Protein AF-A0A8J4E2A5-F1 (afdb_monomer)

Organism: NCBI:txid175570

Mean predicted aligned error: 13.35 Å

Nearest PDB structures (foldseek):
  6r7o-assembly2_B  TM=1.941E-01  e=1.929E+00  Homo sapiens
  6jr8-assembly4_D  TM=2.213E-01  e=6.878E+00  Flavobacterium johnsoniae UW101

Radius of gyration: 38.72 Å; Cα contacts (8 Å, |Δi|>4): 2107; chains: 1; bounding box: 104×80×92 Å

Sequence (1142 aa):
MSVRRPEVIWAEAAAHAVLSAAVPSLAGSGFTVDGASLVEDDTGDGWFAIGWVEGGRAVLYGFRPYGSRIHAHVPPVDPFAGGPDWLPWERLIATPMLAFLHWWDGSSWAQAPLPEIKDHGAGYTSGTVEDLYLELGEDYDALGEANRRLVDAAEQGAVDRPVIEALLAPLDEEGDVEAALRIAARTGVAPGSSRPELAAGTGEPPGRRVPIFDPDQIGGVITVGMRDTDEVERPAAVAGPARARLVEWARTHGEITAAYVGHARPGFAYRDARGQWLDPEPSELLTAWREEDADPARGRWLHARVRADADGAVVECFHDHLPAWWESGFMPDAQVEALRAEMRQRDPRWRPGWAELLDRDFMATGVPPRLCWRPSLRWSGEERDVARMLRSGTLSSAPLEVWQTARPTLVELARAEPGSLAALIAAEPTGGERLRQAWLGALADAGAGGRLPVDWFAGPGARCPASALRKLMKQAAVPPREGLPVPRALLDVAQPGAWPLPDPRRDGQPFTGSTDFAAMATRPPVARISRFVRDIGRYGNVDYTDILGRVWAALPGPLRELVDGWRTQTEAGGLPALEAGLAYLAPLAAAGFADLDPGFLSGWAPTDPVDALVRALRTGIPGELEFPFAEKIVGQRGTEALVVQHGDYLTVVTHPARVYGTDGELLTRRVTMPELFPEAVVHPGPVFWYDGTDLRMADRTGVFRLDGYGDDHGPLLTFDADAAGPDYPETAEVTFPGADHTTRIGCGGGRLRFHAADGTETAQAPFGVVQHVQPGAHPVPPPGWWRHMRPVDPAGSAALRRIDRVAAGALAEAALLGPREADRRLGELLPAVTDPRLRAAVVEQAGLAARCLHGVARLGAGGLPAVLTPGAGLRVRRNIEVVTHGRLLAGKLVDALTERPGLVGVTDVPTFDRRRLPFLELGSRALSIVWPWITAHQRAGELDELHAWACTPFADGSGHWSRMLLDATERFDRPEGEIWHLSGSALVILDYDNHERRATGIRYAPDPDADPEVPPGWQWAGQFHQNWGSPDTVRRFDRLLAERGPLSPDPAFAVELADRTGMSRRDAAHAVFGSPGRTVAELAALRPPEIVDLYLDPATGQVARARISDGTAIRLRELMMSDDPWTTGLDIARAATWQNGG

pLDDT: mean 89.03, std 11.21, range [36.5, 98.44]

Secondary structure (DSSP, 8-state):
-PPPPHHHHHHHHHHHHHHHHH-GGGTTSSEEEETTEEEE--SSS-EEEEEEETTTEEEEEEE-TTT-TTTT-SSPB-TTTT--TTS-HHHHHHSTT--EEEEE-SS-EEE----S-S--S-----HHHHHHHHHTSS-HHHHHHHHHHHHHHHHTT---HHHHHHHHTT-SS---HHHHHHHHHHHT-STTPPPP-BPP--SPPTT--BPP-STHHHHHHHHHHHHSSPPPP-PPPPP-HHHHHHHHHHHHH--EEEEE---SSTT-SEE-TTSPBPPHHHHHHHHHHHHHT-BTTTB--SEEEEEE-SS-EEEEEESSS--TT-------HHHHHHHHHHHHHS-GGGS-GGGGGTTS-HHHH-B-GGGSB-S-S---HHHHHHHHHHHHTGGGG--HHHHHHHHHHHHHHHHH-HHHHHHHHH---SS-HHHHHHHHHHHHHHTGGGGS-GGGGTTTTTTEEHHHHHHHHHHTT-PPPSS-SS-HHHHS-B-TT-SS---TTTS-----TT--HHHHTSS--HHHHHHHHHTTTS-TTS-HHHHHHHHHHH-HHHHHHHHHHHHHHHHSS-HHHHHHHHHHHHHHHHTTHHHH-TTTTTT--PPPHHHHHHHHHHH--GGGEE-S-SS----SS-EEEEEEEETTEEEEESSSEEEEETTEEEEEE-----S-S-SSTTS---EEEE-SSSEEEEETTEEEEEEEE-TTSPEEEEE-SS-------SEEEE--TT-SSPEEEEE-SSEEEEE-TTS-EEEEEE--SEEEEPTT--PPPPGGGGGGPEES-HHHHHHHHT--HHHHHHHHHHHTT-HHHHHHHHHHH-TT---HHHHHHHHHHHHHHHHHHHHHHHTT-SS--GGGPPPTT---STTHHHHHHHHHHHHHHHHHTTS-SEEEEEPPPP---SS---TT-HHHHHHHHTSTTS-HHHHHHHHHHHHHHHTSGGGSSSS-EEEEEEEESS--S--TTEEEEETTEEEEEEEEETTTTEEEEEEE-SSTTS-----TTEEEEEEEE--S--HHHHHHHHHHHHHH-SPPP-THHHHHHHHHH---HHHHHHHHH----S-HHHHHHHS-HHHHTTTB-TTT-SBPPP-S-HHHHHHHHHHH--S-HHHH---HHHHHHHHHH-

Foldseek 3Di:
DFQDDLLLVLLLQLLLCLVCQFDVVCPLQGWDDDFLKTKGRCPPQWIWIKGAAPPQKIKIWIAGPPFACQLVDAQHADFCAPPDQQAPQVVVLPDPHTRHMWMGPNDGIDTADDPPDVTRVSPPDSVRSLVVQCLQAQPSVQLVVLSVLSSVLQSVLDPDLVSSCSNCVRGLDRTDSVSSVVSSLQCSSHPPHHRGHDYTHRGHDPPRFDARDDPFNLQLLLQLVQAVFDFDDDDDFDDDPLNVVLLVVCQVVPKFKWFALQDPDQQQRTAGLVRHGGGNVNSVSVVVVQVVRADQAQFGFGIWMWGYYPVGIDIDTGRRHDDPSRPDSTRDPSSLVVLLVRQVRYHPVNHIPSNVSSVDPCNVVHHDNSSHDDPDDDDDPVLVVLLVCLVVLVLLADDLVCLVVCLVSLLVCLLVDVVSLVSLVVSQHPDDPSSNQSSLQSCLSNLVLCVDDPVCLQPVVFQHFPVSSVSSLVSVPLDFDPDDLDDPLQFQAQDVPDPVQPDPVPDDDQDDPPDDLQVCLSPPNLNNVQVNLLCQPVDLPDLSLVVVVSNCVSHVPSVVVLLVVLLVLQQLLALVSLLVSLSRLQSCLVSVVCVVPVCSCPPGDGHQLLSLLLVLLQQDFPLQWDDQDPDFLADPFFFKWFWAAAPQWIWIPRAAIWIAGLVHTDDTAGDDPDPQPVVDPDGDGWHWDDNPPFIWIDDSSAIWTFPHADPVRGTGTRHDRPDRDGDADQKDWADAQQHPDTWIWGRGSQKIFTAGPVRRGHYIDGDHSIHRGGGRGDHDHHRHNRNSTDGPQSQLSSLSSVDDSVLSVQLLLLCLLHLVSSLVSCCVSRVSNDDPSSSSRSSVSSNSSNSSLLSCLLNVDPDHDPQQHFDPPQDAHPQSSLSNNLAVVVVVF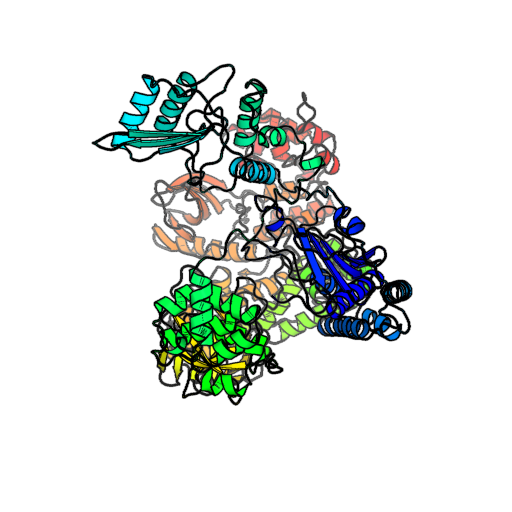VVQQVDDFFFPDFTRADCPPPDDDCLLLLLVLLLQLQAPLQDPSSNSVSSNNLSSNLSGPSQQQPLQKKKFKKAFQDADDPQARTWGDDPFKIKGWHDADRVRSITIIMIGGPDSPDDDDDHPRIDGPDMGTNRARHNVLSSLSVVLCVVPPHADDDLVQLVLLCVLQVAQSQLSLCLNNNFCPDWLVVNVVRDDPSSSVSQADPVPRIGDGHPDDPVLSSNLSSQQRDSNCNPPNTPSVRSSVVSNVD

Structure (mmCIF, N/CA/C/O backbone):
data_AF-A0A8J4E2A5-F1
#
_entry.id   AF-A0A8J4E2A5-F1
#
loop_
_atom_site.group_PDB
_atom_site.id
_atom_site.type_symbol
_atom_site.label_atom_id
_atom_site.label_alt_id
_atom_site.label_comp_id
_atom_site.label_asym_id
_atom_site.label_entity_id
_atom_site.label_seq_id
_atom_site.pdbx_PDB_ins_code
_atom_site.Cartn_x
_atom_site.Cartn_y
_atom_site.Cartn_z
_atom_site.occupancy
_atom_site.B_iso_or_equiv
_atom_site.auth_seq_id
_atom_site.auth_comp_id
_atom_site.auth_asym_id
_atom_site.auth_atom_id
_atom_site.pdbx_PDB_model_num
ATOM 1 N N . MET A 1 1 ? -22.611 -7.439 20.245 1.00 47.94 1 MET A N 1
ATOM 2 C CA . MET A 1 1 ? -21.886 -8.565 20.885 1.00 47.94 1 MET A CA 1
ATOM 3 C C . MET A 1 1 ? -22.346 -8.677 22.335 1.00 47.94 1 MET A C 1
ATOM 5 O O . MET A 1 1 ? -22.803 -7.675 22.859 1.00 47.94 1 MET A O 1
ATOM 9 N N . SER A 1 2 ? -22.293 -9.860 22.958 1.00 69.94 2 SER A N 1
ATOM 10 C CA . SER A 1 2 ? -22.525 -9.993 24.410 1.00 69.94 2 SER A CA 1
ATOM 11 C C . SER A 1 2 ? -21.261 -9.565 25.150 1.00 69.94 2 SER A C 1
ATOM 13 O O . SER A 1 2 ? -20.184 -10.022 24.771 1.00 69.94 2 SER A O 1
ATOM 15 N N . VAL A 1 3 ? -21.386 -8.741 26.192 1.00 82.25 3 VAL A N 1
ATOM 16 C CA . VAL A 1 3 ? -20.283 -8.456 27.126 1.00 82.25 3 VAL A CA 1
ATOM 17 C C . VAL A 1 3 ? -19.905 -9.771 27.826 1.00 82.25 3 VAL A C 1
ATOM 19 O O . VAL A 1 3 ? -20.794 -10.541 28.207 1.00 82.25 3 VAL A O 1
ATOM 22 N N . ARG A 1 4 ? -18.604 -10.083 27.920 1.00 89.62 4 ARG A N 1
ATOM 23 C CA . ARG A 1 4 ? -18.100 -11.290 28.610 1.00 89.62 4 ARG A CA 1
ATOM 24 C C . ARG A 1 4 ? -18.353 -11.188 30.112 1.00 89.62 4 ARG A C 1
ATOM 26 O O . ARG A 1 4 ? -18.591 -10.100 30.618 1.00 89.62 4 ARG A O 1
ATOM 33 N N . ARG A 1 5 ? -18.322 -12.307 30.839 1.00 93.50 5 ARG A N 1
ATOM 34 C CA . ARG A 1 5 ? -18.500 -12.289 32.300 1.00 93.50 5 ARG A CA 1
ATOM 35 C C . ARG A 1 5 ? -17.475 -11.357 32.978 1.00 93.50 5 ARG A C 1
ATOM 37 O O . ARG A 1 5 ? -16.341 -11.300 32.499 1.00 93.50 5 ARG A O 1
ATOM 44 N N . PRO A 1 6 ? -17.843 -10.639 34.057 1.00 95.25 6 PRO A N 1
ATOM 45 C CA . PRO A 1 6 ? -16.937 -9.690 34.701 1.00 95.25 6 PRO A CA 1
ATOM 46 C C . PRO A 1 6 ? -15.633 -10.317 35.199 1.00 95.25 6 PRO A C 1
ATOM 48 O O . PRO A 1 6 ? -14.614 -9.639 35.206 1.00 95.25 6 PRO A O 1
ATOM 51 N N . GLU A 1 7 ? -15.637 -11.596 35.582 1.00 95.31 7 GLU A N 1
ATOM 52 C CA . GLU A 1 7 ? -14.435 -12.317 36.013 1.00 95.31 7 GLU A CA 1
ATOM 53 C C . GLU A 1 7 ? -13.398 -12.417 34.893 1.00 95.31 7 GLU A C 1
ATOM 55 O O . GLU A 1 7 ? -12.228 -12.148 35.135 1.00 95.31 7 GLU A O 1
ATOM 60 N N . VAL A 1 8 ? -13.844 -12.719 33.670 1.00 94.00 8 VAL A N 1
ATOM 61 C CA . VAL A 1 8 ? -12.982 -12.826 32.481 1.00 94.00 8 VAL A CA 1
ATOM 62 C C . VAL A 1 8 ? -12.407 -11.458 32.121 1.00 94.00 8 VAL A C 1
ATOM 64 O O . VAL A 1 8 ? -11.207 -11.310 31.926 1.00 94.00 8 VAL A O 1
ATOM 67 N N . ILE A 1 9 ? -13.258 -10.425 32.089 1.00 94.69 9 ILE A N 1
ATOM 68 C CA . ILE A 1 9 ? -12.822 -9.058 31.760 1.00 94.69 9 ILE A CA 1
ATOM 69 C C . ILE A 1 9 ? -11.841 -8.531 32.817 1.00 94.69 9 ILE A C 1
ATOM 71 O O . ILE A 1 9 ? -10.856 -7.881 32.476 1.00 94.69 9 ILE A O 1
ATOM 75 N N . TRP A 1 10 ? -12.099 -8.813 34.099 1.00 96.69 10 TRP A N 1
ATOM 76 C CA . TRP A 1 10 ? -11.210 -8.433 35.194 1.00 96.69 10 TRP A CA 1
ATOM 77 C C . TRP A 1 10 ? -9.869 -9.154 35.105 1.00 96.69 10 TRP A C 1
ATOM 79 O O . TRP A 1 10 ? -8.838 -8.508 35.247 1.00 96.69 10 TRP A O 1
ATOM 89 N N . ALA A 1 11 ? -9.878 -10.469 34.878 1.00 96.25 11 ALA A N 1
ATOM 90 C CA . ALA A 1 11 ? -8.666 -11.267 34.769 1.00 96.25 11 ALA A CA 1
ATOM 91 C C . ALA A 1 11 ? -7.773 -10.792 33.621 1.00 96.25 11 ALA A C 1
ATOM 93 O O . ALA A 1 11 ? -6.578 -10.622 33.824 1.00 96.25 11 ALA A O 1
ATOM 94 N N . GLU A 1 12 ? -8.348 -10.494 32.457 1.00 95.25 12 GLU A N 1
ATOM 95 C CA . GLU A 1 12 ? -7.596 -9.990 31.306 1.00 95.25 12 GLU A CA 1
ATOM 96 C C . GLU A 1 12 ? -7.047 -8.578 31.547 1.00 95.25 12 GLU A C 1
ATOM 98 O O . GLU A 1 12 ? -5.862 -8.329 31.335 1.00 95.25 12 GLU A O 1
ATOM 103 N N . ALA A 1 13 ? -7.857 -7.664 32.096 1.00 95.44 13 ALA A N 1
ATOM 104 C CA . ALA A 1 13 ? -7.377 -6.339 32.493 1.00 95.44 13 ALA A CA 1
ATOM 105 C C . ALA A 1 13 ? -6.264 -6.424 33.556 1.00 95.44 13 ALA A C 1
ATOM 107 O O . ALA A 1 13 ? -5.284 -5.682 33.501 1.00 95.44 13 ALA A O 1
ATOM 108 N N . ALA A 1 14 ? -6.387 -7.345 34.517 1.00 97.31 14 ALA A N 1
ATOM 109 C CA . ALA A 1 14 ? -5.385 -7.569 35.551 1.00 97.31 14 ALA A CA 1
ATOM 110 C C . ALA A 1 14 ? -4.107 -8.179 34.965 1.00 97.31 14 ALA A C 1
ATOM 112 O O . ALA A 1 14 ? -3.020 -7.731 35.312 1.00 97.31 14 ALA A O 1
ATOM 113 N N . ALA A 1 15 ? -4.226 -9.148 34.054 1.00 97.12 15 ALA A N 1
ATOM 114 C CA . ALA A 1 15 ? -3.108 -9.724 33.317 1.00 97.12 15 ALA A CA 1
ATOM 115 C C . ALA A 1 15 ? -2.359 -8.642 32.534 1.00 97.12 15 ALA A C 1
ATOM 117 O O . ALA A 1 15 ? -1.143 -8.546 32.645 1.00 97.12 15 ALA A O 1
ATOM 118 N N . HIS A 1 16 ? -3.068 -7.753 31.837 1.00 95.75 16 HIS A N 1
ATOM 119 C CA . HIS A 1 16 ? -2.447 -6.653 31.099 1.00 95.75 16 HIS A CA 1
ATOM 120 C C . HIS A 1 16 ? -1.799 -5.619 32.033 1.00 95.75 16 HIS A C 1
ATOM 122 O O . HIS A 1 16 ? -0.712 -5.133 31.733 1.00 95.75 16 HIS A O 1
ATOM 128 N N . ALA A 1 17 ? -2.392 -5.324 33.196 1.00 96.44 17 ALA A N 1
ATOM 129 C CA . ALA A 1 17 ? -1.752 -4.490 34.219 1.00 96.44 17 ALA A CA 1
ATOM 130 C C . ALA A 1 17 ? -0.465 -5.134 34.764 1.00 96.44 17 ALA A C 1
ATOM 132 O O . ALA A 1 17 ? 0.544 -4.459 34.971 1.00 96.44 17 ALA A O 1
ATOM 133 N N . VAL A 1 18 ? -0.497 -6.449 35.003 1.00 97.88 18 VAL A N 1
ATOM 134 C CA . VAL A 1 18 ? 0.661 -7.238 35.440 1.00 97.88 18 VAL A CA 1
ATOM 135 C C . VAL A 1 18 ? 1.746 -7.231 34.368 1.00 97.88 18 VAL A C 1
ATOM 137 O O . VAL A 1 18 ? 2.898 -6.976 34.700 1.00 97.88 18 VAL A O 1
ATOM 140 N N . LEU A 1 19 ? 1.383 -7.451 33.105 1.00 96.69 19 LEU A N 1
ATOM 141 C CA . LEU A 1 19 ? 2.282 -7.428 31.955 1.00 96.69 19 LEU A CA 1
ATOM 142 C C . LEU A 1 19 ? 2.941 -6.052 31.783 1.00 96.69 19 LEU A C 1
ATOM 144 O O . LEU A 1 19 ? 4.163 -5.970 31.719 1.00 96.69 19 LEU A O 1
ATOM 148 N N . SER A 1 20 ? 2.157 -4.972 31.827 1.00 95.38 20 SER A N 1
ATOM 149 C CA . SER A 1 20 ? 2.659 -3.588 31.735 1.00 95.38 20 SER A CA 1
ATOM 150 C C . SER A 1 20 ? 3.622 -3.238 32.875 1.00 95.38 20 SER A C 1
ATOM 152 O O . SER A 1 20 ? 4.550 -2.455 32.703 1.00 95.38 20 SER A O 1
ATOM 154 N N . ALA A 1 21 ? 3.406 -3.812 34.063 1.00 96.69 21 ALA A N 1
ATOM 155 C CA . ALA A 1 21 ? 4.303 -3.648 35.204 1.00 96.69 21 ALA A CA 1
ATOM 156 C C . ALA A 1 21 ? 5.533 -4.564 35.139 1.00 96.69 21 ALA A C 1
ATOM 158 O O . ALA A 1 21 ? 6.570 -4.218 35.701 1.00 96.69 21 ALA A O 1
ATOM 159 N N . ALA A 1 22 ? 5.413 -5.724 34.493 1.00 97.25 22 ALA A N 1
ATOM 160 C CA . ALA A 1 22 ? 6.505 -6.663 34.285 1.00 97.25 22 ALA A CA 1
ATOM 161 C C . ALA A 1 22 ? 7.479 -6.166 33.212 1.00 97.25 22 ALA A C 1
ATOM 163 O O . ALA A 1 22 ? 8.664 -6.453 33.312 1.00 97.25 22 ALA A O 1
ATOM 164 N N . VAL A 1 23 ? 7.000 -5.435 32.203 1.00 96.69 23 VAL A N 1
ATOM 165 C CA . VAL A 1 23 ? 7.746 -5.128 30.978 1.00 96.69 23 VAL A CA 1
ATOM 166 C C . VAL A 1 23 ? 7.918 -3.607 30.824 1.00 96.69 23 VAL A C 1
ATOM 168 O O . VAL A 1 23 ? 6.950 -2.920 30.496 1.00 96.69 23 VAL A O 1
ATOM 171 N N . PRO A 1 24 ? 9.123 -3.043 31.056 1.00 93.44 24 PRO A N 1
ATOM 172 C CA . PRO A 1 24 ? 9.334 -1.591 31.090 1.00 93.44 24 PRO A CA 1
ATOM 173 C C . PRO A 1 24 ? 8.933 -0.846 29.812 1.00 93.44 24 PRO A C 1
ATOM 175 O O . PRO A 1 24 ? 8.456 0.286 29.891 1.00 93.44 24 PRO A O 1
ATOM 178 N N . SER A 1 25 ? 9.112 -1.463 28.644 1.00 89.19 25 SER A N 1
ATOM 179 C CA . SER A 1 25 ? 8.744 -0.889 27.344 1.00 89.19 25 SER A CA 1
ATOM 180 C C . SER A 1 25 ? 7.228 -0.716 27.155 1.00 89.19 25 SER A C 1
ATOM 182 O O . SER A 1 25 ? 6.805 0.137 26.375 1.00 89.19 25 SER A O 1
ATOM 184 N N . LEU A 1 26 ? 6.416 -1.458 27.918 1.00 90.50 26 LEU A N 1
ATOM 185 C CA . LEU A 1 26 ? 4.954 -1.353 27.956 1.00 90.50 26 LEU A CA 1
ATOM 186 C C . LEU A 1 26 ? 4.459 -0.401 29.055 1.00 90.50 26 LEU A C 1
ATOM 188 O O . LEU A 1 26 ? 3.255 -0.273 29.270 1.00 90.50 26 LEU A O 1
ATOM 192 N N . ALA A 1 27 ? 5.353 0.286 29.773 1.00 89.31 27 ALA A N 1
ATOM 193 C CA . ALA A 1 27 ? 4.945 1.229 30.806 1.00 89.31 27 ALA A CA 1
ATOM 194 C C . ALA A 1 27 ? 4.074 2.354 30.211 1.00 89.31 27 ALA A C 1
ATOM 196 O O . ALA A 1 27 ? 4.493 3.079 29.309 1.00 89.31 27 ALA A O 1
ATOM 197 N N . GLY A 1 28 ? 2.858 2.511 30.740 1.00 83.56 28 GLY A N 1
ATOM 198 C CA . GLY A 1 28 ? 1.859 3.454 30.220 1.00 83.56 28 GLY A CA 1
ATOM 199 C C . GLY A 1 28 ? 1.070 2.939 29.011 1.00 83.56 28 GLY A C 1
ATOM 200 O O . GLY A 1 28 ? 0.335 3.709 28.400 1.00 83.56 28 GLY A O 1
ATOM 201 N N . SER A 1 29 ? 1.240 1.664 28.651 1.00 82.06 29 SER A N 1
ATOM 202 C CA . SER A 1 29 ? 0.456 0.958 27.639 1.00 82.06 29 SER A CA 1
ATOM 203 C C . SER A 1 29 ? -0.256 -0.212 28.311 1.00 82.06 29 SER A C 1
ATOM 205 O O . SER A 1 29 ? 0.327 -1.274 28.479 1.00 82.06 29 SER A O 1
ATOM 207 N N . GLY A 1 30 ? -1.511 -0.031 28.722 1.00 88.00 30 GLY A N 1
ATOM 208 C CA . GLY A 1 30 ? -2.322 -1.111 29.283 1.00 88.00 30 GLY A CA 1
ATOM 209 C C . GLY A 1 30 ? -3.225 -0.671 30.408 1.00 88.00 30 GLY A C 1
ATOM 210 O O . GLY A 1 30 ? -3.990 0.260 30.215 1.00 88.00 30 GLY A O 1
ATOM 211 N N . PHE A 1 31 ? -3.211 -1.371 31.543 1.00 93.62 31 PHE A N 1
ATOM 212 C CA . PHE A 1 31 ? -4.105 -1.068 32.662 1.00 93.62 31 PHE A CA 1
ATOM 213 C C . PHE A 1 31 ? -3.343 -0.597 33.895 1.00 93.62 31 PHE A C 1
ATOM 215 O O . PHE A 1 31 ? -2.401 -1.241 34.358 1.00 93.62 31 PHE A O 1
ATOM 222 N N . THR A 1 32 ? -3.839 0.471 34.506 1.00 94.75 32 THR A N 1
ATOM 223 C CA . THR A 1 32 ? -3.401 0.967 35.805 1.00 94.75 32 THR A CA 1
ATOM 224 C C . THR A 1 32 ? -4.419 0.646 36.900 1.00 94.75 32 THR A C 1
ATOM 226 O O . THR A 1 32 ? -5.633 0.595 36.699 1.00 94.75 32 THR A O 1
ATOM 229 N N . VAL A 1 33 ? -3.910 0.383 38.108 1.00 96.12 33 VAL A N 1
ATOM 230 C CA . VAL A 1 33 ? -4.738 0.087 39.288 1.00 96.12 33 VAL A CA 1
ATOM 231 C C . VAL A 1 33 ? -5.110 1.394 39.994 1.00 96.12 33 VAL A C 1
ATOM 233 O O . VAL A 1 33 ? -4.294 1.935 40.751 1.00 96.12 33 VAL A O 1
ATOM 236 N N . ASP A 1 34 ? -6.348 1.855 39.806 1.00 94.62 34 ASP A N 1
ATOM 237 C CA . ASP A 1 34 ? -6.923 3.042 40.452 1.00 94.62 34 ASP A CA 1
ATOM 238 C C . ASP A 1 34 ? -7.907 2.650 41.571 1.00 94.62 34 ASP A C 1
ATOM 240 O O . ASP A 1 34 ? -9.116 2.461 41.377 1.00 94.62 34 ASP A O 1
ATOM 244 N N . GLY A 1 35 ? -7.380 2.522 42.790 1.00 92.25 35 GLY A N 1
ATOM 245 C CA . GLY A 1 35 ? -8.150 2.062 43.944 1.00 92.25 35 GLY A CA 1
ATOM 246 C C . GLY A 1 35 ? -8.597 0.608 43.772 1.00 92.25 35 GLY A C 1
ATOM 247 O O . GLY A 1 35 ? -7.755 -0.286 43.749 1.00 92.25 35 GLY A O 1
ATOM 248 N N . ALA A 1 36 ? -9.912 0.387 43.677 1.00 94.69 36 ALA A N 1
ATOM 249 C CA . ALA A 1 36 ? -10.524 -0.927 43.445 1.00 94.69 36 ALA A CA 1
ATOM 250 C C . ALA A 1 36 ? -10.979 -1.147 41.987 1.00 94.69 36 ALA A C 1
ATOM 252 O O . ALA A 1 36 ? -11.719 -2.089 41.705 1.00 94.69 36 ALA A O 1
ATOM 253 N N . SER A 1 37 ? -10.535 -0.285 41.068 1.00 96.75 37 SER A N 1
ATOM 254 C CA . SER A 1 37 ? -10.781 -0.409 39.632 1.00 96.75 37 SER A CA 1
ATOM 255 C C . SER A 1 37 ? -9.476 -0.626 38.864 1.00 96.75 37 SER A C 1
ATOM 257 O O . SER A 1 37 ? -8.403 -0.203 39.298 1.00 96.75 37 SER A O 1
ATOM 259 N N . LEU A 1 38 ? -9.593 -1.247 37.695 1.00 96.81 38 LEU A N 1
ATOM 260 C CA . LEU A 1 38 ? -8.566 -1.297 36.660 1.00 96.81 38 LEU A CA 1
ATOM 261 C C . LEU A 1 38 ? -8.972 -0.348 35.542 1.00 96.81 38 LEU A C 1
ATOM 263 O O . LEU A 1 38 ? -10.077 -0.493 35.026 1.00 96.81 38 LEU A O 1
ATOM 267 N N . VAL A 1 39 ? -8.112 0.609 35.203 1.00 95.06 39 VAL A N 1
ATOM 268 C CA . VAL A 1 39 ? -8.360 1.656 34.203 1.00 95.06 39 VAL A CA 1
ATOM 269 C C . VAL A 1 39 ? -7.364 1.480 33.064 1.00 95.06 39 VAL A C 1
ATOM 271 O O . VAL A 1 39 ? -6.172 1.391 33.321 1.00 95.06 39 VAL A O 1
ATOM 274 N N . GLU A 1 40 ? -7.846 1.387 31.831 1.00 92.75 40 GLU A N 1
ATOM 275 C CA . GLU A 1 40 ? -7.009 1.383 30.631 1.00 92.75 40 GLU A CA 1
ATOM 276 C C . GLU A 1 40 ? -6.359 2.767 30.463 1.00 92.75 40 GLU A C 1
ATOM 278 O O . GLU A 1 40 ? -7.045 3.789 30.551 1.00 92.75 40 GLU A O 1
ATOM 283 N N . ASP A 1 41 ? -5.049 2.805 30.241 1.00 88.88 41 ASP A N 1
ATOM 284 C CA . ASP A 1 41 ? -4.309 4.023 29.930 1.00 88.88 41 ASP A CA 1
ATOM 285 C C . ASP A 1 41 ? -4.693 4.499 28.517 1.00 88.88 41 ASP A C 1
ATOM 287 O O . ASP A 1 41 ? -4.642 3.734 27.554 1.00 88.88 41 ASP A O 1
ATOM 291 N N . ASP A 1 42 ? -5.096 5.767 28.383 1.00 83.44 42 ASP A N 1
ATOM 292 C CA . ASP A 1 42 ? -5.564 6.326 27.107 1.00 83.44 42 ASP A CA 1
ATOM 293 C C . ASP A 1 42 ? -4.395 6.518 26.127 1.00 83.44 42 ASP A C 1
ATOM 295 O O . ASP A 1 42 ? -3.614 7.468 26.237 1.00 83.44 42 ASP A O 1
ATOM 299 N N . THR A 1 43 ? -4.287 5.625 25.141 1.00 79.50 43 THR A N 1
ATOM 300 C CA . THR A 1 43 ? -3.290 5.703 24.060 1.00 79.50 43 THR A CA 1
ATOM 301 C C . THR A 1 43 ? -3.787 6.479 22.833 1.00 79.50 43 THR A C 1
ATOM 303 O O . THR A 1 43 ? -3.178 6.402 21.766 1.00 79.50 43 THR A O 1
ATOM 306 N N . GLY A 1 44 ? -4.886 7.232 22.957 1.00 78.88 44 GLY A N 1
ATOM 307 C CA . GLY A 1 44 ? -5.473 8.051 21.894 1.00 78.88 44 GLY A CA 1
ATOM 308 C C . GLY A 1 44 ? -6.800 7.527 21.342 1.00 78.88 44 GLY A C 1
ATOM 309 O O . GLY A 1 44 ? -7.461 8.263 20.611 1.00 78.88 44 GLY A O 1
ATOM 310 N N . ASP A 1 45 ? -7.220 6.316 21.723 1.00 78.88 45 ASP A N 1
ATOM 311 C CA . ASP A 1 45 ? -8.478 5.686 21.289 1.00 78.88 45 ASP A CA 1
ATOM 312 C C . ASP A 1 45 ? -9.571 5.678 22.374 1.00 78.88 45 ASP A C 1
ATOM 314 O O . ASP A 1 45 ? -10.619 5.034 22.230 1.00 78.88 45 ASP A O 1
ATOM 318 N N . GLY A 1 46 ? -9.360 6.456 23.438 1.00 86.38 46 GLY A N 1
ATOM 319 C CA . GLY A 1 46 ? -10.211 6.505 24.616 1.00 86.38 46 GLY A CA 1
ATOM 320 C C . GLY A 1 46 ? -9.700 5.593 25.727 1.00 86.38 46 GLY A C 1
ATOM 321 O O . GLY A 1 46 ? -8.576 5.107 25.697 1.00 86.38 46 GLY A O 1
ATOM 322 N N . TRP A 1 47 ? -10.539 5.375 26.731 1.00 91.06 47 TRP A N 1
ATOM 323 C CA . TRP A 1 47 ? -10.209 4.591 27.915 1.00 91.06 47 TRP A CA 1
ATOM 324 C C . TRP A 1 47 ? -11.457 3.877 28.427 1.00 91.06 47 TRP A C 1
ATOM 326 O O . TRP A 1 47 ? -12.593 4.318 28.223 1.00 91.06 47 TRP A O 1
ATOM 336 N N . PHE A 1 48 ? -11.281 2.784 29.151 1.00 91.94 48 PHE A N 1
ATOM 337 C CA . PHE A 1 48 ? -12.351 2.216 29.959 1.00 91.94 48 PHE A CA 1
ATOM 338 C C . PHE A 1 48 ? -11.801 1.644 31.252 1.00 91.94 48 PHE A C 1
ATOM 340 O O . PHE A 1 48 ? -10.600 1.505 31.441 1.00 91.94 48 PHE A O 1
ATOM 347 N N . ALA A 1 49 ? -12.697 1.319 32.165 1.00 95.19 49 ALA A N 1
ATOM 348 C CA . ALA A 1 49 ? -12.366 0.777 33.454 1.00 95.19 49 ALA A CA 1
ATOM 349 C C . ALA A 1 49 ? -13.354 -0.308 33.861 1.00 95.19 49 ALA A C 1
ATOM 351 O O . ALA A 1 49 ? -14.547 -0.239 33.554 1.00 95.19 49 ALA A O 1
ATOM 352 N N . ILE A 1 50 ? -12.853 -1.295 34.595 1.00 97.00 50 ILE A N 1
ATOM 353 C CA . ILE A 1 50 ? -13.663 -2.306 35.268 1.00 97.00 50 ILE A CA 1
ATOM 354 C C . ILE A 1 50 ? -13.423 -2.229 36.774 1.00 97.00 50 ILE A C 1
ATOM 356 O O . ILE A 1 50 ? -12.290 -2.089 37.228 1.00 97.00 50 ILE A O 1
ATOM 360 N N . GLY A 1 51 ? -14.496 -2.311 37.556 1.00 97.19 51 GLY A N 1
ATOM 361 C CA . GLY A 1 51 ? -14.445 -2.311 39.016 1.00 97.19 51 GLY A CA 1
ATOM 362 C C . GLY A 1 51 ? -15.437 -3.306 39.599 1.00 97.19 51 GLY A C 1
ATOM 363 O O . GLY A 1 51 ? -16.566 -3.415 39.116 1.00 97.19 51 GLY A O 1
ATOM 364 N N . TRP A 1 52 ? -15.035 -4.020 40.647 1.00 97.75 52 TRP A N 1
ATOM 365 C CA . TRP A 1 52 ? -15.969 -4.818 41.442 1.00 97.75 52 TRP A CA 1
ATOM 366 C C . TRP A 1 52 ? -16.656 -3.945 42.476 1.00 97.75 52 TRP A C 1
ATOM 368 O O . TRP A 1 52 ? -16.069 -2.994 42.972 1.00 97.75 52 TRP A O 1
ATOM 378 N N . VAL A 1 53 ? -17.904 -4.261 42.785 1.00 98.06 53 VAL A N 1
ATOM 379 C CA . VAL A 1 53 ? -18.745 -3.580 43.765 1.00 98.06 53 VAL A CA 1
ATOM 380 C C . VAL A 1 53 ? -19.224 -4.623 44.770 1.00 98.06 53 VAL A C 1
ATOM 382 O O . VAL A 1 53 ? -19.538 -5.754 44.388 1.00 98.06 53 VAL A O 1
ATOM 385 N N . GLU A 1 54 ? -19.291 -4.243 46.045 1.00 97.31 54 GLU A N 1
ATOM 386 C CA . GLU A 1 54 ? -19.684 -5.117 47.156 1.00 97.31 54 GLU A CA 1
ATOM 387 C C . GLU A 1 54 ? -20.857 -6.058 46.827 1.00 97.31 54 GLU A C 1
ATOM 389 O O . GLU A 1 54 ? -21.908 -5.657 46.312 1.00 97.31 54 GLU A O 1
ATOM 394 N N . GLY A 1 55 ? -20.721 -7.329 47.206 1.00 95.50 55 GLY A N 1
ATOM 395 C CA . GLY A 1 55 ? -21.769 -8.340 47.031 1.00 95.50 55 GLY A CA 1
ATOM 396 C C . GLY A 1 55 ? -21.785 -8.991 45.647 1.00 95.50 55 GLY A C 1
ATOM 397 O O . GLY A 1 55 ? -22.861 -9.296 45.139 1.00 95.50 55 GLY A O 1
ATOM 398 N N . GLY A 1 56 ? -20.610 -9.202 45.043 1.00 95.75 56 GLY A N 1
ATOM 399 C CA . GLY A 1 56 ? -20.472 -9.938 43.780 1.00 95.75 56 GLY A CA 1
ATOM 400 C C . GLY A 1 56 ? -20.970 -9.173 42.552 1.00 95.75 56 GLY A C 1
ATOM 401 O O . GLY A 1 56 ? -21.360 -9.785 41.558 1.00 95.75 56 GLY A O 1
ATOM 402 N N . ARG A 1 57 ? -20.977 -7.841 42.626 1.00 97.81 57 ARG A N 1
ATOM 403 C CA . ARG A 1 57 ? -21.435 -6.939 41.566 1.00 97.81 57 ARG A CA 1
ATOM 404 C C . ARG A 1 57 ? -20.240 -6.324 40.849 1.00 97.81 57 ARG A C 1
ATOM 406 O O . ARG A 1 57 ? -19.146 -6.283 41.396 1.00 97.81 57 ARG A O 1
ATOM 413 N N . ALA A 1 58 ? -20.424 -5.838 39.630 1.00 98.00 58 ALA A N 1
ATOM 414 C CA . ALA A 1 58 ? -19.342 -5.184 38.893 1.00 98.00 58 ALA A CA 1
ATOM 415 C C . ALA A 1 58 ? -19.864 -4.055 38.010 1.00 98.00 58 ALA A C 1
ATOM 417 O O . ALA A 1 58 ? -21.043 -4.018 37.660 1.00 98.00 58 ALA A O 1
ATOM 418 N N . VAL A 1 59 ? -18.977 -3.141 37.638 1.00 97.69 59 VAL A N 1
ATOM 419 C CA . VAL A 1 59 ? -19.238 -2.074 36.672 1.00 97.69 59 VAL A CA 1
ATOM 420 C C . VAL A 1 59 ? -18.138 -2.056 35.616 1.00 97.69 59 VAL A C 1
ATOM 422 O O . VAL A 1 59 ? -16.967 -2.238 35.940 1.00 97.69 59 VAL A O 1
ATOM 425 N N . LEU A 1 60 ? -18.522 -1.836 34.361 1.00 96.19 60 LEU A N 1
ATOM 426 C CA . LEU A 1 60 ? -17.624 -1.620 33.226 1.00 96.19 60 LEU A CA 1
ATOM 427 C C . LEU A 1 60 ? -18.024 -0.300 32.569 1.00 96.19 60 LEU A C 1
ATOM 429 O O . LEU A 1 60 ? -19.174 -0.145 32.162 1.00 96.19 60 LEU A O 1
ATOM 433 N N . TYR A 1 61 ? -17.112 0.660 32.504 1.00 94.94 61 TYR A N 1
ATOM 434 C CA . TYR A 1 61 ? -17.445 2.043 32.172 1.00 94.94 61 TYR A CA 1
ATOM 435 C C . TYR A 1 61 ? -16.297 2.724 31.434 1.00 94.94 61 TYR A C 1
ATOM 437 O O . TYR A 1 61 ? -15.146 2.387 31.674 1.00 94.94 61 TYR A O 1
ATOM 445 N N . GLY A 1 62 ? -16.571 3.667 30.537 1.00 93.25 62 GLY A N 1
ATOM 446 C CA . GLY A 1 62 ? -15.493 4.329 29.802 1.00 93.25 62 GLY A CA 1
ATOM 447 C C . GLY A 1 62 ? -15.931 5.357 28.770 1.00 93.25 62 GLY A C 1
ATOM 448 O O . GLY A 1 62 ? -17.104 5.737 28.680 1.00 93.25 62 GLY A O 1
ATOM 449 N N . PHE A 1 63 ? -14.951 5.771 27.975 1.00 90.00 63 PHE A N 1
ATOM 450 C CA . PHE A 1 63 ? -15.043 6.690 26.853 1.00 90.00 63 PHE A CA 1
ATOM 451 C C . PHE A 1 63 ? -14.333 6.091 25.634 1.00 90.00 63 PHE A C 1
ATOM 453 O O . PHE A 1 63 ? -13.158 5.766 25.719 1.00 90.00 63 PHE A O 1
ATOM 460 N N . ARG A 1 64 ? -15.003 5.985 24.481 1.00 85.50 64 ARG A N 1
ATOM 461 C CA . ARG A 1 64 ? -14.346 5.640 23.206 1.00 85.50 64 ARG A CA 1
ATOM 462 C C . ARG A 1 64 ? -14.802 6.587 22.095 1.00 85.50 64 ARG A C 1
ATOM 464 O O . ARG A 1 64 ? -15.929 6.426 21.615 1.00 85.50 64 ARG A O 1
ATOM 471 N N . PRO A 1 65 ? -13.970 7.560 21.679 1.00 76.69 65 PRO A N 1
ATOM 472 C CA . PRO A 1 65 ? -14.329 8.508 20.628 1.00 76.69 65 PRO A CA 1
ATOM 473 C C . PRO A 1 65 ? -14.411 7.824 19.256 1.00 76.69 65 PRO A C 1
ATOM 475 O O . PRO A 1 65 ? -15.312 8.112 18.465 1.00 76.69 65 PRO A O 1
ATOM 478 N N . TYR A 1 66 ? -13.527 6.857 18.995 1.00 68.81 66 TYR A N 1
ATOM 479 C CA . TYR A 1 66 ? -13.468 6.104 17.745 1.00 68.81 66 TYR A CA 1
ATOM 480 C C . TYR A 1 66 ? -14.179 4.755 17.914 1.00 68.81 66 TYR A C 1
ATOM 482 O O . TYR A 1 66 ? -13.592 3.753 18.302 1.00 68.81 66 TYR A O 1
ATOM 490 N N . GLY A 1 67 ? -15.493 4.742 17.689 1.00 65.06 67 GLY A N 1
ATOM 491 C CA . GLY A 1 67 ? -16.311 3.519 17.701 1.00 65.06 67 GLY A CA 1
ATOM 492 C C . GLY A 1 67 ? -17.695 3.745 18.295 1.00 65.06 67 GLY A C 1
ATOM 493 O O . GLY A 1 67 ? -18.699 3.371 17.699 1.00 65.06 67 GLY A O 1
ATOM 494 N N . SER A 1 68 ? -17.789 4.481 19.404 1.00 71.81 68 SER A N 1
ATOM 495 C CA . SER A 1 68 ? -19.081 4.834 19.996 1.00 71.81 68 SER A CA 1
ATOM 496 C C . SER A 1 68 ? -19.505 6.237 19.589 1.00 71.81 68 SER A C 1
ATOM 498 O O . SER A 1 68 ? -18.899 7.219 20.004 1.00 71.81 68 SER A O 1
ATOM 500 N N . ARG A 1 69 ? -20.610 6.367 18.847 1.00 82.12 69 ARG A N 1
ATOM 501 C CA . ARG A 1 69 ? -21.239 7.680 18.592 1.00 82.12 69 ARG A CA 1
ATOM 502 C C . ARG A 1 69 ? -22.144 8.152 19.734 1.00 82.12 69 ARG A C 1
ATOM 504 O O . ARG A 1 69 ? -22.850 9.139 19.570 1.00 82.12 69 ARG A O 1
ATOM 511 N N . ILE A 1 70 ? -22.141 7.470 20.883 1.00 84.81 70 ILE A N 1
ATOM 512 C CA . ILE A 1 70 ? -22.988 7.835 22.029 1.00 84.81 70 ILE A CA 1
ATOM 513 C C . ILE A 1 70 ? -22.608 9.220 22.563 1.00 84.81 70 ILE A C 1
ATOM 515 O O . ILE A 1 70 ? -23.488 10.037 22.821 1.00 84.81 70 ILE A O 1
ATOM 519 N N . HIS A 1 71 ? -21.308 9.517 22.661 1.00 85.12 71 HIS A N 1
ATOM 520 C CA . HIS A 1 71 ? -20.826 10.815 23.141 1.00 85.12 71 HIS A CA 1
ATOM 521 C C . HIS A 1 71 ? -21.200 11.980 22.209 1.00 85.12 71 HIS A C 1
ATOM 523 O O . HIS A 1 71 ? -21.327 13.100 22.683 1.00 85.12 71 HIS A O 1
ATOM 529 N N . ALA A 1 72 ? -21.425 11.706 20.921 1.00 87.69 72 ALA A N 1
ATOM 530 C CA . ALA A 1 72 ? -21.860 12.671 19.911 1.00 87.69 72 ALA A CA 1
ATOM 531 C C . ALA A 1 72 ? -23.374 12.600 19.627 1.00 87.69 72 ALA A C 1
ATOM 533 O O . ALA A 1 72 ? -23.877 13.255 18.716 1.00 87.69 72 ALA A O 1
ATOM 534 N N . HIS A 1 73 ? -24.126 11.773 20.361 1.00 90.06 73 HIS A N 1
ATOM 535 C CA . HIS A 1 73 ? -25.563 11.652 20.149 1.00 90.06 73 HIS A CA 1
ATOM 536 C C . HIS A 1 73 ? -26.280 12.920 20.630 1.00 90.06 73 HIS A C 1
ATOM 538 O O . HIS A 1 73 ? -25.956 13.468 21.685 1.00 90.06 73 HIS A O 1
ATOM 544 N N . VAL A 1 74 ? -27.285 13.352 19.867 1.00 90.19 74 VAL A N 1
ATOM 545 C CA . VAL A 1 74 ? -28.078 14.559 20.111 1.00 90.19 74 VAL A CA 1
ATOM 546 C C . VAL A 1 74 ? -29.560 14.164 20.218 1.00 90.19 74 VAL A C 1
ATOM 548 O O . VAL A 1 74 ? -30.102 13.633 19.247 1.00 90.19 74 VAL A O 1
ATOM 551 N N . PRO A 1 75 ? -30.254 14.411 21.350 1.00 91.69 75 PRO A N 1
ATOM 552 C CA . PRO A 1 75 ? -29.756 14.945 22.630 1.00 91.69 75 PRO A CA 1
ATOM 553 C C . PRO A 1 75 ? -28.756 13.994 23.317 1.00 91.69 75 PRO A C 1
ATOM 555 O O . PRO A 1 75 ? -28.701 12.822 22.941 1.00 91.69 75 PRO A O 1
ATOM 558 N N . PRO A 1 76 ? -27.996 14.444 24.334 1.00 93.00 76 PRO A N 1
ATOM 559 C CA . PRO A 1 76 ? -27.039 13.587 25.029 1.00 93.00 76 PRO A CA 1
ATOM 560 C C . PRO A 1 76 ? -27.734 12.352 25.611 1.00 93.00 76 PRO A C 1
ATOM 562 O O . PRO A 1 76 ? -28.881 12.413 26.062 1.00 93.00 76 PRO A O 1
ATOM 565 N N . VAL A 1 77 ? -27.048 11.212 25.586 1.00 92.25 77 VAL A N 1
ATOM 566 C CA . VAL A 1 77 ? -27.529 9.961 26.188 1.00 92.25 77 VAL A CA 1
ATOM 567 C C . VAL A 1 77 ? -27.108 9.939 27.651 1.00 92.25 77 VAL A C 1
ATOM 569 O O . VAL A 1 77 ? -25.985 10.309 27.976 1.00 92.25 77 VAL A O 1
ATOM 572 N N . ASP A 1 78 ? -28.004 9.517 28.541 1.00 93.75 78 ASP A N 1
ATOM 573 C CA . ASP A 1 78 ? -27.670 9.320 29.951 1.00 93.75 78 ASP A CA 1
ATOM 574 C C . ASP A 1 78 ? -27.177 7.881 30.176 1.00 93.75 78 ASP A C 1
ATOM 576 O O . ASP A 1 78 ? -28.011 6.973 30.243 1.00 93.75 78 ASP A O 1
ATOM 580 N N . PRO A 1 79 ? -25.859 7.637 30.329 1.00 92.75 79 PRO A N 1
ATOM 581 C CA . PRO A 1 79 ? -25.336 6.282 30.519 1.00 92.75 79 PRO A CA 1
ATOM 582 C C . PRO A 1 79 ? -25.760 5.669 31.862 1.00 92.75 79 PRO A C 1
ATOM 584 O O . PRO A 1 79 ? -25.552 4.482 32.094 1.00 92.75 79 PRO A O 1
ATOM 587 N N . PHE A 1 80 ? -26.373 6.457 32.748 1.00 94.19 80 PHE A N 1
ATOM 588 C CA . PHE A 1 80 ? -26.832 6.024 34.061 1.00 94.19 80 PHE A CA 1
ATOM 589 C C . PHE A 1 80 ? -28.330 5.715 34.129 1.00 94.19 80 PHE A C 1
ATOM 591 O O . PHE A 1 80 ? -28.829 5.333 35.190 1.00 94.19 80 PHE A O 1
ATOM 598 N N . ALA A 1 81 ? -29.078 5.918 33.042 1.00 92.38 81 ALA A N 1
ATOM 599 C CA . ALA A 1 81 ? -30.528 5.782 33.065 1.00 92.38 81 ALA A CA 1
ATOM 600 C C . ALA A 1 81 ? -30.954 4.364 33.488 1.00 92.38 81 ALA A C 1
ATOM 602 O O . ALA A 1 81 ? -30.609 3.377 32.842 1.00 92.38 81 ALA A O 1
ATOM 603 N N . GLY A 1 82 ? -31.734 4.267 34.571 1.00 91.75 82 GLY A N 1
ATOM 604 C CA . GLY A 1 82 ? -32.180 2.985 35.130 1.00 91.75 82 GLY A CA 1
ATOM 605 C C . GLY A 1 82 ? -31.119 2.236 35.945 1.00 91.75 82 GLY A C 1
ATOM 606 O O . GLY A 1 82 ? -31.328 1.068 36.271 1.00 91.75 82 GLY A O 1
ATOM 607 N N . GLY A 1 83 ? -29.998 2.885 36.273 1.00 94.44 83 GLY A N 1
ATOM 608 C CA . GLY A 1 83 ? -28.963 2.321 37.130 1.00 94.44 83 GLY A CA 1
ATOM 609 C C . GLY A 1 83 ? -29.491 1.982 38.535 1.00 94.44 83 GLY A C 1
ATOM 610 O O . GLY A 1 83 ? -30.291 2.741 39.085 1.00 94.44 83 GLY A O 1
ATOM 611 N N . PRO A 1 84 ? -29.077 0.854 39.136 1.00 96.50 84 PRO A N 1
ATOM 612 C CA . PRO A 1 84 ? -29.555 0.449 40.454 1.00 96.50 84 PRO A CA 1
ATOM 613 C C . PRO A 1 84 ? -28.950 1.283 41.595 1.00 96.50 84 PRO A C 1
ATOM 615 O O . PRO A 1 84 ? -27.861 1.847 41.475 1.00 96.50 84 PRO A O 1
ATOM 618 N N . ASP A 1 85 ? -29.618 1.291 42.754 1.00 97.06 85 ASP A N 1
ATOM 619 C CA . ASP A 1 85 ? -29.205 2.093 43.922 1.00 97.06 85 ASP A CA 1
ATOM 620 C C . ASP A 1 85 ? -27.797 1.763 44.430 1.00 97.06 85 ASP A C 1
ATOM 622 O O . ASP A 1 85 ? -27.106 2.621 44.975 1.00 97.06 85 ASP A O 1
ATOM 626 N N . TRP A 1 86 ? -27.354 0.524 44.217 1.00 97.50 86 TRP A N 1
ATOM 627 C CA . TRP A 1 86 ? -26.053 0.049 44.669 1.00 97.50 86 TRP A CA 1
ATOM 628 C C . TRP A 1 86 ? -24.879 0.503 43.801 1.00 97.50 86 TRP A C 1
ATOM 630 O O . TRP A 1 86 ? -23.739 0.253 44.194 1.00 97.50 86 TRP A O 1
ATOM 640 N N . LEU A 1 87 ? -25.106 1.127 42.636 1.00 98.00 87 LEU A N 1
ATOM 641 C CA . LEU A 1 87 ? -23.999 1.637 41.823 1.00 98.00 87 LEU A CA 1
ATOM 642 C C . LEU A 1 87 ? -23.127 2.587 42.655 1.00 98.00 87 LEU A C 1
ATOM 644 O O . LEU A 1 87 ? -23.667 3.354 43.450 1.00 98.00 87 LEU A O 1
ATOM 648 N N . PRO A 1 88 ? -21.798 2.604 42.460 1.00 97.00 88 PRO A N 1
ATOM 649 C CA . PRO A 1 88 ? -20.905 3.552 43.124 1.00 97.00 88 PRO A CA 1
ATOM 650 C C . PRO A 1 88 ? -21.055 4.959 42.511 1.00 97.00 88 PRO A C 1
ATOM 652 O O . PRO A 1 88 ? -20.142 5.494 41.881 1.00 97.00 88 PRO A O 1
ATOM 655 N N . TRP A 1 89 ? -22.244 5.546 42.667 1.00 95.81 89 TRP A N 1
ATOM 656 C CA . TRP A 1 89 ? -22.714 6.741 41.974 1.00 95.81 89 TRP A CA 1
ATOM 657 C C . TRP A 1 89 ? -21.758 7.923 42.093 1.00 95.81 89 TRP A C 1
ATOM 659 O O . TRP A 1 89 ? -21.406 8.516 41.080 1.00 95.81 89 TRP A O 1
ATOM 669 N N . GLU A 1 90 ? -21.306 8.249 43.306 1.00 94.62 90 GLU A N 1
ATOM 670 C CA . GLU A 1 90 ? -20.421 9.398 43.537 1.00 94.62 90 GLU A CA 1
ATOM 671 C C . GLU A 1 90 ? -19.123 9.292 42.724 1.00 94.62 90 GLU A C 1
ATOM 673 O O . GLU A 1 90 ? -18.711 10.265 42.093 1.00 94.62 90 GLU A O 1
ATOM 678 N N . ARG A 1 91 ? -18.524 8.094 42.660 1.00 94.50 91 ARG A N 1
ATOM 679 C CA . ARG A 1 91 ? -17.315 7.843 41.866 1.00 94.50 91 ARG A CA 1
ATOM 680 C C . ARG A 1 91 ? -17.600 7.927 40.369 1.00 94.50 91 ARG A C 1
ATOM 682 O O . ARG A 1 91 ? -16.862 8.592 39.646 1.00 94.50 91 ARG A O 1
ATOM 689 N N . LEU A 1 92 ? -18.657 7.264 39.898 1.00 95.38 92 LEU A N 1
ATOM 690 C CA . LEU A 1 92 ? -18.963 7.215 38.466 1.00 95.38 92 LEU A CA 1
ATOM 691 C C . LEU A 1 92 ? -19.356 8.593 37.913 1.00 95.38 92 LEU A C 1
ATOM 693 O O . LEU A 1 92 ? -18.987 8.927 36.796 1.00 95.38 92 LEU A O 1
ATOM 697 N N . ILE A 1 93 ? -20.053 9.420 38.698 1.00 93.62 93 ILE A N 1
ATOM 698 C CA . ILE A 1 93 ? -20.407 10.798 38.320 1.00 93.62 93 ILE A CA 1
ATOM 699 C C . ILE A 1 93 ? -19.170 11.701 38.291 1.00 93.62 93 ILE A C 1
ATOM 701 O O . ILE A 1 93 ? -19.069 12.571 37.431 1.00 93.62 93 ILE A O 1
ATOM 705 N N . ALA A 1 94 ? -18.232 11.504 39.222 1.00 91.94 94 ALA A N 1
ATOM 706 C CA . ALA A 1 94 ? -16.973 12.246 39.249 1.00 91.94 94 ALA A CA 1
ATOM 707 C C . ALA A 1 94 ? -16.010 11.844 38.118 1.00 91.94 94 ALA A C 1
ATOM 709 O O . ALA A 1 94 ? -15.003 12.518 37.907 1.00 91.94 94 ALA A O 1
ATOM 710 N N . THR A 1 95 ? -16.299 10.754 37.403 1.00 92.19 95 THR A N 1
ATOM 711 C CA . THR A 1 95 ? -15.460 10.265 36.312 1.00 92.19 95 THR A CA 1
ATOM 712 C C . THR A 1 95 ? -15.690 11.128 35.065 1.00 92.19 95 THR A C 1
ATOM 714 O O . THR A 1 95 ? -16.807 11.155 34.538 1.00 92.19 95 THR A O 1
ATOM 717 N N . PRO A 1 96 ? -14.669 11.858 34.580 1.00 85.38 96 PRO A N 1
ATOM 718 C CA . PRO A 1 96 ? -14.829 12.719 33.418 1.00 85.38 96 PRO A CA 1
ATOM 719 C C . PRO A 1 96 ? -15.114 11.878 32.175 1.00 85.38 96 PRO A C 1
ATOM 721 O O . PRO A 1 96 ? -14.638 10.759 32.055 1.00 85.38 96 PRO A O 1
ATOM 724 N N . MET A 1 97 ? -15.856 12.434 31.221 1.00 86.38 97 MET A N 1
ATOM 725 C CA . MET A 1 97 ? -16.012 11.840 29.886 1.00 86.38 97 MET A CA 1
ATOM 726 C C . MET A 1 97 ? -16.686 10.461 29.819 1.00 86.38 97 MET A C 1
ATOM 728 O O . MET A 1 97 ? -16.510 9.739 28.848 1.00 86.38 97 MET A O 1
ATOM 732 N N . LEU A 1 98 ? -17.524 10.095 30.791 1.00 91.44 98 LEU A N 1
ATOM 733 C CA . LEU A 1 98 ? -18.215 8.805 30.763 1.00 91.44 98 LEU A CA 1
ATOM 734 C C . LEU A 1 98 ? -19.264 8.710 29.635 1.00 91.44 98 LEU A C 1
ATOM 736 O O . LEU A 1 98 ? -20.321 9.337 29.717 1.00 91.44 98 LEU A O 1
ATOM 740 N N . ALA A 1 99 ? -19.003 7.888 28.614 1.00 89.00 99 ALA A N 1
ATOM 741 C CA . ALA A 1 99 ? -19.900 7.685 27.470 1.00 89.00 99 ALA A CA 1
ATOM 742 C C . ALA A 1 99 ? -20.713 6.383 27.535 1.00 89.00 99 ALA A C 1
ATOM 744 O O . ALA A 1 99 ? -21.763 6.295 26.900 1.00 89.00 99 ALA A O 1
ATOM 745 N N . PHE A 1 100 ? -20.264 5.374 28.285 1.00 91.06 100 PHE A N 1
ATOM 746 C CA . PHE A 1 100 ? -21.023 4.141 28.504 1.00 91.06 100 PHE A CA 1
ATOM 747 C C . PHE A 1 100 ? -20.821 3.592 29.920 1.00 91.06 100 PHE A C 1
ATOM 749 O O . PHE A 1 100 ? -19.794 3.833 30.557 1.00 91.06 100 PHE A O 1
ATOM 756 N N . LEU A 1 101 ? -21.812 2.834 30.395 1.00 94.06 101 LEU A N 1
ATOM 757 C CA . LEU A 1 101 ? -21.796 2.146 31.682 1.00 94.06 101 LEU A CA 1
ATOM 758 C C . LEU A 1 101 ? -22.605 0.848 31.582 1.00 94.06 101 LEU A C 1
ATOM 760 O O . LEU A 1 101 ? -23.803 0.861 31.296 1.00 94.06 101 LEU A O 1
ATOM 764 N N . HIS A 1 102 ? -21.945 -0.266 31.871 1.00 95.19 102 HIS A N 1
ATOM 765 C CA . HIS A 1 102 ? -22.565 -1.559 32.119 1.00 95.19 102 HIS A CA 1
ATOM 766 C C . HIS A 1 102 ? -22.457 -1.895 33.599 1.00 95.19 102 HIS A C 1
ATOM 768 O O . HIS A 1 102 ? -21.441 -1.614 34.240 1.00 95.19 102 HIS A O 1
ATOM 774 N N . TRP A 1 103 ? -23.478 -2.552 34.132 1.00 97.25 103 TRP A N 1
ATOM 775 C CA . TRP A 1 103 ? -23.494 -3.021 35.508 1.00 97.25 103 TRP A CA 1
ATOM 776 C C . TRP A 1 103 ? -23.920 -4.481 35.585 1.00 97.25 103 TRP A C 1
ATOM 778 O O . TRP A 1 103 ? -24.858 -4.917 34.923 1.00 97.25 103 TRP A O 1
ATOM 788 N N . TRP A 1 104 ? -23.196 -5.241 36.392 1.00 97.25 104 TRP A N 1
ATOM 789 C CA . TRP A 1 104 ? -23.426 -6.649 36.660 1.00 97.25 104 TRP A CA 1
ATOM 790 C C . TRP A 1 104 ? -24.053 -6.804 38.037 1.00 97.25 104 TRP A C 1
ATOM 792 O O . TRP A 1 104 ? -23.470 -6.383 39.036 1.00 97.25 104 TRP A O 1
ATOM 802 N N . ASP A 1 105 ? -25.229 -7.422 38.093 1.00 94.94 105 ASP A N 1
ATOM 803 C CA . ASP A 1 105 ? -25.996 -7.599 39.332 1.00 94.94 105 ASP A CA 1
ATOM 804 C C . ASP A 1 105 ? -25.650 -8.874 40.123 1.00 94.94 105 ASP A C 1
ATOM 806 O O . ASP A 1 105 ? -26.249 -9.133 41.165 1.00 94.94 105 ASP A O 1
ATOM 810 N N . GLY A 1 106 ? -24.694 -9.666 39.631 1.00 93.62 106 GLY A N 1
ATOM 811 C CA . GLY A 1 106 ? -24.365 -11.002 40.136 1.00 93.62 106 GLY A CA 1
ATOM 812 C C . GLY A 1 106 ? -24.748 -12.123 39.164 1.00 93.62 106 GLY A C 1
ATOM 813 O O . GLY A 1 106 ? -24.233 -13.234 39.277 1.00 93.62 106 GLY A O 1
ATOM 814 N N . SER A 1 107 ? -25.617 -11.844 38.190 1.00 91.19 107 SER A N 1
ATOM 815 C CA . SER A 1 107 ? -26.158 -12.850 37.270 1.00 91.19 107 SER A CA 1
ATOM 816 C C . SER A 1 107 ? -26.124 -12.447 35.798 1.00 91.19 107 SER A C 1
ATOM 818 O O . SER A 1 107 ? -25.967 -13.314 34.932 1.00 91.19 107 SER A O 1
ATOM 820 N N . SER A 1 108 ? -26.274 -11.155 35.498 1.00 91.88 108 SER A N 1
ATOM 821 C CA . SER A 1 108 ? -26.308 -10.652 34.128 1.00 91.88 108 SER A CA 1
ATOM 822 C C . SER A 1 108 ? -25.791 -9.218 34.024 1.00 91.88 108 SER A C 1
ATOM 824 O O . SER A 1 108 ? -25.839 -8.451 34.986 1.00 91.88 108 SER A O 1
ATOM 826 N N . TRP A 1 109 ? -25.284 -8.862 32.839 1.00 94.44 109 TRP A N 1
ATOM 827 C CA . TRP A 1 109 ? -24.965 -7.479 32.505 1.00 94.44 109 TRP A CA 1
ATOM 828 C C . TRP A 1 109 ? -26.234 -6.746 32.092 1.00 94.44 109 TRP A C 1
ATOM 830 O O . TRP A 1 109 ? -26.954 -7.188 31.197 1.00 94.44 109 TRP A O 1
ATOM 840 N N . ALA A 1 110 ? -26.441 -5.583 32.687 1.00 92.75 110 ALA A N 1
ATOM 841 C CA . ALA A 1 110 ? -27.396 -4.584 32.257 1.00 92.75 110 ALA A CA 1
ATOM 842 C C . ALA A 1 110 ? -26.655 -3.290 31.893 1.00 92.75 110 ALA A C 1
ATOM 844 O O . ALA A 1 110 ? -25.466 -3.123 32.169 1.00 92.75 110 ALA A O 1
ATOM 845 N N . GLN A 1 111 ? -27.346 -2.399 31.198 1.00 93.06 111 GLN A N 1
ATOM 846 C CA . GLN A 1 111 ? -26.844 -1.086 30.807 1.00 93.06 111 GLN A CA 1
ATOM 847 C C . GLN A 1 111 ? -28.018 -0.127 30.686 1.00 93.06 111 GLN A C 1
ATOM 849 O O . GLN A 1 111 ? -29.172 -0.564 30.575 1.00 93.06 111 GLN A O 1
ATOM 854 N N . ALA A 1 112 ? -27.714 1.170 30.652 1.00 90.00 112 ALA A N 1
ATOM 855 C CA . ALA A 1 112 ? -28.714 2.149 30.289 1.00 90.00 112 ALA A CA 1
ATOM 856 C C . ALA A 1 112 ? -29.221 1.821 28.884 1.00 90.00 112 ALA A C 1
ATOM 858 O O . ALA A 1 112 ? -28.447 1.391 28.024 1.00 90.00 112 ALA A O 1
ATOM 859 N N . PRO A 1 113 ? -30.516 1.995 28.624 1.00 85.56 113 PRO A N 1
ATOM 860 C CA . PRO A 1 113 ? -30.998 1.880 27.269 1.00 85.56 113 PRO A CA 1
ATOM 861 C C . PRO A 1 113 ? -30.262 2.873 26.356 1.00 85.56 113 PRO A C 1
ATOM 863 O O . PRO A 1 113 ? -30.084 4.036 26.721 1.00 85.56 113 PRO A O 1
ATOM 866 N N . LEU A 1 114 ? -29.844 2.419 25.175 1.00 83.44 114 LEU A N 1
ATOM 867 C CA . LEU A 1 114 ? -29.080 3.214 24.212 1.00 83.44 114 LEU A CA 1
ATOM 868 C C . LEU A 1 114 ? -29.882 3.398 22.916 1.00 83.44 114 LEU A C 1
ATOM 870 O O . LEU A 1 114 ? -30.663 2.510 22.562 1.00 83.44 114 LEU A O 1
ATOM 874 N N . PRO A 1 115 ? -29.692 4.513 22.189 1.00 83.94 115 PRO A N 1
ATOM 875 C CA . PRO A 1 115 ? -30.254 4.669 20.852 1.00 83.94 115 PRO A CA 1
ATOM 876 C C . PRO A 1 115 ? -29.687 3.607 19.904 1.00 83.94 115 PRO A C 1
ATOM 878 O O . PRO A 1 115 ? -28.609 3.066 20.158 1.00 83.94 115 PRO A O 1
ATOM 881 N N . GLU A 1 116 ? -30.395 3.310 18.808 1.00 76.00 116 GLU A N 1
ATOM 882 C CA . GLU A 1 116 ? -29.968 2.350 17.775 1.00 76.00 116 GLU A CA 1
ATOM 883 C C . GLU A 1 116 ? -28.713 2.838 17.027 1.00 76.00 116 GLU A C 1
ATOM 885 O O . GLU A 1 116 ? -28.749 3.285 15.882 1.00 76.00 116 GLU A O 1
ATOM 890 N N . ILE A 1 117 ? -27.566 2.764 17.690 1.00 69.81 117 ILE A N 1
ATOM 891 C CA . ILE A 1 117 ? -26.253 3.056 17.132 1.00 69.81 117 ILE A CA 1
ATOM 892 C C . ILE A 1 117 ? -25.586 1.707 16.883 1.00 69.81 117 ILE A C 1
ATOM 894 O O . ILE A 1 117 ? -25.476 0.887 17.787 1.00 69.81 117 ILE A O 1
ATOM 898 N N . LYS A 1 118 ? -25.154 1.457 15.640 1.00 58.19 118 LYS A N 1
ATOM 899 C CA . LYS A 1 118 ? -24.589 0.161 15.212 1.00 58.19 118 LYS A CA 1
ATOM 900 C C . LYS A 1 118 ? -23.363 -0.288 16.021 1.00 58.19 118 LYS A C 1
ATOM 902 O O . LYS A 1 118 ? -23.044 -1.474 16.004 1.00 58.19 118 LYS A O 1
ATOM 907 N N . ASP A 1 119 ? -22.715 0.635 16.723 1.00 65.50 119 ASP A N 1
ATOM 908 C CA . ASP A 1 119 ? -21.571 0.374 17.580 1.00 65.50 119 ASP A CA 1
ATOM 909 C C . ASP A 1 119 ? -21.713 1.159 18.894 1.00 65.50 119 ASP A C 1
ATOM 911 O O . ASP A 1 119 ? -21.751 2.391 18.918 1.00 65.50 119 ASP A O 1
ATOM 915 N N . HIS A 1 120 ? -21.870 0.424 19.993 1.00 62.50 120 HIS A N 1
ATOM 916 C CA . HIS A 1 120 ? -22.015 0.995 21.331 1.00 62.50 120 HIS A CA 1
ATOM 917 C C . HIS A 1 120 ? -20.662 1.131 22.050 1.00 62.50 120 HIS A C 1
ATOM 919 O O . HIS A 1 120 ? -20.641 1.469 23.229 1.00 62.50 120 HIS A O 1
ATOM 925 N N . GLY A 1 121 ? -19.536 0.832 21.383 1.00 58.91 121 GLY A N 1
ATOM 926 C CA . GLY A 1 121 ? -18.186 0.911 21.958 1.00 58.91 121 GLY A CA 1
ATOM 927 C C . GLY A 1 121 ? -17.877 -0.127 23.040 1.00 58.91 121 GLY A C 1
ATOM 928 O O . GLY A 1 121 ? -16.752 -0.187 23.516 1.00 58.91 121 GLY A O 1
ATOM 929 N N . ALA A 1 122 ? -18.839 -0.984 23.401 1.00 59.22 122 ALA A N 1
ATOM 930 C CA . ALA A 1 122 ? -18.690 -2.042 24.405 1.00 59.22 122 ALA A CA 1
ATOM 931 C C . ALA A 1 122 ? -17.840 -3.240 23.929 1.00 59.22 122 ALA A C 1
ATOM 933 O O . ALA A 1 122 ? -17.762 -4.269 24.606 1.00 59.22 122 ALA A O 1
ATOM 934 N N . GLY A 1 123 ? -17.250 -3.149 22.733 1.00 60.00 123 GLY A N 1
ATOM 935 C CA . GLY A 1 123 ? -16.261 -4.103 22.257 1.00 60.00 123 GLY A CA 1
ATOM 936 C C . GLY A 1 123 ? -14.976 -3.936 23.055 1.00 60.00 123 GLY A C 1
ATOM 937 O O . GLY A 1 123 ? -14.132 -3.128 22.697 1.00 60.00 123 GLY A O 1
ATOM 938 N N . TYR A 1 124 ? -14.840 -4.698 24.140 1.00 56.62 124 TYR A N 1
ATOM 939 C CA . TYR A 1 124 ? -13.552 -4.897 24.793 1.00 56.62 124 TYR A CA 1
ATOM 940 C C . TYR A 1 124 ? -12.600 -5.520 23.762 1.00 56.62 124 TYR A C 1
ATOM 942 O O . TYR A 1 124 ? -12.773 -6.684 23.393 1.00 56.62 124 TYR A O 1
ATOM 950 N N . THR A 1 125 ? -11.637 -4.742 23.279 1.00 58.44 125 THR A N 1
ATOM 951 C CA . THR A 1 125 ? -10.470 -5.231 22.541 1.00 58.44 125 THR A CA 1
ATOM 952 C C . THR A 1 125 ? -9.267 -4.454 23.060 1.00 58.44 125 THR A C 1
ATOM 954 O O . THR A 1 125 ? -8.998 -3.345 22.603 1.00 58.44 125 THR A O 1
ATOM 957 N N . SER A 1 126 ? -8.577 -5.020 24.045 1.00 57.19 126 SER A N 1
ATOM 958 C CA . SER A 1 126 ? -7.294 -4.535 24.571 1.00 57.19 126 SER A CA 1
ATOM 959 C C . SER A 1 126 ? -6.114 -4.986 23.696 1.00 57.19 126 SER A C 1
ATOM 961 O O . SER A 1 126 ? -4.985 -5.069 24.182 1.00 57.19 126 SER A O 1
ATOM 963 N N . GLY A 1 127 ? -6.384 -5.278 22.412 1.00 64.25 127 GLY A N 1
ATOM 964 C CA . GLY A 1 127 ? -5.419 -5.822 21.454 1.00 64.25 127 GLY A CA 1
ATOM 965 C C . GLY A 1 127 ? -4.127 -5.019 21.418 1.00 64.25 127 GLY A C 1
ATOM 966 O O . GLY A 1 127 ? -3.072 -5.608 21.314 1.00 64.25 127 GLY A O 1
ATOM 967 N N . THR A 1 128 ? -4.178 -3.712 21.682 1.00 75.38 128 THR A N 1
ATOM 968 C CA . THR A 1 128 ? -3.002 -2.841 21.720 1.00 75.38 128 THR A CA 1
ATOM 969 C C . THR A 1 128 ? -1.893 -3.326 22.661 1.00 75.38 128 THR A C 1
ATOM 971 O O . THR A 1 128 ? -0.734 -3.279 22.277 1.00 75.38 128 THR A O 1
ATOM 974 N N . VAL A 1 129 ? -2.194 -3.804 23.877 1.00 83.38 129 VAL A N 1
ATOM 975 C CA . VAL A 1 129 ? -1.136 -4.252 24.815 1.00 83.38 129 VAL A CA 1
ATOM 976 C C . VAL A 1 129 ? -0.558 -5.593 24.389 1.00 83.38 129 VAL A C 1
ATOM 978 O O . VAL A 1 129 ? 0.649 -5.796 24.460 1.00 83.38 129 VAL A O 1
ATOM 981 N N . GLU A 1 130 ? -1.428 -6.506 23.961 1.00 86.50 130 GLU A N 1
ATOM 982 C CA . GLU A 1 130 ? -1.020 -7.815 23.462 1.00 86.50 130 GLU A CA 1
ATOM 983 C C . GLU A 1 130 ? -0.179 -7.661 22.193 1.00 86.50 130 GLU A C 1
ATOM 985 O O . GLU A 1 130 ? 0.915 -8.204 22.131 1.00 86.50 130 GLU A O 1
ATOM 990 N N . ASP A 1 131 ? -0.635 -6.860 21.233 1.00 83.75 131 ASP A N 1
ATOM 991 C CA . ASP A 1 131 ? 0.067 -6.552 19.989 1.00 83.75 131 ASP A CA 1
ATOM 992 C C . ASP A 1 131 ? 1.440 -5.933 20.289 1.00 83.75 131 ASP A C 1
ATOM 994 O O . ASP A 1 131 ? 2.451 -6.419 19.787 1.00 83.75 131 ASP A O 1
ATOM 998 N N . LEU A 1 132 ? 1.505 -4.937 21.184 1.00 84.75 132 LEU A N 1
ATOM 999 C CA . LEU A 1 132 ? 2.777 -4.351 21.610 1.00 84.75 132 LEU A CA 1
ATOM 1000 C C . LEU A 1 132 ? 3.686 -5.386 22.283 1.00 84.75 132 LEU A C 1
ATOM 1002 O O . LEU A 1 132 ? 4.878 -5.402 22.009 1.00 84.75 132 LEU A O 1
ATOM 1006 N N . TYR A 1 133 ? 3.157 -6.273 23.127 1.00 91.81 133 TYR A N 1
ATOM 1007 C CA . TYR A 1 133 ? 3.945 -7.339 23.750 1.00 91.81 133 TYR A CA 1
ATOM 1008 C C . TYR A 1 133 ? 4.465 -8.363 22.733 1.00 91.81 133 TYR A C 1
ATOM 1010 O O . TYR A 1 133 ? 5.622 -8.774 22.812 1.00 91.81 133 TYR A O 1
ATOM 1018 N N . LEU A 1 134 ? 3.641 -8.748 21.758 1.00 88.75 134 LEU A N 1
ATOM 1019 C CA . LEU A 1 134 ? 4.030 -9.633 20.662 1.00 88.75 134 LEU A CA 1
ATOM 1020 C C . LEU A 1 134 ? 5.138 -9.008 19.800 1.00 88.75 134 LEU A C 1
ATOM 1022 O O . LEU A 1 134 ? 6.027 -9.719 19.341 1.00 88.75 134 LEU A O 1
ATOM 1026 N N . GLU A 1 135 ? 5.125 -7.686 19.622 1.00 86.19 135 GLU A N 1
ATOM 1027 C CA . GLU A 1 135 ? 6.162 -6.945 18.894 1.00 86.19 135 GLU A CA 1
ATOM 1028 C C . GLU A 1 135 ? 7.517 -6.886 19.625 1.00 86.19 135 GLU A C 1
ATOM 1030 O O . GLU A 1 135 ? 8.541 -6.605 18.990 1.00 86.19 135 GLU A O 1
ATOM 1035 N N . LEU A 1 136 ? 7.556 -7.152 20.937 1.00 85.00 136 LEU A N 1
ATOM 1036 C CA . LEU A 1 136 ? 8.785 -7.072 21.736 1.00 85.00 136 LEU A CA 1
ATOM 1037 C C . LEU A 1 136 ? 9.707 -8.284 21.598 1.00 85.00 136 LEU A C 1
ATOM 1039 O O . LEU A 1 136 ? 10.866 -8.194 22.000 1.00 85.00 136 LEU A O 1
ATOM 1043 N N . GLY A 1 137 ? 9.246 -9.402 21.035 1.00 82.94 137 GLY A N 1
ATOM 1044 C CA . GLY A 1 137 ? 10.101 -10.569 20.832 1.00 82.94 137 GLY A CA 1
ATOM 1045 C C . GLY A 1 137 ? 9.911 -11.243 19.477 1.00 82.94 137 GLY A C 1
ATOM 1046 O O . GLY A 1 137 ? 9.003 -10.956 18.707 1.00 82.94 137 GLY A O 1
ATOM 1047 N N . GLU A 1 138 ? 10.841 -12.138 19.153 1.00 73.94 138 GLU A N 1
ATOM 1048 C CA . GLU A 1 138 ? 10.925 -12.757 17.823 1.00 73.94 138 GLU A CA 1
ATOM 1049 C C . GLU A 1 138 ? 9.983 -13.954 17.642 1.00 73.94 138 GLU A C 1
ATOM 1051 O O . GLU A 1 138 ? 9.592 -14.274 16.518 1.00 73.94 138 GLU A O 1
ATOM 1056 N N . ASP A 1 139 ? 9.641 -14.631 18.740 1.00 85.31 139 ASP A N 1
ATOM 1057 C CA . ASP A 1 139 ? 8.796 -15.823 18.743 1.00 85.31 139 ASP A CA 1
ATOM 1058 C C . ASP A 1 139 ? 7.363 -15.446 19.133 1.00 85.31 139 ASP A C 1
ATOM 1060 O O . ASP A 1 139 ? 6.955 -15.547 20.292 1.00 85.31 139 ASP A O 1
ATOM 1064 N N . TYR A 1 140 ? 6.604 -14.985 18.138 1.00 81.81 140 TYR A N 1
ATOM 1065 C CA . TYR A 1 140 ? 5.196 -14.609 18.283 1.00 81.81 140 TYR A CA 1
ATOM 1066 C C . TYR A 1 140 ? 4.336 -15.736 18.868 1.00 81.81 140 TYR A C 1
ATOM 1068 O O . TYR A 1 140 ? 3.400 -15.461 19.619 1.00 81.81 140 TYR A O 1
ATOM 1076 N N . ASP A 1 141 ? 4.638 -16.999 18.550 1.00 81.25 141 ASP A N 1
ATOM 1077 C CA . ASP A 1 141 ? 3.879 -18.137 19.069 1.00 81.25 141 ASP A CA 1
ATOM 1078 C C . ASP A 1 141 ? 4.180 -18.347 20.562 1.00 81.25 141 ASP A C 1
ATOM 1080 O O . ASP A 1 141 ? 3.249 -18.545 21.348 1.00 81.25 141 ASP A O 1
ATOM 1084 N N . ALA A 1 142 ? 5.450 -18.246 20.974 1.00 87.75 142 ALA A N 1
ATOM 1085 C CA . ALA A 1 142 ? 5.839 -18.337 22.381 1.00 87.75 142 ALA A CA 1
ATOM 1086 C C . ALA A 1 142 ? 5.324 -17.157 23.214 1.00 87.75 142 ALA A C 1
ATOM 1088 O O . ALA A 1 142 ? 4.828 -17.378 24.316 1.00 87.75 142 ALA A O 1
ATOM 1089 N N . LEU A 1 143 ? 5.393 -15.926 22.696 1.00 89.50 143 LEU A N 1
ATOM 1090 C CA . LEU A 1 143 ? 4.823 -14.745 23.355 1.00 89.50 143 LEU A CA 1
ATOM 1091 C C . LEU A 1 143 ? 3.305 -14.868 23.462 1.00 89.50 143 LEU A C 1
ATOM 1093 O O . LEU A 1 143 ? 2.746 -14.713 24.544 1.00 89.50 143 LEU A O 1
ATOM 1097 N N . GLY A 1 144 ? 2.630 -15.238 22.372 1.00 87.31 144 GLY A N 1
ATOM 1098 C CA . GLY A 1 144 ? 1.189 -15.464 22.383 1.00 87.31 144 GLY A CA 1
ATOM 1099 C C . GLY A 1 144 ? 0.781 -16.543 23.388 1.00 87.31 144 GLY A C 1
ATOM 1100 O O . GLY A 1 144 ? -0.215 -16.390 24.089 1.00 87.31 144 GLY A O 1
ATOM 1101 N N . GLU A 1 145 ? 1.558 -17.621 23.510 1.00 91.88 145 GLU A N 1
ATOM 1102 C CA . GLU A 1 145 ? 1.325 -18.661 24.517 1.00 91.88 145 GLU A CA 1
ATOM 1103 C C . GLU A 1 145 ? 1.596 -18.178 25.944 1.00 91.88 145 GLU A C 1
ATOM 1105 O O . GLU A 1 145 ? 0.828 -18.479 26.857 1.00 91.88 145 GLU A O 1
ATOM 1110 N N . ALA A 1 146 ? 2.655 -17.398 26.149 1.00 95.69 146 ALA A N 1
ATOM 1111 C CA . ALA A 1 146 ? 2.999 -16.843 27.447 1.00 95.69 146 ALA A CA 1
ATOM 1112 C C . ALA A 1 146 ? 1.945 -15.832 27.937 1.00 95.69 146 ALA A C 1
ATOM 1114 O O . ALA A 1 146 ? 1.541 -15.889 29.102 1.00 95.69 146 ALA A O 1
ATOM 1115 N N . ASN A 1 147 ? 1.431 -14.979 27.043 1.00 95.38 147 ASN A N 1
ATOM 1116 C CA . ASN A 1 147 ? 0.325 -14.067 27.333 1.00 95.38 147 ASN A CA 1
ATOM 1117 C C . ASN A 1 147 ? -0.968 -14.834 27.650 1.00 95.38 147 ASN A C 1
ATOM 1119 O O . ASN A 1 147 ? -1.587 -14.588 28.685 1.00 95.38 147 ASN A O 1
ATOM 1123 N N . ARG A 1 148 ? -1.340 -15.833 26.831 1.00 94.12 148 ARG A N 1
ATOM 1124 C CA . ARG A 1 148 ? -2.492 -16.712 27.117 1.00 94.12 148 ARG A CA 1
ATOM 1125 C C . ARG A 1 148 ? -2.374 -17.362 28.492 1.00 94.12 148 ARG A C 1
ATOM 1127 O O . ARG A 1 148 ? -3.314 -17.311 29.278 1.00 94.12 148 ARG A O 1
ATOM 1134 N N . ARG A 1 149 ? -1.197 -17.894 28.826 1.00 97.00 149 ARG A N 1
ATOM 1135 C CA . ARG A 1 149 ? -0.931 -18.505 30.132 1.00 97.00 149 ARG A CA 1
ATOM 1136 C C . ARG A 1 149 ? -1.054 -17.511 31.288 1.00 97.00 149 ARG A C 1
ATOM 1138 O O . ARG A 1 149 ? -1.520 -17.898 32.359 1.00 97.00 149 ARG A O 1
ATOM 1145 N N . LEU A 1 150 ? -0.636 -16.258 31.105 1.00 97.81 150 LEU A N 1
ATOM 1146 C CA . LEU A 1 150 ? -0.831 -15.203 32.101 1.00 97.81 150 LEU A CA 1
ATOM 1147 C C . LEU A 1 150 ? -2.320 -14.907 32.313 1.00 97.81 150 LEU A C 1
ATOM 1149 O O . LEU A 1 150 ? -2.754 -14.827 33.461 1.00 97.81 150 LEU A O 1
ATOM 1153 N N . VAL A 1 151 ? -3.093 -14.768 31.233 1.00 95.94 151 VAL A N 1
ATOM 1154 C CA . VAL A 1 151 ? -4.545 -14.536 31.301 1.00 95.94 151 VAL A CA 1
ATOM 1155 C C . VAL A 1 151 ? -5.247 -15.710 31.991 1.00 95.94 151 VAL A C 1
ATOM 1157 O O . VAL A 1 151 ? -5.994 -15.493 32.945 1.00 95.94 151 VAL A O 1
ATOM 1160 N N . ASP A 1 152 ? -4.927 -16.950 31.613 1.00 95.69 152 ASP A N 1
ATOM 1161 C CA . ASP A 1 152 ? -5.468 -18.162 32.242 1.00 95.69 152 ASP A CA 1
ATOM 1162 C C . ASP A 1 152 ? -5.123 -18.236 33.740 1.00 95.69 152 ASP A C 1
ATOM 1164 O O . ASP A 1 152 ? -5.963 -18.583 34.575 1.00 95.69 152 ASP A O 1
ATOM 1168 N N . ALA A 1 153 ? -3.885 -17.890 34.110 1.00 97.62 153 ALA A N 1
ATOM 1169 C CA . ALA A 1 153 ? -3.464 -17.831 35.506 1.00 97.62 153 ALA A CA 1
ATOM 1170 C C . ALA A 1 153 ? -4.190 -16.718 36.276 1.00 97.62 153 ALA A C 1
ATOM 1172 O O . ALA A 1 153 ? -4.542 -16.910 37.442 1.00 97.62 153 ALA A O 1
ATOM 1173 N N . ALA A 1 154 ? -4.449 -15.573 35.639 1.00 97.62 154 ALA A N 1
ATOM 1174 C CA . ALA A 1 154 ? -5.205 -14.478 36.233 1.00 97.62 154 ALA A CA 1
ATOM 1175 C C . ALA A 1 154 ? -6.665 -14.866 36.499 1.00 97.62 154 ALA A C 1
ATOM 1177 O O . ALA A 1 154 ? -7.183 -14.568 37.577 1.00 97.62 154 ALA A O 1
ATOM 1178 N N . GLU A 1 155 ? -7.300 -15.603 35.584 1.00 96.00 155 GLU A N 1
ATOM 1179 C CA . GLU A 1 155 ? -8.654 -16.142 35.777 1.00 96.00 155 GLU A CA 1
ATOM 1180 C C . GLU A 1 155 ? -8.731 -17.118 36.960 1.00 96.00 155 GLU A C 1
ATOM 1182 O O . GLU A 1 155 ? -9.733 -17.163 37.677 1.00 96.00 155 GLU A O 1
ATOM 1187 N N . GLN A 1 156 ? -7.659 -17.876 37.198 1.00 96.62 156 GLN A N 1
ATOM 1188 C CA . GLN A 1 156 ? -7.569 -18.861 38.279 1.00 96.62 156 GLN A CA 1
ATOM 1189 C C . GLN A 1 156 ? -7.115 -18.266 39.622 1.00 96.62 156 GLN A C 1
ATOM 1191 O O . GLN A 1 156 ? -7.083 -18.986 40.623 1.00 96.62 156 GLN A O 1
ATOM 1196 N N . GLY A 1 157 ? -6.747 -16.980 39.671 1.00 97.06 157 GLY A N 1
ATOM 1197 C CA . GLY A 1 157 ? -6.136 -16.375 40.859 1.00 97.06 157 GLY A CA 1
ATOM 1198 C C . GLY A 1 157 ? -4.774 -16.993 41.206 1.00 97.06 157 GLY A C 1
ATOM 1199 O O . GLY A 1 157 ? -4.433 -17.141 42.381 1.00 97.06 157 GLY A O 1
ATOM 1200 N N . ALA A 1 158 ? -4.029 -17.412 40.182 1.00 98.06 158 ALA A N 1
ATOM 1201 C CA . ALA A 1 158 ? -2.801 -18.191 40.278 1.00 98.06 158 ALA A CA 1
ATOM 1202 C C . ALA A 1 158 ? -1.581 -17.481 39.663 1.00 98.06 158 ALA A C 1
ATOM 1204 O O . ALA A 1 158 ? -0.597 -18.136 39.329 1.00 98.06 158 ALA A O 1
ATOM 1205 N N . VAL A 1 159 ? -1.618 -16.152 39.508 1.00 98.44 159 VAL A N 1
ATOM 1206 C CA . VAL A 1 159 ? -0.473 -15.377 39.005 1.00 98.44 159 VAL A CA 1
ATOM 1207 C C . VAL A 1 159 ? 0.610 -15.323 40.078 1.00 98.44 159 VAL A C 1
ATOM 1209 O O . VAL A 1 159 ? 0.587 -14.495 40.991 1.00 98.44 159 VAL A O 1
ATOM 1212 N N . ASP A 1 160 ? 1.550 -16.253 39.984 1.00 98.31 160 ASP A N 1
ATOM 1213 C CA . ASP A 1 160 ? 2.703 -16.378 40.860 1.00 98.31 160 ASP A CA 1
ATOM 1214 C C . ASP A 1 160 ? 4.015 -16.138 40.101 1.00 98.31 160 ASP A C 1
ATOM 1216 O O . ASP A 1 160 ? 4.036 -15.822 38.911 1.00 98.31 160 ASP A O 1
ATOM 1220 N N . ARG A 1 161 ? 5.141 -16.235 40.814 1.00 98.31 161 ARG A N 1
ATOM 1221 C CA . ARG A 1 161 ? 6.462 -15.968 40.234 1.00 98.31 161 ARG A CA 1
ATOM 1222 C C . ARG A 1 161 ? 6.746 -16.831 38.993 1.00 98.31 161 ARG A C 1
ATOM 1224 O O . ARG A 1 161 ? 7.119 -16.237 37.987 1.00 98.31 161 ARG A O 1
ATOM 1231 N N . PRO A 1 162 ? 6.541 -18.164 39.010 1.00 98.31 162 PRO A N 1
ATOM 1232 C CA . PRO A 1 162 ? 6.692 -18.997 37.818 1.00 98.31 162 PRO A CA 1
ATOM 1233 C C . PRO A 1 162 ? 5.902 -18.523 36.593 1.00 98.31 162 PRO A C 1
ATOM 1235 O O . PRO A 1 162 ? 6.406 -18.631 35.478 1.00 98.31 162 PRO A O 1
ATOM 1238 N N . VAL A 1 163 ? 4.680 -18.009 36.773 1.00 98.44 163 VAL A N 1
ATOM 1239 C CA . VAL A 1 163 ? 3.888 -17.457 35.660 1.00 98.44 163 VAL A CA 1
ATOM 1240 C C . VAL A 1 163 ? 4.555 -16.207 35.084 1.00 98.44 163 VAL A C 1
ATOM 1242 O O . VAL A 1 163 ? 4.711 -16.117 33.869 1.00 98.44 163 VAL A O 1
ATOM 1245 N N . ILE A 1 164 ? 5.002 -15.276 35.934 1.00 98.44 164 ILE A N 1
ATOM 1246 C CA . ILE A 1 164 ? 5.682 -14.051 35.481 1.00 98.44 164 ILE A CA 1
ATOM 1247 C C . ILE A 1 164 ? 7.036 -14.361 34.838 1.00 98.44 164 ILE A C 1
ATOM 1249 O O . ILE A 1 164 ? 7.381 -13.797 33.808 1.00 98.44 164 ILE A O 1
ATOM 1253 N N . GLU A 1 165 ? 7.807 -15.282 35.408 1.00 97.50 165 GLU A N 1
ATOM 1254 C CA . GLU A 1 165 ? 9.082 -15.704 34.825 1.00 97.50 165 GLU A CA 1
ATOM 1255 C C . GLU A 1 165 ? 8.873 -16.371 33.459 1.00 97.50 165 GLU A C 1
ATOM 1257 O O . GLU A 1 165 ? 9.647 -16.117 32.544 1.00 97.50 165 GLU A O 1
ATOM 1262 N N . ALA A 1 166 ? 7.805 -17.158 33.279 1.00 96.88 166 ALA A N 1
ATOM 1263 C CA . ALA A 1 166 ? 7.446 -17.720 31.976 1.00 96.88 166 ALA A CA 1
ATOM 1264 C C . ALA A 1 166 ? 6.968 -16.654 30.973 1.00 96.88 166 ALA A C 1
ATOM 1266 O O . ALA A 1 166 ? 7.247 -16.789 29.785 1.00 96.88 166 ALA A O 1
ATOM 1267 N N . LEU A 1 167 ? 6.285 -15.603 31.445 1.00 97.25 167 LEU A N 1
ATOM 1268 C CA . LEU A 1 167 ? 5.891 -14.438 30.643 1.00 97.25 167 LEU A CA 1
ATOM 1269 C C . LEU A 1 167 ? 7.105 -13.663 30.118 1.00 97.25 167 LEU A C 1
ATOM 1271 O O . LEU A 1 167 ? 7.109 -13.197 28.983 1.00 97.25 167 LEU A O 1
ATOM 1275 N N . LEU A 1 168 ? 8.139 -13.525 30.943 1.00 97.44 168 LEU A N 1
ATOM 1276 C CA . LEU A 1 168 ? 9.346 -12.775 30.599 1.00 97.44 168 LEU A CA 1
ATOM 1277 C C . LEU A 1 168 ? 10.389 -13.625 29.865 1.00 97.44 168 LEU A C 1
ATOM 1279 O O . LEU A 1 168 ? 11.182 -13.079 29.113 1.00 97.44 168 LEU A O 1
ATOM 1283 N N . ALA A 1 169 ? 10.379 -14.951 30.036 1.00 96.38 169 ALA A N 1
ATOM 1284 C CA . ALA A 1 169 ? 11.319 -15.872 29.394 1.00 96.38 169 ALA A CA 1
ATOM 1285 C C . ALA A 1 169 ? 11.480 -15.707 27.865 1.00 96.38 169 ALA A C 1
ATOM 1287 O O . ALA A 1 169 ? 12.608 -15.854 27.393 1.00 96.38 169 ALA A O 1
ATOM 1288 N N . PRO A 1 170 ? 10.421 -15.443 27.069 1.00 92.81 170 PRO A N 1
ATOM 1289 C CA . PRO A 1 170 ? 10.575 -15.208 25.633 1.00 92.81 170 PRO A CA 1
ATOM 1290 C C . PRO A 1 170 ? 11.110 -13.811 25.273 1.00 92.81 170 PRO A C 1
ATOM 1292 O O . PRO A 1 170 ? 11.517 -13.631 24.122 1.00 92.81 170 PRO A O 1
ATOM 1295 N N . LEU A 1 171 ? 11.133 -12.851 26.207 1.00 90.12 171 LEU A N 1
ATOM 1296 C CA . LEU A 1 171 ? 11.613 -11.477 26.005 1.00 90.12 171 LEU A CA 1
ATOM 1297 C C . LEU A 1 171 ? 13.122 -11.327 26.255 1.00 90.12 171 LEU A C 1
ATOM 1299 O O . LEU A 1 171 ? 13.750 -12.154 26.912 1.00 90.12 171 LEU A O 1
ATOM 1303 N N . ASP A 1 172 ? 13.686 -10.233 25.744 1.00 81.75 172 ASP A N 1
ATOM 1304 C CA . ASP A 1 172 ? 15.111 -9.878 25.901 1.00 81.75 172 ASP A CA 1
ATOM 1305 C C . ASP A 1 172 ? 15.419 -8.849 26.947 1.00 81.75 172 ASP A C 1
ATOM 1307 O O . ASP A 1 172 ? 16.570 -8.690 27.357 1.00 81.75 172 ASP A O 1
ATOM 1311 N N . GLU A 1 173 ? 14.407 -8.081 27.308 1.00 86.19 173 GLU A N 1
ATOM 1312 C CA . GLU A 1 173 ? 14.558 -7.082 28.332 1.00 86.19 173 GLU A CA 1
ATOM 1313 C C . GLU A 1 173 ? 14.374 -7.710 29.707 1.00 86.19 173 GLU A C 1
ATOM 1315 O O . GLU A 1 173 ? 13.568 -8.622 29.915 1.00 86.19 173 GLU A O 1
ATOM 1320 N N . GLU A 1 174 ? 15.149 -7.208 30.667 1.00 89.88 174 GLU A N 1
ATOM 1321 C CA . GLU A 1 174 ? 14.959 -7.563 32.063 1.00 89.88 174 GLU A CA 1
ATOM 1322 C C . GLU A 1 174 ? 13.603 -7.025 32.524 1.00 89.88 174 GLU A C 1
ATOM 1324 O O . GLU A 1 174 ? 13.414 -5.818 32.689 1.00 89.88 174 GLU A O 1
ATOM 1329 N N . GLY A 1 175 ? 12.650 -7.931 32.729 1.00 93.88 175 GLY A N 1
ATOM 1330 C CA . GLY A 1 175 ? 11.369 -7.573 33.316 1.00 93.88 175 GLY A CA 1
ATOM 1331 C C . GLY A 1 175 ? 11.431 -7.410 34.838 1.00 93.88 175 GLY A C 1
ATOM 1332 O O . GLY A 1 175 ? 12.242 -8.032 35.528 1.00 93.88 175 GLY A O 1
ATOM 1333 N N . ASP A 1 176 ? 10.530 -6.601 35.390 1.00 97.50 176 ASP A N 1
ATOM 1334 C CA . ASP A 1 176 ? 10.382 -6.396 36.833 1.00 97.50 176 ASP A CA 1
ATOM 1335 C C . ASP A 1 176 ? 9.358 -7.381 37.418 1.00 97.50 176 ASP A C 1
ATOM 1337 O O . ASP A 1 176 ? 8.173 -7.085 37.608 1.00 97.50 176 ASP A O 1
ATOM 1341 N N . VAL A 1 177 ? 9.845 -8.582 37.745 1.00 98.06 177 VAL A N 1
ATOM 1342 C CA . VAL A 1 177 ? 9.040 -9.642 38.374 1.00 98.06 177 VAL A CA 1
ATOM 1343 C C . VAL A 1 177 ? 8.385 -9.162 39.675 1.00 98.06 177 VAL A C 1
ATOM 1345 O O . VAL A 1 177 ? 7.248 -9.527 39.974 1.00 98.06 177 VAL A O 1
ATOM 1348 N N . GLU A 1 178 ? 9.065 -8.328 40.466 1.00 98.12 178 GLU A N 1
ATOM 1349 C CA . GLU A 1 178 ? 8.519 -7.854 41.740 1.00 98.12 178 GLU A CA 1
ATOM 1350 C C . GLU A 1 178 ? 7.405 -6.824 41.537 1.00 98.12 178 GLU A C 1
ATOM 1352 O O . GLU A 1 178 ? 6.427 -6.823 42.290 1.00 98.12 178 GLU A O 1
ATOM 1357 N N . ALA A 1 179 ? 7.521 -5.939 40.544 1.00 97.44 179 ALA A N 1
ATOM 1358 C CA . ALA A 1 179 ? 6.442 -5.028 40.172 1.00 97.44 179 ALA A CA 1
ATOM 1359 C C . ALA A 1 179 ? 5.218 -5.797 39.683 1.00 97.44 179 ALA A C 1
ATOM 1361 O O . ALA A 1 179 ? 4.118 -5.548 40.183 1.00 97.44 179 ALA A O 1
ATOM 1362 N N . ALA A 1 180 ? 5.422 -6.779 38.807 1.00 98.00 180 ALA A N 1
ATOM 1363 C CA . ALA A 1 180 ? 4.374 -7.664 38.319 1.00 98.00 180 ALA A CA 1
ATOM 1364 C C . ALA A 1 180 ? 3.637 -8.367 39.473 1.00 98.00 180 ALA A C 1
ATOM 1366 O O . ALA A 1 180 ? 2.411 -8.295 39.568 1.00 98.00 180 ALA A O 1
ATOM 1367 N N . LEU A 1 181 ? 4.373 -8.962 40.421 1.00 98.38 181 LEU A N 1
ATOM 1368 C CA . LEU A 1 181 ? 3.795 -9.635 41.591 1.00 98.38 181 LEU A CA 1
ATOM 1369 C C . LEU A 1 181 ? 3.055 -8.671 42.529 1.00 98.38 181 LEU A C 1
ATOM 1371 O O . LEU A 1 181 ? 2.006 -9.022 43.073 1.00 98.38 181 LEU A O 1
ATOM 1375 N N . ARG A 1 182 ? 3.555 -7.440 42.709 1.00 98.19 182 ARG A N 1
ATOM 1376 C CA . ARG A 1 182 ? 2.840 -6.403 43.473 1.00 98.19 182 ARG A CA 1
ATOM 1377 C C . ARG A 1 182 ? 1.509 -6.046 42.815 1.00 98.19 182 ARG A C 1
ATOM 1379 O O . ARG A 1 182 ? 0.517 -5.889 43.527 1.00 98.19 182 ARG A O 1
ATOM 1386 N N . ILE A 1 183 ? 1.469 -5.919 41.488 1.00 98.12 183 ILE A N 1
ATOM 1387 C CA . ILE A 1 183 ? 0.221 -5.658 40.759 1.00 98.12 183 ILE A CA 1
ATOM 1388 C C . ILE A 1 183 ? -0.714 -6.869 40.822 1.00 98.12 183 ILE A C 1
ATOM 1390 O O . ILE A 1 183 ? -1.894 -6.689 41.125 1.00 98.12 183 ILE A O 1
ATOM 1394 N N . ALA A 1 184 ? -0.204 -8.092 40.665 1.00 98.31 184 ALA A N 1
ATOM 1395 C CA . ALA A 1 184 ? -0.993 -9.317 40.789 1.00 98.31 184 ALA A CA 1
ATOM 1396 C C . ALA A 1 184 ? -1.664 -9.431 42.173 1.00 98.31 184 ALA A C 1
ATOM 1398 O O . ALA A 1 184 ? -2.857 -9.718 42.279 1.00 98.31 184 ALA A O 1
ATOM 1399 N N . ALA A 1 185 ? -0.929 -9.117 43.246 1.00 98.00 185 ALA A N 1
ATOM 1400 C CA . ALA A 1 185 ? -1.471 -9.095 44.603 1.00 98.00 185 ALA A CA 1
ATOM 1401 C C . ALA A 1 185 ? -2.506 -7.975 44.813 1.00 98.00 185 ALA A C 1
ATOM 1403 O O . ALA A 1 185 ? -3.536 -8.202 45.444 1.00 98.00 185 ALA A O 1
ATOM 1404 N N . ARG A 1 186 ? -2.263 -6.769 44.277 1.00 97.88 186 ARG A N 1
ATOM 1405 C CA . ARG A 1 186 ? -3.197 -5.629 44.388 1.00 97.88 186 ARG A CA 1
ATOM 1406 C C . ARG A 1 186 ? -4.506 -5.845 43.631 1.00 97.88 186 ARG A C 1
ATOM 1408 O O . ARG A 1 186 ? -5.528 -5.301 44.036 1.00 97.88 186 ARG A O 1
ATOM 1415 N N . THR A 1 187 ? -4.472 -6.604 42.543 1.00 97.88 187 THR A N 1
ATOM 1416 C CA . THR A 1 187 ? -5.638 -6.895 41.693 1.00 97.88 187 THR A CA 1
ATOM 1417 C C . THR A 1 187 ? -6.387 -8.161 42.114 1.00 97.88 187 THR A C 1
ATOM 1419 O O . THR A 1 187 ? -7.469 -8.436 41.595 1.00 97.88 187 THR A O 1
ATOM 1422 N N . GLY A 1 188 ? -5.860 -8.909 43.087 1.00 97.56 188 GLY A N 1
ATOM 1423 C CA . GLY A 1 188 ? -6.485 -10.127 43.598 1.00 97.56 188 GLY A CA 1
ATOM 1424 C C . GLY A 1 188 ? -6.278 -11.365 42.728 1.00 97.56 188 GLY A C 1
ATOM 1425 O O . GLY A 1 188 ? -7.003 -12.338 42.912 1.00 97.56 188 GLY A O 1
ATOM 1426 N N . VAL A 1 189 ? -5.351 -11.325 41.764 1.00 98.31 189 VAL A N 1
ATOM 1427 C CA . VAL A 1 189 ? -5.076 -12.453 40.854 1.00 98.31 189 VAL A CA 1
ATOM 1428 C C . VAL A 1 189 ? -3.859 -13.282 41.273 1.00 98.31 189 VAL A C 1
ATOM 1430 O O . VAL A 1 189 ? -3.579 -14.311 40.664 1.00 98.31 189 VAL A O 1
ATOM 1433 N N . ALA A 1 190 ? -3.145 -12.871 42.325 1.00 98.31 190 ALA A N 1
ATOM 1434 C CA . ALA A 1 190 ? -2.096 -13.679 42.942 1.00 98.31 190 ALA A CA 1
ATOM 1435 C C . ALA A 1 190 ? -2.676 -14.712 43.931 1.00 98.31 190 ALA A C 1
ATOM 1437 O O . ALA A 1 190 ? -3.691 -14.428 44.585 1.00 98.31 190 ALA A O 1
ATOM 1438 N N . PRO A 1 191 ? -2.002 -15.857 44.153 1.00 97.88 191 PRO A N 1
ATOM 1439 C CA . PRO A 1 191 ? -2.444 -16.854 45.123 1.00 97.88 191 PRO A CA 1
ATOM 1440 C C . PRO A 1 191 ? -2.699 -16.269 46.518 1.00 97.88 191 PRO A C 1
ATOM 1442 O O . PRO A 1 191 ? -1.833 -15.632 47.118 1.00 97.88 191 PRO A O 1
ATOM 1445 N N . GLY A 1 192 ? -3.899 -16.506 47.054 1.00 96.00 192 GLY A N 1
ATOM 1446 C CA . GLY A 1 192 ? -4.294 -16.068 48.398 1.00 96.00 192 GLY A CA 1
ATOM 1447 C C . GLY A 1 192 ? -4.582 -14.569 48.542 1.00 96.00 192 GLY A C 1
ATOM 1448 O O . GLY A 1 192 ? -4.908 -14.128 49.644 1.00 96.00 192 GLY A O 1
ATOM 1449 N N . SER A 1 193 ? -4.489 -13.790 47.462 1.00 97.00 193 SER A N 1
ATOM 1450 C CA . SER A 1 193 ? -4.929 -12.395 47.454 1.00 97.00 193 SER A CA 1
ATOM 1451 C C . SER A 1 193 ? -6.441 -12.299 47.235 1.00 97.00 193 SER A C 1
ATOM 1453 O O . SER A 1 193 ? -7.057 -13.153 46.600 1.00 97.00 193 SER A O 1
ATOM 1455 N N . SER A 1 194 ? -7.063 -11.271 47.809 1.00 95.06 194 SER A N 1
ATOM 1456 C CA . SER A 1 194 ? -8.479 -10.973 47.600 1.00 95.06 194 SER A CA 1
ATOM 1457 C C . SER A 1 194 ? -8.621 -9.838 46.601 1.00 95.06 194 SER A C 1
ATOM 1459 O O . SER A 1 194 ? -7.962 -8.805 46.737 1.00 95.06 194 SER A O 1
ATOM 1461 N N . ARG A 1 195 ? -9.528 -10.002 45.644 1.00 95.00 195 ARG A N 1
ATOM 1462 C CA . ARG A 1 195 ? -9.893 -8.951 44.698 1.00 95.00 195 ARG A CA 1
ATOM 1463 C C . ARG A 1 195 ? -10.441 -7.716 45.427 1.00 95.00 195 ARG A C 1
ATOM 1465 O O . ARG A 1 195 ? -11.284 -7.882 46.310 1.00 95.00 195 ARG A O 1
ATOM 1472 N N . PRO A 1 196 ? -9.984 -6.499 45.092 1.00 96.44 196 PRO A N 1
ATOM 1473 C CA . PRO A 1 196 ? -10.507 -5.285 45.702 1.00 96.44 196 PRO A CA 1
ATOM 1474 C C . PRO A 1 196 ? -11.946 -5.016 45.233 1.00 96.44 196 PRO A C 1
ATOM 1476 O O . PRO A 1 196 ? -12.288 -5.273 44.080 1.00 96.44 196 PRO A O 1
ATOM 1479 N N . GLU A 1 197 ? -12.782 -4.478 46.123 1.00 97.31 197 GLU A N 1
ATOM 1480 C CA . GLU A 1 197 ? -14.168 -4.097 45.828 1.00 97.31 197 GLU A CA 1
ATOM 1481 C C . GLU A 1 197 ? -14.404 -2.617 46.165 1.00 97.31 197 GLU A C 1
ATOM 1483 O O . GLU A 1 197 ? -13.879 -2.079 47.142 1.00 97.31 197 GLU A O 1
ATOM 1488 N N . LEU A 1 198 ? -15.201 -1.952 45.335 1.00 97.06 198 LEU A N 1
ATOM 1489 C CA . LEU A 1 198 ? -15.787 -0.642 45.579 1.00 97.06 198 LEU A CA 1
ATOM 1490 C C . LEU A 1 198 ? -16.979 -0.797 46.526 1.00 97.06 198 LEU A C 1
ATOM 1492 O O . LEU A 1 198 ? -17.781 -1.723 46.380 1.00 97.06 198 LEU A O 1
ATOM 1496 N N . ALA A 1 199 ? -17.144 0.156 47.441 1.00 97.06 199 ALA A N 1
ATOM 1497 C CA . ALA A 1 199 ? -18.337 0.223 48.276 1.00 97.06 199 ALA A CA 1
ATOM 1498 C C . ALA A 1 199 ? -19.600 0.379 47.412 1.00 97.06 199 ALA A C 1
ATOM 1500 O O . ALA A 1 199 ? -19.604 1.153 46.445 1.00 97.06 199 ALA A O 1
ATOM 1501 N N . ALA A 1 200 ? -20.674 -0.335 47.761 1.00 96.75 200 ALA A N 1
ATOM 1502 C CA . ALA A 1 200 ? -21.963 -0.134 47.110 1.00 96.75 200 ALA A CA 1
ATOM 1503 C C . ALA A 1 200 ? -22.513 1.266 47.433 1.00 96.75 200 ALA A C 1
ATOM 1505 O O . ALA A 1 200 ? -22.405 1.754 48.559 1.00 96.75 200 ALA A O 1
ATOM 1506 N N . GLY A 1 201 ? -23.123 1.915 46.443 1.00 95.62 201 GLY A N 1
ATOM 1507 C CA . GLY A 1 201 ? -23.816 3.182 46.654 1.00 95.62 201 GLY A CA 1
ATOM 1508 C C . GLY A 1 201 ? -25.126 3.030 47.423 1.00 95.62 201 GLY A C 1
ATOM 1509 O O . GLY A 1 201 ? -25.580 1.931 47.750 1.00 95.62 201 GLY A O 1
ATOM 1510 N N . THR A 1 202 ? -25.741 4.175 47.707 1.00 95.06 202 THR A N 1
ATOM 1511 C CA . THR A 1 202 ? -26.962 4.298 48.518 1.00 95.06 202 THR A CA 1
ATOM 1512 C C . THR A 1 202 ? -28.144 4.892 47.742 1.00 95.06 202 THR A C 1
ATOM 1514 O O . THR A 1 202 ? -29.123 5.318 48.355 1.00 95.06 202 THR A O 1
ATOM 1517 N N . GLY A 1 203 ? -28.070 4.913 46.408 1.00 94.12 203 GLY A N 1
ATOM 1518 C CA . GLY A 1 203 ? -29.058 5.532 45.519 1.00 94.12 203 GLY A CA 1
ATOM 1519 C C . GLY A 1 203 ? -28.473 6.600 44.593 1.00 94.12 203 GLY A C 1
ATOM 1520 O O . GLY A 1 203 ? -27.379 7.118 44.827 1.00 94.12 203 GLY A O 1
ATOM 1521 N N . GLU A 1 204 ? -29.222 6.945 43.541 1.00 94.25 204 GLU A N 1
ATOM 1522 C CA . GLU A 1 204 ? -28.873 8.044 42.632 1.00 94.25 204 GLU A CA 1
ATOM 1523 C C . GLU A 1 204 ? -28.834 9.391 43.393 1.00 94.25 204 GLU A C 1
ATOM 1525 O O . GLU A 1 204 ? -29.831 9.775 44.017 1.00 94.25 204 GLU A O 1
ATOM 1530 N N . PRO A 1 205 ? -27.723 10.154 43.334 1.00 94.25 205 PRO A N 1
ATOM 1531 C CA . PRO A 1 205 ? -27.630 11.445 44.001 1.00 94.25 205 PRO A CA 1
ATOM 1532 C C . PRO A 1 205 ? -28.660 12.453 43.465 1.00 94.25 205 PRO A C 1
ATOM 1534 O O . PRO A 1 205 ? -28.793 12.628 42.245 1.00 94.25 205 PRO A O 1
ATOM 1537 N N . PRO A 1 206 ? -29.370 13.184 44.346 1.00 92.38 206 PRO A N 1
ATOM 1538 C CA . PRO A 1 206 ? -30.367 14.151 43.917 1.00 92.38 206 PRO A CA 1
ATOM 1539 C C . PRO A 1 206 ? -29.715 15.276 43.111 1.00 92.38 206 PRO A C 1
ATOM 1541 O O . PRO A 1 206 ? -28.730 15.884 43.523 1.00 92.38 206 PRO A O 1
ATOM 1544 N N . GLY A 1 207 ? -30.303 15.590 41.958 1.00 89.81 207 GLY A N 1
ATOM 1545 C CA . GLY A 1 207 ? -29.838 16.693 41.121 1.00 89.81 207 GLY A CA 1
ATOM 1546 C C . GLY A 1 207 ? -28.603 16.388 40.270 1.00 89.81 207 GLY A C 1
ATOM 1547 O O . GLY A 1 207 ? -28.035 17.342 39.735 1.00 89.81 207 GLY A O 1
ATOM 1548 N N . ARG A 1 208 ? -28.235 15.107 40.088 1.00 93.38 208 ARG A N 1
ATOM 1549 C CA . ARG A 1 208 ? -27.187 14.669 39.151 1.00 93.38 208 ARG A CA 1
ATOM 1550 C C . ARG A 1 208 ? -27.291 15.369 37.790 1.00 93.38 208 ARG A C 1
ATOM 1552 O O . ARG A 1 208 ? -28.371 15.766 37.329 1.00 93.38 208 ARG A O 1
ATOM 1559 N N . ARG A 1 209 ? -26.132 15.534 37.159 1.00 93.00 209 ARG A N 1
ATOM 1560 C CA . ARG A 1 209 ? -25.976 16.086 35.817 1.00 93.00 209 ARG A CA 1
ATOM 1561 C C . ARG A 1 209 ? -25.273 15.073 34.919 1.00 93.00 209 ARG A C 1
ATOM 1563 O O . ARG A 1 209 ? -24.393 14.353 35.379 1.00 93.00 209 ARG A O 1
ATOM 1570 N N . VAL A 1 210 ? -25.698 15.017 33.663 1.00 92.38 210 VAL A N 1
ATOM 1571 C CA . VAL A 1 210 ? -25.070 14.246 32.589 1.00 92.38 210 VAL A CA 1
ATOM 1572 C C . VAL A 1 210 ? -24.119 15.186 31.852 1.00 92.38 210 VAL A C 1
ATOM 1574 O O . VAL A 1 210 ? -24.573 16.245 31.412 1.00 92.38 210 VAL A O 1
ATOM 1577 N N . PRO A 1 211 ? -22.821 14.869 31.748 1.00 90.31 211 PRO A N 1
ATOM 1578 C CA . PRO A 1 211 ? -21.877 15.709 31.020 1.00 90.31 211 PRO A CA 1
ATOM 1579 C C . PRO A 1 211 ? -22.276 15.894 29.550 1.00 90.31 211 PRO A C 1
ATOM 1581 O O . PRO A 1 211 ? -22.877 15.006 28.946 1.00 90.31 211 PRO A O 1
ATOM 1584 N N . ILE A 1 212 ? -21.924 17.049 28.985 1.00 89.81 212 ILE A N 1
ATOM 1585 C CA . ILE A 1 212 ? -21.967 17.302 27.543 1.00 89.81 212 ILE A CA 1
ATOM 1586 C C . ILE A 1 212 ? -20.545 17.170 26.996 1.00 89.81 212 ILE A C 1
ATOM 1588 O O . ILE A 1 212 ? -19.602 17.673 27.605 1.00 89.81 212 ILE A O 1
ATOM 1592 N N . PHE A 1 213 ? -20.404 16.510 25.848 1.00 87.38 213 PHE A N 1
ATOM 1593 C CA . PHE A 1 213 ? -19.121 16.297 25.173 1.00 87.38 213 PHE A CA 1
ATOM 1594 C C . PHE A 1 213 ? -18.981 17.114 23.895 1.00 87.38 213 PHE A C 1
ATOM 1596 O O . PHE A 1 213 ? -17.867 17.470 23.521 1.00 87.38 213 PHE A O 1
ATOM 1603 N N . ASP A 1 214 ? -20.103 17.428 23.253 1.00 88.00 214 ASP A N 1
ATOM 1604 C CA . ASP A 1 214 ? -20.143 18.141 21.984 1.00 88.00 214 ASP A CA 1
ATOM 1605 C C . ASP A 1 214 ? -21.092 19.348 22.100 1.00 88.00 214 ASP A C 1
ATOM 1607 O O . ASP A 1 214 ? -22.221 19.175 22.579 1.00 88.00 214 ASP A O 1
ATOM 1611 N N . PRO A 1 215 ? -20.678 20.563 21.686 1.00 85.44 215 PRO A N 1
ATOM 1612 C CA . PRO A 1 215 ? -21.560 21.728 21.607 1.00 85.44 215 PRO A CA 1
ATOM 1613 C C . PRO A 1 215 ? -22.909 21.442 20.930 1.00 85.44 215 PRO A C 1
ATOM 1615 O O . PRO A 1 215 ? -23.944 21.910 21.410 1.00 85.44 215 PRO A O 1
ATOM 1618 N N . ASP A 1 216 ? -22.936 20.571 19.918 1.00 88.50 216 ASP A N 1
ATOM 1619 C CA . ASP A 1 216 ? -24.148 20.198 19.185 1.00 88.50 216 ASP A CA 1
ATOM 1620 C C . ASP A 1 216 ? -25.218 19.536 20.080 1.00 88.50 216 ASP A C 1
ATOM 1622 O O . ASP A 1 216 ? -26.429 19.627 19.828 1.00 88.50 216 ASP A O 1
ATOM 1626 N N . GLN A 1 217 ? -24.813 18.917 21.193 1.00 92.00 217 GLN A N 1
ATOM 1627 C CA . GLN A 1 217 ? -25.735 18.334 22.173 1.00 92.00 217 GLN A CA 1
ATOM 1628 C C . GLN A 1 217 ? -26.573 19.392 22.887 1.00 92.00 217 GLN A C 1
ATOM 1630 O O . GLN A 1 217 ? -27.702 19.097 23.288 1.00 92.00 217 GLN A O 1
ATOM 1635 N N . ILE A 1 218 ? -26.076 20.627 23.008 1.00 92.44 218 ILE A N 1
ATOM 1636 C CA . ILE A 1 218 ? -26.830 21.750 23.577 1.00 92.44 218 ILE A CA 1
ATOM 1637 C C . ILE A 1 218 ? -28.071 22.019 22.719 1.00 92.44 218 ILE A C 1
ATOM 1639 O O . ILE A 1 218 ? -29.171 22.174 23.256 1.00 92.44 218 ILE A O 1
ATOM 1643 N N . GLY A 1 219 ? -27.928 21.983 21.391 1.00 91.75 219 GLY A N 1
ATOM 1644 C CA . GLY A 1 219 ? -29.051 22.094 20.462 1.00 91.75 219 GLY A CA 1
ATOM 1645 C C . GLY A 1 219 ? -30.101 20.996 20.660 1.00 91.75 219 GLY A C 1
ATOM 1646 O O . GLY A 1 219 ? -31.304 21.270 20.656 1.00 91.75 219 GLY A O 1
ATOM 1647 N N . GLY A 1 220 ? -29.669 19.758 20.917 1.00 91.94 220 GLY A N 1
ATOM 1648 C CA . GLY A 1 220 ? -30.564 18.645 21.258 1.00 91.94 220 GLY A CA 1
ATOM 1649 C C . GLY A 1 220 ? -31.292 18.826 22.590 1.00 91.94 220 GLY A C 1
ATOM 1650 O O . GLY A 1 220 ? -32.488 18.563 22.690 1.00 91.94 220 GLY A O 1
ATOM 1651 N N . VAL A 1 221 ? -30.600 19.323 23.615 1.00 93.69 221 VAL A N 1
ATOM 1652 C CA . VAL A 1 221 ? -31.176 19.606 24.944 1.00 93.69 221 VAL A CA 1
ATOM 1653 C C . VAL A 1 221 ? -32.256 20.682 24.850 1.00 93.69 221 VAL A C 1
ATOM 1655 O O . VAL A 1 221 ? -33.332 20.540 25.436 1.00 93.69 221 VAL A O 1
ATOM 1658 N N . ILE A 1 222 ? -31.996 21.737 24.074 1.00 93.19 222 ILE A N 1
ATOM 1659 C CA . ILE A 1 222 ? -32.974 22.791 23.787 1.00 93.19 222 ILE A CA 1
ATOM 1660 C C . ILE A 1 222 ? -34.161 22.209 23.016 1.00 93.19 222 ILE A C 1
ATOM 1662 O O . ILE A 1 222 ? -35.301 22.476 23.380 1.00 93.19 222 ILE A O 1
ATOM 1666 N N . THR A 1 223 ? -33.911 21.355 22.021 1.00 91.75 223 THR A N 1
ATOM 1667 C CA . THR A 1 223 ? -34.951 20.657 21.244 1.00 91.75 223 THR A CA 1
ATOM 1668 C C . THR A 1 223 ? -35.885 19.846 22.150 1.00 91.75 223 THR A C 1
ATOM 1670 O O . THR A 1 223 ? -37.104 19.951 22.011 1.00 91.75 223 THR A O 1
ATOM 1673 N N . VAL A 1 224 ? -35.349 19.084 23.113 1.00 91.69 224 VAL A N 1
ATOM 1674 C CA . VAL A 1 224 ? -36.160 18.357 24.109 1.00 91.69 224 VAL A CA 1
ATOM 1675 C C . VAL A 1 224 ? -36.984 19.334 24.952 1.00 91.69 224 VAL A C 1
ATOM 1677 O O . VAL A 1 224 ? -38.198 19.182 25.051 1.00 91.69 224 VAL A O 1
ATOM 1680 N N . GLY A 1 225 ? -36.359 20.392 25.480 1.00 92.62 225 GLY A N 1
ATOM 1681 C CA . GLY A 1 225 ? -37.063 21.419 26.255 1.00 92.62 225 GLY A CA 1
ATOM 1682 C C . GLY A 1 225 ? -38.183 22.124 25.476 1.00 92.62 225 GLY A C 1
ATOM 1683 O O . GLY A 1 225 ? -39.247 22.385 26.034 1.00 92.62 225 GLY A O 1
ATOM 1684 N N . MET A 1 226 ? -37.973 22.395 24.186 1.00 93.44 226 MET A N 1
ATOM 1685 C CA . MET A 1 226 ? -38.966 23.001 23.295 1.00 93.44 226 MET A CA 1
ATOM 1686 C C . MET A 1 226 ? -40.130 22.062 22.967 1.00 93.44 226 MET A C 1
ATOM 1688 O O . MET A 1 226 ? -41.232 22.546 22.728 1.00 93.44 226 MET A O 1
ATOM 1692 N N . ARG A 1 227 ? -39.909 20.742 22.934 1.00 89.69 227 ARG A N 1
ATOM 1693 C CA . ARG A 1 227 ? -40.984 19.749 22.749 1.00 89.69 227 ARG A CA 1
ATOM 1694 C C . ARG A 1 227 ? -41.829 19.568 24.009 1.00 89.69 227 ARG A C 1
ATOM 1696 O O . ARG A 1 227 ? -43.026 19.336 23.896 1.00 89.69 227 ARG A O 1
ATOM 1703 N N . ASP A 1 228 ? -41.214 19.704 25.181 1.00 87.88 228 ASP A N 1
ATOM 1704 C CA . ASP A 1 228 ? -41.872 19.521 26.481 1.00 87.88 228 ASP A CA 1
ATOM 1705 C C . ASP A 1 228 ? -42.599 20.779 26.995 1.00 87.88 228 ASP A C 1
ATOM 1707 O O . ASP A 1 228 ? -43.255 20.730 28.037 1.00 87.88 228 ASP A O 1
ATOM 1711 N N . THR A 1 229 ? -42.465 21.917 26.308 1.00 88.38 229 THR A N 1
ATOM 1712 C CA . THR A 1 229 ? -43.051 23.198 26.728 1.00 88.38 229 THR A CA 1
ATOM 1713 C C . THR A 1 229 ? -44.233 23.574 25.841 1.00 88.38 229 THR A C 1
ATOM 1715 O O . THR A 1 229 ? -44.118 23.568 24.619 1.00 88.38 229 THR A O 1
ATOM 1718 N N . ASP A 1 230 ? -45.347 23.973 26.455 1.00 89.00 230 ASP A N 1
ATOM 1719 C CA . ASP A 1 230 ? -46.493 24.528 25.732 1.00 89.00 230 ASP A CA 1
ATOM 1720 C C . ASP A 1 230 ? -46.187 25.925 25.161 1.00 89.00 230 ASP A C 1
ATOM 1722 O O . ASP A 1 230 ? -45.425 26.712 25.728 1.00 89.00 230 ASP A O 1
ATOM 1726 N N . GLU A 1 231 ? -46.825 26.261 24.041 1.00 90.62 231 GLU A N 1
ATOM 1727 C CA . GLU A 1 231 ? -46.741 27.591 23.435 1.00 90.62 231 GLU A CA 1
ATOM 1728 C C . GLU A 1 231 ? -47.386 28.648 24.353 1.00 90.62 231 GLU A C 1
ATOM 1730 O O . GLU A 1 231 ? -48.527 28.484 24.794 1.00 90.62 231 GLU A O 1
ATOM 1735 N N . VAL A 1 232 ? -46.696 29.765 24.624 1.00 92.44 232 VAL A N 1
ATOM 1736 C CA . VAL A 1 232 ? -47.295 30.862 25.403 1.00 92.44 232 VAL A CA 1
ATOM 1737 C C . VAL A 1 232 ? -48.423 31.513 24.589 1.00 92.44 232 VAL A C 1
ATOM 1739 O O . VAL A 1 232 ? -48.249 31.880 23.425 1.00 92.44 232 VAL A O 1
ATOM 1742 N N . GLU A 1 233 ? -49.599 31.680 25.194 1.00 90.12 233 GLU A N 1
ATOM 1743 C CA . GLU A 1 233 ? -50.777 32.211 24.503 1.00 90.12 233 GLU A CA 1
ATOM 1744 C C . GLU A 1 233 ? -50.559 33.663 24.040 1.00 90.12 233 GLU A C 1
ATOM 1746 O O . GLU A 1 233 ? -50.367 34.569 24.853 1.00 90.12 233 GLU A O 1
ATOM 1751 N N . ARG A 1 234 ? -50.602 33.902 22.721 1.00 90.00 234 ARG A N 1
ATOM 1752 C CA . ARG A 1 234 ? -50.355 35.215 22.101 1.00 90.00 234 ARG A CA 1
ATOM 1753 C C . ARG A 1 234 ? -51.575 35.721 21.328 1.00 90.00 234 ARG A C 1
ATOM 1755 O O . ARG A 1 234 ? -52.285 34.922 20.719 1.00 90.00 234 ARG A O 1
ATOM 1762 N N . PRO A 1 235 ? -51.788 37.051 21.261 1.00 88.19 235 PRO A N 1
ATOM 1763 C CA . PRO A 1 235 ? -52.747 37.627 20.326 1.00 88.19 235 PRO A CA 1
ATOM 1764 C C . PRO A 1 235 ? -52.415 37.216 18.890 1.00 88.19 235 PRO A C 1
ATOM 1766 O O . PRO A 1 235 ? -51.249 37.276 18.493 1.00 88.19 235 PRO A O 1
ATOM 1769 N N . ALA A 1 236 ? -53.435 36.839 18.118 1.00 81.75 236 ALA A N 1
ATOM 1770 C CA . ALA A 1 236 ? -53.265 36.431 16.730 1.00 81.75 236 ALA A CA 1
ATOM 1771 C C . ALA A 1 236 ? -52.610 37.540 15.889 1.00 81.75 236 ALA A C 1
ATOM 1773 O O . ALA A 1 236 ? -52.994 38.710 15.966 1.00 81.75 236 ALA A O 1
ATOM 1774 N N . ALA A 1 237 ? -51.639 37.149 15.066 1.00 82.00 237 ALA A N 1
ATOM 1775 C CA . ALA A 1 237 ? -51.009 38.015 14.083 1.00 82.00 237 ALA A CA 1
ATOM 1776 C C . ALA A 1 237 ? -52.027 38.529 13.052 1.00 82.00 237 ALA A C 1
ATOM 1778 O O . ALA A 1 237 ? -52.814 37.753 12.497 1.00 82.00 237 ALA A O 1
ATOM 1779 N N . VAL A 1 238 ? -51.988 39.830 12.754 1.00 83.88 238 VAL A N 1
ATOM 1780 C CA . VAL A 1 238 ? -52.777 40.416 11.661 1.00 83.88 238 VAL A CA 1
ATOM 1781 C C . VAL A 1 238 ? -52.071 40.098 10.345 1.00 83.88 238 VAL A C 1
ATOM 1783 O O . VAL A 1 238 ? -50.888 40.379 10.193 1.00 83.88 238 VAL A O 1
ATOM 1786 N N . ALA A 1 239 ? -52.778 39.498 9.386 1.00 83.75 239 ALA A N 1
ATOM 1787 C CA . ALA A 1 239 ? -52.188 39.152 8.096 1.00 83.75 239 ALA A CA 1
ATOM 1788 C C . ALA A 1 239 ? -51.775 40.415 7.316 1.00 83.75 239 ALA A C 1
ATOM 1790 O O . ALA A 1 239 ? -52.628 41.232 6.966 1.00 83.75 239 ALA A O 1
ATOM 1791 N N . GLY A 1 240 ? -50.477 40.554 7.037 1.00 92.62 240 GLY A N 1
ATOM 1792 C CA . GLY A 1 240 ? -49.914 41.643 6.243 1.00 92.62 240 GLY A CA 1
ATOM 1793 C C . GLY A 1 240 ? -49.518 41.237 4.812 1.00 92.62 240 GLY A C 1
ATOM 1794 O O . GLY A 1 240 ? -49.607 40.061 4.428 1.00 92.62 240 GLY A O 1
ATOM 1795 N N . PRO A 1 241 ? -49.125 42.215 3.974 1.00 95.50 241 PRO A N 1
ATOM 1796 C CA . PRO A 1 241 ? -48.748 41.989 2.580 1.00 95.50 241 PRO A CA 1
ATOM 1797 C C . PRO A 1 241 ? -47.535 41.065 2.390 1.00 95.50 241 PRO A C 1
ATOM 1799 O O . PRO A 1 241 ? -47.458 40.392 1.358 1.00 95.50 241 PRO A O 1
ATOM 1802 N N . ALA A 1 242 ? -46.586 40.985 3.331 1.00 95.31 242 ALA A N 1
ATOM 1803 C CA . ALA A 1 242 ? -45.458 40.059 3.196 1.00 95.31 242 ALA A CA 1
ATOM 1804 C C . ALA A 1 242 ? -45.904 38.594 3.332 1.00 95.31 242 ALA A C 1
ATOM 1806 O O . ALA A 1 242 ? -45.536 37.769 2.492 1.00 95.31 242 ALA A O 1
ATOM 1807 N N . ARG A 1 243 ? -46.785 38.293 4.297 1.00 96.00 243 ARG A N 1
ATOM 1808 C CA . ARG A 1 243 ? -47.409 36.964 4.435 1.00 96.00 243 ARG A CA 1
ATOM 1809 C C . ARG A 1 243 ? -48.191 36.555 3.183 1.00 96.00 243 ARG A C 1
ATOM 1811 O O . ARG A 1 243 ? -48.095 35.410 2.748 1.00 96.00 243 ARG A O 1
ATOM 1818 N N . ALA A 1 244 ? -48.942 37.483 2.587 1.00 95.69 244 ALA A N 1
ATOM 1819 C CA . ALA A 1 244 ? -49.718 37.215 1.374 1.00 95.69 244 ALA A CA 1
ATOM 1820 C C . ALA A 1 244 ? -48.831 36.804 0.183 1.00 95.69 244 ALA A C 1
ATOM 1822 O O . ALA A 1 244 ? -49.177 35.878 -0.549 1.00 95.69 244 ALA A O 1
ATOM 1823 N N . ARG A 1 245 ? -47.658 37.437 0.021 1.00 97.31 245 ARG A N 1
ATOM 1824 C CA . ARG A 1 245 ? -46.691 37.074 -1.032 1.00 97.31 245 ARG A CA 1
ATOM 1825 C C . ARG A 1 245 ? -46.112 35.671 -0.845 1.00 97.31 245 ARG A C 1
ATOM 1827 O O . ARG A 1 245 ? -45.994 34.942 -1.824 1.00 97.31 245 ARG A O 1
ATOM 1834 N N . LEU A 1 246 ? -45.793 35.278 0.390 1.00 96.88 246 LEU A N 1
ATOM 1835 C CA . LEU A 1 246 ? -45.300 33.927 0.676 1.00 96.88 246 LEU A CA 1
ATOM 1836 C C . LEU A 1 246 ? -46.364 32.854 0.399 1.00 96.88 246 LEU A C 1
ATOM 1838 O O . LEU A 1 246 ? -46.046 31.801 -0.143 1.00 96.88 246 LEU A O 1
ATOM 1842 N N . VAL A 1 247 ? -47.630 33.129 0.731 1.00 97.06 247 VAL A N 1
ATOM 1843 C CA . VAL A 1 247 ? -48.752 32.226 0.422 1.00 97.06 247 VAL A CA 1
ATOM 1844 C C . VAL A 1 247 ? -48.912 32.026 -1.087 1.00 97.06 247 VAL A C 1
ATOM 1846 O O . VAL A 1 247 ? -49.114 30.898 -1.529 1.00 97.06 247 VAL A O 1
ATOM 1849 N N . GLU A 1 248 ? -48.793 33.093 -1.882 1.00 96.44 248 GLU A N 1
ATOM 1850 C CA . GLU A 1 248 ? -48.849 32.988 -3.346 1.00 96.44 248 GLU A CA 1
ATOM 1851 C C . GLU A 1 248 ? -47.694 32.144 -3.901 1.00 96.44 248 GLU A C 1
ATOM 1853 O O . GLU A 1 248 ? -47.898 31.273 -4.749 1.00 96.44 248 GLU A O 1
ATOM 1858 N N . TRP A 1 249 ? -46.486 32.349 -3.371 1.00 97.00 249 TRP A N 1
ATOM 1859 C CA . TRP A 1 249 ? -45.320 31.551 -3.738 1.00 97.00 249 TRP A CA 1
ATOM 1860 C C . TRP A 1 249 ? -45.531 30.063 -3.410 1.00 97.00 249 TRP A C 1
ATOM 1862 O O . TRP A 1 249 ? -45.327 29.215 -4.282 1.00 97.00 249 TRP A O 1
ATOM 1872 N N . ALA A 1 250 ? -46.027 29.744 -2.207 1.00 96.50 250 ALA A N 1
ATOM 1873 C CA . ALA A 1 250 ? -46.304 28.373 -1.770 1.00 96.50 250 ALA A CA 1
ATOM 1874 C C . ALA A 1 250 ? -47.405 27.697 -2.605 1.00 96.50 250 ALA A C 1
ATOM 1876 O O . ALA A 1 250 ? -47.335 26.503 -2.874 1.00 96.50 250 ALA A O 1
ATOM 1877 N N . ARG A 1 251 ? -48.396 28.447 -3.105 1.00 96.44 251 ARG A N 1
ATOM 1878 C CA . ARG A 1 251 ? -49.421 27.881 -4.002 1.00 96.44 251 ARG A CA 1
ATOM 1879 C C . ARG A 1 251 ? -48.816 27.340 -5.301 1.00 96.44 251 ARG A C 1
ATOM 1881 O O . ARG A 1 251 ? -49.330 26.381 -5.868 1.00 96.44 251 ARG A O 1
ATOM 1888 N N . THR A 1 252 ? -47.724 27.949 -5.759 1.00 95.50 252 THR A N 1
ATOM 1889 C CA . THR A 1 252 ? -47.034 27.555 -6.994 1.00 95.50 252 THR A CA 1
ATOM 1890 C C . THR A 1 252 ? -45.979 26.470 -6.754 1.00 95.50 252 THR A C 1
ATOM 1892 O O . THR A 1 252 ? -45.780 25.618 -7.616 1.00 95.50 252 THR A O 1
ATOM 1895 N N . HIS A 1 253 ? -45.321 26.475 -5.590 1.00 95.56 253 HIS A N 1
ATOM 1896 C CA . HIS A 1 253 ? -44.143 25.636 -5.312 1.00 95.56 253 HIS A CA 1
ATOM 1897 C C . HIS A 1 253 ? -44.385 24.525 -4.281 1.00 95.56 253 HIS A C 1
ATOM 1899 O O . HIS A 1 253 ? -43.505 23.700 -4.049 1.00 95.56 253 HIS A O 1
ATOM 1905 N N . GLY A 1 254 ? -45.584 24.466 -3.699 1.00 95.25 254 GLY A N 1
ATOM 1906 C CA . GLY A 1 254 ? -45.963 23.496 -2.680 1.00 95.25 254 GLY A CA 1
ATOM 1907 C C . GLY A 1 254 ? -45.728 23.983 -1.250 1.00 95.25 254 GLY A C 1
ATOM 1908 O O . GLY A 1 254 ? -45.530 25.165 -0.970 1.00 95.25 254 GLY A O 1
ATOM 1909 N N . GLU A 1 255 ? -45.809 23.037 -0.317 1.00 95.94 255 GLU A N 1
ATOM 1910 C CA . GLU A 1 255 ? -45.621 23.292 1.109 1.00 95.94 255 GLU A CA 1
ATOM 1911 C C . GLU A 1 255 ? -44.212 23.801 1.419 1.00 95.94 255 GLU A C 1
ATOM 1913 O O . GLU A 1 255 ? -43.220 23.267 0.926 1.00 95.94 255 GLU A O 1
ATOM 1918 N N . ILE A 1 256 ? -44.133 24.789 2.309 1.00 96.25 256 ILE A N 1
ATOM 1919 C CA . ILE A 1 256 ? -42.872 25.261 2.871 1.00 96.25 256 ILE A CA 1
ATOM 1920 C C . ILE A 1 256 ? -42.889 25.137 4.389 1.00 96.25 256 ILE A C 1
ATOM 1922 O O . ILE A 1 256 ? -43.797 25.610 5.075 1.00 96.25 256 ILE A O 1
ATOM 1926 N N . THR A 1 257 ? -41.842 24.513 4.910 1.00 96.94 257 THR A N 1
ATOM 1927 C CA . THR A 1 257 ? -41.512 24.459 6.334 1.00 96.94 257 THR A CA 1
ATOM 1928 C C . THR A 1 257 ? -40.234 25.241 6.565 1.00 96.94 257 THR A C 1
ATOM 1930 O O . THR A 1 257 ? -39.299 25.102 5.780 1.00 96.94 257 THR A O 1
ATOM 1933 N N . ALA A 1 258 ? -40.176 26.033 7.628 1.00 95.38 258 ALA A N 1
ATOM 1934 C CA . ALA A 1 258 ? -39.025 26.872 7.920 1.00 95.38 258 ALA A CA 1
ATOM 1935 C C . ALA A 1 258 ? -38.749 26.936 9.425 1.00 95.38 258 ALA A C 1
ATOM 1937 O O . ALA A 1 258 ? -39.658 27.223 10.199 1.00 95.38 258 ALA A O 1
ATOM 1938 N N . ALA A 1 259 ? -37.493 26.746 9.824 1.00 94.06 259 ALA A N 1
ATOM 1939 C CA . ALA A 1 259 ? -36.947 27.169 11.112 1.00 94.06 259 ALA A CA 1
ATOM 1940 C C . ALA A 1 259 ? -35.955 28.306 10.903 1.00 94.06 259 ALA A C 1
ATOM 1942 O O . ALA A 1 259 ? -35.114 28.235 10.008 1.00 94.06 259 ALA A O 1
ATOM 1943 N N . TYR A 1 260 ? -36.031 29.339 11.737 1.00 93.69 260 TYR A N 1
ATOM 1944 C CA . TYR A 1 260 ? -35.071 30.436 11.723 1.00 93.69 260 TYR A CA 1
ATOM 1945 C C . TYR A 1 260 ? -33.743 30.015 12.369 1.00 93.69 260 TYR A C 1
ATOM 1947 O O . TYR A 1 260 ? -33.714 29.605 13.527 1.00 93.69 260 TYR A O 1
ATOM 1955 N N . VAL A 1 261 ? -32.645 30.156 11.623 1.00 89.44 261 VAL A N 1
ATOM 1956 C CA . VAL A 1 261 ? -31.277 29.777 12.034 1.00 89.44 261 VAL A CA 1
ATOM 1957 C C . VAL A 1 261 ? -30.380 31.006 12.244 1.00 89.44 261 VAL A C 1
ATOM 1959 O O . VAL A 1 261 ? -29.291 30.891 12.791 1.00 89.44 261 VAL A O 1
ATOM 1962 N N . GLY A 1 262 ? -30.826 32.198 11.827 1.00 83.25 262 GLY A N 1
ATOM 1963 C CA . GLY A 1 262 ? -30.150 33.474 12.103 1.00 83.25 262 GLY A CA 1
ATOM 1964 C C . GLY A 1 262 ? -28.787 33.682 11.441 1.00 83.25 262 GLY A C 1
ATOM 1965 O O . GLY A 1 262 ? -28.010 34.521 11.892 1.00 83.25 262 GLY A O 1
ATOM 1966 N N . HIS A 1 263 ? -28.488 32.962 10.358 1.00 81.81 263 HIS A N 1
ATOM 1967 C CA . HIS A 1 263 ? -27.259 33.166 9.597 1.00 81.81 263 HIS A CA 1
ATOM 1968 C C . HIS A 1 263 ? -27.285 34.507 8.835 1.00 81.81 263 HIS A C 1
ATOM 1970 O O . HIS A 1 263 ? -28.256 34.823 8.151 1.00 81.81 263 HIS A O 1
ATOM 1976 N N . ALA A 1 264 ? -26.193 35.278 8.891 1.00 77.19 264 ALA A N 1
ATOM 1977 C CA . ALA A 1 264 ? -26.118 36.620 8.291 1.00 77.19 264 ALA A CA 1
ATOM 1978 C C . ALA A 1 264 ? -26.033 36.628 6.750 1.00 77.19 264 ALA A C 1
ATOM 1980 O O . ALA A 1 264 ? -26.280 37.650 6.112 1.00 77.19 264 ALA A O 1
ATOM 1981 N N . ARG A 1 265 ? -25.651 35.501 6.135 1.00 80.00 265 ARG A N 1
ATOM 1982 C CA . ARG A 1 265 ? -25.573 35.369 4.670 1.00 80.00 265 ARG A CA 1
ATOM 1983 C C . ARG A 1 265 ? -26.982 35.244 4.063 1.00 80.00 265 ARG A C 1
ATOM 1985 O O . ARG A 1 265 ? -27.706 34.330 4.467 1.00 80.00 265 ARG A O 1
ATOM 1992 N N . PRO A 1 266 ? -27.342 36.071 3.062 1.00 77.94 266 PRO A N 1
ATOM 1993 C CA . PRO A 1 266 ? -28.597 35.926 2.323 1.00 77.94 266 PRO A CA 1
ATOM 1994 C C . PRO A 1 266 ? -28.774 34.503 1.778 1.00 77.94 266 PRO A C 1
ATOM 1996 O O . PRO A 1 266 ? -27.815 33.917 1.270 1.00 77.94 266 PRO A O 1
ATOM 1999 N N . GLY A 1 267 ? -29.980 33.948 1.917 1.00 80.50 267 GLY A N 1
ATOM 2000 C CA . GLY A 1 267 ? -30.313 32.573 1.524 1.00 80.50 267 GLY A CA 1
ATOM 2001 C C . GLY A 1 267 ? -29.920 31.476 2.519 1.00 80.50 267 GLY A C 1
ATOM 2002 O O . GLY A 1 267 ? -30.125 30.309 2.233 1.00 80.50 267 GLY A O 1
ATOM 2003 N N . PHE A 1 268 ? -29.377 31.821 3.690 1.00 85.12 268 PHE A N 1
ATOM 2004 C CA . PHE A 1 268 ? -29.033 30.846 4.738 1.00 85.12 268 PHE A CA 1
ATOM 2005 C C . PHE A 1 268 ? -29.741 31.142 6.067 1.00 85.12 268 PHE A C 1
ATOM 2007 O O . PHE A 1 268 ? -29.368 30.617 7.109 1.00 85.12 268 PHE A O 1
ATOM 2014 N N . ALA A 1 269 ? -30.764 31.997 6.070 1.00 91.81 269 ALA A N 1
ATOM 2015 C CA . ALA A 1 269 ? -31.452 32.376 7.303 1.00 91.81 269 ALA A CA 1
ATOM 2016 C C . ALA A 1 269 ? -32.393 31.277 7.834 1.00 91.81 269 ALA A C 1
ATOM 2018 O O . ALA A 1 269 ? -32.737 31.308 9.018 1.00 91.81 269 ALA A O 1
ATOM 2019 N N . TYR A 1 270 ? -32.785 30.313 6.990 1.00 94.81 270 TYR A N 1
ATOM 2020 C CA . TYR A 1 270 ? -33.786 29.296 7.315 1.00 94.81 270 TYR A CA 1
ATOM 2021 C C . TYR A 1 270 ? -33.403 27.889 6.856 1.00 94.81 270 TYR A C 1
ATOM 2023 O O . TYR A 1 270 ? -32.748 27.717 5.826 1.00 94.81 270 TYR A O 1
ATOM 2031 N N . ARG A 1 271 ? -33.885 26.889 7.599 1.00 93.75 271 ARG A N 1
ATOM 2032 C CA . ARG A 1 271 ? -33.844 25.469 7.222 1.00 93.75 271 ARG A CA 1
ATOM 2033 C C . ARG A 1 271 ? -35.239 24.857 7.148 1.00 93.75 271 ARG A C 1
ATOM 2035 O O . ARG A 1 271 ? -36.130 25.310 7.861 1.00 93.75 271 ARG A O 1
ATOM 2042 N N . ASP A 1 272 ? -35.417 23.834 6.323 1.00 93.94 272 ASP A N 1
ATOM 2043 C CA . ASP A 1 272 ? -36.651 23.047 6.243 1.00 93.94 272 ASP A CA 1
ATOM 2044 C C . ASP A 1 272 ? -36.767 21.993 7.359 1.00 93.94 272 ASP A C 1
ATOM 2046 O O . ASP A 1 272 ? -35.834 21.800 8.139 1.00 93.94 272 ASP A O 1
ATOM 2050 N N . ALA A 1 273 ? -37.900 21.282 7.424 1.00 90.81 273 ALA A N 1
ATOM 2051 C CA . ALA A 1 273 ? -38.171 20.260 8.442 1.00 90.81 273 ALA A CA 1
ATOM 2052 C C . ALA A 1 273 ? -37.142 19.115 8.498 1.00 90.81 273 ALA A C 1
ATOM 2054 O O . ALA A 1 273 ? -37.017 18.463 9.538 1.00 90.81 273 ALA A O 1
ATOM 2055 N N . ARG A 1 274 ? -36.389 18.897 7.411 1.00 86.81 274 ARG A N 1
ATOM 2056 C CA . ARG A 1 274 ? -35.321 17.892 7.288 1.00 86.81 274 ARG A CA 1
ATOM 2057 C C . ARG A 1 274 ? -33.943 18.450 7.649 1.00 86.81 274 ARG A C 1
ATOM 2059 O O . ARG A 1 274 ? -32.958 17.717 7.630 1.00 86.81 274 ARG A O 1
ATOM 2066 N N . GLY A 1 275 ? -33.856 19.741 7.966 1.00 87.44 275 GLY A N 1
ATOM 2067 C CA . GLY A 1 275 ? -32.617 20.439 8.287 1.00 87.44 275 GLY A CA 1
ATOM 2068 C C . GLY A 1 275 ? -31.829 20.926 7.067 1.00 87.44 275 GLY A C 1
ATOM 2069 O O . GLY A 1 275 ? -30.674 21.328 7.234 1.00 87.44 275 GLY A O 1
ATOM 2070 N N . GLN A 1 276 ? -32.411 20.912 5.864 1.00 90.06 276 GLN A N 1
ATOM 2071 C CA . GLN A 1 276 ? -31.784 21.433 4.645 1.00 90.06 276 GLN A CA 1
ATOM 2072 C C . GLN A 1 276 ? -31.945 22.952 4.556 1.00 90.06 276 GLN A C 1
ATOM 2074 O O . GLN A 1 276 ? -32.937 23.504 5.021 1.00 90.06 276 GLN A O 1
ATOM 2079 N N . TRP A 1 277 ? -30.969 23.649 3.972 1.00 92.56 277 TRP A N 1
ATOM 2080 C CA . TRP A 1 277 ? -31.079 25.091 3.731 1.00 92.56 277 TRP A CA 1
ATOM 2081 C C . TRP A 1 277 ? -32.159 25.383 2.687 1.00 92.56 277 TRP A C 1
ATOM 2083 O O . TRP A 1 277 ? -32.231 24.693 1.674 1.00 92.56 277 TRP A O 1
ATOM 2093 N N . LEU A 1 278 ? -32.971 26.413 2.931 1.00 93.50 278 LEU A N 1
ATOM 2094 C CA . LEU A 1 278 ? -33.935 26.891 1.941 1.00 93.50 278 LEU A CA 1
ATOM 2095 C C . LEU A 1 278 ? -33.250 27.715 0.848 1.00 93.50 278 LEU A C 1
ATOM 2097 O O . LEU A 1 278 ? -32.247 28.381 1.099 1.00 93.50 278 LEU A O 1
ATOM 2101 N N . ASP A 1 279 ? -33.840 27.720 -0.347 1.00 92.56 279 ASP A N 1
ATOM 2102 C CA . ASP A 1 279 ? -33.372 28.556 -1.450 1.00 92.56 279 ASP A CA 1
ATOM 2103 C C . ASP A 1 279 ? -33.450 30.064 -1.114 1.00 92.56 279 ASP A C 1
ATOM 2105 O O . ASP A 1 279 ? -34.254 30.488 -0.270 1.00 92.56 279 ASP A O 1
ATOM 2109 N N . PRO A 1 280 ? -32.650 30.917 -1.787 1.00 93.81 280 PRO A N 1
ATOM 2110 C CA . PRO A 1 280 ? -32.610 32.351 -1.503 1.00 93.81 280 PRO A CA 1
ATOM 2111 C C . PRO A 1 280 ? -33.971 33.056 -1.579 1.00 93.81 280 PRO A C 1
ATOM 2113 O O . PRO A 1 280 ? -34.294 33.837 -0.688 1.00 93.81 280 PRO A O 1
ATOM 2116 N N . GLU A 1 281 ? -34.789 32.752 -2.590 1.00 95.19 281 GLU A N 1
ATOM 2117 C CA . GLU A 1 281 ? -36.099 33.389 -2.797 1.00 95.19 281 GLU A CA 1
ATOM 2118 C C . GLU A 1 281 ? -37.088 33.127 -1.639 1.00 95.19 281 GLU A C 1
ATOM 2120 O O . GLU A 1 281 ? -37.539 34.097 -1.017 1.00 95.19 281 GLU A O 1
ATOM 2125 N N . PRO A 1 282 ? -37.417 31.870 -1.267 1.00 95.69 282 PRO A N 1
ATOM 2126 C CA . PRO A 1 282 ? -38.278 31.623 -0.114 1.00 95.69 282 PRO A CA 1
ATOM 2127 C C . PRO A 1 282 ? -37.668 32.149 1.191 1.00 95.69 282 PRO A C 1
ATOM 2129 O O . PRO A 1 282 ? -38.405 32.633 2.051 1.00 95.69 282 PRO A O 1
ATOM 2132 N N . SER A 1 283 ? -36.336 32.138 1.337 1.00 95.62 283 SER A N 1
ATOM 2133 C CA . SER A 1 283 ? -35.660 32.732 2.497 1.00 95.62 283 SER A CA 1
ATOM 2134 C C . SER A 1 283 ? -35.889 34.251 2.595 1.00 95.62 283 SER A C 1
ATOM 2136 O O . SER A 1 283 ? -36.061 34.779 3.699 1.00 95.62 283 SER A O 1
ATOM 2138 N N . GLU A 1 284 ? -35.897 34.982 1.479 1.00 94.38 284 GLU A N 1
ATOM 2139 C CA . GLU A 1 284 ? -36.178 36.425 1.448 1.00 94.38 284 GLU A CA 1
ATOM 2140 C C . GLU A 1 284 ? -37.644 36.727 1.786 1.00 94.38 284 GLU A C 1
ATOM 2142 O O . GLU A 1 284 ? -37.924 37.616 2.598 1.00 94.38 284 GLU A O 1
ATOM 2147 N N . LEU A 1 285 ? -38.581 35.949 1.231 1.00 96.25 285 LEU A N 1
ATOM 2148 C CA . LEU A 1 285 ? -40.013 36.064 1.531 1.00 96.25 285 LEU A CA 1
ATOM 2149 C C . LEU A 1 285 ? -40.312 35.780 3.010 1.00 96.25 285 LEU A C 1
ATOM 2151 O O . LEU A 1 285 ? -41.031 36.552 3.651 1.00 96.25 285 LEU A O 1
ATOM 2155 N N . LEU A 1 286 ? -39.721 34.719 3.568 1.00 96.81 286 LEU A N 1
ATOM 2156 C CA . LEU A 1 286 ? -39.818 34.385 4.991 1.00 96.81 286 LEU A CA 1
ATOM 2157 C C . LEU A 1 286 ? -39.226 35.491 5.868 1.00 96.81 286 LEU A C 1
ATOM 2159 O O . LEU A 1 286 ? -39.837 35.845 6.869 1.00 96.81 286 LEU A O 1
ATOM 2163 N N . THR A 1 287 ? -38.091 36.087 5.484 1.00 95.19 287 THR A N 1
ATOM 2164 C CA . THR A 1 287 ? -37.493 37.222 6.214 1.00 95.19 287 THR A CA 1
ATOM 2165 C C . THR A 1 287 ? -38.420 38.431 6.230 1.00 95.19 287 THR A C 1
ATOM 2167 O O . THR A 1 287 ? -38.677 38.981 7.297 1.00 95.19 287 THR A O 1
ATOM 2170 N N . ALA A 1 288 ? -38.970 38.824 5.078 1.00 95.12 288 ALA A N 1
ATOM 2171 C CA . ALA A 1 288 ? -39.886 39.959 5.001 1.00 95.12 288 ALA A CA 1
ATOM 2172 C C . ALA A 1 288 ? -41.138 39.743 5.864 1.00 95.12 288 ALA A C 1
ATOM 2174 O O . ALA A 1 288 ? -41.575 40.662 6.554 1.00 95.12 288 ALA A O 1
ATOM 2175 N N . TRP A 1 289 ? -41.696 38.528 5.855 1.00 96.50 289 TRP A N 1
ATOM 2176 C CA . TRP A 1 289 ? -42.829 38.185 6.710 1.00 96.50 289 TRP A CA 1
ATOM 2177 C C . TRP A 1 289 ? -42.448 38.144 8.194 1.00 96.50 289 TRP A C 1
ATOM 2179 O O . TRP A 1 289 ? -43.172 38.692 9.019 1.00 96.50 289 TRP A O 1
ATOM 2189 N N . ARG A 1 290 ? -41.300 37.559 8.548 1.00 94.88 290 ARG A N 1
ATOM 2190 C CA . ARG A 1 290 ? -40.820 37.490 9.934 1.00 94.88 290 ARG A CA 1
ATOM 2191 C C . ARG A 1 290 ? -40.574 38.875 10.542 1.00 94.88 290 ARG A C 1
ATOM 2193 O O . ARG A 1 290 ? -40.807 39.052 11.733 1.00 94.88 290 ARG A O 1
ATOM 2200 N N . GLU A 1 291 ? -40.124 39.846 9.748 1.00 94.44 291 GLU A N 1
ATOM 2201 C CA . GLU A 1 291 ? -39.978 41.242 10.185 1.00 94.44 291 GLU A CA 1
ATOM 2202 C C . GLU A 1 291 ? -41.320 41.984 10.273 1.00 94.44 291 GLU A C 1
ATOM 2204 O O . GLU A 1 291 ? -41.522 42.765 11.197 1.00 94.44 291 GLU A O 1
ATOM 2209 N N . GLU A 1 292 ? -42.256 41.725 9.354 1.00 95.25 292 GLU A N 1
ATOM 2210 C CA . GLU A 1 292 ? -43.622 42.275 9.407 1.00 95.25 292 GLU A CA 1
ATOM 2211 C C . GLU A 1 292 ? -44.396 41.790 10.645 1.00 95.25 292 GLU A C 1
ATOM 2213 O O . GLU A 1 292 ? -45.139 42.563 11.246 1.00 95.25 292 GLU A O 1
ATOM 2218 N N . ASP A 1 293 ? -44.197 40.528 11.035 1.00 92.56 293 ASP A N 1
ATOM 2219 C CA . ASP A 1 293 ? -44.850 39.893 12.188 1.00 92.56 293 ASP A CA 1
ATOM 2220 C C . ASP A 1 293 ? -44.136 40.170 13.526 1.00 92.56 293 ASP A C 1
ATOM 2222 O O . ASP A 1 293 ? -44.567 39.708 14.583 1.00 92.56 293 ASP A O 1
ATOM 2226 N N . ALA A 1 294 ? -43.021 40.908 13.502 1.00 93.44 294 ALA A N 1
ATOM 2227 C CA . ALA A 1 294 ? -42.200 41.151 14.678 1.00 93.44 294 ALA A CA 1
ATOM 2228 C C . ALA A 1 294 ? -42.889 42.085 15.682 1.00 93.44 294 ALA A C 1
ATOM 2230 O O . ALA A 1 294 ? -43.310 43.192 15.348 1.00 93.44 294 ALA A O 1
ATOM 2231 N N . ASP A 1 295 ? -42.906 41.685 16.954 1.00 94.31 295 ASP A N 1
ATOM 2232 C CA . ASP A 1 295 ? -43.328 42.546 18.057 1.00 94.31 295 ASP A CA 1
ATOM 2233 C C . ASP A 1 295 ? -42.156 42.803 19.021 1.00 94.31 295 ASP A C 1
ATOM 2235 O O . ASP A 1 295 ? -41.547 41.843 19.503 1.00 94.31 295 ASP A O 1
ATOM 2239 N N . PRO A 1 296 ? -41.844 44.069 19.363 1.00 90.88 296 PRO A N 1
ATOM 2240 C CA . PRO A 1 296 ? -40.700 44.395 20.216 1.00 90.88 296 PRO A CA 1
ATOM 2241 C C . PRO A 1 296 ? -40.724 43.764 21.615 1.00 90.88 296 PRO A C 1
ATOM 2243 O O . PRO A 1 296 ? -39.669 43.607 22.218 1.00 90.88 296 PRO A O 1
ATOM 2246 N N . ALA A 1 297 ? -41.902 43.432 22.155 1.00 93.50 297 ALA A N 1
ATOM 2247 C CA . ALA A 1 297 ? -42.041 42.810 23.470 1.00 93.50 297 ALA A CA 1
ATOM 2248 C C . ALA A 1 297 ? -42.219 41.285 23.383 1.00 93.50 297 ALA A C 1
ATOM 2250 O O . ALA A 1 297 ? -41.688 40.562 24.228 1.00 93.50 297 ALA A O 1
ATOM 2251 N N . ARG A 1 298 ? -42.982 40.794 22.396 1.00 94.00 298 ARG A N 1
ATOM 2252 C CA . ARG A 1 298 ? -43.363 39.373 22.256 1.00 94.00 298 ARG A CA 1
ATOM 2253 C C . ARG A 1 298 ? -42.372 38.551 21.426 1.00 94.00 298 ARG A C 1
ATOM 2255 O O . ARG A 1 298 ? -42.353 37.328 21.568 1.00 94.00 298 ARG A O 1
ATOM 2262 N N . GLY A 1 299 ? -41.552 39.211 20.610 1.00 94.75 299 GLY A N 1
ATOM 2263 C CA . GLY A 1 299 ? -40.600 38.597 19.688 1.00 94.75 299 GLY A CA 1
ATOM 2264 C C . GLY A 1 299 ? -41.226 38.171 18.362 1.00 94.75 299 GLY A C 1
ATOM 2265 O O . GLY A 1 299 ? -42.332 38.578 18.011 1.00 94.75 299 GLY A O 1
ATOM 2266 N N . ARG A 1 300 ? -40.482 37.352 17.622 1.00 95.50 300 ARG A N 1
ATOM 2267 C CA . ARG A 1 300 ? -40.825 36.799 16.305 1.00 95.50 300 ARG A CA 1
ATOM 2268 C C . ARG A 1 300 ? -41.017 35.283 16.387 1.00 95.50 300 ARG A C 1
ATOM 2270 O O . ARG A 1 300 ? -40.505 34.637 17.310 1.00 95.50 300 ARG A O 1
ATOM 2277 N N . TRP A 1 301 ? -41.704 34.702 15.405 1.00 95.88 301 TRP A N 1
ATOM 2278 C CA . TRP A 1 301 ? -41.825 33.247 15.283 1.00 95.88 301 TRP A CA 1
ATOM 2279 C C . TRP A 1 301 ? -40.461 32.579 15.023 1.00 95.88 301 TRP A C 1
ATOM 2281 O O . TRP A 1 301 ? -39.529 33.187 14.477 1.00 95.88 301 TRP A O 1
ATOM 2291 N N . LEU A 1 302 ? -40.346 31.321 15.457 1.00 96.06 302 LEU A N 1
ATOM 2292 C CA . LEU A 1 302 ? -39.150 30.479 15.331 1.00 96.06 302 LEU A CA 1
ATOM 2293 C C . LEU A 1 302 ? -39.315 29.420 14.242 1.00 96.06 302 LEU A C 1
ATOM 2295 O O . LEU A 1 302 ? -38.381 29.183 13.478 1.00 96.06 302 LEU A O 1
ATOM 2299 N N . HIS A 1 303 ? -40.512 28.835 14.156 1.00 96.12 303 HIS A N 1
ATOM 2300 C CA . HIS A 1 303 ? -40.888 27.866 13.134 1.00 96.12 303 HIS A CA 1
ATOM 2301 C C . HIS A 1 303 ? -42.153 28.321 12.417 1.00 96.12 303 HIS A C 1
ATOM 2303 O O . HIS A 1 303 ? -43.081 28.830 13.050 1.00 96.12 303 HIS A O 1
ATOM 2309 N N . ALA A 1 304 ? -42.211 28.090 11.112 1.00 96.75 304 ALA A N 1
ATOM 2310 C CA . ALA A 1 304 ? -43.389 28.347 10.306 1.00 96.75 304 ALA A CA 1
ATOM 2311 C C . ALA A 1 304 ? -43.643 27.206 9.320 1.00 96.75 304 ALA A C 1
ATOM 2313 O O . ALA A 1 304 ? -42.709 26.592 8.800 1.00 96.75 304 ALA A O 1
ATOM 2314 N N . ARG A 1 305 ? -44.920 26.946 9.046 1.00 97.00 305 ARG A N 1
ATOM 2315 C CA . ARG A 1 305 ? -45.375 26.046 7.986 1.00 97.00 305 ARG A CA 1
ATOM 2316 C C . ARG A 1 305 ? -46.462 26.735 7.187 1.00 97.00 305 ARG A C 1
ATOM 2318 O O . ARG A 1 305 ? -47.428 27.234 7.763 1.00 97.00 305 ARG A O 1
ATOM 2325 N N . VAL A 1 306 ? -46.300 26.775 5.871 1.00 96.94 306 VAL A N 1
ATOM 2326 C CA . VAL A 1 306 ? -47.279 27.350 4.949 1.00 96.94 306 VAL A CA 1
ATOM 2327 C C . VAL A 1 306 ? -47.671 26.281 3.943 1.00 96.94 306 VAL A C 1
ATOM 2329 O O . VAL A 1 306 ? -46.841 25.802 3.173 1.00 96.94 306 VAL A O 1
ATOM 2332 N N . ARG A 1 307 ? -48.954 25.926 3.949 1.00 95.44 307 ARG A N 1
ATOM 2333 C CA . ARG A 1 307 ? -49.594 25.079 2.941 1.00 95.44 307 ARG A CA 1
ATOM 2334 C C . ARG A 1 307 ? -50.638 25.907 2.221 1.00 95.44 307 ARG A C 1
ATOM 2336 O O . ARG A 1 307 ? -51.517 26.466 2.870 1.00 95.44 307 ARG A O 1
ATOM 2343 N N . ALA A 1 308 ? -50.544 25.998 0.905 1.00 94.12 308 ALA A N 1
ATOM 2344 C CA . ALA A 1 308 ? -51.511 26.713 0.088 1.00 94.12 308 ALA A CA 1
ATOM 2345 C C . ALA A 1 308 ? -51.978 25.812 -1.052 1.00 94.12 308 ALA A C 1
ATOM 2347 O O . ALA A 1 308 ? -51.168 25.155 -1.701 1.00 94.12 308 ALA A O 1
ATOM 2348 N N . ASP A 1 309 ? -53.284 25.799 -1.283 1.00 91.31 309 ASP A N 1
ATOM 2349 C CA . ASP A 1 309 ? -53.924 25.131 -2.407 1.00 91.31 309 ASP A CA 1
ATOM 2350 C C . ASP A 1 309 ? -54.835 26.126 -3.154 1.00 91.31 309 ASP A C 1
ATOM 2352 O O . ASP A 1 309 ? -54.727 27.351 -2.988 1.00 91.31 309 ASP A O 1
ATOM 2356 N N . ALA A 1 310 ? -55.680 25.614 -4.051 1.00 87.62 310 ALA A N 1
ATOM 2357 C CA . ALA A 1 310 ? -56.612 26.431 -4.824 1.00 87.62 310 ALA A CA 1
ATOM 2358 C C . ALA A 1 310 ? -57.745 27.030 -3.966 1.00 87.62 310 ALA A C 1
ATOM 2360 O O . ALA A 1 310 ? -58.279 28.079 -4.328 1.00 87.62 310 ALA A O 1
ATOM 2361 N N . ASP A 1 311 ? -58.084 26.396 -2.841 1.00 88.12 311 ASP A N 1
ATOM 2362 C CA . ASP A 1 311 ? -59.248 26.720 -2.012 1.00 88.12 311 ASP A CA 1
ATOM 2363 C C . ASP A 1 311 ? -58.880 27.585 -0.795 1.00 88.12 311 ASP A C 1
ATOM 2365 O O . ASP A 1 311 ? -59.738 28.256 -0.213 1.00 88.12 311 ASP A O 1
ATOM 2369 N N . GLY A 1 312 ? -57.601 27.627 -0.415 1.00 93.12 312 GLY A N 1
ATOM 2370 C CA . GLY A 1 312 ? -57.131 28.468 0.675 1.00 93.12 312 GLY A CA 1
ATOM 2371 C C . GLY A 1 312 ? -55.653 28.304 1.016 1.00 93.12 312 GLY A C 1
ATOM 2372 O O . GLY A 1 312 ? -54.848 27.772 0.256 1.00 93.12 312 GLY A O 1
ATOM 2373 N N . ALA A 1 313 ? -55.279 28.825 2.185 1.00 94.75 313 ALA A N 1
ATOM 2374 C CA . ALA A 1 313 ? -53.948 28.645 2.745 1.00 94.75 313 ALA A CA 1
ATOM 2375 C C . ALA A 1 313 ? -54.009 28.456 4.262 1.00 94.75 313 ALA A C 1
ATOM 2377 O O . ALA A 1 313 ? -54.687 29.201 4.972 1.00 94.75 313 ALA A O 1
ATOM 2378 N N . VAL A 1 314 ? -53.255 27.477 4.752 1.00 96.06 314 VAL A N 1
ATOM 2379 C CA . VAL A 1 314 ? -53.007 27.208 6.166 1.00 96.06 314 VAL A CA 1
ATOM 2380 C C . VAL A 1 314 ? -51.603 27.700 6.496 1.00 96.06 314 VAL A C 1
ATOM 2382 O O . VAL A 1 314 ? -50.623 27.279 5.885 1.00 96.06 314 VAL A O 1
ATOM 2385 N N . VAL A 1 315 ? -51.518 28.603 7.468 1.00 94.94 315 VAL A N 1
ATOM 2386 C CA . VAL A 1 315 ? -50.253 29.138 7.977 1.00 94.94 315 VAL A CA 1
ATOM 2387 C C . VAL A 1 315 ? -50.197 28.858 9.465 1.00 94.94 315 VAL A C 1
ATOM 2389 O O . VAL A 1 315 ? -51.063 29.309 10.213 1.00 94.94 315 VAL A O 1
ATOM 2392 N N . GLU A 1 316 ? -49.171 28.134 9.877 1.00 94.88 316 GLU A N 1
ATOM 2393 C CA . GLU A 1 316 ? -48.899 27.800 11.269 1.00 94.88 316 GLU A CA 1
ATOM 2394 C C . GLU A 1 316 ? -47.581 28.460 11.671 1.00 94.88 316 GLU A C 1
ATOM 2396 O O . GLU A 1 316 ? -46.576 28.288 10.982 1.00 94.88 316 GLU A O 1
ATOM 2401 N N . CYS A 1 317 ? -47.584 29.197 12.781 1.00 95.00 317 CYS A N 1
ATOM 2402 C CA . CYS A 1 317 ? -46.392 29.806 13.367 1.00 95.00 317 CYS A CA 1
ATOM 2403 C C . CYS A 1 317 ? -46.218 29.298 14.794 1.00 95.00 317 CYS A C 1
ATOM 2405 O O . CYS A 1 317 ? -47.183 29.262 15.555 1.00 95.00 317 CYS A O 1
ATOM 2407 N N . PHE A 1 318 ? -44.983 28.978 15.162 1.00 95.75 318 PHE A N 1
ATOM 2408 C CA . PHE A 1 318 ? -44.609 28.565 16.510 1.00 95.75 318 PHE A CA 1
ATOM 2409 C C . PHE A 1 318 ? -43.474 29.465 17.002 1.00 95.75 318 PHE A C 1
ATOM 2411 O O . PHE A 1 318 ? -42.459 29.633 16.318 1.00 95.75 318 PHE A O 1
ATOM 2418 N N . HIS A 1 319 ? -43.657 30.079 18.166 1.00 95.62 319 HIS A N 1
ATOM 2419 C CA . HIS A 1 319 ? -42.741 31.041 18.780 1.00 95.62 319 HIS A CA 1
ATOM 2420 C C . HIS A 1 319 ? -41.944 30.432 19.922 1.00 95.62 319 HIS A C 1
ATOM 2422 O O . HIS A 1 319 ? -40.883 30.973 20.237 1.00 95.62 319 HIS A O 1
ATOM 2428 N N . ASP A 1 320 ? -42.450 29.362 20.536 1.00 94.38 320 ASP A N 1
ATOM 2429 C CA . ASP A 1 320 ? -41.863 28.761 21.727 1.00 94.38 320 ASP A CA 1
ATOM 2430 C C . ASP A 1 320 ? -41.706 27.249 21.615 1.00 94.38 320 ASP A C 1
ATOM 2432 O O . ASP A 1 320 ? -40.755 26.717 22.170 1.00 94.38 320 ASP A O 1
ATOM 2436 N N . HIS A 1 321 ? -42.589 26.541 20.916 1.00 91.62 321 HIS A N 1
ATOM 2437 C CA . HIS A 1 321 ? -42.522 25.080 20.856 1.00 91.62 321 HIS A CA 1
ATOM 2438 C C . HIS A 1 321 ? -41.895 24.560 19.552 1.00 91.62 321 HIS A C 1
ATOM 2440 O O . HIS A 1 321 ? -41.948 25.216 18.502 1.00 91.62 321 HIS A O 1
ATOM 2446 N N . LEU A 1 322 ? -41.336 23.346 19.610 1.00 90.81 322 LEU A N 1
ATOM 2447 C CA . LEU A 1 322 ? -40.862 22.626 18.429 1.00 90.81 322 LEU A CA 1
ATOM 2448 C C . LEU A 1 322 ? -41.988 21.758 17.838 1.00 90.81 322 LEU A C 1
ATOM 2450 O O . LEU A 1 322 ? -42.410 20.798 18.483 1.00 90.81 322 LEU A O 1
ATOM 2454 N N . PRO A 1 323 ? -42.457 22.039 16.611 1.00 90.75 323 PRO A N 1
ATOM 2455 C CA . PRO A 1 323 ? -43.593 21.330 16.042 1.00 90.75 323 PRO A CA 1
ATOM 2456 C C . PRO A 1 323 ? -43.359 19.848 15.779 1.00 90.75 323 PRO A C 1
ATOM 2458 O O . PRO A 1 323 ? -42.282 19.432 15.371 1.00 90.75 323 PRO A O 1
ATOM 2461 N N . ALA A 1 324 ? -44.426 19.055 15.925 1.00 87.75 324 ALA A N 1
ATOM 2462 C CA . ALA A 1 324 ? -44.406 17.607 15.701 1.00 87.75 324 ALA A CA 1
ATOM 2463 C C . ALA A 1 324 ? -44.019 17.203 14.266 1.00 87.75 324 ALA A C 1
ATOM 2465 O O . ALA A 1 324 ? -43.562 16.088 14.046 1.00 87.75 324 ALA A O 1
ATOM 2466 N N . TRP A 1 325 ? -44.200 18.101 13.294 1.00 88.69 325 TRP A N 1
ATOM 2467 C CA . TRP A 1 325 ? -43.777 17.898 11.906 1.00 88.69 325 TRP A CA 1
ATOM 2468 C C . TRP A 1 325 ? -42.286 18.191 11.671 1.00 88.69 325 TRP A C 1
ATOM 2470 O O . TRP A 1 325 ? -41.804 18.003 10.560 1.00 88.69 325 TRP A O 1
ATOM 2480 N N . TRP A 1 326 ? -41.556 18.672 12.680 1.00 88.56 326 TRP A N 1
ATOM 2481 C CA . TRP A 1 326 ? -40.123 18.921 12.591 1.00 88.56 326 TRP A CA 1
ATOM 2482 C C . TRP A 1 326 ? -39.336 17.632 12.847 1.00 88.56 326 TRP A C 1
ATOM 2484 O O . TRP A 1 326 ? -39.306 17.116 13.971 1.00 88.56 326 TRP A O 1
ATOM 2494 N N . GLU A 1 327 ? -38.701 17.114 11.797 1.00 85.00 327 GLU A N 1
ATOM 2495 C CA . GLU A 1 327 ? -38.035 15.808 11.812 1.00 85.00 327 GLU A CA 1
ATOM 2496 C C . GLU A 1 327 ? -36.636 15.884 12.437 1.00 85.00 327 GLU A C 1
ATOM 2498 O O . GLU A 1 327 ? -36.209 14.947 13.114 1.00 85.00 327 GLU A O 1
ATOM 2503 N N . SER A 1 328 ? -35.928 17.009 12.271 1.00 80.69 328 SER A N 1
ATOM 2504 C CA . SER A 1 328 ? -34.586 17.172 12.841 1.00 80.69 328 SER A CA 1
ATOM 2505 C C . SER A 1 328 ? -34.626 17.239 14.372 1.00 80.69 328 SER A C 1
ATOM 2507 O O . SER A 1 328 ? -35.145 18.185 14.961 1.00 80.69 328 SER A O 1
ATOM 2509 N N . GLY A 1 329 ? -34.015 16.257 15.037 1.00 77.50 329 GLY A N 1
ATOM 2510 C CA . GLY A 1 329 ? -33.772 16.279 16.487 1.00 77.50 329 GLY A CA 1
ATOM 2511 C C . GLY A 1 329 ? -32.603 17.174 16.919 1.00 77.50 329 GLY A C 1
ATOM 2512 O O . GLY A 1 329 ? -32.262 17.196 18.099 1.00 77.50 329 GLY A O 1
ATOM 2513 N N . PHE A 1 330 ? -31.976 17.875 15.972 1.00 82.00 330 PHE A N 1
ATOM 2514 C CA . PHE A 1 330 ? -30.758 18.653 16.167 1.00 82.00 330 PHE A CA 1
ATOM 2515 C C . PHE A 1 330 ? -30.942 20.110 15.725 1.00 82.00 330 PHE A C 1
ATOM 2517 O O . PHE A 1 330 ? -31.526 20.383 14.670 1.00 82.00 330 PHE A O 1
ATOM 2524 N N . MET A 1 331 ? -30.400 21.029 16.529 1.00 87.69 331 MET A N 1
ATOM 2525 C CA . MET A 1 331 ? -30.263 22.452 16.217 1.00 87.69 331 MET A CA 1
ATOM 2526 C C . MET A 1 331 ? -28.774 22.810 16.173 1.00 87.69 331 MET A C 1
ATOM 2528 O O . MET A 1 331 ? -28.107 22.635 17.189 1.00 87.69 331 MET A O 1
ATOM 2532 N N . PRO A 1 332 ? -28.251 23.332 15.051 1.00 85.19 332 PRO A N 1
ATOM 2533 C CA . PRO A 1 332 ? -26.853 23.740 14.965 1.00 85.19 332 PRO A CA 1
ATOM 2534 C C . PRO A 1 332 ? -26.565 24.955 15.855 1.00 85.19 332 PRO A C 1
ATOM 2536 O O . PRO A 1 332 ? -27.454 25.778 16.086 1.00 85.19 332 PRO A O 1
ATOM 2539 N N . ASP A 1 333 ? -25.305 25.139 16.248 1.00 85.56 333 ASP A N 1
ATOM 2540 C CA . ASP A 1 333 ? -24.848 26.262 17.085 1.00 85.56 333 ASP A CA 1
ATOM 2541 C C . ASP A 1 333 ? -25.350 27.638 16.621 1.00 85.56 333 ASP A C 1
ATOM 2543 O O . ASP A 1 333 ? -25.817 28.447 17.422 1.00 85.56 333 ASP A O 1
ATOM 2547 N N . ALA A 1 334 ? -25.337 27.899 15.309 1.00 84.50 334 ALA A N 1
ATOM 2548 C CA . ALA A 1 334 ? -25.847 29.155 14.754 1.00 84.50 334 ALA A CA 1
ATOM 2549 C C . ALA A 1 334 ? -27.327 29.399 15.110 1.00 84.50 334 ALA A C 1
ATOM 2551 O O . ALA A 1 334 ? -27.710 30.524 15.435 1.00 84.50 334 ALA A O 1
ATOM 2552 N N . GLN A 1 335 ? -28.145 28.341 15.107 1.00 89.75 335 GLN A N 1
ATOM 2553 C CA . GLN A 1 335 ? -29.543 28.416 15.520 1.00 89.75 335 GLN A CA 1
ATOM 2554 C C . GLN A 1 335 ? -29.655 28.680 17.023 1.00 89.75 335 GLN A C 1
ATOM 2556 O O . GLN A 1 335 ? -30.473 29.500 17.428 1.00 89.75 335 GLN A O 1
ATOM 2561 N N . VAL A 1 336 ? -28.817 28.048 17.849 1.00 92.00 336 VAL A N 1
ATOM 2562 C CA . VAL A 1 336 ? -28.788 28.288 19.301 1.00 92.00 336 VAL A CA 1
ATOM 2563 C C . VAL A 1 336 ? -28.444 29.749 19.611 1.00 92.00 336 VAL A C 1
ATOM 2565 O O . VAL A 1 336 ? -29.131 30.382 20.416 1.00 92.00 336 VAL A O 1
ATOM 2568 N N . GLU A 1 337 ? -27.453 30.333 18.930 1.00 90.31 337 GLU A N 1
ATOM 2569 C CA . GLU A 1 337 ? -27.121 31.759 19.072 1.00 90.31 337 GLU A CA 1
ATOM 2570 C C . GLU A 1 337 ? -28.261 32.673 18.613 1.00 90.31 337 GLU A C 1
ATOM 2572 O O . GLU A 1 337 ? -28.572 33.669 19.273 1.00 90.31 337 GLU A O 1
ATOM 2577 N N . ALA A 1 338 ? -28.929 32.323 17.512 1.00 91.56 338 ALA A N 1
ATOM 2578 C CA . ALA A 1 338 ? -30.088 33.059 17.023 1.00 91.56 338 ALA A CA 1
ATOM 2579 C C . ALA A 1 338 ? -31.249 33.030 18.030 1.00 91.56 338 ALA A C 1
ATOM 2581 O O . ALA A 1 338 ? -31.857 34.069 18.298 1.00 91.56 338 ALA A O 1
ATOM 2582 N N . LEU A 1 339 ? -31.519 31.870 18.641 1.00 94.00 339 LEU A N 1
ATOM 2583 C CA . LEU A 1 339 ? -32.502 31.724 19.716 1.00 94.00 339 LEU A CA 1
ATOM 2584 C C . LEU A 1 339 ? -32.113 32.551 20.942 1.00 94.00 339 LEU A C 1
ATOM 2586 O O . LEU A 1 339 ? -32.957 33.244 21.506 1.00 94.00 339 LEU A O 1
ATOM 2590 N N . ARG A 1 340 ? -30.836 32.541 21.332 1.00 94.56 340 ARG A N 1
ATOM 2591 C CA . ARG A 1 340 ? -30.327 33.349 22.447 1.00 94.56 340 ARG A CA 1
ATOM 2592 C C . ARG A 1 340 ? -30.504 34.843 22.193 1.00 94.56 340 ARG A C 1
ATOM 2594 O O . ARG A 1 340 ? -30.957 35.568 23.080 1.00 94.56 340 ARG A O 1
ATOM 2601 N N . ALA A 1 341 ? -30.186 35.311 20.989 1.00 93.50 341 ALA A N 1
ATOM 2602 C CA . ALA A 1 341 ? -30.403 36.698 20.593 1.00 93.50 341 ALA A CA 1
ATOM 2603 C C . ALA A 1 341 ? -31.895 37.072 20.614 1.00 93.50 341 ALA A C 1
ATOM 2605 O O . ALA A 1 341 ? -32.251 38.119 21.155 1.00 93.50 341 ALA A O 1
ATOM 2606 N N . GLU A 1 342 ? -32.761 36.204 20.086 1.00 95.25 342 GLU A N 1
ATOM 2607 C CA . GLU A 1 342 ? -34.213 36.399 20.065 1.00 95.25 342 GLU A CA 1
ATOM 2608 C C . GLU A 1 342 ? -34.799 36.448 21.487 1.00 95.25 342 GLU A C 1
ATOM 2610 O O . GLU A 1 342 ? -35.483 37.407 21.842 1.00 95.25 342 GLU A O 1
ATOM 2615 N N . MET A 1 343 ? -34.479 35.480 22.351 1.00 96.50 343 MET A N 1
ATOM 2616 C CA . MET A 1 343 ? -35.013 35.434 23.719 1.00 96.50 343 MET A CA 1
ATOM 2617 C C . MET A 1 343 ? -34.555 36.619 24.572 1.00 96.50 343 MET A C 1
ATOM 2619 O O . MET A 1 343 ? -35.331 37.111 25.391 1.00 96.50 343 MET A O 1
ATOM 2623 N N . ARG A 1 344 ? -33.336 37.138 24.365 1.00 94.81 344 ARG A N 1
ATOM 2624 C CA . ARG A 1 344 ? -32.844 38.339 25.065 1.00 94.81 344 ARG A CA 1
ATOM 2625 C C . ARG A 1 344 ? -33.644 39.597 24.732 1.00 94.81 344 ARG A C 1
ATOM 2627 O O . ARG A 1 344 ? -33.758 40.464 25.596 1.00 94.81 344 ARG A O 1
ATOM 2634 N N . GLN A 1 345 ? -34.187 39.690 23.518 1.00 93.94 345 GLN A N 1
ATOM 2635 C CA . GLN A 1 345 ? -34.995 40.830 23.077 1.00 93.94 345 GLN A CA 1
ATOM 2636 C C . GLN A 1 345 ? -36.422 40.782 23.636 1.00 93.94 345 GLN A C 1
ATOM 2638 O O . GLN A 1 345 ? -37.013 41.831 23.874 1.00 93.94 345 GLN A O 1
ATOM 2643 N N . ARG A 1 346 ? -36.963 39.584 23.897 1.00 95.94 346 ARG A N 1
ATOM 2644 C CA . ARG A 1 346 ? -38.311 39.414 24.456 1.00 95.94 346 ARG A CA 1
ATOM 2645 C C . ARG A 1 346 ? -38.397 39.897 25.907 1.00 95.94 346 ARG A C 1
ATOM 2647 O O . ARG A 1 346 ? -37.488 39.657 26.713 1.00 95.94 346 ARG A O 1
ATOM 2654 N N . ASP A 1 347 ? -39.534 40.500 26.255 1.00 95.44 347 ASP A N 1
ATOM 2655 C CA . ASP A 1 347 ? -39.923 40.762 27.648 1.00 95.44 347 ASP A CA 1
ATOM 2656 C C . ASP A 1 347 ? -39.949 39.425 28.419 1.00 95.44 347 ASP A C 1
ATOM 2658 O O . ASP A 1 347 ? -40.458 38.433 27.882 1.00 95.44 347 ASP A O 1
ATOM 2662 N N . PRO A 1 348 ? -39.411 39.360 29.654 1.00 94.69 348 PRO A N 1
ATOM 2663 C CA . PRO A 1 348 ? -39.357 38.132 30.444 1.00 94.69 348 PRO A CA 1
ATOM 2664 C C . PRO A 1 348 ? -40.670 37.344 30.529 1.00 94.69 348 PRO A C 1
ATOM 2666 O O . PRO A 1 348 ? -40.622 36.118 30.548 1.00 94.69 348 PRO A O 1
ATOM 2669 N N . ARG A 1 349 ? -41.840 38.003 30.525 1.00 94.81 349 ARG A N 1
ATOM 2670 C CA . ARG A 1 349 ? -43.144 37.307 30.584 1.00 94.81 349 ARG A CA 1
ATOM 2671 C C . ARG 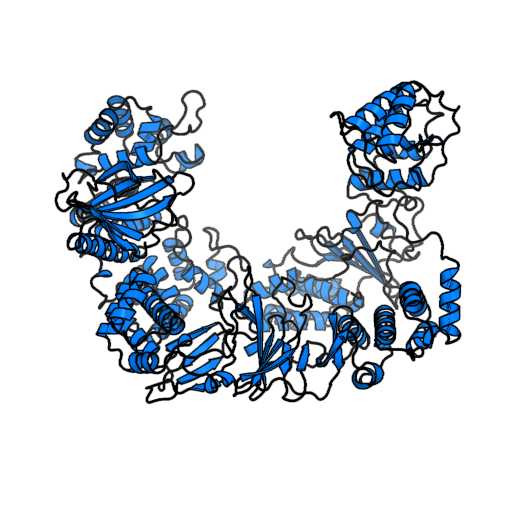A 1 349 ? -43.498 36.515 29.318 1.00 94.81 349 ARG A C 1
ATOM 2673 O O . ARG A 1 349 ? -44.419 35.709 29.357 1.00 94.81 349 ARG A O 1
ATOM 2680 N N . TRP A 1 350 ? -42.807 36.776 28.207 1.00 94.62 350 TRP A N 1
ATOM 2681 C CA . TRP A 1 350 ? -42.985 36.110 26.909 1.00 94.62 350 TRP A CA 1
ATOM 2682 C C . TRP A 1 350 ? -41.862 35.111 26.595 1.00 94.62 350 TRP A C 1
ATOM 2684 O O . TRP A 1 350 ? -41.777 34.613 25.468 1.00 94.62 350 TRP A O 1
ATOM 2694 N N . ARG A 1 351 ? -40.979 34.839 27.565 1.00 94.81 351 ARG A N 1
ATOM 2695 C CA . ARG A 1 351 ? -39.931 33.824 27.441 1.00 94.81 351 ARG A CA 1
ATOM 2696 C C . ARG A 1 351 ? -40.481 32.475 27.917 1.00 94.81 351 ARG A C 1
ATOM 2698 O O . ARG A 1 351 ? -40.971 32.399 29.043 1.00 94.81 351 ARG A O 1
ATOM 2705 N N . PRO A 1 352 ? -40.411 31.418 27.097 1.00 94.69 352 PRO A N 1
ATOM 2706 C CA . PRO A 1 352 ? -40.852 30.090 27.505 1.00 94.69 352 PRO A CA 1
ATOM 2707 C C . PRO A 1 352 ? -39.907 29.481 28.547 1.00 94.69 352 PRO A C 1
ATOM 2709 O O . PRO A 1 352 ? -38.756 29.897 28.678 1.00 94.69 352 PRO A O 1
ATOM 2712 N N . GLY A 1 353 ? -40.369 28.457 29.270 1.00 89.56 353 GLY A N 1
ATOM 2713 C CA . GLY A 1 353 ? -39.594 27.828 30.350 1.00 89.56 353 GLY A CA 1
ATOM 2714 C C . GLY A 1 353 ? -38.244 27.245 29.907 1.00 89.56 353 GLY A C 1
ATOM 2715 O O . GLY A 1 353 ? -37.292 27.239 30.684 1.00 89.56 353 GLY A O 1
ATOM 2716 N N . TRP A 1 354 ? -38.117 26.811 28.647 1.00 94.19 354 TRP A N 1
ATOM 2717 C CA . TRP A 1 354 ? -36.846 26.330 28.096 1.00 94.19 354 TRP A CA 1
ATOM 2718 C C . TRP A 1 354 ? -35.847 27.455 27.780 1.00 94.19 354 TRP A C 1
ATOM 2720 O O . TRP A 1 354 ? -34.673 27.161 27.577 1.00 94.19 354 TRP A O 1
ATOM 2730 N N . ALA A 1 355 ? -36.248 28.734 27.770 1.00 93.94 355 ALA A N 1
ATOM 2731 C CA . ALA A 1 355 ? -35.333 29.841 27.475 1.00 93.94 355 ALA A CA 1
ATOM 2732 C C . ALA A 1 355 ? -34.188 29.938 28.499 1.00 93.94 355 ALA A C 1
ATOM 2734 O O . ALA A 1 355 ? -33.081 30.328 28.142 1.00 93.94 355 ALA A O 1
ATOM 2735 N N . GLU A 1 356 ? -34.411 29.502 29.745 1.00 90.44 356 GLU A N 1
ATOM 2736 C CA . GLU A 1 356 ? -33.347 29.391 30.752 1.00 90.44 356 GLU A CA 1
ATOM 2737 C C . GLU A 1 356 ? -32.226 28.426 30.343 1.00 90.44 356 GLU A C 1
ATOM 2739 O O . GLU A 1 356 ? -31.114 28.530 30.855 1.00 90.44 356 GLU A O 1
ATOM 2744 N N . LEU A 1 357 ? -32.500 27.471 29.448 1.00 91.00 357 LEU A N 1
ATOM 2745 C CA . LEU A 1 357 ? -31.496 26.539 28.938 1.00 91.00 357 LEU A CA 1
ATOM 2746 C C . LEU A 1 357 ? -30.471 27.259 28.039 1.00 91.00 357 LEU A C 1
ATOM 2748 O O . LEU A 1 357 ? -29.338 26.806 27.949 1.00 91.00 357 LEU A O 1
ATOM 2752 N N . LEU A 1 358 ? -30.824 28.394 27.419 1.00 89.50 358 LEU A N 1
ATOM 2753 C CA . LEU A 1 358 ? -29.931 29.153 26.527 1.00 89.50 358 LEU A CA 1
ATOM 2754 C C . LEU A 1 358 ? -28.823 29.913 27.268 1.00 89.50 358 LEU A C 1
ATOM 2756 O O . LEU A 1 358 ? -27.780 30.198 26.673 1.00 89.50 358 LEU A O 1
ATOM 2760 N N . ASP 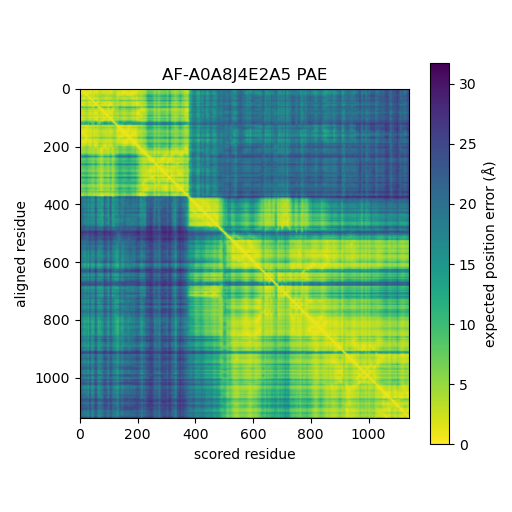A 1 359 ? -29.067 30.268 28.531 1.00 83.75 359 ASP A N 1
ATOM 2761 C CA . ASP A 1 359 ? -28.157 31.055 29.372 1.00 83.75 359 ASP A CA 1
ATOM 2762 C C . ASP A 1 359 ? -27.325 30.175 30.326 1.00 83.75 359 ASP A C 1
ATOM 2764 O O . ASP A 1 359 ? -26.491 30.685 31.076 1.00 83.75 359 ASP A O 1
ATOM 2768 N N . ARG A 1 360 ? -27.534 28.851 30.313 1.00 79.25 360 ARG A N 1
ATOM 2769 C CA . ARG A 1 360 ? -26.772 27.901 31.132 1.00 79.25 360 ARG A CA 1
ATOM 2770 C C . ARG A 1 360 ? -25.516 27.444 30.407 1.00 79.25 360 ARG A C 1
ATOM 2772 O O . ARG A 1 360 ? -25.562 27.027 29.254 1.00 79.25 360 ARG A O 1
ATOM 2779 N N . ASP A 1 361 ? -24.407 27.436 31.136 1.00 83.56 361 ASP A N 1
ATOM 2780 C CA . ASP A 1 361 ? -23.175 26.801 30.682 1.00 83.56 361 ASP A CA 1
ATOM 2781 C C . ASP A 1 361 ? -23.248 25.288 30.940 1.00 83.56 361 ASP A C 1
ATOM 2783 O O . ASP A 1 361 ? -22.770 24.768 31.955 1.00 83.56 361 ASP A O 1
ATOM 2787 N N . PHE A 1 362 ? -23.938 24.573 30.049 1.00 85.50 362 PHE A N 1
ATOM 2788 C CA . PHE A 1 362 ? -24.052 23.117 30.142 1.00 85.50 362 PHE A CA 1
ATOM 2789 C C . PHE A 1 362 ? -22.739 22.389 29.860 1.00 85.50 362 PHE A C 1
ATOM 2791 O O . PHE A 1 362 ? -22.595 21.256 30.312 1.00 85.50 362 PHE A O 1
ATOM 2798 N N . MET A 1 363 ? -21.774 23.028 29.194 1.00 81.94 363 MET A N 1
ATOM 2799 C CA . MET A 1 363 ? -20.432 22.461 29.049 1.00 81.94 363 MET A CA 1
ATOM 2800 C C . MET A 1 363 ? -19.749 22.374 30.415 1.00 81.94 363 MET A C 1
ATOM 2802 O O . MET A 1 363 ? -19.169 21.346 30.752 1.00 81.94 363 MET A O 1
ATOM 2806 N N . ALA A 1 364 ? -19.879 23.417 31.240 1.00 84.50 364 ALA A N 1
ATOM 2807 C CA . ALA A 1 364 ? -19.317 23.424 32.588 1.00 84.50 364 ALA A CA 1
ATOM 2808 C C . ALA A 1 364 ? -20.133 22.601 33.601 1.00 84.50 364 ALA A C 1
ATOM 2810 O O . ALA A 1 364 ? -19.569 22.061 34.551 1.00 84.50 364 ALA A O 1
ATOM 2811 N N . THR A 1 365 ? -21.462 22.540 33.450 1.00 88.44 365 THR A N 1
ATOM 2812 C CA . THR A 1 365 ? -22.359 22.023 34.507 1.00 88.44 365 THR A CA 1
ATOM 2813 C C . THR A 1 365 ? -23.085 20.718 34.178 1.00 88.44 365 THR A C 1
ATOM 2815 O O . THR A 1 365 ? -23.667 20.116 35.082 1.00 88.44 365 THR A O 1
ATOM 2818 N N . GLY A 1 366 ? -23.070 20.268 32.922 1.00 90.69 366 GLY A N 1
ATOM 2819 C CA . GLY A 1 366 ? -23.870 19.143 32.437 1.00 90.69 366 GLY A CA 1
ATOM 2820 C C . GLY A 1 366 ? -25.384 19.404 32.462 1.00 90.69 366 GLY A C 1
ATOM 2821 O O . GLY A 1 366 ? -25.866 20.447 32.911 1.00 90.69 366 GLY A O 1
ATOM 2822 N N . VAL A 1 367 ? -26.176 18.434 32.003 1.00 93.75 367 VAL A N 1
ATOM 2823 C CA . VAL A 1 367 ? -27.636 18.560 31.855 1.00 93.75 367 VAL A CA 1
ATOM 2824 C C . VAL A 1 367 ? -28.415 17.655 32.808 1.00 93.75 367 VAL A C 1
ATOM 2826 O O . VAL A 1 367 ? -27.953 16.575 33.168 1.00 93.75 367 VAL A O 1
ATOM 2829 N N . PRO A 1 368 ? -29.618 18.056 33.255 1.00 93.56 368 PRO A N 1
ATOM 2830 C CA . PRO A 1 368 ? -30.498 17.164 34.002 1.00 93.56 368 PRO A CA 1
ATOM 2831 C C . PRO A 1 368 ? -30.866 15.899 33.192 1.00 93.56 368 PRO A C 1
ATOM 2833 O O . PRO A 1 368 ? -31.263 16.046 32.037 1.00 93.56 368 PRO A O 1
ATOM 2836 N N . PRO A 1 369 ? -30.899 14.694 33.800 1.00 92.75 369 PRO A N 1
ATOM 2837 C CA . PRO A 1 369 ? -31.242 13.425 33.129 1.00 92.75 369 PRO A CA 1
ATOM 2838 C C . PRO A 1 369 ? -32.594 13.379 32.401 1.00 92.75 369 PRO A C 1
ATOM 2840 O O . PRO A 1 369 ? -32.864 12.486 31.600 1.00 92.75 369 PRO A O 1
ATOM 2843 N N . ARG A 1 370 ? -33.507 14.302 32.717 1.00 91.31 370 ARG A N 1
ATOM 2844 C CA . ARG A 1 370 ? -34.800 14.432 32.025 1.00 91.31 370 ARG A CA 1
ATOM 2845 C C . ARG A 1 370 ? -34.688 15.066 30.634 1.00 91.31 370 ARG A C 1
ATOM 2847 O O . ARG A 1 370 ? -35.620 14.925 29.864 1.00 91.31 370 ARG A O 1
ATOM 2854 N N . LEU A 1 371 ? -33.588 15.766 30.345 1.00 92.69 371 LEU A N 1
ATOM 2855 C CA . LEU A 1 371 ? -33.317 16.384 29.040 1.00 92.69 371 LEU A CA 1
ATOM 2856 C C . LEU A 1 371 ? -32.428 15.503 28.144 1.00 92.69 371 LEU A C 1
ATOM 2858 O O . LEU A 1 371 ? -32.092 15.900 27.031 1.00 92.69 371 LEU A O 1
ATOM 2862 N N . CYS A 1 372 ? -32.036 14.326 28.637 1.00 92.69 372 CYS A N 1
ATOM 2863 C CA . CYS A 1 372 ? -31.292 13.328 27.880 1.00 92.69 372 CYS A CA 1
ATOM 2864 C C . CYS A 1 372 ? -32.233 12.426 27.077 1.00 92.69 372 CYS A C 1
ATOM 2866 O O . CYS A 1 372 ? -33.433 12.339 27.346 1.00 92.69 372 CYS A O 1
ATOM 2868 N N . TRP A 1 373 ? -31.669 11.705 26.114 1.00 90.31 373 TRP A N 1
ATOM 2869 C CA . TRP A 1 373 ? -32.390 10.699 25.340 1.00 90.31 373 TRP A CA 1
ATOM 2870 C C . TRP A 1 373 ? -32.967 9.573 26.230 1.00 90.31 373 TRP A C 1
ATOM 2872 O O . TRP A 1 373 ? -32.313 9.133 27.177 1.00 90.31 373 TRP A O 1
ATOM 2882 N N . ARG A 1 374 ? -34.183 9.082 25.918 1.00 80.69 374 ARG A N 1
ATOM 2883 C CA . ARG A 1 374 ? -34.851 7.953 26.602 1.00 80.69 374 ARG A CA 1
ATOM 2884 C C . ARG A 1 374 ? -35.614 7.060 25.609 1.00 80.69 374 ARG A C 1
ATOM 2886 O O . ARG A 1 374 ? -36.373 7.592 24.798 1.00 80.69 374 ARG A O 1
ATOM 2893 N N . PRO A 1 375 ? -35.535 5.723 25.717 1.00 68.75 375 PRO A N 1
ATOM 2894 C CA . PRO A 1 375 ? -36.392 4.816 24.967 1.00 68.75 375 PRO A CA 1
ATOM 2895 C C . PRO A 1 375 ? -37.677 4.587 25.743 1.00 68.75 375 PRO A C 1
ATOM 2897 O O . PRO A 1 375 ? -37.763 3.736 26.623 1.00 68.75 375 PRO A O 1
ATOM 2900 N N . SER A 1 376 ? -38.661 5.429 25.470 1.00 61.00 376 SER A N 1
ATOM 2901 C CA . SER A 1 376 ? -40.093 5.123 25.487 1.00 61.00 376 SER A CA 1
ATOM 2902 C C . SER A 1 376 ? -40.871 6.410 25.703 1.00 61.00 376 SER A C 1
ATOM 2904 O O . SER A 1 376 ? -40.610 7.172 26.628 1.00 61.00 376 SER A O 1
ATOM 2906 N N . LEU A 1 377 ? -41.922 6.571 24.908 1.00 39.19 377 LEU A N 1
ATOM 2907 C CA . LEU A 1 377 ? -43.235 6.878 25.454 1.00 39.19 377 LEU A CA 1
ATOM 2908 C C . LEU A 1 377 ? -44.297 6.235 24.542 1.00 39.19 377 LEU A C 1
ATOM 2910 O O . LEU A 1 377 ? -44.694 6.807 23.534 1.00 39.19 377 LEU A O 1
ATOM 2914 N N . ARG A 1 378 ? -44.765 5.060 25.009 1.00 46.81 378 ARG A N 1
ATOM 2915 C CA . ARG A 1 378 ? -45.978 4.267 24.683 1.00 46.81 378 ARG A CA 1
ATOM 2916 C C . ARG A 1 378 ? -45.852 3.062 23.735 1.00 46.81 378 ARG A C 1
ATOM 2918 O O . ARG A 1 378 ? -45.830 3.199 22.522 1.00 46.81 378 ARG A O 1
ATOM 2925 N N . TRP A 1 379 ? -45.956 1.888 24.363 1.00 46.78 379 TRP A N 1
ATOM 2926 C CA . TRP A 1 379 ? -46.390 0.614 23.785 1.00 46.78 379 TRP A CA 1
ATOM 2927 C C . TRP A 1 379 ? -47.782 0.773 23.148 1.00 46.78 379 TRP A C 1
ATOM 2929 O O . TRP A 1 379 ? -48.716 1.253 23.810 1.00 46.78 379 TRP A O 1
ATOM 2939 N N . SER A 1 380 ? -47.922 0.439 21.864 1.00 56.44 380 SER A N 1
ATOM 2940 C CA . SER A 1 380 ? -49.168 0.611 21.103 1.00 56.44 380 SER A CA 1
ATOM 2941 C C . SER A 1 380 ? -50.170 -0.524 21.400 1.00 56.44 380 SER A C 1
ATOM 2943 O O . SER A 1 380 ? -49.870 -1.504 22.084 1.00 56.44 380 SER A O 1
ATOM 2945 N N . GLY A 1 381 ? -51.414 -0.412 20.918 1.00 61.91 381 GLY A N 1
ATOM 2946 C CA . GLY A 1 381 ? -52.389 -1.511 21.012 1.00 61.91 381 GLY A CA 1
ATOM 2947 C C . GLY A 1 381 ? -51.941 -2.792 20.292 1.00 61.91 381 GLY A C 1
ATOM 2948 O O . GLY A 1 381 ? -52.337 -3.885 20.694 1.00 61.91 381 GLY A O 1
ATOM 2949 N N . GLU A 1 382 ? -51.070 -2.662 19.290 1.00 65.81 382 GLU A N 1
ATOM 2950 C CA . GLU A 1 382 ? -50.622 -3.748 18.414 1.00 65.81 382 GLU A CA 1
ATOM 2951 C C . GLU A 1 382 ? -49.747 -4.765 19.159 1.00 65.81 382 GLU A C 1
ATOM 2953 O O . GLU A 1 382 ? -49.840 -5.970 18.917 1.00 65.81 382 GLU A O 1
ATOM 2958 N N . GLU A 1 383 ? -48.968 -4.328 20.150 1.00 71.12 383 GLU A N 1
ATOM 2959 C CA . GLU A 1 383 ? -48.051 -5.220 20.867 1.00 71.12 383 GLU A CA 1
ATOM 2960 C C . GLU A 1 383 ? -48.785 -6.246 21.744 1.00 71.12 383 GLU A C 1
ATOM 2962 O O . GLU A 1 383 ? -48.350 -7.393 21.895 1.00 71.12 383 GLU A O 1
ATOM 2967 N N . ARG A 1 384 ? -49.962 -5.881 22.275 1.00 75.69 384 ARG A N 1
ATOM 2968 C CA . ARG A 1 384 ? -50.815 -6.815 23.034 1.00 75.69 384 ARG A CA 1
ATOM 2969 C C . ARG A 1 384 ? -51.432 -7.883 22.142 1.00 75.69 384 ARG A C 1
ATOM 2971 O O . ARG A 1 384 ? -51.695 -8.992 22.616 1.00 75.69 384 ARG A O 1
ATOM 2978 N N . ASP A 1 385 ? -51.692 -7.552 20.882 1.00 81.31 385 ASP A N 1
ATOM 2979 C CA . ASP A 1 385 ? -52.273 -8.477 19.917 1.00 81.31 385 ASP A CA 1
ATOM 2980 C C . ASP A 1 385 ? -51.226 -9.486 19.439 1.00 81.31 385 ASP A C 1
ATOM 2982 O O . ASP A 1 385 ? -51.500 -10.689 19.457 1.00 81.31 385 ASP A O 1
ATOM 2986 N N . VAL A 1 386 ? -49.992 -9.043 19.176 1.00 86.00 386 VAL A N 1
ATOM 2987 C CA . VAL A 1 386 ? -48.854 -9.930 18.870 1.00 86.00 386 VAL A CA 1
ATOM 2988 C C . VAL A 1 386 ? -48.611 -10.933 20.005 1.00 86.00 386 VAL A C 1
ATOM 2990 O O . VAL A 1 386 ? -48.521 -12.140 19.765 1.00 86.00 386 VAL A O 1
ATOM 2993 N N . ALA A 1 387 ? -48.600 -10.472 21.261 1.00 84.44 387 ALA A N 1
ATOM 2994 C CA . ALA A 1 387 ? -48.415 -11.348 22.419 1.00 84.44 387 ALA A CA 1
ATOM 2995 C C . ALA A 1 387 ? -49.543 -12.388 22.580 1.00 84.44 387 ALA A C 1
ATOM 2997 O O . ALA A 1 387 ? -49.319 -13.496 23.075 1.00 84.44 387 ALA A O 1
ATOM 2998 N N . ARG A 1 388 ? -50.774 -12.049 22.174 1.00 89.06 388 ARG A N 1
ATOM 2999 C CA . ARG A 1 388 ? -51.917 -12.977 22.178 1.00 89.06 388 ARG A CA 1
ATOM 3000 C C . ARG A 1 388 ? -51.799 -14.010 21.058 1.00 89.06 388 ARG A C 1
ATOM 3002 O O . ARG A 1 388 ? -52.058 -15.190 21.297 1.00 89.06 388 ARG A O 1
ATOM 3009 N N . MET A 1 389 ? -51.386 -13.589 19.864 1.00 91.12 389 MET A N 1
ATOM 3010 C CA . MET A 1 389 ? -51.184 -14.479 18.716 1.00 91.12 389 MET A CA 1
ATOM 3011 C C . MET A 1 389 ? -50.073 -15.501 18.967 1.00 91.12 389 MET A C 1
ATOM 3013 O O . MET A 1 389 ? -50.240 -16.677 18.647 1.00 91.12 389 MET A O 1
ATOM 3017 N N . LEU A 1 390 ? -48.971 -15.076 19.593 1.00 94.38 390 LEU A N 1
ATOM 3018 C CA . LEU A 1 390 ? -47.875 -15.966 19.973 1.00 94.38 390 LEU A CA 1
ATOM 3019 C C . LEU A 1 390 ? -48.340 -17.027 20.984 1.00 94.38 390 LEU A C 1
ATOM 3021 O O . LEU A 1 390 ? -48.152 -18.220 20.768 1.00 94.38 390 LEU A O 1
ATOM 3025 N N . ARG A 1 391 ? -49.018 -16.605 22.062 1.00 91.25 391 ARG A N 1
ATOM 3026 C CA . ARG A 1 391 ? -49.465 -17.506 23.142 1.00 91.25 391 ARG A CA 1
ATOM 3027 C C . ARG A 1 391 ? -50.600 -18.453 22.747 1.00 91.25 391 ARG A C 1
ATOM 3029 O O . ARG A 1 391 ? -50.723 -19.522 23.332 1.00 91.25 391 ARG A O 1
ATOM 3036 N N . SER A 1 392 ? -51.430 -18.072 21.778 1.00 92.38 392 SER A N 1
ATOM 3037 C CA . SER A 1 392 ? -52.515 -18.923 21.263 1.00 92.38 392 SER A CA 1
ATOM 3038 C C . SER A 1 392 ? -52.074 -19.870 20.141 1.00 92.38 392 SER A C 1
ATOM 3040 O O . SER A 1 392 ? -52.872 -20.696 19.706 1.00 92.38 392 SER A O 1
ATOM 3042 N N . GLY A 1 393 ? -50.830 -19.755 19.659 1.00 91.94 393 GLY A N 1
ATOM 3043 C CA . GLY A 1 393 ? -50.297 -20.558 18.555 1.00 91.94 393 GLY A CA 1
ATOM 3044 C C . GLY A 1 393 ? -50.791 -20.141 17.164 1.00 91.94 393 GLY A C 1
ATOM 3045 O O . GLY A 1 393 ? -50.323 -20.690 16.164 1.00 91.94 393 GLY A O 1
ATOM 3046 N N . THR A 1 394 ? -51.678 -19.142 17.060 1.00 93.69 394 THR A N 1
ATOM 3047 C CA . THR A 1 394 ? -52.243 -18.680 15.776 1.00 93.69 394 THR A CA 1
ATOM 3048 C C . THR A 1 394 ? -51.199 -18.039 14.863 1.00 93.69 394 THR A C 1
ATOM 3050 O O . THR A 1 394 ? -51.418 -17.923 13.657 1.00 93.69 394 THR A O 1
ATOM 3053 N N . LEU A 1 395 ? -50.054 -17.632 15.423 1.00 93.56 395 LEU A N 1
ATOM 3054 C CA . LEU A 1 395 ? -48.933 -17.064 14.678 1.00 93.56 395 LEU A CA 1
ATOM 3055 C C . LEU A 1 395 ? -48.343 -18.046 13.640 1.00 93.56 395 LEU A C 1
ATOM 3057 O O . LEU A 1 395 ? -47.953 -17.619 12.559 1.00 93.56 395 LEU A O 1
ATOM 3061 N N . SER A 1 396 ? -48.361 -19.359 13.906 1.00 93.56 396 SER A N 1
ATOM 3062 C CA . SER A 1 396 ? -47.847 -20.406 12.992 1.00 93.56 396 SER A CA 1
ATOM 3063 C C . SER A 1 396 ? -48.571 -20.472 11.634 1.00 93.56 396 SER A C 1
ATOM 3065 O O . SER A 1 396 ? -48.018 -20.940 10.637 1.00 93.56 396 SER A O 1
ATOM 3067 N N . SER A 1 397 ? -49.811 -19.981 11.584 1.00 93.50 397 SER A N 1
ATOM 3068 C CA . SER A 1 397 ? -50.641 -19.884 10.376 1.00 93.50 397 SER A CA 1
ATOM 3069 C C . SER A 1 397 ? -50.772 -18.456 9.834 1.00 93.50 397 SER A C 1
ATOM 3071 O O . SER A 1 397 ? -51.499 -18.232 8.868 1.00 93.50 397 SER A O 1
ATOM 3073 N N . ALA A 1 398 ? -50.130 -17.473 10.474 1.00 93.38 398 ALA A N 1
ATOM 3074 C CA . ALA A 1 398 ? -50.227 -16.076 10.070 1.00 93.38 398 ALA A CA 1
ATOM 3075 C C . ALA A 1 398 ? -49.500 -15.830 8.731 1.00 93.38 398 ALA A C 1
ATOM 3077 O O . ALA A 1 398 ? -48.493 -16.485 8.452 1.00 93.38 398 ALA A O 1
ATOM 3078 N N . PRO A 1 399 ? -49.979 -14.886 7.901 1.00 95.12 399 PRO A N 1
ATOM 3079 C CA . PRO A 1 399 ? -49.325 -14.553 6.641 1.00 95.12 399 PRO A CA 1
ATOM 3080 C C . PRO A 1 399 ? -47.978 -13.839 6.873 1.00 95.12 399 PRO A C 1
ATOM 3082 O O . PRO A 1 399 ? -47.684 -13.369 7.975 1.00 95.12 399 PRO A O 1
ATOM 3085 N N . LEU A 1 400 ? -47.147 -13.764 5.828 1.00 93.19 400 LEU A N 1
ATOM 3086 C CA . LEU A 1 400 ? -45.778 -13.231 5.900 1.00 93.19 400 LEU A CA 1
ATOM 3087 C C . LEU A 1 400 ? -45.731 -11.787 6.402 1.00 93.19 400 LEU A C 1
ATOM 3089 O O . LEU A 1 400 ? -44.858 -11.446 7.195 1.00 93.19 400 LEU A O 1
ATOM 3093 N N . GLU A 1 401 ? -46.686 -10.966 5.979 1.00 93.12 401 GLU A N 1
ATOM 3094 C CA . GLU A 1 401 ? -46.796 -9.559 6.356 1.00 93.12 401 GLU A CA 1
ATOM 3095 C C . GLU A 1 401 ? -46.954 -9.423 7.872 1.00 93.12 401 GLU A C 1
ATOM 3097 O O . GLU A 1 401 ? -46.290 -8.603 8.497 1.00 93.12 401 GLU A O 1
ATOM 3102 N N . VAL A 1 402 ? -47.753 -10.301 8.488 1.00 92.25 402 VAL A N 1
ATOM 3103 C CA . VAL A 1 402 ? -47.940 -10.313 9.944 1.00 92.25 402 VAL A CA 1
ATOM 3104 C C . VAL A 1 402 ? -46.647 -10.700 10.652 1.00 92.25 402 VAL A C 1
ATOM 3106 O O . VAL A 1 402 ? -46.293 -10.065 11.639 1.00 92.25 402 VAL A O 1
ATOM 3109 N N . TRP A 1 403 ? -45.910 -11.692 10.150 1.00 93.62 403 TRP A N 1
ATOM 3110 C CA . TRP A 1 403 ? -44.609 -12.058 10.719 1.00 93.62 403 TRP A CA 1
ATOM 3111 C C . TRP A 1 403 ? -43.584 -10.930 10.617 1.00 93.62 403 TRP A C 1
ATOM 3113 O O . TRP A 1 403 ? -42.854 -10.679 11.573 1.00 93.62 403 TRP A O 1
ATOM 3123 N N . GLN A 1 404 ? -43.530 -10.240 9.478 1.00 90.38 404 GLN A N 1
ATOM 3124 C CA . GLN A 1 404 ? -42.608 -9.127 9.262 1.00 90.38 404 GLN A CA 1
ATOM 3125 C C . GLN A 1 404 ? -42.942 -7.938 10.167 1.00 90.38 404 GLN A C 1
ATOM 3127 O O . GLN A 1 404 ? -42.047 -7.424 10.835 1.00 90.38 404 GLN A O 1
ATOM 3132 N N . THR A 1 405 ? -44.218 -7.551 10.246 1.00 89.81 405 THR A N 1
ATOM 3133 C CA . THR A 1 405 ? -44.684 -6.463 11.116 1.00 89.81 405 THR A CA 1
ATOM 3134 C C . THR A 1 405 ? -44.513 -6.804 12.594 1.00 89.81 405 THR A C 1
ATOM 3136 O O . THR A 1 405 ? -44.074 -5.962 13.369 1.00 89.81 405 THR A O 1
ATOM 3139 N N . ALA A 1 406 ? -44.804 -8.043 12.998 1.00 91.75 406 ALA A N 1
ATOM 3140 C CA . ALA A 1 406 ? -44.729 -8.460 14.395 1.00 91.75 406 ALA A CA 1
ATOM 3141 C C . ALA A 1 406 ? -43.300 -8.749 14.880 1.00 91.75 406 ALA A C 1
ATOM 3143 O O . ALA A 1 406 ? -43.095 -8.870 16.087 1.00 91.75 406 ALA A O 1
ATOM 3144 N N . ARG A 1 407 ? -42.308 -8.889 13.986 1.00 93.44 407 ARG A N 1
ATOM 3145 C CA . ARG A 1 407 ? -40.949 -9.338 14.341 1.00 93.44 407 ARG A CA 1
ATOM 3146 C C . ARG A 1 407 ? -40.308 -8.538 15.486 1.00 93.44 407 ARG A C 1
ATOM 3148 O O . ARG A 1 407 ? -39.842 -9.202 16.410 1.00 93.44 407 ARG A O 1
ATOM 3155 N N . PRO A 1 408 ? -40.279 -7.187 15.494 1.00 89.19 408 PRO A N 1
ATOM 3156 C CA . PRO A 1 408 ? -39.659 -6.433 16.590 1.00 89.19 408 PRO A CA 1
ATOM 3157 C C . PRO A 1 408 ? -40.307 -6.758 17.940 1.00 89.19 408 PRO A C 1
ATOM 3159 O O . PRO A 1 408 ? -39.623 -7.151 18.884 1.00 89.19 408 PRO A O 1
ATOM 3162 N N . THR A 1 409 ? -41.640 -6.735 17.989 1.00 90.38 409 THR A N 1
ATOM 3163 C CA . THR A 1 409 ? -42.416 -7.058 19.189 1.00 90.38 409 THR A CA 1
ATOM 3164 C C . THR A 1 409 ? -42.232 -8.510 19.634 1.00 90.38 409 THR A C 1
ATOM 3166 O O . THR A 1 409 ? -42.096 -8.781 20.824 1.00 90.38 409 THR A O 1
ATOM 3169 N N . LEU A 1 410 ? -42.208 -9.470 18.702 1.00 92.12 410 LEU A N 1
ATOM 3170 C CA . LEU A 1 410 ? -41.970 -10.885 19.010 1.00 92.12 410 LEU A CA 1
ATOM 3171 C C . LEU A 1 410 ? -40.591 -11.094 19.637 1.00 92.12 410 LEU A C 1
ATOM 3173 O O . LEU A 1 410 ? -40.464 -11.868 20.583 1.00 92.12 410 LEU A O 1
ATOM 3177 N N . VAL A 1 411 ? -39.573 -10.397 19.129 1.00 92.81 411 VAL A N 1
ATOM 3178 C CA . VAL A 1 411 ? -38.204 -10.450 19.653 1.00 92.81 411 VAL A CA 1
ATOM 3179 C C . VAL A 1 411 ? -38.137 -9.864 21.061 1.00 92.81 411 VAL A C 1
ATOM 3181 O O . VAL A 1 411 ? -37.533 -10.480 21.937 1.00 92.81 411 VAL A O 1
ATOM 3184 N N . GLU A 1 412 ? -38.772 -8.718 21.304 1.00 87.44 412 GLU A N 1
ATOM 3185 C CA . GLU A 1 412 ? -38.836 -8.110 22.638 1.00 87.44 412 GLU A CA 1
ATOM 3186 C C . GLU A 1 412 ? -39.568 -9.002 23.644 1.00 87.44 412 GLU A C 1
ATOM 3188 O O . GLU A 1 412 ? -39.031 -9.293 24.714 1.00 87.44 412 GLU A O 1
ATOM 3193 N N . LEU A 1 413 ? -40.747 -9.516 23.277 1.00 86.94 413 LEU A N 1
ATOM 3194 C CA . LEU A 1 413 ? -41.526 -10.432 24.114 1.00 86.94 413 LEU A CA 1
ATOM 3195 C C . LEU A 1 413 ? -40.751 -11.711 24.436 1.00 86.94 413 LEU A C 1
ATOM 3197 O O . LEU A 1 413 ? -40.733 -12.152 25.583 1.00 86.94 413 LEU A O 1
ATOM 3201 N N . ALA A 1 414 ? -40.098 -12.311 23.438 1.00 91.69 414 ALA A N 1
ATOM 3202 C CA . ALA A 1 414 ? -39.326 -13.533 23.624 1.00 91.69 414 ALA A CA 1
ATOM 3203 C C . ALA A 1 414 ? -38.080 -13.315 24.498 1.00 91.69 414 ALA A C 1
ATOM 3205 O O . ALA A 1 414 ? -37.727 -14.197 25.279 1.00 91.69 414 ALA A O 1
ATOM 3206 N N . ARG A 1 415 ? -37.434 -12.143 24.418 1.00 86.88 415 ARG A N 1
ATOM 3207 C CA . ARG A 1 415 ? -36.314 -11.780 25.305 1.00 86.88 415 ARG A CA 1
ATOM 3208 C C . ARG A 1 415 ? -36.769 -11.517 26.741 1.00 86.88 415 ARG A C 1
ATOM 3210 O O . ARG A 1 415 ? -36.043 -11.860 27.668 1.00 86.88 415 ARG A O 1
ATOM 3217 N N . ALA A 1 416 ? -37.947 -10.921 26.921 1.00 83.75 416 ALA A N 1
ATOM 3218 C CA . ALA A 1 416 ? -38.492 -10.586 28.235 1.00 83.75 416 ALA A CA 1
ATOM 3219 C C . ALA A 1 416 ? -39.076 -11.803 28.975 1.00 83.75 416 ALA A C 1
ATOM 3221 O O . ALA A 1 416 ? -38.981 -11.891 30.198 1.00 83.75 416 ALA A O 1
ATOM 3222 N N . GLU A 1 417 ? -39.683 -12.751 28.253 1.00 87.81 417 GLU A N 1
ATOM 3223 C CA . GLU A 1 417 ? -40.429 -13.866 28.839 1.00 87.81 417 GLU A CA 1
ATOM 3224 C C . GLU A 1 417 ? -39.944 -15.228 28.295 1.00 87.81 417 GLU A C 1
ATOM 3226 O O . GLU A 1 417 ? -40.222 -15.568 27.140 1.00 87.81 417 GLU A O 1
ATOM 3231 N N . PRO A 1 418 ? -39.329 -16.098 29.125 1.00 88.31 418 PRO A N 1
ATOM 3232 C CA . PRO A 1 418 ? -38.872 -17.424 28.689 1.00 88.31 418 PRO A CA 1
ATOM 3233 C C . PRO A 1 418 ? -39.972 -18.301 28.069 1.00 88.31 418 PRO A C 1
ATOM 3235 O O . PRO A 1 418 ? -39.709 -19.079 27.152 1.00 88.31 418 PRO A O 1
ATOM 3238 N N . GLY A 1 419 ? -41.216 -18.171 28.548 1.00 89.69 419 GLY A N 1
ATOM 3239 C CA . GLY A 1 419 ? -42.371 -18.877 27.985 1.00 89.69 419 GLY A CA 1
ATOM 3240 C C . GLY A 1 419 ? -42.734 -18.406 26.574 1.00 89.69 419 GLY A C 1
ATOM 3241 O O . GLY A 1 419 ? -43.115 -19.222 25.738 1.00 89.69 419 GLY A O 1
ATOM 3242 N N . SER A 1 420 ? -42.553 -17.116 26.283 1.00 93.38 420 SER A N 1
ATOM 3243 C CA . SER A 1 420 ? -42.774 -16.545 24.951 1.00 93.38 420 SER A CA 1
ATOM 3244 C C . SER A 1 420 ? -41.679 -16.975 23.970 1.00 93.38 420 SER A C 1
ATOM 3246 O O . SER A 1 420 ? -41.989 -17.279 22.821 1.00 93.38 420 SER A O 1
ATOM 3248 N N . LEU A 1 421 ? -40.427 -17.128 24.421 1.00 95.44 421 LEU A N 1
ATOM 3249 C CA . LEU A 1 421 ? -39.369 -17.734 23.602 1.00 95.44 421 LEU A CA 1
ATOM 3250 C C . LEU A 1 421 ? -39.681 -19.195 23.243 1.00 95.44 421 LEU A C 1
ATOM 3252 O O . LEU A 1 421 ? -39.559 -19.581 22.083 1.00 95.44 421 LEU A O 1
ATOM 3256 N N . ALA A 1 422 ? -40.119 -20.002 24.214 1.00 95.19 422 ALA A N 1
ATOM 3257 C CA . ALA A 1 422 ? -40.516 -21.388 23.959 1.00 95.19 422 ALA A CA 1
ATOM 3258 C C . ALA A 1 422 ? -41.704 -21.475 22.982 1.00 95.19 422 ALA A C 1
ATOM 3260 O O . ALA A 1 422 ? -41.694 -22.304 22.073 1.00 95.19 422 ALA A O 1
ATOM 3261 N N . ALA A 1 423 ? -42.692 -20.584 23.125 1.00 94.88 423 ALA A N 1
ATOM 3262 C CA . ALA A 1 423 ? -43.810 -20.479 22.191 1.00 94.88 423 ALA A CA 1
ATOM 3263 C C . ALA A 1 423 ? -43.351 -20.074 20.780 1.00 94.88 423 ALA A C 1
ATOM 3265 O O . ALA A 1 423 ? -43.849 -20.625 19.804 1.00 94.88 423 ALA A O 1
ATOM 3266 N N . LEU A 1 424 ? -42.372 -19.169 20.661 1.00 96.56 424 LEU A N 1
ATOM 3267 C CA . LEU A 1 424 ? -41.807 -18.760 19.372 1.00 96.56 424 LEU A CA 1
ATOM 3268 C C . LEU A 1 424 ? -41.046 -19.906 18.689 1.00 96.56 424 LEU A C 1
ATOM 3270 O O . LEU A 1 424 ? -41.189 -20.087 17.483 1.00 96.56 424 LEU A O 1
ATOM 3274 N N . ILE A 1 425 ? -40.289 -20.710 19.448 1.00 96.31 425 ILE A N 1
ATOM 3275 C CA . ILE A 1 425 ? -39.618 -21.925 18.945 1.00 96.31 425 ILE A CA 1
ATOM 3276 C C . ILE A 1 425 ? -40.643 -22.957 18.456 1.00 96.31 425 ILE A C 1
ATOM 3278 O O . ILE A 1 425 ? -40.436 -23.574 17.419 1.00 96.31 425 ILE A O 1
ATOM 3282 N N . ALA A 1 426 ? -41.761 -23.133 19.165 1.00 95.19 426 ALA A N 1
ATOM 3283 C CA . ALA A 1 426 ? -42.814 -24.070 18.770 1.00 95.19 426 ALA A CA 1
ATOM 3284 C C . ALA A 1 426 ? -43.692 -23.566 17.606 1.00 95.19 426 ALA A C 1
ATOM 3286 O O . ALA A 1 426 ? -44.397 -24.360 16.985 1.00 95.19 426 ALA A O 1
ATOM 3287 N N . ALA A 1 427 ? -43.668 -22.265 17.305 1.00 95.25 427 ALA A N 1
ATOM 3288 C CA . ALA A 1 427 ? -44.486 -21.632 16.271 1.00 95.25 427 ALA A CA 1
ATOM 3289 C C . ALA A 1 427 ? -43.883 -21.757 14.859 1.00 95.25 427 ALA A C 1
ATOM 3291 O O . ALA A 1 427 ? -43.986 -20.813 14.073 1.00 95.25 427 ALA A O 1
ATOM 3292 N N . GLU A 1 428 ? -43.264 -22.901 14.535 1.00 95.38 428 GLU A N 1
ATOM 3293 C CA . GLU A 1 428 ? -42.761 -23.164 13.184 1.00 95.38 428 GLU A CA 1
ATOM 3294 C C . GLU A 1 428 ? -43.907 -22.983 12.172 1.00 95.38 428 GLU A C 1
ATOM 3296 O O . GLU A 1 428 ? -44.974 -23.596 12.313 1.00 95.38 428 GLU A O 1
ATOM 3301 N N . PRO A 1 429 ? -43.743 -22.096 11.178 1.00 94.00 429 PRO A N 1
ATOM 3302 C CA . PRO A 1 429 ? -44.821 -21.787 10.263 1.00 94.00 429 PRO A CA 1
ATOM 3303 C C . PRO A 1 429 ? -45.109 -22.957 9.322 1.00 94.00 429 PRO A C 1
ATOM 3305 O O . PRO A 1 429 ? -44.203 -23.579 8.779 1.00 94.00 429 PRO A O 1
ATOM 3308 N N . THR A 1 430 ? -46.389 -23.194 9.040 1.00 89.81 430 THR A N 1
ATOM 3309 C CA . THR A 1 430 ? -46.837 -24.238 8.089 1.00 89.81 430 THR A CA 1
ATOM 3310 C C . THR A 1 430 ? -46.849 -23.773 6.623 1.00 89.81 430 THR A C 1
ATOM 3312 O O . THR A 1 430 ? -47.263 -24.514 5.733 1.00 89.81 430 THR A O 1
ATOM 3315 N N . GLY A 1 431 ? -46.425 -22.529 6.365 1.00 85.88 431 GLY A N 1
ATOM 3316 C CA . GLY A 1 431 ? -46.430 -21.894 5.044 1.00 85.88 431 GLY A CA 1
ATOM 3317 C C . GLY A 1 431 ? -45.156 -22.115 4.217 1.00 85.88 431 GLY A C 1
ATOM 3318 O O . GLY A 1 431 ? -44.320 -22.958 4.522 1.00 85.88 431 GLY A O 1
ATOM 3319 N N . GLY A 1 432 ? -45.012 -21.344 3.132 1.00 90.19 432 GLY A N 1
ATOM 3320 C CA . GLY A 1 432 ? -43.867 -21.439 2.215 1.00 90.19 432 GLY A CA 1
ATOM 3321 C C . GLY A 1 432 ? -42.537 -20.943 2.805 1.00 90.19 432 GLY A C 1
ATOM 3322 O O . GLY A 1 432 ? -42.507 -20.278 3.839 1.00 90.19 432 GLY A O 1
ATOM 3323 N N . GLU A 1 433 ? -41.434 -21.208 2.098 1.00 91.75 433 GLU A N 1
ATOM 3324 C CA . GLU A 1 433 ? -40.051 -20.951 2.549 1.00 91.75 433 GLU A CA 1
ATOM 3325 C C . GLU A 1 433 ? -39.818 -19.524 3.085 1.00 91.75 433 GLU A C 1
ATOM 3327 O O . GLU A 1 433 ? -39.145 -19.352 4.096 1.00 91.75 433 GLU A O 1
ATOM 3332 N N . ARG A 1 434 ? -40.431 -18.495 2.481 1.00 91.44 434 ARG A N 1
ATOM 3333 C CA . ARG A 1 434 ? -40.347 -17.097 2.960 1.00 91.44 434 ARG A CA 1
ATOM 3334 C C . ARG A 1 434 ? -40.806 -16.927 4.405 1.00 91.44 434 ARG A C 1
ATOM 3336 O O . ARG A 1 434 ? -40.191 -16.200 5.180 1.00 91.44 434 ARG A O 1
ATOM 3343 N N . LEU A 1 435 ? -41.904 -17.591 4.758 1.00 93.81 435 LEU A N 1
ATOM 3344 C CA . LEU A 1 435 ? -42.480 -17.529 6.096 1.00 93.81 435 LEU A CA 1
ATOM 3345 C C . LEU A 1 435 ? -41.545 -18.200 7.101 1.00 93.81 435 LEU A C 1
ATOM 3347 O O . LEU A 1 435 ? -41.261 -17.649 8.163 1.00 93.81 435 LEU A O 1
ATOM 3351 N N . ARG A 1 436 ? -40.994 -19.351 6.709 1.00 93.88 436 ARG A N 1
ATOM 3352 C CA . ARG A 1 436 ? -39.990 -20.082 7.481 1.00 93.88 436 ARG A CA 1
ATOM 3353 C C . ARG A 1 436 ? -38.717 -19.261 7.692 1.00 93.88 436 ARG A C 1
ATOM 3355 O O . ARG A 1 436 ? -38.215 -19.206 8.808 1.00 93.88 436 ARG A O 1
ATOM 3362 N N . GLN A 1 437 ? -38.235 -18.550 6.674 1.00 93.19 437 GLN A N 1
ATOM 3363 C CA . GLN A 1 437 ? -37.086 -17.645 6.795 1.00 93.19 437 GLN A CA 1
ATOM 3364 C C . GLN A 1 437 ? -37.355 -16.480 7.761 1.00 93.19 437 GLN A C 1
ATOM 3366 O O . GLN A 1 437 ? -36.491 -16.155 8.576 1.00 93.19 437 GLN A O 1
ATOM 3371 N N . ALA A 1 438 ? -38.550 -15.877 7.720 1.00 92.94 438 ALA A N 1
ATOM 3372 C CA . ALA A 1 438 ? -38.937 -14.821 8.659 1.00 92.94 438 ALA A CA 1
ATOM 3373 C C . ALA A 1 438 ? -38.955 -15.326 10.113 1.00 92.94 438 ALA A C 1
ATOM 3375 O O . ALA A 1 438 ? -38.438 -14.653 11.008 1.00 92.94 438 ALA A O 1
ATOM 3376 N N . TRP A 1 439 ? -39.476 -16.536 10.333 1.00 95.62 439 TRP A N 1
ATOM 3377 C CA . TRP A 1 439 ? -39.452 -17.205 11.633 1.00 95.62 439 TRP A CA 1
ATOM 3378 C C . TRP A 1 439 ? -38.024 -17.493 12.119 1.00 95.62 439 TRP A C 1
ATOM 3380 O O . TRP A 1 439 ? -37.678 -17.117 13.238 1.00 95.62 439 TRP A O 1
ATOM 3390 N N . LEU A 1 440 ? -37.157 -18.064 11.274 1.00 95.88 440 LEU A N 1
ATOM 3391 C CA . LEU A 1 440 ? -35.746 -18.310 11.607 1.00 95.88 440 LEU A CA 1
ATOM 3392 C C . LEU A 1 440 ? -35.004 -17.010 11.965 1.00 95.88 440 LEU A C 1
ATOM 3394 O O . LEU A 1 440 ? -34.222 -16.982 12.917 1.00 95.88 440 LEU A O 1
ATOM 3398 N N . GLY A 1 441 ? -35.286 -15.915 11.252 1.00 94.25 441 GLY A N 1
ATOM 3399 C CA . GLY A 1 441 ? -34.770 -14.583 11.578 1.00 94.25 441 GLY A CA 1
ATOM 3400 C C . GLY A 1 441 ? -35.248 -14.074 12.942 1.00 94.25 441 GLY A C 1
ATOM 3401 O O . GLY A 1 441 ? -34.445 -13.554 13.718 1.00 94.25 441 GLY A O 1
ATOM 3402 N N . ALA A 1 442 ? -36.529 -14.273 13.270 1.00 95.75 442 ALA A N 1
ATOM 3403 C CA . ALA A 1 442 ? -37.084 -13.921 14.577 1.00 95.75 442 ALA A CA 1
ATOM 3404 C C . ALA A 1 442 ? -36.462 -14.753 15.713 1.00 95.75 442 ALA A C 1
ATOM 3406 O O . ALA A 1 442 ? -36.099 -14.191 16.743 1.00 95.75 442 ALA A O 1
ATOM 3407 N N . LEU A 1 443 ? -36.260 -16.063 15.517 1.00 97.25 443 LEU A N 1
ATOM 3408 C CA . LEU A 1 443 ? -35.562 -16.927 16.478 1.00 97.25 443 LEU A CA 1
ATOM 3409 C C . LEU A 1 443 ? -34.134 -16.451 16.741 1.00 97.25 443 LEU A C 1
ATOM 3411 O O . LEU A 1 443 ? -33.707 -16.339 17.894 1.00 97.25 443 LEU A O 1
ATOM 3415 N N . ALA A 1 444 ? -33.405 -16.140 15.669 1.00 95.19 444 ALA A N 1
ATOM 3416 C CA . ALA A 1 444 ? -32.045 -15.642 15.757 1.00 95.19 444 ALA A CA 1
ATOM 3417 C C . ALA A 1 444 ? -31.990 -14.331 16.554 1.00 95.19 444 ALA A C 1
ATOM 3419 O O . ALA A 1 444 ? -31.147 -14.171 17.438 1.00 95.19 444 ALA A O 1
ATOM 3420 N N . ASP A 1 445 ? -32.905 -13.396 16.298 1.00 93.50 445 ASP A N 1
ATOM 3421 C CA . ASP A 1 445 ? -32.983 -12.127 17.022 1.00 93.50 445 ASP A CA 1
ATOM 3422 C C . ASP A 1 445 ? -33.425 -12.276 18.477 1.00 93.50 445 ASP A C 1
ATOM 3424 O O . ASP A 1 445 ? -32.917 -11.555 19.340 1.00 93.50 445 ASP A O 1
ATOM 3428 N N . ALA A 1 446 ? -34.298 -13.236 18.763 1.00 94.75 446 ALA A N 1
ATOM 3429 C CA . ALA A 1 446 ? -34.806 -13.521 20.098 1.00 94.75 446 ALA A CA 1
ATOM 3430 C C . ALA A 1 446 ? -33.795 -14.227 21.019 1.00 94.75 446 ALA A C 1
ATOM 3432 O O . ALA A 1 446 ? -34.048 -14.334 22.215 1.00 94.75 446 ALA A O 1
ATOM 3433 N N . GLY A 1 447 ? -32.650 -14.695 20.507 1.00 93.88 447 GLY A N 1
ATOM 3434 C CA . GLY A 1 447 ? -31.686 -15.437 21.327 1.00 93.88 447 GLY A CA 1
ATOM 3435 C C . GLY A 1 447 ? -31.979 -16.936 21.433 1.00 93.88 447 GLY A C 1
ATOM 3436 O O . GLY A 1 447 ? -31.495 -17.582 22.361 1.00 93.88 447 GLY A O 1
ATOM 3437 N N . ALA A 1 448 ? -32.784 -17.496 20.522 1.00 96.25 448 ALA A N 1
ATOM 3438 C CA . ALA A 1 448 ? -33.307 -18.856 20.644 1.00 96.25 448 ALA A CA 1
ATOM 3439 C C . ALA A 1 448 ? -32.238 -19.953 20.598 1.00 96.25 448 ALA A C 1
ATOM 3441 O O . ALA A 1 448 ? -32.469 -21.032 21.138 1.00 96.25 448 ALA A O 1
ATOM 3442 N N . GLY A 1 449 ? -31.072 -19.698 19.994 1.00 94.94 449 GLY A N 1
ATOM 3443 C CA . GLY A 1 449 ? -30.060 -20.730 19.778 1.00 94.94 449 GLY A CA 1
ATOM 3444 C C . GLY A 1 449 ? -29.593 -21.419 21.061 1.00 94.94 449 GLY A C 1
ATOM 3445 O O . GLY A 1 449 ? -29.414 -22.628 21.052 1.00 94.94 449 GLY A O 1
ATOM 3446 N N . GLY A 1 450 ? -29.542 -20.719 22.201 1.00 92.25 450 GLY A N 1
ATOM 3447 C CA . GLY A 1 450 ? -29.192 -21.318 23.501 1.00 92.25 450 GLY A CA 1
ATOM 3448 C C . GLY A 1 450 ? -30.177 -22.383 24.014 1.00 92.25 450 GLY A C 1
ATOM 3449 O O . GLY A 1 450 ? -29.960 -22.963 25.076 1.00 92.25 450 GLY A O 1
ATOM 3450 N N . ARG A 1 451 ? -31.285 -22.621 23.300 1.00 94.62 451 ARG A N 1
ATOM 3451 C CA . ARG A 1 451 ? -32.305 -23.638 23.598 1.00 94.62 451 ARG A CA 1
ATOM 3452 C C . ARG A 1 451 ? -32.416 -24.722 22.521 1.00 94.62 451 ARG A C 1
ATOM 3454 O O . ARG A 1 451 ? -33.230 -25.628 22.687 1.00 94.62 451 ARG A O 1
ATOM 3461 N N . LEU A 1 452 ? -31.651 -24.629 21.432 1.00 95.50 452 LEU A N 1
ATOM 3462 C CA . LEU A 1 452 ? -31.718 -25.553 20.299 1.00 95.50 452 LEU A CA 1
ATOM 3463 C C . LEU A 1 452 ? -30.575 -26.581 20.393 1.00 95.50 452 LEU A C 1
ATOM 3465 O O . LEU A 1 452 ? -29.426 -26.176 20.581 1.00 95.50 452 LEU A O 1
ATOM 3469 N N . PRO A 1 453 ? -30.848 -27.894 20.281 1.00 93.81 453 PRO A N 1
ATOM 3470 C CA . PRO A 1 453 ? -29.796 -28.909 20.259 1.00 93.81 453 PRO A CA 1
ATOM 3471 C C . PRO A 1 453 ? -29.041 -28.910 18.914 1.00 93.81 453 PRO A C 1
ATOM 3473 O O . PRO A 1 453 ? -29.525 -28.374 17.921 1.00 93.81 453 PRO A O 1
ATOM 3476 N N . VAL A 1 454 ? -27.837 -29.492 18.860 1.00 89.06 454 VAL A N 1
ATOM 3477 C CA . VAL A 1 454 ? -26.959 -29.420 17.668 1.00 89.06 454 VAL A CA 1
ATOM 3478 C C . VAL A 1 454 ? -27.576 -30.094 16.433 1.00 89.06 454 VAL A C 1
ATOM 3480 O O . VAL A 1 454 ? -27.478 -29.573 15.324 1.00 89.06 454 VAL A O 1
ATOM 3483 N N . ASP A 1 455 ? -28.259 -31.220 16.618 1.00 91.94 455 ASP A N 1
ATOM 3484 C CA . ASP A 1 455 ? -28.973 -31.952 15.564 1.00 91.94 455 ASP A CA 1
ATOM 3485 C C . ASP A 1 455 ? -30.138 -31.148 14.959 1.00 91.94 455 ASP A C 1
ATOM 3487 O O . ASP A 1 455 ? -30.504 -31.358 13.798 1.00 91.94 455 ASP A O 1
ATOM 3491 N N . TRP A 1 456 ? -30.663 -30.155 15.689 1.00 95.25 456 TRP A N 1
ATOM 3492 C CA . TRP A 1 456 ? -31.677 -29.238 15.171 1.00 95.25 456 TRP A CA 1
ATOM 3493 C C . TRP A 1 456 ? -31.190 -28.514 13.912 1.00 95.25 456 TRP A C 1
ATOM 3495 O O . TRP A 1 456 ? -31.960 -28.356 12.968 1.00 95.25 456 TRP A O 1
ATOM 3505 N N . PHE A 1 457 ? -29.911 -28.128 13.847 1.00 94.06 457 PHE A N 1
ATOM 3506 C CA . PHE A 1 457 ? -29.350 -27.375 12.719 1.00 94.06 457 PHE A CA 1
ATOM 3507 C C . PHE A 1 457 ? -29.235 -28.187 11.417 1.00 94.06 457 PHE A C 1
ATOM 3509 O O . PHE A 1 457 ? -29.193 -27.594 10.338 1.00 94.06 457 PHE A O 1
ATOM 3516 N N . ALA A 1 458 ? -29.214 -29.521 11.507 1.00 90.69 458 ALA A N 1
ATOM 3517 C CA . ALA A 1 458 ? -29.225 -30.418 10.350 1.00 90.69 458 ALA A CA 1
ATOM 3518 C C . ALA A 1 458 ? -30.654 -30.780 9.893 1.00 90.69 458 ALA A C 1
ATOM 3520 O O . ALA A 1 458 ? -30.866 -31.095 8.723 1.00 90.69 458 ALA A O 1
ATOM 3521 N N . GLY A 1 459 ? -31.634 -30.730 10.804 1.00 91.25 459 GLY A N 1
ATOM 3522 C CA . GLY A 1 459 ? -33.038 -31.057 10.540 1.00 91.25 459 GLY A CA 1
ATOM 3523 C C . GLY A 1 459 ? -33.937 -29.815 10.447 1.00 91.25 459 GLY A C 1
ATOM 3524 O O . GLY A 1 459 ? -33.964 -29.169 9.398 1.00 91.25 459 GLY A O 1
ATOM 3525 N N . PRO A 1 460 ? -34.688 -29.447 11.507 1.00 90.62 460 PRO A N 1
ATOM 3526 C CA . PRO A 1 460 ? -35.602 -28.295 11.478 1.00 90.62 460 PRO A CA 1
ATOM 3527 C C . PRO A 1 460 ? -34.938 -26.944 11.170 1.00 90.62 460 PRO A C 1
ATOM 3529 O O . PRO A 1 460 ? -35.603 -26.030 10.693 1.00 90.62 460 PRO A O 1
ATOM 3532 N N . GLY A 1 461 ? -33.634 -26.809 11.410 1.00 91.06 461 GLY A N 1
ATOM 3533 C CA . GLY A 1 461 ? -32.810 -25.650 11.070 1.00 91.06 461 GLY A CA 1
ATOM 3534 C C . GLY A 1 461 ? -32.172 -25.697 9.678 1.00 91.06 461 GLY A C 1
ATOM 3535 O O . GLY A 1 461 ? -31.426 -24.783 9.338 1.00 91.06 461 GLY A O 1
ATOM 3536 N N . ALA A 1 462 ? -32.443 -26.723 8.864 1.00 94.19 462 ALA A N 1
ATOM 3537 C CA . ALA A 1 462 ? -31.913 -26.831 7.505 1.00 94.19 462 ALA A CA 1
ATOM 3538 C C . ALA A 1 462 ? -32.370 -25.663 6.616 1.00 94.19 462 ALA A C 1
ATOM 3540 O O . ALA A 1 462 ? -33.439 -25.085 6.827 1.00 94.19 462 ALA A O 1
ATOM 3541 N N . ARG A 1 463 ? -31.604 -25.333 5.573 1.00 94.31 463 ARG A N 1
ATOM 3542 C CA . ARG A 1 463 ? -31.899 -24.225 4.643 1.00 94.31 463 ARG A CA 1
ATOM 3543 C C . ARG A 1 463 ? -32.108 -22.880 5.358 1.00 94.31 463 ARG A C 1
ATOM 3545 O O . ARG A 1 463 ? -32.937 -22.070 4.948 1.00 94.31 463 ARG A O 1
ATOM 3552 N N . CYS A 1 464 ? -31.393 -22.642 6.451 1.00 94.44 464 CYS A N 1
ATOM 3553 C CA . CYS A 1 464 ? -31.515 -21.414 7.226 1.00 94.44 464 CYS A CA 1
ATOM 3554 C C . CYS A 1 464 ? -30.731 -20.273 6.558 1.00 94.44 464 CYS A C 1
ATOM 3556 O O . CYS A 1 464 ? -29.606 -20.507 6.104 1.00 94.44 464 CYS A O 1
ATOM 3558 N N . PRO A 1 465 ? -31.272 -19.037 6.492 1.00 93.56 465 PRO A N 1
ATOM 3559 C CA . PRO A 1 465 ? -30.500 -17.882 6.041 1.00 93.56 465 PRO A CA 1
ATOM 3560 C C . PRO A 1 465 ? -29.190 -17.767 6.824 1.00 93.56 465 PRO A C 1
ATOM 3562 O O . PRO A 1 465 ? -29.204 -17.789 8.055 1.00 93.56 465 PRO A O 1
ATOM 3565 N N . ALA A 1 466 ? -28.055 -17.624 6.137 1.00 89.19 466 ALA A N 1
ATOM 3566 C CA . ALA A 1 466 ? -26.735 -17.686 6.774 1.00 89.19 466 ALA A CA 1
ATOM 3567 C C . ALA A 1 466 ? -26.554 -16.714 7.957 1.00 89.19 466 ALA A C 1
ATOM 3569 O O . ALA A 1 466 ? -25.912 -17.057 8.950 1.00 89.19 466 ALA A O 1
ATOM 3570 N N . SER A 1 467 ? -27.140 -15.513 7.882 1.00 88.00 467 SER A N 1
ATOM 3571 C CA . SER A 1 467 ? -27.122 -14.526 8.971 1.00 88.00 467 SER A CA 1
ATOM 3572 C C . SER A 1 467 ? -27.862 -15.020 10.220 1.00 88.00 467 SER A C 1
ATOM 3574 O O . SER A 1 467 ? -27.358 -14.868 11.336 1.00 88.00 467 SER A O 1
ATOM 3576 N N . ALA A 1 468 ? -29.021 -15.655 10.039 1.00 92.88 468 ALA A N 1
ATOM 3577 C CA . ALA A 1 468 ? -29.797 -16.259 11.114 1.00 92.88 468 ALA A CA 1
ATOM 3578 C C . ALA A 1 468 ? -29.094 -17.504 11.673 1.00 92.88 468 ALA A C 1
ATOM 3580 O O . ALA A 1 468 ? -28.936 -17.615 12.888 1.00 92.88 468 ALA A O 1
ATOM 3581 N N . LEU A 1 469 ? -28.595 -18.392 10.803 1.00 92.81 469 LEU A N 1
ATOM 3582 C CA . LEU A 1 469 ? -27.921 -19.630 11.201 1.00 92.81 469 LEU A CA 1
ATOM 3583 C C . LEU A 1 469 ? -26.703 -19.357 12.086 1.00 92.81 469 LEU A C 1
ATOM 3585 O O . LEU A 1 469 ? -26.619 -19.885 13.192 1.00 92.81 469 LEU A O 1
ATOM 3589 N N . ARG A 1 470 ? -25.797 -18.471 11.652 1.00 87.94 470 ARG A N 1
ATOM 3590 C CA . ARG A 1 470 ? -24.598 -18.106 12.427 1.00 87.94 470 ARG A CA 1
ATOM 3591 C C . ARG A 1 470 ? -24.951 -17.527 13.793 1.00 87.94 470 ARG A C 1
ATOM 3593 O O . ARG A 1 470 ? -24.304 -17.840 14.791 1.00 87.94 470 ARG A O 1
ATOM 3600 N N . LYS A 1 471 ? -25.985 -16.683 13.849 1.00 90.38 471 LYS A N 1
ATOM 3601 C CA . LYS A 1 471 ? -26.459 -16.080 15.098 1.00 90.38 471 LYS A CA 1
ATOM 3602 C C . LYS A 1 471 ? -27.028 -17.143 16.041 1.00 90.38 471 LYS A C 1
ATOM 3604 O O . LYS A 1 471 ? -26.685 -17.124 17.221 1.00 90.38 471 LYS A O 1
ATOM 3609 N N . LEU A 1 472 ? -27.808 -18.094 15.525 1.00 94.25 472 LEU A N 1
ATOM 3610 C CA . LEU A 1 472 ? -28.345 -19.216 16.298 1.00 94.25 472 LEU A CA 1
ATOM 3611 C C . LEU A 1 472 ? -27.241 -20.168 16.787 1.00 94.25 472 LEU A C 1
ATOM 3613 O O . LEU A 1 472 ? -27.215 -20.502 17.966 1.00 94.25 472 LEU A O 1
ATOM 3617 N N . MET A 1 473 ? -26.290 -20.560 15.939 1.00 91.81 473 MET A N 1
ATOM 3618 C CA . MET A 1 473 ? -25.189 -21.447 16.345 1.00 91.81 473 MET A CA 1
ATOM 3619 C C . MET A 1 473 ? -24.285 -20.809 17.400 1.00 91.81 473 MET A C 1
ATOM 3621 O O . MET A 1 473 ? -23.921 -21.458 18.380 1.00 91.81 473 MET A O 1
ATOM 3625 N N . LYS A 1 474 ? -23.983 -19.510 17.256 1.00 86.94 474 LY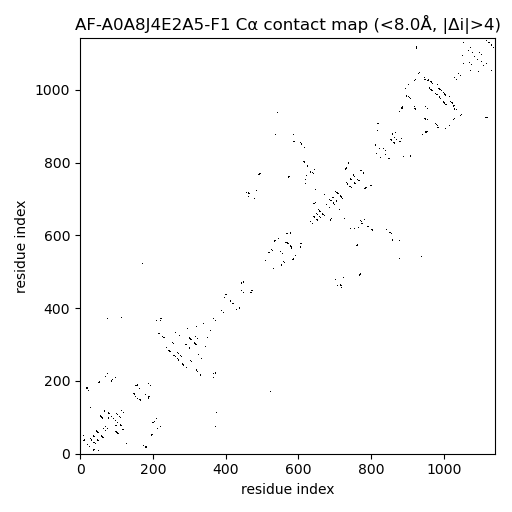S A N 1
ATOM 3626 C CA . LYS A 1 474 ? -23.239 -18.747 18.267 1.00 86.94 474 LYS A CA 1
ATOM 3627 C C . LYS A 1 474 ? -23.957 -18.743 19.619 1.00 86.94 474 LYS A C 1
ATOM 3629 O O . LYS A 1 474 ? -23.310 -18.852 20.652 1.00 86.94 474 LYS A O 1
ATOM 3634 N N . GLN A 1 475 ? -25.284 -18.613 19.618 1.00 91.81 475 GLN A N 1
ATOM 3635 C CA . GLN A 1 475 ? -26.101 -18.661 20.836 1.00 91.81 475 GLN A CA 1
ATOM 3636 C C . GLN A 1 475 ? -26.171 -20.066 21.444 1.00 91.81 475 GLN A C 1
ATOM 3638 O O . GLN A 1 475 ? -26.191 -20.188 22.663 1.00 91.81 475 GLN A O 1
ATOM 3643 N N . ALA A 1 476 ? -26.198 -21.107 20.609 1.00 90.31 476 ALA A N 1
ATOM 3644 C CA . ALA A 1 476 ? -26.179 -22.506 21.031 1.00 90.31 476 ALA A CA 1
ATOM 3645 C C . ALA A 1 476 ? -24.825 -22.945 21.614 1.00 90.31 476 ALA A C 1
ATOM 3647 O O . ALA A 1 476 ? -24.716 -24.065 22.104 1.00 90.31 476 ALA A O 1
ATOM 3648 N N . ALA A 1 477 ? -23.802 -22.080 21.547 1.00 85.81 477 ALA A N 1
ATOM 3649 C CA . ALA A 1 477 ? -22.428 -22.407 21.905 1.00 85.81 477 ALA A CA 1
ATOM 3650 C C . ALA A 1 477 ? -21.962 -23.711 21.236 1.00 85.81 477 ALA A C 1
ATOM 3652 O O . ALA A 1 477 ? -21.257 -24.504 21.859 1.00 85.81 477 ALA A O 1
ATOM 3653 N N . VAL A 1 478 ? -22.373 -23.937 19.975 1.00 81.06 478 VAL A N 1
ATOM 3654 C CA . VAL A 1 478 ? -21.843 -25.050 19.177 1.00 81.06 478 VAL A CA 1
ATOM 3655 C C . VAL A 1 478 ? -20.329 -24.861 19.159 1.00 81.06 478 VAL A C 1
ATOM 3657 O O . VAL A 1 478 ? -19.879 -23.814 18.676 1.00 81.06 478 VAL A O 1
ATOM 3660 N N . PRO A 1 479 ? -19.553 -25.787 19.753 1.00 73.19 479 PRO A N 1
ATOM 3661 C CA . PRO A 1 479 ? -18.126 -25.590 19.889 1.00 73.19 479 PRO A CA 1
ATOM 3662 C C . PRO A 1 479 ? -17.547 -25.422 18.484 1.00 73.19 479 PRO A C 1
ATOM 3664 O O . PRO A 1 479 ? -17.881 -26.215 17.596 1.00 73.19 479 PRO A O 1
ATOM 3667 N N . PRO A 1 480 ? -16.728 -24.383 18.247 1.00 72.31 480 PRO A N 1
ATOM 3668 C CA . PRO A 1 480 ? -16.004 -24.295 16.995 1.00 72.31 480 PRO A CA 1
ATOM 3669 C C . PRO A 1 480 ? -15.204 -25.586 16.843 1.00 72.31 480 PRO A C 1
ATOM 3671 O O . PRO A 1 480 ? -14.609 -26.079 17.803 1.00 72.31 480 PRO A O 1
ATOM 3674 N N . ARG A 1 481 ? -15.222 -26.165 15.646 1.00 69.06 481 ARG A N 1
ATOM 3675 C CA . ARG A 1 481 ? -14.373 -27.319 15.358 1.00 69.06 481 ARG A CA 1
ATOM 3676 C C . ARG A 1 481 ? -12.924 -26.843 15.527 1.00 69.06 481 ARG A C 1
ATOM 3678 O O . ARG A 1 481 ? -12.549 -25.843 14.913 1.00 69.06 481 ARG A O 1
ATOM 3685 N N . GLU A 1 482 ? -12.149 -27.481 16.408 1.00 63.16 482 GLU A N 1
ATOM 3686 C CA . GLU A 1 482 ? -10.729 -27.149 16.571 1.00 63.16 482 GLU A CA 1
ATOM 3687 C C . GLU A 1 482 ? -10.023 -27.374 15.231 1.00 63.16 482 GLU A C 1
ATOM 3689 O O . GLU A 1 482 ? -9.933 -28.498 14.738 1.00 63.16 482 GLU A O 1
ATOM 3694 N N . GLY A 1 483 ? -9.581 -26.275 14.618 1.00 59.09 483 GLY A N 1
ATOM 3695 C CA . GLY A 1 483 ? -9.076 -26.259 13.252 1.00 59.09 483 GLY A CA 1
ATOM 3696 C C . GLY A 1 483 ? -10.190 -26.116 12.213 1.00 59.09 483 GLY A C 1
ATOM 3697 O O . GLY A 1 483 ? -11.138 -26.900 12.147 1.00 59.09 483 GLY A O 1
ATOM 3698 N N . LEU A 1 484 ? -10.037 -25.130 11.323 1.00 59.62 484 LEU A N 1
ATOM 3699 C CA . LEU A 1 484 ? -10.700 -25.223 10.027 1.00 59.62 484 LEU A CA 1
ATOM 3700 C C . LEU A 1 484 ? -10.195 -26.508 9.359 1.00 59.62 484 LEU A C 1
ATOM 3702 O O . LEU A 1 484 ? -8.992 -26.769 9.396 1.00 59.62 484 LEU A O 1
ATOM 3706 N N . PRO A 1 485 ? -11.049 -27.278 8.671 1.00 61.03 485 PRO A N 1
ATOM 3707 C CA . PRO A 1 485 ? -10.597 -28.427 7.894 1.00 61.03 485 PRO A CA 1
ATOM 3708 C C . PRO A 1 485 ? -9.825 -28.003 6.621 1.00 61.03 485 PRO A C 1
ATOM 3710 O O . PRO A 1 485 ? -9.674 -28.784 5.689 1.00 61.03 485 PRO A O 1
ATOM 3713 N N . VAL A 1 486 ? -9.359 -26.751 6.579 1.00 63.84 486 VAL A N 1
ATOM 3714 C CA . VAL A 1 486 ? -8.504 -26.160 5.558 1.00 63.84 486 VAL A CA 1
ATOM 3715 C C . VAL A 1 486 ? -7.135 -25.970 6.210 1.00 63.84 486 VAL A C 1
ATOM 3717 O O . VAL A 1 486 ? -7.023 -25.184 7.155 1.00 63.84 486 VAL A O 1
ATOM 3720 N N . PRO A 1 487 ? -6.105 -26.698 5.776 1.00 64.56 487 PRO A N 1
ATOM 3721 C CA . PRO A 1 487 ? -4.820 -26.678 6.455 1.00 64.56 487 PRO A CA 1
ATOM 3722 C C . PRO A 1 487 ? -4.167 -25.308 6.440 1.00 64.56 487 PRO A C 1
ATOM 3724 O O . PRO A 1 487 ? -4.311 -24.530 5.500 1.00 64.56 487 PRO A O 1
ATOM 3727 N N . ARG A 1 488 ? -3.442 -25.017 7.521 1.00 64.38 488 ARG A N 1
ATOM 3728 C CA . ARG A 1 488 ? -2.898 -23.687 7.828 1.00 64.38 488 ARG A CA 1
ATOM 3729 C C . ARG A 1 488 ? -2.065 -23.111 6.676 1.00 64.38 488 ARG A C 1
ATOM 3731 O O . ARG A 1 488 ? -2.216 -21.937 6.374 1.00 64.38 488 ARG A O 1
ATOM 3738 N N . ALA A 1 489 ? -1.311 -23.957 5.966 1.00 59.34 489 ALA A N 1
ATOM 3739 C CA . ALA A 1 489 ? -0.512 -23.584 4.792 1.00 59.34 489 ALA A CA 1
ATOM 3740 C C . ALA A 1 489 ? -1.321 -22.966 3.629 1.00 59.34 489 ALA A C 1
ATOM 3742 O O . ALA A 1 489 ? -0.752 -22.310 2.761 1.00 59.34 489 ALA A O 1
ATOM 3743 N N . LEU A 1 490 ? -2.640 -23.177 3.594 1.00 58.41 490 LEU A N 1
ATOM 3744 C CA . LEU A 1 490 ? -3.556 -22.612 2.600 1.00 58.41 490 LEU A CA 1
ATOM 3745 C C . LEU A 1 490 ? -4.238 -21.314 3.051 1.00 58.41 490 LEU A C 1
ATOM 3747 O O . LEU A 1 490 ? -4.786 -20.590 2.216 1.00 58.41 490 LEU A O 1
ATOM 3751 N N . LEU A 1 491 ? -4.247 -21.051 4.361 1.00 61.03 491 LEU A N 1
ATOM 3752 C CA . LEU A 1 491 ? -4.825 -19.842 4.951 1.00 61.03 491 LEU A CA 1
ATOM 3753 C C . LEU A 1 491 ? -3.847 -18.662 4.928 1.00 61.03 491 LEU A C 1
ATOM 3755 O O . LEU A 1 491 ? -4.268 -17.533 5.179 1.00 61.03 491 LEU A O 1
ATOM 3759 N N . ASP A 1 492 ? -2.582 -18.911 4.581 1.00 60.81 492 ASP A N 1
ATOM 3760 C CA . ASP A 1 492 ? -1.619 -17.868 4.253 1.00 60.81 492 ASP A CA 1
ATOM 3761 C C . ASP A 1 492 ? -2.141 -17.090 3.034 1.00 60.81 492 ASP A C 1
ATOM 3763 O O . ASP A 1 492 ? -2.132 -17.565 1.895 1.00 60.81 492 ASP A O 1
ATOM 3767 N N . VAL A 1 493 ? -2.669 -15.892 3.286 1.00 55.25 493 VAL A N 1
ATOM 3768 C CA . VAL A 1 493 ? -3.225 -15.022 2.247 1.00 55.25 493 VAL A CA 1
ATOM 3769 C C . VAL A 1 493 ? -2.101 -14.614 1.297 1.00 55.25 493 VAL A C 1
ATOM 3771 O O . VAL A 1 493 ? -1.143 -13.951 1.697 1.00 55.25 493 VAL A O 1
ATOM 3774 N N . ALA A 1 494 ? -2.234 -14.964 0.016 1.00 49.03 494 ALA A N 1
ATOM 3775 C CA . ALA A 1 494 ? -1.328 -14.476 -1.013 1.00 49.03 494 ALA A CA 1
ATOM 3776 C C . ALA A 1 494 ? -1.596 -12.995 -1.276 1.00 49.03 494 ALA A C 1
ATOM 3778 O O . ALA A 1 494 ? -2.490 -12.623 -2.035 1.00 49.03 494 ALA A O 1
ATOM 3779 N N . GLN A 1 495 ? -0.801 -12.141 -0.644 1.00 52.31 495 GLN A N 1
ATOM 3780 C CA . GLN A 1 495 ? -0.720 -10.727 -0.986 1.00 52.31 495 GLN A CA 1
ATOM 3781 C C . GLN A 1 495 ? 0.031 -10.595 -2.328 1.00 52.31 495 GLN A C 1
ATOM 3783 O O . GLN A 1 495 ? 1.191 -11.016 -2.420 1.00 52.31 495 GLN A O 1
ATOM 3788 N N . PRO A 1 496 ? -0.581 -10.038 -3.394 1.00 41.91 496 PRO A N 1
ATOM 3789 C CA . PRO A 1 496 ? 0.119 -9.801 -4.654 1.00 41.91 496 PRO A CA 1
ATOM 3790 C C . PRO A 1 496 ? 1.334 -8.897 -4.419 1.00 41.91 496 PRO A C 1
ATOM 3792 O O . PRO A 1 496 ? 1.198 -7.788 -3.911 1.00 41.91 496 PRO A O 1
ATOM 3795 N N . GLY A 1 497 ? 2.526 -9.370 -4.786 1.00 43.97 497 GLY A N 1
ATOM 3796 C CA . GLY A 1 497 ? 3.779 -8.620 -4.627 1.00 43.97 497 GLY A CA 1
ATOM 3797 C C . GLY A 1 497 ? 4.518 -8.850 -3.305 1.00 43.97 497 GLY A C 1
ATOM 3798 O O . GLY A 1 497 ? 5.638 -8.364 -3.152 1.00 43.97 497 GLY A O 1
ATOM 3799 N N . ALA A 1 498 ? 3.963 -9.640 -2.384 1.00 36.50 498 ALA A N 1
ATOM 3800 C CA . ALA A 1 498 ? 4.662 -10.051 -1.180 1.00 36.50 498 ALA A CA 1
ATOM 3801 C C . ALA A 1 498 ? 5.515 -11.308 -1.469 1.00 36.50 498 ALA A C 1
ATOM 3803 O O . ALA A 1 498 ? 5.035 -12.425 -1.654 1.00 36.50 498 ALA A O 1
ATOM 3804 N N . TRP A 1 499 ? 6.839 -11.155 -1.496 1.00 38.75 499 TRP A N 1
ATOM 3805 C CA . TRP A 1 499 ? 7.675 -12.052 -0.666 1.00 38.75 499 TRP A CA 1
ATOM 3806 C C . TRP A 1 499 ? 7.111 -11.901 0.765 1.00 38.75 499 TRP A C 1
ATOM 3808 O O . TRP A 1 499 ? 6.589 -10.815 0.979 1.00 38.75 499 TRP A O 1
ATOM 3818 N N . PRO A 1 500 ? 7.095 -12.858 1.715 1.00 40.19 500 PRO A N 1
ATOM 3819 C CA . PRO A 1 500 ? 6.557 -12.590 3.055 1.00 40.19 500 PRO A CA 1
ATOM 3820 C C . PRO A 1 500 ? 7.302 -11.383 3.633 1.00 40.19 500 PRO A C 1
ATOM 3822 O O . PRO A 1 500 ? 8.436 -11.464 4.085 1.00 40.19 500 PRO A O 1
ATOM 3825 N N . LEU A 1 501 ? 6.710 -10.219 3.450 1.00 43.41 501 LEU A N 1
ATOM 3826 C CA . LEU A 1 501 ? 7.280 -8.915 3.663 1.00 43.41 501 LEU A CA 1
ATOM 3827 C C . LEU A 1 501 ? 6.069 -8.195 4.199 1.00 43.41 501 LEU A C 1
ATOM 3829 O O . LEU A 1 501 ? 5.172 -7.846 3.423 1.00 43.41 501 LEU A O 1
ATOM 3833 N N . PRO A 1 502 ? 6.009 -8.078 5.525 1.00 39.16 502 PRO A N 1
ATOM 3834 C CA . PRO A 1 502 ? 5.004 -7.275 6.177 1.00 39.16 502 PRO A CA 1
ATOM 3835 C C . PRO A 1 502 ? 4.901 -5.922 5.479 1.00 39.16 502 PRO A C 1
ATOM 3837 O O . PRO A 1 502 ? 5.910 -5.372 5.011 1.00 39.16 502 PRO A O 1
ATOM 3840 N N . ASP A 1 503 ? 3.675 -5.415 5.367 1.00 39.91 503 ASP A N 1
ATOM 3841 C CA . ASP A 1 503 ? 3.413 -4.078 4.851 1.00 39.91 503 ASP A CA 1
ATOM 3842 C C . ASP A 1 503 ? 4.368 -3.091 5.551 1.00 39.91 503 ASP A C 1
ATOM 3844 O O . ASP A 1 503 ? 4.303 -2.941 6.773 1.00 39.91 503 ASP A O 1
ATOM 3848 N N . PRO A 1 504 ? 5.272 -2.408 4.821 1.00 38.88 504 PRO A N 1
ATOM 3849 C CA . PRO A 1 504 ? 6.249 -1.509 5.427 1.00 38.88 504 PRO A CA 1
ATOM 3850 C C . PRO A 1 504 ? 5.609 -0.316 6.154 1.00 38.88 504 PRO A C 1
ATOM 3852 O O . PRO A 1 504 ? 6.332 0.440 6.798 1.00 38.88 504 PRO A O 1
ATOM 3855 N N . ARG A 1 505 ? 4.288 -0.113 6.032 1.00 45.03 505 ARG A N 1
ATOM 3856 C CA . ARG A 1 505 ? 3.531 0.875 6.810 1.00 45.03 505 ARG A CA 1
ATOM 3857 C C . ARG A 1 505 ? 2.991 0.339 8.133 1.00 45.03 505 ARG A C 1
ATOM 3859 O O . ARG A 1 505 ? 2.680 1.160 8.987 1.00 45.03 505 ARG A O 1
ATOM 3866 N N . ARG A 1 506 ? 2.828 -0.980 8.276 1.00 45.53 506 ARG A N 1
ATOM 3867 C CA . ARG A 1 506 ? 2.249 -1.599 9.478 1.00 45.53 506 ARG A CA 1
ATOM 3868 C C . ARG A 1 506 ? 3.297 -1.904 10.539 1.00 45.53 506 ARG A C 1
ATOM 3870 O O . ARG A 1 506 ? 3.040 -1.659 11.705 1.00 45.53 506 ARG A O 1
ATOM 3877 N N . ASP A 1 507 ? 4.496 -2.295 10.129 1.00 46.50 507 ASP A N 1
ATOM 3878 C CA . ASP A 1 507 ? 5.544 -2.655 11.081 1.00 46.50 507 ASP A CA 1
ATOM 3879 C C . ASP A 1 507 ? 6.504 -1.471 11.279 1.00 46.50 507 ASP A C 1
ATOM 3881 O O . ASP A 1 507 ? 7.304 -1.192 10.390 1.00 46.50 507 ASP A O 1
ATOM 3885 N N . GLY A 1 508 ? 6.452 -0.782 12.419 1.00 54.28 508 GLY A N 1
ATOM 3886 C CA . GLY A 1 508 ? 7.542 0.026 12.999 1.00 54.28 508 GLY A CA 1
ATOM 3887 C C . GLY A 1 508 ? 8.160 1.206 12.210 1.00 54.28 508 GLY A C 1
ATOM 3888 O O . GLY A 1 508 ? 8.175 1.293 10.980 1.00 54.28 508 GLY A O 1
ATOM 3889 N N . GLN A 1 509 ? 8.755 2.148 12.950 1.00 55.38 509 GLN A N 1
ATOM 3890 C CA . GLN A 1 509 ? 9.486 3.276 12.361 1.00 55.38 509 GLN A CA 1
ATOM 3891 C C . GLN A 1 509 ? 10.762 2.820 11.618 1.00 55.38 509 GLN A C 1
ATOM 3893 O O . GLN A 1 509 ? 11.446 1.899 12.075 1.00 55.38 509 GLN A O 1
ATOM 3898 N N . PRO A 1 510 ? 11.127 3.459 10.484 1.00 59.50 510 PRO A N 1
ATOM 3899 C CA . PRO A 1 510 ? 12.389 3.188 9.795 1.00 59.50 510 PRO A CA 1
ATOM 3900 C C . PRO A 1 510 ? 13.588 3.428 10.722 1.00 59.50 510 PRO A C 1
ATOM 3902 O O . PRO A 1 510 ? 13.516 4.245 11.636 1.00 59.50 510 PRO A O 1
ATOM 3905 N N . PHE A 1 511 ? 14.715 2.756 10.460 1.00 62.34 511 PHE A N 1
ATOM 3906 C CA . PHE A 1 511 ? 15.967 3.031 11.169 1.00 62.34 511 PHE A CA 1
ATOM 3907 C C . PHE A 1 511 ? 16.363 4.494 10.979 1.00 62.34 511 PHE A C 1
ATOM 3909 O O . PHE A 1 511 ? 16.725 4.921 9.882 1.00 62.34 511 PHE A O 1
ATOM 3916 N N . THR A 1 512 ? 16.284 5.266 12.054 1.00 68.81 512 THR A N 1
ATOM 3917 C CA . THR A 1 512 ? 16.726 6.657 12.096 1.00 68.81 512 THR A CA 1
ATOM 3918 C C . THR A 1 512 ? 18.076 6.762 12.798 1.00 68.81 512 THR A C 1
ATOM 3920 O O . THR A 1 512 ? 18.539 5.824 13.455 1.00 68.81 512 THR A O 1
ATOM 3923 N N . GLY A 1 513 ? 18.699 7.942 12.719 1.00 58.66 513 GLY A N 1
ATOM 3924 C CA . GLY A 1 513 ? 19.925 8.240 13.461 1.00 58.66 513 GLY A CA 1
ATOM 3925 C C . GLY A 1 513 ? 19.802 8.049 14.979 1.00 58.66 513 GLY A C 1
ATOM 3926 O O . GLY A 1 513 ? 20.824 7.809 15.617 1.00 58.66 513 GLY A O 1
ATOM 3927 N N . SER A 1 514 ? 18.581 8.094 15.527 1.00 63.44 514 SER A N 1
ATOM 3928 C CA . SER A 1 514 ? 18.272 7.890 16.947 1.00 63.44 514 SER A CA 1
ATOM 3929 C C . SER A 1 514 ? 17.987 6.433 17.325 1.00 63.44 514 SER A C 1
ATOM 3931 O O . SER A 1 514 ? 17.567 6.184 18.449 1.00 63.44 514 SER A O 1
ATOM 3933 N N . THR A 1 515 ? 18.166 5.473 16.410 1.00 70.12 515 THR A N 1
ATOM 3934 C CA . THR A 1 515 ? 17.965 4.053 16.734 1.00 70.12 515 THR A CA 1
ATOM 3935 C C . THR A 1 515 ? 19.054 3.582 17.696 1.00 70.12 515 THR A C 1
ATOM 3937 O O . THR A 1 515 ? 20.243 3.754 17.418 1.00 70.12 515 THR A O 1
ATOM 3940 N N . ASP A 1 516 ? 18.652 2.980 18.815 1.00 71.06 516 ASP A N 1
ATOM 3941 C CA . ASP A 1 516 ? 19.575 2.414 19.795 1.00 71.06 516 ASP A CA 1
ATOM 3942 C C . ASP A 1 516 ? 20.079 1.036 19.334 1.00 71.06 516 ASP A C 1
ATOM 3944 O O . ASP A 1 516 ? 19.462 -0.005 19.561 1.00 71.06 516 ASP A O 1
ATOM 3948 N N . PHE A 1 517 ? 21.219 1.035 18.644 1.00 69.19 517 PHE A N 1
ATOM 3949 C CA . PHE A 1 517 ? 21.862 -0.193 18.172 1.00 69.19 517 PHE A CA 1
ATOM 3950 C C . PHE A 1 517 ? 22.486 -1.022 19.301 1.00 69.19 517 PHE A C 1
ATOM 3952 O O . PHE A 1 517 ? 22.717 -2.211 19.100 1.00 69.19 517 PHE A O 1
ATOM 3959 N N . ALA A 1 518 ? 22.752 -0.428 20.471 1.00 61.31 518 ALA A N 1
ATOM 3960 C CA . ALA A 1 518 ? 23.274 -1.165 21.618 1.00 61.31 518 ALA A CA 1
ATOM 3961 C C . ALA A 1 518 ? 22.175 -2.034 22.244 1.00 61.31 518 ALA A C 1
ATOM 3963 O O . ALA A 1 518 ? 22.428 -3.198 22.542 1.00 61.31 518 ALA A O 1
ATOM 3964 N N . ALA A 1 519 ? 20.948 -1.511 22.336 1.00 64.06 519 ALA A N 1
ATOM 3965 C CA . ALA A 1 519 ? 19.773 -2.286 22.736 1.00 64.06 519 ALA A CA 1
ATOM 3966 C C . ALA A 1 519 ? 19.431 -3.411 21.738 1.00 64.06 519 ALA A C 1
ATOM 3968 O O . ALA A 1 519 ? 18.976 -4.471 22.138 1.00 64.06 519 ALA A O 1
ATOM 3969 N N . MET A 1 520 ? 19.699 -3.229 20.439 1.00 62.97 520 MET A N 1
ATOM 3970 C CA . MET A 1 520 ? 19.519 -4.299 19.442 1.00 62.97 520 MET A CA 1
ATOM 3971 C C . MET A 1 520 ? 20.602 -5.387 19.480 1.00 62.97 520 MET A C 1
ATOM 3973 O O . MET A 1 520 ? 20.398 -6.462 18.917 1.00 62.97 520 MET A O 1
ATOM 3977 N N . ALA A 1 521 ? 21.764 -5.116 20.083 1.00 60.06 521 ALA A N 1
ATOM 3978 C CA . ALA A 1 521 ? 22.888 -6.050 20.109 1.00 60.06 521 ALA A CA 1
ATOM 3979 C C . ALA A 1 521 ? 22.609 -7.307 20.954 1.00 60.06 521 ALA A C 1
ATOM 3981 O O . ALA A 1 521 ? 23.249 -8.340 20.756 1.00 60.06 521 ALA A O 1
ATOM 3982 N N . THR A 1 522 ? 21.680 -7.208 21.908 1.00 59.94 522 THR A N 1
ATOM 3983 C CA . THR A 1 522 ? 21.382 -8.249 22.898 1.00 59.94 522 THR A CA 1
ATOM 3984 C C . THR A 1 522 ? 20.477 -9.353 22.348 1.00 59.94 522 THR A C 1
ATOM 3986 O O . THR A 1 522 ? 20.743 -10.518 22.639 1.00 59.94 522 THR A O 1
ATOM 3989 N N . ARG A 1 523 ? 19.509 -9.030 21.475 1.00 61.69 523 ARG A N 1
ATOM 3990 C CA . ARG A 1 523 ? 18.857 -9.994 20.569 1.00 61.69 523 ARG A CA 1
ATOM 3991 C C . ARG A 1 523 ? 18.480 -9.311 19.253 1.00 61.69 523 ARG A C 1
ATOM 3993 O O . ARG A 1 523 ? 17.701 -8.361 19.249 1.00 61.69 523 ARG A O 1
ATOM 4000 N N . PRO A 1 524 ? 19.078 -9.734 18.137 1.00 67.06 524 PRO A N 1
ATOM 4001 C CA . PRO A 1 524 ? 18.899 -9.099 16.842 1.00 67.06 524 PRO A CA 1
ATOM 4002 C C . PRO A 1 524 ? 17.645 -9.612 16.124 1.00 67.06 524 PRO A C 1
ATOM 4004 O O . PRO A 1 524 ? 17.761 -10.646 15.469 1.00 67.06 524 PRO A O 1
ATOM 4007 N N . PRO A 1 525 ? 16.517 -8.869 16.086 1.00 77.44 525 PRO A N 1
ATOM 4008 C CA . PRO A 1 525 ? 15.354 -9.251 15.287 1.00 77.44 525 PRO A CA 1
ATOM 4009 C C . PRO A 1 525 ? 15.756 -9.459 13.828 1.00 77.44 525 PRO A C 1
ATOM 4011 O O . PRO A 1 525 ? 15.910 -8.499 13.064 1.00 77.44 525 PRO A O 1
ATOM 4014 N N . VAL A 1 526 ? 15.924 -10.725 13.432 1.00 79.94 526 VAL A N 1
ATOM 4015 C CA . VAL A 1 526 ? 16.381 -11.140 12.093 1.00 79.94 526 VAL A CA 1
ATOM 4016 C C . VAL A 1 526 ? 15.533 -10.480 11.008 1.00 79.94 526 VAL A C 1
ATOM 4018 O O . VAL A 1 526 ? 16.061 -9.972 10.014 1.00 79.94 526 VAL A O 1
ATOM 4021 N N . ALA A 1 527 ? 14.219 -10.409 11.229 1.00 75.75 527 ALA A N 1
ATOM 4022 C CA . ALA A 1 527 ? 13.277 -9.737 10.343 1.00 75.75 527 ALA A CA 1
ATOM 4023 C C . ALA A 1 527 ? 13.579 -8.233 10.198 1.00 75.75 527 ALA A C 1
ATOM 4025 O O . ALA A 1 527 ? 13.564 -7.694 9.088 1.00 75.75 527 ALA A O 1
ATOM 4026 N N . ARG A 1 528 ? 13.925 -7.555 11.298 1.00 79.75 528 ARG A N 1
ATOM 4027 C CA . ARG A 1 528 ? 14.248 -6.122 11.320 1.00 79.75 528 ARG A CA 1
ATOM 4028 C C . ARG A 1 528 ? 15.581 -5.830 10.627 1.00 79.75 528 ARG A C 1
ATOM 4030 O O . ARG A 1 528 ? 15.659 -4.856 9.881 1.00 79.75 528 ARG A O 1
ATOM 4037 N N . ILE A 1 529 ? 16.603 -6.671 10.816 1.00 86.19 529 ILE A N 1
ATOM 4038 C CA . ILE A 1 529 ? 17.901 -6.546 10.119 1.00 86.19 529 ILE A CA 1
ATOM 4039 C C . ILE A 1 529 ? 17.733 -6.807 8.628 1.00 86.19 529 ILE A C 1
ATOM 4041 O O . ILE A 1 529 ? 18.187 -6.014 7.807 1.00 86.19 529 ILE A O 1
ATOM 4045 N N . SER A 1 530 ? 17.032 -7.881 8.267 1.00 87.19 530 SER A N 1
ATOM 4046 C CA . SER A 1 530 ? 16.742 -8.205 6.869 1.00 87.19 530 SER A CA 1
ATOM 4047 C C . SER A 1 530 ? 16.003 -7.051 6.190 1.00 87.19 530 SER A C 1
ATOM 4049 O O . SER A 1 530 ? 16.355 -6.640 5.084 1.00 87.19 530 SER A O 1
ATOM 4051 N N . ARG A 1 531 ? 15.021 -6.453 6.878 1.00 83.38 531 ARG A N 1
ATOM 4052 C CA . ARG A 1 531 ? 14.323 -5.258 6.400 1.00 83.38 531 ARG A CA 1
ATOM 4053 C C . ARG A 1 531 ? 15.248 -4.055 6.247 1.00 83.38 531 ARG A C 1
ATOM 4055 O O . ARG A 1 531 ? 15.202 -3.423 5.195 1.00 83.38 531 ARG A O 1
ATOM 4062 N N . PHE A 1 532 ? 16.072 -3.749 7.253 1.00 88.06 532 PHE A N 1
ATOM 4063 C CA . PHE A 1 532 ? 17.063 -2.673 7.172 1.00 88.06 532 PHE A CA 1
ATOM 4064 C C . PHE A 1 532 ? 17.926 -2.820 5.925 1.00 88.06 532 PHE A C 1
ATOM 4066 O O . PHE A 1 532 ? 18.007 -1.889 5.130 1.00 88.06 532 PHE A O 1
ATOM 4073 N N . VAL A 1 533 ? 18.511 -4.007 5.744 1.00 91.19 533 VAL A N 1
ATOM 4074 C CA . VAL A 1 533 ? 19.392 -4.329 4.623 1.00 91.19 533 VAL A CA 1
ATOM 4075 C C . VAL A 1 533 ? 18.683 -4.128 3.288 1.00 91.19 533 VAL A C 1
ATOM 4077 O O . VAL A 1 533 ? 19.212 -3.455 2.408 1.00 91.19 533 VAL A O 1
ATOM 4080 N N . ARG A 1 534 ? 17.464 -4.651 3.148 1.00 87.56 534 ARG A N 1
ATOM 4081 C CA . ARG A 1 534 ? 16.651 -4.486 1.936 1.00 87.56 534 ARG A CA 1
ATOM 4082 C C . ARG A 1 534 ? 16.325 -3.016 1.647 1.00 87.56 534 ARG A C 1
ATOM 4084 O O . ARG A 1 534 ? 16.274 -2.616 0.490 1.00 87.56 534 ARG A O 1
ATOM 4091 N N . ASP A 1 535 ? 16.087 -2.217 2.687 1.00 85.06 535 ASP A N 1
ATOM 4092 C CA . ASP A 1 535 ? 15.749 -0.797 2.567 1.00 85.06 535 ASP A CA 1
ATOM 4093 C C . ASP A 1 535 ? 16.996 0.111 2.440 1.00 85.06 535 ASP A C 1
ATOM 4095 O O . ASP A 1 535 ? 16.848 1.334 2.358 1.00 85.06 535 ASP A O 1
ATOM 4099 N N . ILE A 1 536 ? 18.219 -0.438 2.382 1.00 87.44 536 ILE A N 1
ATOM 4100 C CA . ILE A 1 536 ? 19.437 0.339 2.110 1.00 87.44 536 ILE A CA 1
ATOM 4101 C C . ILE A 1 536 ? 19.318 1.050 0.757 1.00 87.44 536 ILE A C 1
ATOM 4103 O O . ILE A 1 536 ? 19.052 0.444 -0.278 1.00 87.44 536 ILE A O 1
ATOM 4107 N N . GLY A 1 537 ? 19.557 2.363 0.761 1.00 80.69 537 GLY A N 1
ATOM 4108 C CA . GLY A 1 537 ? 19.465 3.212 -0.428 1.00 80.69 537 GLY A CA 1
ATOM 4109 C C . GLY A 1 537 ? 18.053 3.708 -0.750 1.00 80.69 537 GLY A C 1
ATOM 4110 O O . GLY A 1 537 ? 17.903 4.534 -1.647 1.00 80.69 537 GLY A O 1
ATOM 4111 N N . ARG A 1 538 ? 17.028 3.280 0.001 1.00 82.62 538 ARG A N 1
ATOM 4112 C CA . ARG A 1 538 ? 15.641 3.731 -0.188 1.00 82.62 538 ARG A CA 1
ATOM 4113 C C . ARG A 1 538 ? 15.450 5.213 0.136 1.00 82.62 538 ARG A C 1
ATOM 4115 O O . ARG A 1 538 ? 14.707 5.902 -0.559 1.00 82.62 538 ARG A O 1
ATOM 4122 N N . TYR A 1 539 ? 16.107 5.703 1.186 1.00 79.00 539 TYR A N 1
ATOM 4123 C CA . TYR A 1 539 ? 16.014 7.093 1.633 1.00 79.00 539 TYR A CA 1
ATOM 4124 C C . TYR A 1 539 ? 17.315 7.845 1.342 1.00 79.00 539 TYR A C 1
ATOM 4126 O O . TYR A 1 539 ? 18.333 7.630 1.994 1.00 79.00 539 TYR A O 1
ATOM 4134 N N . GLY A 1 540 ? 17.285 8.771 0.380 1.00 74.88 540 GLY A N 1
ATOM 4135 C CA . GLY A 1 540 ? 18.479 9.526 -0.029 1.00 74.88 540 GLY A CA 1
ATOM 4136 C C . GLY A 1 540 ? 19.078 10.442 1.052 1.00 74.88 540 GLY A C 1
ATOM 4137 O O . GLY A 1 540 ? 20.188 10.935 0.886 1.00 74.88 540 GLY A O 1
ATOM 4138 N N . ASN A 1 541 ? 18.363 10.683 2.153 1.00 75.12 541 ASN A N 1
ATOM 4139 C CA . ASN A 1 541 ? 18.809 11.492 3.290 1.00 75.12 541 ASN A CA 1
ATOM 4140 C C . ASN A 1 541 ? 19.382 10.667 4.459 1.00 75.12 541 ASN A C 1
ATOM 4142 O O . ASN A 1 541 ? 19.679 11.246 5.502 1.00 75.12 541 ASN A O 1
ATOM 4146 N N . VAL A 1 542 ? 19.505 9.344 4.320 1.00 82.00 542 VAL A N 1
ATOM 4147 C CA . VAL A 1 542 ? 19.971 8.447 5.386 1.00 82.00 542 VAL A CA 1
ATOM 4148 C C . VAL A 1 542 ? 21.382 7.954 5.084 1.00 82.00 542 VAL A C 1
ATOM 4150 O O . VAL A 1 542 ? 21.625 7.373 4.029 1.00 82.00 542 VAL A O 1
ATOM 4153 N N . ASP A 1 543 ? 22.303 8.123 6.037 1.00 87.19 543 ASP A N 1
ATOM 4154 C CA . ASP A 1 543 ? 23.655 7.575 5.923 1.00 87.19 543 ASP A CA 1
ATOM 4155 C C . ASP A 1 543 ? 23.683 6.075 6.244 1.00 87.19 543 ASP A C 1
ATOM 4157 O O . ASP A 1 543 ? 24.044 5.641 7.337 1.00 87.19 543 ASP A O 1
ATOM 4161 N N . TYR A 1 544 ? 23.273 5.262 5.271 1.00 86.25 544 TYR A N 1
ATOM 4162 C CA . TYR A 1 544 ? 23.249 3.808 5.428 1.00 86.25 544 TYR A CA 1
ATOM 4163 C C . TYR A 1 544 ? 24.624 3.188 5.665 1.00 86.25 544 TYR A C 1
ATOM 4165 O O . TYR A 1 544 ? 24.678 2.103 6.226 1.00 86.25 544 TYR A O 1
ATOM 4173 N N . THR A 1 545 ? 25.718 3.833 5.251 1.00 89.81 545 THR A N 1
ATOM 4174 C CA . THR A 1 545 ? 27.071 3.310 5.489 1.00 89.81 545 THR A CA 1
ATOM 4175 C C . THR A 1 545 ? 27.430 3.449 6.963 1.00 89.81 545 THR A C 1
ATOM 4177 O O . THR A 1 545 ? 27.880 2.480 7.568 1.00 89.81 545 THR A O 1
ATOM 4180 N N . ASP A 1 546 ? 27.157 4.611 7.563 1.00 89.56 546 ASP A N 1
ATOM 4181 C CA . ASP A 1 546 ? 27.315 4.811 9.006 1.00 89.56 546 ASP A CA 1
ATOM 4182 C C . ASP A 1 546 ? 26.397 3.880 9.813 1.00 89.56 546 ASP A C 1
ATOM 4184 O O . ASP A 1 546 ? 26.855 3.183 10.719 1.00 89.56 546 ASP A O 1
ATOM 4188 N N . ILE A 1 547 ? 25.110 3.809 9.452 1.00 88.81 547 ILE A N 1
ATOM 4189 C CA . ILE A 1 547 ? 24.161 2.928 10.143 1.00 88.81 547 ILE A CA 1
ATOM 4190 C C . ILE A 1 547 ? 24.590 1.463 10.018 1.00 88.81 547 ILE A C 1
ATOM 4192 O O . ILE A 1 547 ? 24.604 0.751 11.017 1.00 88.81 547 ILE A O 1
ATOM 4196 N N . LEU A 1 548 ? 24.982 1.006 8.826 1.00 91.19 548 LEU A N 1
ATOM 4197 C CA . LEU A 1 548 ? 25.474 -0.356 8.622 1.00 91.19 548 LEU A CA 1
ATOM 4198 C C . LEU A 1 548 ? 26.758 -0.616 9.417 1.00 91.19 548 LEU A C 1
ATOM 4200 O O . LEU A 1 548 ? 26.902 -1.698 9.974 1.00 91.19 548 LEU A O 1
ATOM 4204 N N . GLY A 1 549 ? 27.656 0.367 9.527 1.00 93.12 549 GLY A N 1
ATOM 4205 C CA . GLY A 1 549 ? 28.835 0.291 10.390 1.00 93.12 549 GLY A CA 1
ATOM 4206 C C . GLY A 1 549 ? 28.470 0.120 11.867 1.00 93.12 549 GLY A C 1
ATOM 4207 O O . GLY A 1 549 ? 29.058 -0.718 12.549 1.00 93.12 549 GLY A O 1
ATOM 4208 N N . ARG A 1 550 ? 27.453 0.846 12.351 1.00 91.00 550 ARG A N 1
ATOM 4209 C CA . ARG A 1 550 ? 26.914 0.694 13.714 1.00 91.00 550 ARG A CA 1
ATOM 4210 C C . ARG A 1 550 ? 26.243 -0.663 13.928 1.00 91.00 550 ARG A C 1
ATOM 4212 O O . ARG A 1 550 ? 26.525 -1.313 14.929 1.00 91.00 550 ARG A O 1
ATOM 4219 N N . VAL A 1 551 ? 25.423 -1.120 12.977 1.00 89.75 551 VAL A N 1
ATOM 4220 C CA . VAL A 1 551 ? 24.816 -2.464 12.999 1.00 89.75 551 VAL A CA 1
ATOM 4221 C C . VAL A 1 551 ? 25.904 -3.534 13.015 1.00 89.75 551 VAL A C 1
ATOM 4223 O O . VAL A 1 551 ? 25.837 -4.450 13.821 1.00 89.75 551 VAL A O 1
ATOM 4226 N N . TRP A 1 552 ? 26.934 -3.409 12.180 1.00 94.12 552 TRP A N 1
ATOM 4227 C CA . TRP A 1 552 ? 28.048 -4.352 12.129 1.00 94.12 552 TRP A CA 1
ATOM 4228 C C . TRP A 1 552 ? 28.860 -4.381 13.422 1.00 94.12 552 TRP A C 1
ATOM 4230 O O . TRP A 1 552 ? 29.221 -5.456 13.889 1.00 94.12 552 TRP A O 1
ATOM 4240 N N . ALA A 1 553 ? 29.133 -3.216 14.015 1.00 92.38 553 ALA A N 1
ATOM 4241 C CA . ALA A 1 553 ? 29.835 -3.125 15.290 1.00 92.38 553 ALA A CA 1
ATOM 4242 C C . ALA A 1 553 ? 29.036 -3.776 16.432 1.00 92.38 553 ALA A C 1
ATOM 4244 O O . ALA A 1 553 ? 29.628 -4.400 17.310 1.00 92.38 553 ALA A O 1
ATOM 4245 N N . ALA A 1 554 ? 27.707 -3.649 16.399 1.00 88.69 554 ALA A N 1
ATOM 4246 C CA . ALA A 1 554 ? 26.805 -4.231 17.386 1.00 88.69 554 ALA A CA 1
ATOM 4247 C C . ALA A 1 554 ? 26.561 -5.738 17.169 1.00 88.69 554 ALA A C 1
ATOM 4249 O O . ALA A 1 554 ? 26.499 -6.496 18.131 1.00 88.69 554 ALA A O 1
ATOM 4250 N N . LEU A 1 555 ? 26.416 -6.181 15.914 1.00 90.62 555 LEU A N 1
ATOM 4251 C CA . LEU A 1 555 ? 25.842 -7.481 15.538 1.00 90.62 555 LEU A CA 1
ATOM 4252 C C . LEU A 1 555 ? 26.614 -8.200 14.408 1.00 90.62 555 LEU A C 1
ATOM 4254 O O . LEU A 1 555 ? 26.015 -8.624 13.413 1.00 90.62 555 LEU A O 1
ATOM 4258 N N . PRO A 1 556 ? 27.940 -8.398 14.522 1.00 93.25 556 PRO A N 1
ATOM 4259 C CA . PRO A 1 556 ? 28.728 -8.934 13.414 1.00 93.25 556 PRO A CA 1
ATOM 4260 C C . PRO A 1 556 ? 28.431 -10.412 13.114 1.00 93.25 556 PRO A C 1
ATOM 4262 O O . PRO A 1 556 ? 28.483 -10.823 11.961 1.00 93.25 556 PRO A O 1
ATOM 4265 N N . GLY A 1 557 ? 28.136 -11.234 14.128 1.00 92.19 557 GLY A N 1
ATOM 4266 C CA . GLY A 1 557 ? 27.811 -12.659 13.948 1.00 92.19 557 GLY A CA 1
ATOM 4267 C C . GLY A 1 557 ? 26.463 -12.879 13.247 1.00 92.19 557 GLY A C 1
ATOM 4268 O O . GLY A 1 557 ? 26.449 -13.455 12.163 1.00 92.19 557 GLY A O 1
ATOM 4269 N N . PRO A 1 558 ? 25.356 -12.359 13.804 1.00 91.75 558 PRO A N 1
ATOM 4270 C CA . PRO A 1 558 ? 24.018 -12.475 13.219 1.00 91.75 558 PRO A CA 1
ATOM 4271 C C . PRO A 1 558 ? 23.927 -11.919 11.793 1.00 91.75 558 PRO A C 1
ATOM 4273 O O . PRO A 1 558 ? 23.330 -12.541 10.918 1.00 91.75 558 PRO A O 1
ATOM 4276 N N . LEU A 1 559 ? 24.573 -10.778 11.514 1.00 93.62 559 LEU A N 1
ATOM 4277 C CA . LEU A 1 559 ? 24.607 -10.242 10.153 1.00 93.62 559 LEU A CA 1
ATOM 4278 C C . LEU A 1 559 ? 25.418 -11.139 9.198 1.00 93.62 559 LEU A C 1
ATOM 4280 O O . LEU A 1 559 ? 25.006 -11.299 8.052 1.00 93.62 559 LEU A O 1
ATOM 4284 N N . ARG A 1 560 ? 26.522 -11.762 9.644 1.00 94.50 560 ARG A N 1
ATOM 4285 C CA . ARG A 1 560 ? 27.247 -12.759 8.828 1.00 94.50 560 ARG A CA 1
ATOM 4286 C C . ARG A 1 560 ? 26.398 -13.987 8.533 1.00 94.50 560 ARG A C 1
ATOM 4288 O O . ARG A 1 560 ? 26.358 -14.403 7.385 1.00 94.50 560 ARG A O 1
ATOM 4295 N N . GLU A 1 561 ? 25.699 -14.524 9.529 1.00 93.31 561 GLU A N 1
ATOM 4296 C CA . GLU A 1 561 ? 24.820 -15.685 9.348 1.00 93.31 561 GLU A CA 1
ATOM 4297 C C . GLU A 1 561 ? 23.725 -15.404 8.310 1.00 93.31 561 GLU A C 1
ATOM 4299 O O . GLU A 1 561 ? 23.497 -16.212 7.409 1.00 93.31 561 GLU A O 1
ATOM 4304 N N . LEU A 1 562 ? 23.113 -14.215 8.361 1.00 94.19 562 LEU A N 1
ATOM 4305 C CA . LEU A 1 562 ? 22.148 -13.784 7.347 1.00 94.19 562 LEU A CA 1
ATOM 4306 C C . LEU A 1 562 ? 22.781 -13.640 5.963 1.00 94.19 562 LEU A C 1
ATOM 4308 O O . LEU A 1 562 ? 22.219 -14.122 4.980 1.00 94.19 562 LEU A O 1
ATOM 4312 N N . VAL A 1 563 ? 23.962 -13.023 5.880 1.00 95.69 563 VAL A N 1
ATOM 4313 C CA . VAL A 1 563 ? 24.714 -12.894 4.626 1.00 95.69 563 VAL A CA 1
ATOM 4314 C C . VAL A 1 563 ? 25.046 -14.263 4.036 1.00 95.69 563 VAL A C 1
ATOM 4316 O O . VAL A 1 563 ? 24.845 -14.459 2.839 1.00 95.69 563 VAL A O 1
ATOM 4319 N N . ASP A 1 564 ? 25.491 -15.221 4.846 1.00 95.00 564 ASP A N 1
ATOM 4320 C CA . ASP A 1 564 ? 25.799 -16.584 4.409 1.00 95.00 564 ASP A CA 1
ATOM 4321 C C . ASP A 1 564 ? 24.531 -17.331 3.958 1.00 95.00 564 ASP A C 1
ATOM 4323 O O . ASP A 1 564 ? 24.547 -18.027 2.935 1.00 95.00 564 ASP A O 1
ATOM 4327 N N . GLY A 1 565 ? 23.403 -17.118 4.641 1.00 94.94 565 GLY A N 1
ATOM 4328 C CA . GLY A 1 565 ? 22.090 -17.600 4.213 1.00 94.94 565 GLY A CA 1
ATOM 4329 C C . GLY A 1 565 ? 21.681 -17.045 2.845 1.00 94.94 565 GLY A C 1
ATOM 4330 O O . GLY A 1 565 ? 21.294 -17.806 1.955 1.00 94.94 565 GLY A O 1
ATOM 4331 N N . TRP A 1 566 ? 21.830 -15.736 2.624 1.00 95.81 566 TRP A N 1
ATOM 4332 C CA . TRP A 1 566 ? 21.539 -15.112 1.329 1.00 95.81 566 TRP A CA 1
ATOM 4333 C C . TRP A 1 566 ? 22.509 -15.563 0.234 1.00 95.81 566 TRP A C 1
ATOM 4335 O O . TRP A 1 566 ? 22.076 -15.783 -0.897 1.00 95.81 566 TRP A O 1
ATOM 4345 N N . ARG A 1 567 ? 23.799 -15.765 0.538 1.00 95.75 567 ARG A N 1
ATOM 4346 C CA . ARG A 1 567 ? 24.750 -16.344 -0.426 1.00 95.75 567 ARG A CA 1
ATOM 4347 C C . ARG A 1 567 ? 24.318 -17.744 -0.838 1.00 95.75 567 ARG A C 1
ATOM 4349 O O . ARG A 1 567 ? 24.203 -18.003 -2.033 1.00 95.75 567 ARG A O 1
ATOM 4356 N N . THR A 1 568 ? 23.978 -18.592 0.130 1.00 95.12 568 THR A N 1
ATOM 4357 C CA . THR A 1 568 ? 23.472 -19.949 -0.125 1.00 95.12 568 THR A CA 1
ATOM 4358 C C . THR A 1 568 ? 22.235 -19.915 -1.032 1.00 95.12 568 THR A C 1
ATOM 4360 O O . THR A 1 568 ? 22.126 -20.701 -1.971 1.00 95.12 568 THR A O 1
ATOM 4363 N N . GLN A 1 569 ? 21.323 -18.955 -0.827 1.00 93.44 569 GLN A N 1
ATOM 4364 C CA . GLN A 1 569 ? 20.165 -18.759 -1.711 1.00 93.44 569 GLN A CA 1
ATOM 4365 C C . GLN A 1 569 ? 20.575 -18.404 -3.150 1.00 93.44 569 GLN A C 1
ATOM 4367 O O . GLN A 1 569 ? 20.022 -18.963 -4.095 1.00 93.44 569 GLN A O 1
ATOM 4372 N N . THR A 1 570 ? 21.573 -17.535 -3.344 1.00 96.06 570 THR A N 1
ATOM 4373 C CA . THR A 1 570 ? 22.074 -17.206 -4.696 1.00 96.06 570 THR A CA 1
ATOM 4374 C C . THR A 1 570 ? 22.817 -18.350 -5.391 1.00 96.06 570 THR A C 1
ATOM 4376 O O . THR A 1 570 ? 22.926 -18.364 -6.619 1.00 96.06 570 THR A O 1
ATOM 4379 N N . GLU A 1 571 ? 23.311 -19.326 -4.634 1.00 95.50 571 GLU A N 1
ATOM 4380 C CA . GLU A 1 571 ? 23.981 -20.529 -5.143 1.00 95.50 571 GLU A CA 1
ATOM 4381 C C . GLU A 1 571 ? 22.996 -21.667 -5.457 1.00 95.50 571 GLU A C 1
ATOM 4383 O O . GLU A 1 571 ? 23.356 -22.624 -6.139 1.00 95.50 571 GLU A O 1
ATOM 4388 N N . ALA A 1 572 ? 21.732 -21.557 -5.029 1.00 91.12 572 ALA A N 1
ATOM 4389 C CA . ALA A 1 572 ? 20.726 -22.616 -5.156 1.00 91.12 572 ALA A CA 1
ATOM 4390 C C . ALA A 1 572 ? 20.308 -22.943 -6.609 1.00 91.12 572 ALA A C 1
ATOM 4392 O O . ALA A 1 572 ? 19.523 -23.864 -6.836 1.00 91.12 572 ALA A O 1
ATOM 4393 N N . GLY A 1 573 ? 20.798 -22.197 -7.606 1.00 90.06 573 GLY A N 1
ATOM 4394 C CA . GLY A 1 573 ? 20.581 -22.460 -9.031 1.00 90.06 573 GLY A CA 1
ATOM 4395 C C . GLY A 1 573 ? 19.283 -21.887 -9.620 1.00 90.06 573 GLY A C 1
ATOM 4396 O O . GLY A 1 573 ? 19.113 -21.858 -10.839 1.00 90.06 573 GLY A O 1
ATOM 4397 N N . GLY A 1 574 ? 18.348 -21.439 -8.791 1.00 94.25 574 GLY A N 1
ATOM 4398 C CA . GLY A 1 574 ? 17.040 -20.942 -9.215 1.00 94.25 574 GLY A CA 1
ATOM 4399 C C . GLY A 1 574 ? 16.984 -19.438 -9.448 1.00 94.25 574 GLY A C 1
ATOM 4400 O O . GLY A 1 574 ? 17.576 -18.696 -8.671 1.00 94.25 574 GLY A O 1
ATOM 4401 N N . LEU A 1 575 ? 16.203 -18.964 -10.428 1.00 94.94 575 LEU A N 1
ATOM 4402 C CA . LEU A 1 575 ? 15.928 -17.524 -10.572 1.00 94.94 575 LEU A CA 1
ATOM 4403 C C . LEU A 1 575 ? 15.242 -16.915 -9.329 1.00 94.94 575 LEU A C 1
ATOM 4405 O O . LEU A 1 575 ? 15.698 -15.863 -8.881 1.00 94.94 575 LEU A O 1
ATOM 4409 N N . PRO A 1 576 ? 14.204 -17.539 -8.726 1.00 94.00 576 PRO A N 1
ATOM 4410 C CA . PRO A 1 576 ? 13.563 -16.992 -7.527 1.00 94.00 576 PRO A CA 1
ATOM 4411 C C . PRO A 1 576 ? 14.506 -16.865 -6.325 1.00 94.00 576 PRO A C 1
ATOM 4413 O O . PRO A 1 576 ? 14.532 -15.830 -5.662 1.00 94.00 576 PRO A O 1
ATOM 4416 N N . ALA A 1 577 ? 15.303 -17.905 -6.060 1.00 93.19 577 ALA A N 1
ATOM 4417 C CA . ALA A 1 577 ? 16.265 -17.915 -4.960 1.00 93.19 577 ALA A CA 1
ATOM 4418 C C . ALA A 1 577 ? 17.414 -16.919 -5.198 1.00 93.19 577 ALA A C 1
ATOM 4420 O O . ALA A 1 577 ? 17.835 -16.224 -4.273 1.00 93.19 577 ALA A O 1
ATOM 4421 N N . LEU A 1 578 ? 17.863 -16.793 -6.452 1.00 96.44 578 LEU A N 1
ATOM 4422 C CA . LEU A 1 578 ? 18.860 -15.810 -6.861 1.00 96.44 578 LEU A CA 1
ATOM 4423 C C . LEU A 1 578 ? 18.368 -14.376 -6.652 1.00 96.44 578 LEU A C 1
ATOM 4425 O O . LEU A 1 578 ? 19.068 -13.593 -6.013 1.00 96.44 578 LEU A O 1
ATOM 4429 N N . GLU A 1 579 ? 17.167 -14.032 -7.124 1.00 95.62 579 GLU A N 1
ATOM 4430 C CA . GLU A 1 579 ? 16.580 -12.705 -6.891 1.00 95.62 579 GLU A CA 1
ATOM 4431 C C . GLU A 1 579 ? 16.433 -12.425 -5.394 1.00 95.62 579 GLU A C 1
ATOM 4433 O O . GLU A 1 579 ? 16.824 -11.352 -4.933 1.00 95.62 579 GLU A O 1
ATOM 4438 N N . ALA A 1 580 ? 15.914 -13.396 -4.635 1.00 91.50 580 ALA A N 1
ATOM 4439 C CA . ALA A 1 580 ? 15.706 -13.262 -3.201 1.00 91.50 580 ALA A CA 1
ATOM 4440 C C . ALA A 1 580 ? 17.008 -12.943 -2.457 1.00 91.50 580 ALA A C 1
ATOM 4442 O O . ALA A 1 580 ? 17.052 -11.965 -1.717 1.00 91.50 580 ALA A O 1
ATOM 4443 N N . GLY A 1 581 ? 18.081 -13.705 -2.690 1.00 95.75 581 GLY A N 1
ATOM 4444 C CA . GLY A 1 581 ? 19.373 -13.441 -2.055 1.00 95.75 581 GLY A CA 1
ATOM 4445 C C . GLY A 1 581 ? 19.990 -12.110 -2.506 1.00 95.75 581 GLY A C 1
ATOM 4446 O O . GLY A 1 581 ? 20.485 -11.330 -1.687 1.00 95.75 581 GLY A O 1
ATOM 4447 N N . LEU A 1 582 ? 19.913 -11.789 -3.804 1.00 96.19 582 LEU A N 1
ATOM 4448 C CA . LEU A 1 582 ? 20.451 -10.538 -4.354 1.00 96.19 582 LEU A CA 1
ATOM 4449 C C . LEU A 1 582 ? 19.719 -9.291 -3.847 1.00 96.19 582 LEU A C 1
ATOM 4451 O O . LEU A 1 582 ? 20.352 -8.240 -3.722 1.00 96.19 582 LEU A O 1
ATOM 4455 N N . ALA A 1 583 ? 18.432 -9.400 -3.509 1.00 94.50 583 ALA A N 1
ATOM 4456 C CA . ALA A 1 583 ? 17.658 -8.309 -2.920 1.00 94.50 583 ALA A CA 1
ATOM 4457 C C . ALA A 1 583 ? 18.234 -7.813 -1.580 1.00 94.50 583 ALA A C 1
ATOM 4459 O O . ALA A 1 583 ? 17.965 -6.676 -1.196 1.00 94.50 583 ALA A O 1
ATOM 4460 N N . TYR A 1 584 ? 19.054 -8.623 -0.900 1.00 95.06 584 TYR A N 1
ATOM 4461 C CA . TYR A 1 584 ? 19.752 -8.243 0.332 1.00 95.06 584 TYR A CA 1
ATOM 4462 C C . TYR A 1 584 ? 21.248 -7.983 0.106 1.00 95.06 584 TYR A C 1
ATOM 4464 O O . TYR A 1 584 ? 21.801 -6.996 0.596 1.00 95.06 584 TYR A O 1
ATOM 4472 N N . LEU A 1 585 ? 21.916 -8.830 -0.684 1.00 96.25 585 LEU A N 1
ATOM 4473 C CA . LEU A 1 585 ? 23.365 -8.739 -0.894 1.00 96.25 585 LEU A CA 1
ATOM 4474 C C . LEU A 1 585 ? 23.773 -7.515 -1.727 1.00 96.25 585 LEU A C 1
ATOM 4476 O O . LEU A 1 585 ? 24.782 -6.874 -1.425 1.00 96.25 585 LEU A O 1
ATOM 4480 N N . ALA A 1 586 ? 23.002 -7.159 -2.760 1.00 94.75 586 ALA A N 1
ATOM 4481 C CA . ALA A 1 586 ? 23.340 -6.026 -3.619 1.00 94.75 586 ALA A CA 1
ATOM 4482 C C . ALA A 1 586 ? 23.250 -4.669 -2.883 1.00 94.75 586 ALA A C 1
ATOM 4484 O O . ALA A 1 586 ? 24.191 -3.877 -3.010 1.00 94.75 586 ALA A O 1
ATOM 4485 N N . PRO A 1 587 ? 22.208 -4.384 -2.072 1.00 94.00 587 PRO A N 1
ATOM 4486 C CA . PRO A 1 587 ? 22.190 -3.188 -1.228 1.00 94.00 587 PRO A CA 1
ATOM 4487 C C . PRO A 1 587 ? 23.343 -3.127 -0.216 1.00 94.00 587 PRO A C 1
ATOM 4489 O O . PRO A 1 587 ? 23.955 -2.068 -0.071 1.00 94.00 587 PRO A O 1
ATOM 4492 N N . LEU A 1 588 ? 23.716 -4.248 0.422 1.00 94.69 588 LEU A N 1
ATOM 4493 C CA . LEU A 1 588 ? 24.886 -4.301 1.317 1.00 94.69 588 LEU A CA 1
ATOM 4494 C C . LEU A 1 588 ? 26.179 -3.907 0.602 1.00 94.69 588 LEU A C 1
ATOM 4496 O O . LEU A 1 588 ? 26.926 -3.049 1.082 1.00 94.69 588 LEU A O 1
ATOM 4500 N N . ALA A 1 589 ? 26.431 -4.486 -0.573 1.00 92.94 589 ALA A N 1
ATOM 4501 C CA . ALA A 1 589 ? 27.588 -4.126 -1.387 1.00 92.94 589 ALA A CA 1
ATOM 4502 C C . ALA A 1 589 ? 27.583 -2.630 -1.738 1.00 92.94 589 ALA A C 1
ATOM 4504 O O . ALA A 1 589 ? 28.604 -1.945 -1.624 1.00 92.94 589 ALA A O 1
ATOM 4505 N N . ALA A 1 590 ? 26.410 -2.098 -2.090 1.00 89.44 590 ALA A N 1
ATOM 4506 C CA . ALA A 1 590 ? 26.217 -0.691 -2.416 1.00 89.44 590 ALA A CA 1
ATOM 4507 C C . ALA A 1 590 ? 26.380 0.265 -1.216 1.00 89.44 590 ALA A C 1
ATOM 4509 O O . ALA A 1 590 ? 26.684 1.445 -1.416 1.00 89.44 590 ALA A O 1
ATOM 4510 N N . ALA A 1 591 ? 26.215 -0.218 0.018 1.00 90.31 591 ALA A N 1
ATOM 4511 C CA . ALA A 1 591 ? 26.518 0.517 1.249 1.00 90.31 591 ALA A CA 1
ATOM 4512 C C . ALA A 1 591 ? 27.973 0.372 1.726 1.00 90.31 591 ALA A C 1
ATOM 4514 O O . ALA A 1 591 ? 28.339 1.012 2.710 1.00 90.31 591 ALA A O 1
ATOM 4515 N N . GLY A 1 592 ? 28.814 -0.395 1.021 1.00 89.75 592 GLY A N 1
ATOM 4516 C CA . GLY A 1 592 ? 30.226 -0.571 1.372 1.00 89.75 592 GLY A CA 1
ATOM 4517 C C . GLY A 1 592 ? 30.486 -1.697 2.371 1.00 89.75 592 GLY A C 1
ATOM 4518 O O . GLY A 1 592 ? 31.504 -1.682 3.050 1.00 89.75 592 GLY A O 1
ATOM 4519 N N . PHE A 1 593 ? 29.606 -2.699 2.460 1.00 93.88 593 PHE A N 1
ATOM 4520 C CA . PHE A 1 593 ? 29.776 -3.808 3.407 1.00 93.88 593 PHE A CA 1
ATOM 4521 C C . PHE A 1 593 ? 31.101 -4.577 3.242 1.00 93.88 593 PHE A C 1
ATOM 4523 O O . PHE A 1 593 ? 31.647 -5.061 4.225 1.00 93.88 593 PHE A O 1
ATOM 4530 N N . ALA A 1 594 ? 31.677 -4.622 2.034 1.00 91.88 594 ALA A N 1
ATOM 4531 C CA . ALA A 1 594 ? 32.993 -5.226 1.792 1.00 91.88 594 ALA A CA 1
ATOM 4532 C C . ALA A 1 594 ? 34.142 -4.545 2.566 1.00 91.88 594 ALA A C 1
ATOM 4534 O O . ALA A 1 594 ? 35.161 -5.179 2.828 1.00 91.88 594 ALA A O 1
ATOM 4535 N N . ASP A 1 595 ? 33.983 -3.270 2.935 1.00 91.25 595 ASP A N 1
ATOM 4536 C CA . ASP A 1 595 ? 34.961 -2.544 3.750 1.00 91.25 595 ASP A CA 1
ATOM 4537 C C . ASP A 1 595 ? 34.856 -2.949 5.238 1.00 91.25 595 ASP A C 1
ATOM 4539 O O . ASP A 1 595 ? 35.833 -2.860 5.981 1.00 91.25 595 ASP A O 1
ATOM 4543 N N . LEU A 1 596 ? 33.680 -3.430 5.666 1.00 94.25 596 LEU A N 1
ATOM 4544 C CA . LEU A 1 596 ? 33.400 -3.922 7.021 1.00 94.25 596 LEU A CA 1
ATOM 4545 C C . LEU A 1 596 ? 33.734 -5.415 7.177 1.00 94.25 596 LEU A C 1
ATOM 4547 O O . LEU A 1 596 ? 34.250 -5.827 8.218 1.00 94.25 596 LEU A O 1
ATOM 4551 N N . ASP A 1 597 ? 33.471 -6.208 6.135 1.00 95.12 597 ASP A N 1
ATOM 4552 C CA . ASP A 1 597 ? 33.833 -7.620 6.025 1.00 95.12 597 ASP A CA 1
ATOM 4553 C C . ASP A 1 597 ? 34.582 -7.886 4.706 1.00 95.12 597 ASP A C 1
ATOM 4555 O O . ASP A 1 597 ? 33.959 -8.140 3.672 1.00 95.12 597 ASP A O 1
ATOM 4559 N N . PRO A 1 598 ? 35.928 -7.883 4.713 1.00 92.75 598 PRO A N 1
ATOM 4560 C CA . PRO A 1 598 ? 36.722 -8.184 3.520 1.00 92.75 598 PRO A CA 1
ATOM 4561 C C . PRO A 1 598 ? 36.470 -9.584 2.936 1.00 92.75 598 PRO A C 1
ATOM 4563 O O . PRO A 1 598 ? 36.768 -9.828 1.766 1.00 92.75 598 PRO A O 1
ATOM 4566 N N . GLY A 1 599 ? 35.917 -10.511 3.729 1.00 89.88 599 GLY A N 1
ATOM 4567 C CA . GLY A 1 599 ? 35.487 -11.831 3.272 1.00 89.88 599 GLY A CA 1
ATOM 4568 C C . GLY A 1 599 ? 34.172 -11.811 2.491 1.00 89.88 599 GLY A C 1
ATOM 4569 O O . GLY A 1 599 ? 33.807 -12.833 1.918 1.00 89.88 599 GLY A O 1
ATOM 4570 N N . PHE A 1 600 ? 33.479 -10.666 2.415 1.00 92.19 600 PHE A N 1
ATOM 4571 C CA . PHE A 1 600 ? 32.115 -10.555 1.899 1.00 92.19 600 PHE A CA 1
ATOM 4572 C C . PHE A 1 600 ? 31.905 -11.165 0.498 1.00 92.19 600 PHE A C 1
ATOM 4574 O O . PHE A 1 600 ? 30.854 -11.745 0.229 1.00 92.19 600 PHE A O 1
ATOM 4581 N N . LEU A 1 601 ? 32.892 -11.051 -0.389 1.00 89.56 601 LEU A N 1
ATOM 4582 C CA . LEU A 1 601 ? 32.823 -11.584 -1.758 1.00 89.56 601 LEU A CA 1
ATOM 4583 C C . LEU A 1 601 ? 33.840 -12.704 -2.015 1.00 89.56 601 LEU A C 1
ATOM 4585 O O . LEU A 1 601 ? 33.938 -13.210 -3.130 1.00 89.56 601 LEU A O 1
ATOM 4589 N N . SER A 1 602 ? 34.641 -13.074 -1.015 1.00 90.62 602 SER A N 1
ATOM 4590 C CA . SER A 1 602 ? 35.755 -14.000 -1.215 1.00 90.62 602 SER A CA 1
ATOM 4591 C C . SER A 1 602 ? 35.252 -15.431 -1.398 1.00 90.62 602 SER A C 1
ATOM 4593 O O . SER A 1 602 ? 34.542 -15.953 -0.546 1.00 90.62 602 SER A O 1
ATOM 4595 N N . GLY A 1 603 ? 35.636 -16.076 -2.505 1.00 87.25 603 GLY A N 1
ATOM 4596 C CA . GLY A 1 603 ? 35.298 -17.478 -2.785 1.00 87.25 603 GLY A CA 1
ATOM 4597 C C . GLY A 1 603 ? 33.828 -17.743 -3.132 1.00 87.25 603 GLY A C 1
ATOM 4598 O O . GLY A 1 603 ? 33.470 -18.898 -3.336 1.00 87.25 603 GLY A O 1
ATOM 4599 N N . TRP A 1 604 ? 33.001 -16.700 -3.226 1.00 92.19 604 TRP A N 1
ATOM 4600 C CA . TRP A 1 604 ? 31.584 -16.800 -3.560 1.00 92.19 604 TRP A CA 1
ATOM 4601 C C . TRP A 1 604 ? 31.348 -16.598 -5.060 1.00 92.19 604 TRP A C 1
ATOM 4603 O O . TRP A 1 604 ? 31.888 -15.668 -5.664 1.00 92.19 604 TRP A O 1
ATOM 4613 N N . ALA A 1 605 ? 30.522 -17.457 -5.657 1.00 92.19 605 ALA A N 1
ATOM 4614 C CA . ALA A 1 605 ? 30.109 -17.359 -7.052 1.00 92.19 605 ALA A CA 1
ATOM 4615 C C . ALA A 1 605 ? 28.586 -17.5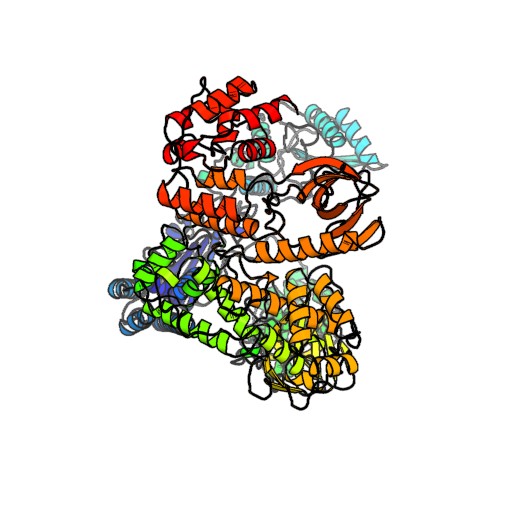59 -7.144 1.00 92.19 605 ALA A C 1
ATOM 4617 O O . ALA A 1 605 ? 28.131 -18.704 -7.127 1.00 92.19 605 ALA A O 1
ATOM 4618 N N . PRO A 1 606 ? 27.781 -16.479 -7.226 1.00 95.50 606 PRO A N 1
ATOM 4619 C CA . PRO A 1 606 ? 26.341 -16.622 -7.403 1.00 95.50 606 PRO A CA 1
ATOM 4620 C C . PRO A 1 606 ? 26.031 -17.328 -8.728 1.00 95.50 606 PRO A C 1
ATOM 4622 O O . PRO A 1 606 ? 26.807 -17.257 -9.685 1.00 95.50 606 PRO A O 1
ATOM 4625 N N . THR A 1 607 ? 24.870 -17.979 -8.796 1.00 96.44 607 THR A N 1
ATOM 4626 C CA . THR A 1 607 ? 24.374 -18.589 -10.036 1.00 96.44 607 THR A CA 1
ATOM 4627 C C . THR A 1 607 ? 24.318 -17.541 -11.152 1.00 96.44 607 THR A C 1
ATOM 4629 O O . THR A 1 607 ? 23.791 -16.449 -10.941 1.00 96.44 607 THR A O 1
ATOM 4632 N N . ASP A 1 608 ? 24.812 -17.875 -12.350 1.00 96.75 608 ASP A N 1
ATOM 4633 C CA . ASP A 1 608 ? 24.666 -17.014 -13.530 1.00 96.75 608 ASP A CA 1
ATOM 4634 C C . ASP A 1 608 ? 23.165 -16.832 -13.850 1.00 96.75 608 ASP A C 1
ATOM 4636 O O . ASP A 1 608 ? 22.471 -17.826 -14.104 1.00 96.75 608 ASP A O 1
ATOM 4640 N N . PRO A 1 609 ? 22.635 -15.591 -13.860 1.00 97.56 609 PRO A N 1
ATOM 4641 C CA . PRO A 1 609 ? 21.230 -15.339 -14.170 1.00 97.56 609 PRO A CA 1
ATOM 4642 C C . PRO A 1 609 ? 20.766 -15.908 -15.518 1.00 97.56 609 PRO A C 1
ATOM 4644 O O . PRO A 1 609 ? 19.599 -16.275 -15.653 1.00 97.56 609 PRO A O 1
ATOM 4647 N N . VAL A 1 610 ? 21.654 -16.003 -16.514 1.00 97.69 610 VAL A N 1
ATOM 4648 C CA . VAL A 1 610 ? 21.333 -16.575 -17.829 1.00 97.69 610 VAL A CA 1
ATOM 4649 C C . VAL A 1 610 ? 21.158 -18.088 -17.729 1.00 97.69 610 VAL A C 1
ATOM 4651 O O . VAL A 1 610 ? 20.215 -18.634 -18.300 1.00 97.69 610 VAL A O 1
ATOM 4654 N N . ASP A 1 611 ? 22.013 -18.769 -16.968 1.00 97.56 611 ASP A N 1
ATOM 4655 C CA . ASP A 1 611 ? 21.892 -20.214 -16.751 1.00 97.56 611 ASP A CA 1
ATOM 4656 C C . ASP A 1 611 ? 20.644 -20.539 -15.916 1.00 97.56 611 ASP A C 1
ATOM 4658 O O . ASP A 1 611 ? 19.923 -21.495 -16.216 1.00 97.56 611 ASP A O 1
ATOM 4662 N N . ALA A 1 612 ? 20.333 -19.705 -14.917 1.00 97.50 612 ALA A N 1
ATOM 4663 C CA . ALA A 1 612 ? 19.094 -19.801 -14.150 1.00 97.50 612 ALA A CA 1
ATOM 4664 C C . ALA A 1 612 ? 17.850 -19.589 -15.038 1.00 97.50 612 ALA A C 1
ATOM 4666 O O . ALA A 1 612 ? 16.870 -20.323 -14.897 1.00 97.50 612 ALA A O 1
ATOM 4667 N N . LEU A 1 613 ? 17.899 -18.651 -15.995 1.00 98.06 613 LEU A N 1
ATOM 4668 C CA . LEU A 1 613 ? 16.831 -18.435 -16.978 1.00 98.06 613 LEU A CA 1
ATOM 4669 C C . LEU A 1 613 ? 16.655 -19.635 -17.913 1.00 98.06 613 LEU A C 1
ATOM 4671 O O . LEU A 1 613 ? 15.526 -20.082 -18.117 1.00 98.06 613 LEU A O 1
ATOM 4675 N N . VAL A 1 614 ? 17.746 -20.198 -18.446 1.00 97.94 614 VAL A N 1
ATOM 4676 C CA . VAL A 1 614 ? 17.689 -21.436 -19.246 1.00 97.94 614 VAL A CA 1
ATOM 4677 C C . VAL A 1 614 ? 17.018 -22.543 -18.439 1.00 97.94 614 VAL A C 1
ATOM 4679 O O . VAL A 1 614 ? 16.118 -23.208 -18.949 1.00 97.94 614 VAL A O 1
ATOM 4682 N N . ARG A 1 615 ? 17.415 -22.725 -17.173 1.00 97.31 615 ARG A N 1
ATOM 4683 C CA . ARG A 1 615 ? 16.831 -23.739 -16.291 1.00 97.31 615 ARG A CA 1
ATOM 4684 C C . ARG A 1 615 ? 15.334 -23.493 -16.068 1.00 97.31 615 ARG A C 1
ATOM 4686 O O . ARG A 1 615 ? 14.553 -24.419 -16.240 1.00 97.31 615 ARG A O 1
ATOM 4693 N N . ALA A 1 616 ? 14.913 -22.259 -15.785 1.00 97.00 616 ALA A N 1
ATOM 4694 C CA . ALA A 1 616 ? 13.499 -21.897 -15.628 1.00 97.00 616 ALA A CA 1
ATOM 4695 C C . ALA A 1 616 ? 12.654 -22.220 -16.863 1.00 97.00 616 ALA A C 1
ATOM 4697 O O . ALA A 1 616 ? 11.646 -22.925 -16.759 1.00 97.00 616 ALA A O 1
ATOM 4698 N N . LEU A 1 617 ? 13.106 -21.788 -18.042 1.00 97.62 617 LEU A N 1
ATOM 4699 C CA . LEU A 1 617 ? 12.411 -22.038 -19.305 1.00 97.62 617 LEU A CA 1
ATOM 4700 C C . LEU A 1 617 ? 12.408 -23.528 -19.692 1.00 97.62 617 LEU A C 1
ATOM 4702 O O . LEU A 1 617 ? 11.481 -23.977 -20.362 1.00 97.62 617 LEU A O 1
ATOM 4706 N N . ARG A 1 618 ? 13.409 -24.305 -19.251 1.00 97.31 618 ARG A N 1
ATOM 4707 C CA . ARG A 1 618 ? 13.510 -25.759 -19.479 1.00 97.31 618 ARG A CA 1
ATOM 4708 C C . ARG A 1 618 ? 12.830 -26.635 -18.435 1.00 97.31 618 ARG A C 1
ATOM 4710 O O . ARG A 1 618 ? 12.489 -27.766 -18.779 1.00 97.31 618 ARG A O 1
ATOM 4717 N N . THR A 1 619 ? 12.507 -26.123 -17.252 1.00 96.56 619 THR A N 1
ATOM 4718 C CA . THR A 1 619 ? 11.702 -26.830 -16.239 1.00 96.56 619 THR A CA 1
ATOM 4719 C C . THR A 1 619 ? 10.207 -26.624 -16.440 1.00 96.56 619 THR A C 1
ATOM 4721 O O . THR A 1 619 ? 9.437 -27.575 -16.466 1.00 96.56 619 THR A O 1
ATOM 4724 N N . GLY A 1 620 ? 9.782 -25.389 -16.687 1.00 95.62 620 GLY A N 1
ATOM 4725 C CA . GLY A 1 620 ? 8.387 -25.070 -16.963 1.00 95.62 620 GLY A CA 1
ATOM 4726 C C . GLY A 1 620 ? 7.923 -23.877 -16.160 1.00 95.62 620 GLY A C 1
ATOM 4727 O O . GLY A 1 620 ? 8.319 -23.714 -15.006 1.00 95.62 620 GLY A O 1
ATOM 4728 N N . ILE A 1 621 ? 7.107 -23.034 -16.786 1.00 95.31 621 ILE A N 1
ATOM 4729 C CA . ILE A 1 621 ? 6.630 -21.788 -16.186 1.00 95.31 621 ILE A CA 1
ATOM 4730 C C . ILE A 1 621 ? 5.097 -21.738 -16.166 1.00 95.31 621 ILE A C 1
ATOM 4732 O O . ILE A 1 621 ? 4.453 -22.320 -17.042 1.00 95.31 621 ILE A O 1
ATOM 4736 N N . PRO A 1 622 ? 4.490 -21.013 -15.204 1.00 91.62 622 PRO A N 1
ATOM 4737 C CA . PRO A 1 622 ? 3.037 -20.919 -15.062 1.00 91.62 622 PRO A CA 1
ATOM 4738 C C . PRO A 1 622 ? 2.273 -20.616 -16.358 1.00 91.62 622 PRO A C 1
ATOM 4740 O O . PRO A 1 622 ? 1.248 -21.235 -16.624 1.00 91.62 622 PRO A O 1
ATOM 4743 N N . GLY A 1 623 ? 2.788 -19.698 -17.184 1.00 92.44 623 GLY A N 1
ATOM 4744 C CA . GLY A 1 623 ? 2.121 -19.246 -18.410 1.00 92.44 623 GLY A CA 1
ATOM 4745 C C . GLY A 1 623 ? 2.072 -20.258 -19.557 1.00 92.44 623 GLY A C 1
ATOM 4746 O O . GLY A 1 623 ? 1.506 -19.944 -20.598 1.00 92.44 623 GLY A O 1
ATOM 4747 N N . GLU A 1 624 ? 2.652 -21.450 -19.402 1.00 95.31 624 GLU A N 1
ATOM 4748 C CA . GLU A 1 624 ? 2.558 -22.522 -20.402 1.00 95.31 624 GLU A CA 1
ATOM 4749 C C . GLU A 1 624 ? 1.227 -23.265 -20.378 1.00 95.31 624 GLU A C 1
ATOM 4751 O O . GLU A 1 624 ? 0.888 -23.931 -21.357 1.00 95.31 624 GLU A O 1
ATOM 4756 N N . LEU A 1 625 ? 0.481 -23.178 -19.278 1.00 94.00 625 LEU A N 1
ATOM 4757 C CA . LEU A 1 625 ? -0.742 -23.940 -19.082 1.00 94.00 625 LEU A CA 1
ATOM 4758 C C . LEU A 1 625 ? -1.967 -23.031 -19.070 1.00 94.00 625 LEU A C 1
ATOM 4760 O O . LEU A 1 625 ? -1.980 -21.936 -18.512 1.00 94.00 625 LEU A O 1
ATOM 4764 N N . GLU A 1 626 ? -3.016 -23.512 -19.721 1.00 89.12 626 GLU A N 1
ATOM 4765 C CA . GLU A 1 626 ? -4.310 -22.879 -19.776 1.00 89.12 626 GLU A CA 1
ATOM 4766 C C . GLU A 1 626 ? -5.019 -23.118 -18.460 1.00 89.12 626 GLU A C 1
ATOM 4768 O O . GLU A 1 626 ? -5.352 -24.245 -18.076 1.00 89.12 626 GLU A O 1
ATOM 4773 N N . PHE A 1 627 ? -5.277 -22.017 -17.779 1.00 85.12 627 PHE A N 1
ATOM 4774 C CA . PHE A 1 627 ? -6.156 -22.042 -16.644 1.00 85.12 627 PHE A CA 1
ATOM 4775 C C . PHE A 1 627 ? -7.603 -22.311 -17.083 1.00 85.12 627 PHE A C 1
ATOM 4777 O O . PHE A 1 627 ? -8.032 -21.778 -18.104 1.00 85.12 627 PHE A O 1
ATOM 4784 N N . PRO A 1 628 ? -8.388 -23.101 -16.325 1.00 79.00 628 PRO A N 1
ATOM 4785 C CA . PRO A 1 628 ? -9.691 -23.606 -16.772 1.00 79.00 628 PRO A CA 1
ATOM 4786 C C . PRO A 1 628 ? -10.772 -22.521 -16.927 1.00 79.00 628 PRO A C 1
ATOM 4788 O O . PRO A 1 628 ? -11.893 -22.820 -17.329 1.00 79.00 628 PRO A O 1
ATOM 4791 N N . PHE A 1 629 ? -10.476 -21.266 -16.582 1.00 79.31 629 PHE A N 1
ATOM 4792 C CA . PHE A 1 629 ? -11.456 -20.188 -16.535 1.00 79.31 629 PHE A CA 1
ATOM 4793 C C . PHE A 1 629 ? -11.697 -19.617 -17.938 1.00 79.31 629 PHE A C 1
ATOM 4795 O O . PHE A 1 629 ? -10.843 -18.927 -18.493 1.00 79.31 629 PHE A O 1
ATOM 4802 N N . ALA A 1 630 ? -12.887 -19.863 -18.488 1.00 61.12 630 ALA A N 1
ATOM 4803 C CA . ALA A 1 630 ? -13.272 -19.394 -19.822 1.00 61.12 630 ALA A CA 1
ATOM 4804 C C . ALA A 1 630 ? -13.357 -17.858 -19.944 1.00 61.12 630 ALA A C 1
ATOM 4806 O O . ALA A 1 630 ? -13.212 -17.314 -21.036 1.00 61.12 630 ALA A O 1
ATOM 4807 N N . GLU A 1 631 ? -13.573 -17.144 -18.834 1.00 68.38 631 GLU A N 1
ATOM 4808 C CA . GLU A 1 631 ? -13.679 -15.683 -18.809 1.00 68.38 631 GLU A CA 1
ATOM 4809 C C . GLU A 1 631 ? -12.628 -15.078 -17.877 1.00 68.38 631 GLU A C 1
ATOM 4811 O O . GLU A 1 631 ? -12.445 -15.517 -16.738 1.00 68.38 631 GLU A O 1
ATOM 4816 N N . LYS A 1 632 ? -11.948 -14.033 -18.358 1.00 73.56 632 LYS A N 1
ATOM 4817 C CA . LYS A 1 632 ? -11.137 -13.156 -17.508 1.00 73.56 632 LYS A CA 1
ATOM 4818 C C . LYS A 1 632 ? -12.046 -12.478 -16.490 1.00 73.56 632 LYS A C 1
ATOM 4820 O O . LYS A 1 632 ? -13.169 -12.108 -16.826 1.00 73.56 632 LYS A O 1
ATOM 4825 N N . ILE A 1 633 ? -11.559 -12.265 -15.271 1.00 66.88 633 ILE A N 1
ATOM 4826 C CA . ILE A 1 633 ? -12.336 -11.523 -14.278 1.00 66.88 633 ILE A CA 1
ATOM 4827 C C . ILE A 1 633 ? -12.441 -10.062 -14.745 1.00 66.88 633 ILE A C 1
ATOM 4829 O O . ILE A 1 633 ? -11.435 -9.354 -14.858 1.00 66.88 633 ILE A O 1
ATOM 4833 N N . VAL A 1 634 ? -13.662 -9.632 -15.077 1.00 60.50 634 VAL A N 1
ATOM 4834 C CA . VAL A 1 634 ? -13.973 -8.279 -15.556 1.00 60.50 634 VAL A CA 1
ATOM 4835 C C . VAL A 1 634 ? -14.393 -7.422 -14.360 1.00 60.50 634 VAL A C 1
ATOM 4837 O O . VAL A 1 634 ? -15.540 -7.468 -13.929 1.00 60.50 634 VAL A O 1
ATOM 4840 N N . GLY A 1 635 ? -13.465 -6.630 -13.819 1.00 62.00 635 GLY A N 1
ATOM 4841 C CA . GLY A 1 635 ? -13.723 -5.666 -12.744 1.00 62.00 635 GLY A CA 1
ATOM 4842 C C . GLY A 1 635 ? -12.811 -4.442 -12.865 1.00 62.00 635 GLY A C 1
ATOM 4843 O O . GLY A 1 635 ? -11.675 -4.568 -13.308 1.00 62.00 635 GLY A O 1
ATOM 4844 N N . GLN A 1 636 ? -13.295 -3.243 -12.508 1.00 54.81 636 GLN A N 1
ATOM 4845 C CA . GLN A 1 636 ? -12.494 -2.001 -12.561 1.00 54.81 636 GLN A CA 1
ATOM 4846 C C . GLN A 1 636 ? -11.471 -1.881 -11.418 1.00 54.81 636 GLN A C 1
ATOM 4848 O O . GLN A 1 636 ? -10.541 -1.082 -11.498 1.00 54.81 636 GLN A O 1
ATOM 4853 N N . ARG A 1 637 ? -11.642 -2.664 -10.351 1.00 68.50 637 ARG A N 1
ATOM 4854 C CA . ARG A 1 637 ? -10.710 -2.806 -9.228 1.00 68.50 637 ARG A CA 1
ATOM 4855 C C . ARG A 1 637 ? -10.467 -4.301 -9.040 1.00 68.50 637 ARG A C 1
ATOM 4857 O O . ARG A 1 637 ? -11.384 -5.083 -9.300 1.00 68.50 637 ARG A O 1
ATOM 4864 N N . GLY A 1 638 ? -9.242 -4.692 -8.682 1.00 68.25 638 GLY A N 1
ATOM 4865 C CA . GLY A 1 638 ? -8.884 -6.102 -8.518 1.00 68.25 638 GLY A CA 1
ATOM 4866 C C . GLY A 1 638 ? -9.925 -6.843 -7.679 1.00 68.25 638 GLY A C 1
ATOM 4867 O O . GLY A 1 638 ? -10.469 -6.293 -6.723 1.00 68.25 638 GLY A O 1
ATOM 4868 N N . THR A 1 639 ? -10.280 -8.045 -8.118 1.00 78.75 639 THR A N 1
ATOM 4869 C CA . THR A 1 639 ? -11.371 -8.834 -7.543 1.00 78.75 639 THR A CA 1
ATOM 4870 C C . THR A 1 639 ? -10.774 -9.952 -6.714 1.00 78.75 639 THR A C 1
ATOM 4872 O O . THR A 1 639 ? -9.841 -10.625 -7.151 1.00 78.75 639 THR A O 1
ATOM 4875 N N . GLU A 1 640 ? -11.310 -10.160 -5.521 1.00 84.06 640 GLU A N 1
ATOM 4876 C CA . GLU A 1 640 ? -10.937 -11.311 -4.714 1.00 84.06 640 GLU A CA 1
ATOM 4877 C C . GLU A 1 640 ? -11.559 -12.580 -5.303 1.00 84.06 640 GLU A C 1
ATOM 4879 O O . GLU A 1 640 ? -12.752 -12.637 -5.603 1.00 84.06 640 GLU A O 1
ATOM 4884 N N . ALA A 1 641 ? -10.727 -13.596 -5.497 1.00 86.50 641 ALA A N 1
ATOM 4885 C CA . ALA A 1 641 ? -11.112 -14.913 -5.959 1.00 86.50 641 ALA A CA 1
ATOM 4886 C C . ALA A 1 641 ? -10.790 -15.934 -4.870 1.00 86.50 641 ALA A C 1
ATOM 4888 O O . ALA A 1 641 ? -9.647 -16.024 -4.424 1.00 86.50 641 ALA A O 1
ATOM 4889 N N . LEU A 1 642 ? -11.778 -16.732 -4.472 1.00 89.31 642 LEU A N 1
ATOM 4890 C CA . LEU A 1 642 ? -11.535 -17.931 -3.675 1.00 89.31 642 LEU A CA 1
ATOM 4891 C C . LEU A 1 642 ? -11.316 -19.121 -4.614 1.00 89.31 642 LEU A C 1
ATOM 4893 O O . LEU A 1 642 ? -12.167 -19.371 -5.465 1.00 89.31 642 LEU A O 1
ATOM 4897 N N . VAL A 1 643 ? -10.231 -19.872 -4.448 1.00 91.44 643 VAL A N 1
ATOM 4898 C CA . VAL A 1 643 ? -9.907 -21.039 -5.275 1.00 91.44 643 VAL A CA 1
ATOM 4899 C C . VAL A 1 643 ? -9.597 -22.239 -4.391 1.00 91.44 643 VAL A C 1
ATOM 4901 O O . VAL A 1 643 ? -8.619 -22.236 -3.646 1.00 91.44 643 VAL A O 1
ATOM 4904 N N . VAL A 1 644 ? -10.418 -23.283 -4.483 1.00 92.50 644 VAL A N 1
ATOM 4905 C CA . VAL A 1 644 ? -10.314 -24.477 -3.634 1.00 92.50 644 VAL A CA 1
ATOM 4906 C C . VAL A 1 644 ? -10.439 -25.730 -4.483 1.00 92.50 644 VAL A C 1
ATOM 4908 O O . VAL A 1 644 ? -11.323 -25.820 -5.332 1.00 92.50 644 VAL A O 1
ATOM 4911 N N . GLN A 1 645 ? -9.572 -26.709 -4.238 1.00 93.56 645 GLN A N 1
ATOM 4912 C CA . GLN A 1 645 ? -9.655 -28.036 -4.842 1.00 93.56 645 GLN A CA 1
ATOM 4913 C C . GLN A 1 645 ? -10.237 -29.035 -3.835 1.00 93.56 645 GLN A C 1
ATOM 4915 O O . GLN A 1 645 ? -9.897 -28.987 -2.655 1.00 93.56 645 GLN A O 1
ATOM 4920 N N . HIS A 1 646 ? -11.099 -29.933 -4.306 1.00 94.00 646 HIS A N 1
ATOM 4921 C CA . HIS A 1 646 ? -11.511 -31.136 -3.585 1.00 94.00 646 HIS A CA 1
ATOM 4922 C C . HIS A 1 646 ? -11.497 -32.317 -4.561 1.00 94.00 646 HIS A C 1
ATOM 4924 O O . HIS A 1 646 ? -12.344 -32.400 -5.454 1.00 94.00 646 HIS A O 1
ATOM 4930 N N . GLY A 1 647 ? -10.504 -33.198 -4.432 1.00 93.62 647 GLY A N 1
ATOM 4931 C CA . GLY A 1 647 ? -10.281 -34.291 -5.378 1.00 93.62 647 GLY A CA 1
ATOM 4932 C C . GLY A 1 647 ? -10.065 -33.769 -6.805 1.00 93.62 647 GLY A C 1
ATOM 4933 O O . GLY A 1 647 ? -9.192 -32.931 -7.043 1.00 93.62 647 GLY A O 1
ATOM 4934 N N . ASP A 1 648 ? -10.892 -34.230 -7.745 1.00 94.00 648 ASP A N 1
ATOM 4935 C CA . ASP A 1 648 ? -10.866 -33.820 -9.158 1.00 94.00 648 ASP A CA 1
ATOM 4936 C C . ASP A 1 648 ? -11.853 -32.674 -9.477 1.00 94.00 648 ASP A C 1
ATOM 4938 O O . ASP A 1 648 ? -12.224 -32.465 -10.637 1.00 94.00 648 ASP A O 1
ATOM 4942 N N . TYR A 1 649 ? -12.236 -31.883 -8.468 1.00 94.56 649 TYR A N 1
ATOM 4943 C CA . TYR A 1 649 ? -13.050 -30.677 -8.634 1.00 94.56 649 TYR A CA 1
ATOM 4944 C C . TYR A 1 649 ? -12.306 -29.415 -8.187 1.00 94.56 649 TYR A C 1
ATOM 4946 O O . TYR A 1 649 ? -11.751 -29.359 -7.089 1.00 94.56 649 TYR A O 1
ATOM 4954 N N . LEU A 1 650 ? -12.365 -28.364 -9.006 1.00 94.88 650 LEU A N 1
ATOM 4955 C CA . LEU A 1 650 ? -11.882 -27.023 -8.682 1.00 94.88 650 LEU A CA 1
ATOM 4956 C C . LEU A 1 650 ? -13.065 -26.069 -8.518 1.00 94.88 650 LEU A C 1
ATOM 4958 O O . LEU A 1 650 ? -13.823 -25.842 -9.456 1.00 94.88 650 LEU A O 1
ATOM 4962 N N . THR A 1 651 ? -13.204 -25.473 -7.340 1.00 94.00 651 THR A N 1
ATOM 4963 C CA . THR A 1 651 ? -14.227 -24.468 -7.032 1.00 94.00 651 THR A CA 1
ATOM 4964 C C . THR A 1 651 ? -13.611 -23.081 -6.999 1.00 94.00 651 THR A C 1
ATOM 4966 O O . THR A 1 651 ? -12.586 -22.861 -6.359 1.00 94.00 651 THR A O 1
ATOM 4969 N N . VAL A 1 652 ? -14.248 -22.143 -7.695 1.00 91.69 652 VAL A N 1
ATOM 4970 C CA . VAL A 1 652 ? -13.726 -20.800 -7.948 1.00 91.69 652 VAL A CA 1
ATOM 4971 C C . VAL A 1 652 ? -14.831 -19.802 -7.666 1.00 91.69 652 VAL A C 1
ATOM 4973 O O . VAL A 1 652 ? -15.860 -19.827 -8.339 1.00 91.69 652 VAL A O 1
ATOM 4976 N N . VAL A 1 653 ? -14.651 -18.925 -6.686 1.00 88.81 653 VAL A N 1
ATOM 4977 C CA . VAL A 1 653 ? -15.670 -17.951 -6.283 1.00 88.81 653 VAL A CA 1
ATOM 4978 C C . VAL A 1 653 ? -15.177 -16.543 -6.579 1.00 88.81 653 VAL A C 1
ATOM 4980 O O . VAL A 1 653 ? -14.295 -16.043 -5.892 1.00 88.81 653 VAL A O 1
ATOM 4983 N N . THR A 1 654 ? -15.755 -15.917 -7.607 1.00 80.56 654 THR A N 1
ATOM 4984 C CA . THR A 1 654 ? -15.484 -14.526 -8.035 1.00 80.56 654 THR A CA 1
ATOM 4985 C C . THR A 1 654 ? -16.765 -13.696 -8.193 1.00 80.56 654 THR A C 1
ATOM 4987 O O . THR A 1 654 ? -16.691 -12.528 -8.561 1.00 80.56 654 THR A O 1
ATOM 4990 N N . HIS A 1 655 ? -17.926 -14.308 -7.894 1.00 77.44 655 HIS A N 1
ATOM 4991 C CA . HIS A 1 655 ? -19.306 -13.919 -8.237 1.00 77.44 655 HIS A CA 1
ATOM 4992 C C . HIS A 1 655 ? -19.685 -14.160 -9.711 1.00 77.44 655 HIS A C 1
ATOM 4994 O O . HIS A 1 655 ? -19.578 -13.239 -10.521 1.00 77.44 655 HIS A O 1
ATOM 5000 N N . PRO A 1 656 ? -20.221 -15.338 -10.109 1.00 83.38 656 PRO A N 1
ATOM 5001 C CA . PRO A 1 656 ? -20.728 -16.486 -9.330 1.00 83.38 656 PRO A CA 1
ATOM 5002 C C . PRO A 1 656 ? -19.637 -17.474 -8.856 1.00 83.38 656 PRO A C 1
ATOM 5004 O O . PRO A 1 656 ? -18.469 -17.294 -9.186 1.00 83.38 656 PRO A O 1
ATOM 5007 N N . ALA A 1 657 ? -20.005 -18.524 -8.103 1.00 87.19 657 ALA A N 1
ATOM 5008 C CA . ALA A 1 657 ? -19.118 -19.675 -7.921 1.00 87.19 657 ALA A CA 1
ATOM 5009 C C . ALA A 1 657 ? -19.192 -20.581 -9.153 1.00 87.19 657 ALA A C 1
ATOM 5011 O O . ALA A 1 657 ? -20.278 -20.893 -9.649 1.00 87.19 657 ALA A O 1
ATOM 5012 N N . ARG A 1 658 ? -18.034 -21.007 -9.637 1.00 91.12 658 ARG A N 1
ATOM 5013 C CA . ARG A 1 658 ? -17.882 -21.911 -10.773 1.00 91.12 658 ARG A CA 1
ATOM 5014 C C . ARG A 1 658 ? -17.130 -23.148 -10.314 1.00 91.12 658 ARG A C 1
ATOM 5016 O O . ARG A 1 658 ? -16.139 -23.032 -9.594 1.00 91.12 658 ARG A O 1
ATOM 5023 N N . VAL A 1 659 ? -17.619 -24.314 -10.707 1.00 92.00 659 VAL A N 1
ATOM 5024 C CA . VAL A 1 659 ? -16.999 -25.606 -10.420 1.00 92.00 659 VAL A CA 1
ATOM 5025 C C . VAL A 1 659 ? -16.526 -26.206 -11.728 1.00 92.00 659 VAL A C 1
ATOM 5027 O O . VAL A 1 659 ? -17.307 -26.352 -12.669 1.00 92.00 659 VAL A O 1
ATOM 5030 N N . TYR A 1 660 ? -15.259 -26.586 -11.761 1.00 93.00 660 TYR A N 1
ATOM 5031 C CA . TYR A 1 660 ? -14.614 -27.219 -12.897 1.00 93.00 660 TYR A CA 1
ATOM 5032 C C . TYR A 1 660 ? -14.256 -28.654 -12.532 1.00 93.00 660 TYR A C 1
ATOM 5034 O O . TYR A 1 660 ? -13.742 -28.911 -11.445 1.00 93.00 660 TYR A O 1
ATOM 5042 N N . GLY A 1 661 ? -14.542 -29.577 -13.441 1.00 93.12 661 GLY A N 1
ATOM 5043 C CA . GLY A 1 661 ? -13.980 -30.921 -13.458 1.00 93.12 661 GLY A CA 1
ATOM 5044 C C . GLY A 1 661 ? -12.810 -31.003 -14.437 1.00 93.12 661 GLY A C 1
ATOM 5045 O O . GLY A 1 661 ? -12.440 -30.016 -15.076 1.00 93.12 661 GLY A O 1
ATOM 5046 N N . THR A 1 662 ? -12.261 -32.203 -14.604 1.00 90.50 662 THR A N 1
ATOM 5047 C CA . THR A 1 662 ? -11.155 -32.470 -15.543 1.00 90.50 662 THR A CA 1
ATOM 5048 C C . THR A 1 662 ? -11.505 -32.161 -17.002 1.00 90.50 662 THR A C 1
ATOM 5050 O O . THR A 1 662 ? -10.621 -31.833 -17.791 1.00 90.50 662 THR A O 1
ATOM 5053 N N . ASP A 1 663 ? -12.791 -32.235 -17.354 1.00 87.31 663 ASP A N 1
ATOM 5054 C CA . ASP A 1 663 ? -13.285 -32.073 -18.725 1.00 87.31 663 ASP A CA 1
ATOM 5055 C C . ASP A 1 663 ? -13.871 -30.679 -19.023 1.00 87.31 663 ASP A C 1
ATOM 5057 O O . ASP A 1 663 ? -14.280 -30.417 -20.156 1.00 87.31 663 ASP A O 1
ATOM 5061 N N . GLY A 1 664 ? -13.894 -29.768 -18.041 1.00 87.56 664 GLY A N 1
ATOM 5062 C CA . GLY A 1 664 ? -14.409 -28.403 -18.195 1.00 87.56 664 GLY A CA 1
ATOM 5063 C C . GLY A 1 664 ? -15.300 -27.943 -17.041 1.00 87.56 664 GLY A C 1
ATOM 5064 O O . GLY A 1 664 ? -15.287 -28.512 -15.951 1.00 87.56 664 GLY A O 1
ATOM 5065 N N . GLU A 1 665 ? -16.072 -26.879 -17.269 1.00 90.81 665 GLU A N 1
ATOM 5066 C CA . GLU A 1 665 ? -17.013 -26.345 -16.278 1.00 90.81 665 GLU A CA 1
ATOM 5067 C C . GLU A 1 665 ? -18.205 -27.300 -16.089 1.00 90.81 665 GLU A C 1
ATOM 5069 O O . GLU A 1 665 ? -18.898 -27.646 -17.044 1.00 90.81 665 GLU A O 1
ATOM 5074 N N . LEU A 1 666 ? -18.436 -27.732 -14.847 1.00 89.00 666 LEU A N 1
ATOM 5075 C CA . LEU A 1 666 ? -19.520 -28.646 -14.472 1.00 89.00 666 LEU A CA 1
ATOM 5076 C C . LEU A 1 666 ? -20.749 -27.899 -13.959 1.00 89.00 666 LEU A C 1
ATOM 5078 O O . LEU A 1 666 ? -21.883 -28.307 -14.205 1.00 89.00 666 LEU A O 1
ATOM 5082 N N . LEU A 1 667 ? -20.521 -26.830 -13.197 1.00 86.62 667 LEU A N 1
ATOM 5083 C CA . LEU A 1 667 ? -21.573 -26.112 -12.493 1.00 86.62 667 LEU A CA 1
ATOM 5084 C C . LEU A 1 667 ? -21.217 -24.632 -12.374 1.00 86.62 667 LEU A C 1
ATOM 5086 O O . LEU A 1 667 ? -20.241 -24.269 -11.722 1.00 86.62 667 LEU A O 1
ATOM 5090 N N . THR A 1 668 ? -22.089 -23.773 -12.892 1.00 82.69 668 THR A N 1
ATOM 5091 C CA . THR 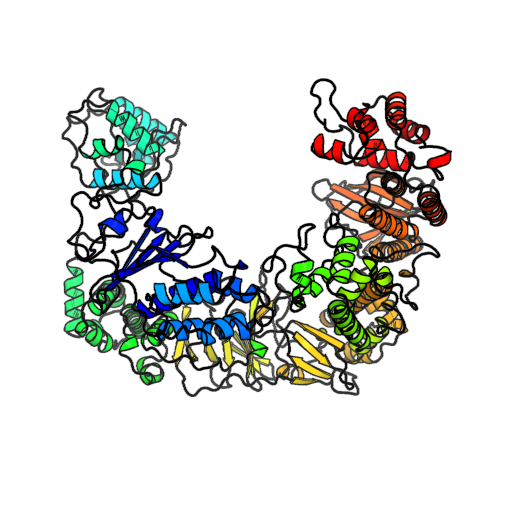A 1 668 ? -22.137 -22.357 -12.521 1.00 82.69 668 THR A CA 1
ATOM 5092 C C . THR A 1 668 ? -23.248 -22.180 -11.493 1.00 82.69 668 THR A C 1
ATOM 5094 O O . THR A 1 668 ? -24.429 -22.343 -11.808 1.00 82.69 668 THR A O 1
ATOM 5097 N N . ARG A 1 669 ? -22.912 -21.824 -10.252 1.00 77.44 669 ARG A N 1
ATOM 5098 C CA . ARG A 1 669 ? -23.910 -21.516 -9.223 1.00 77.44 669 ARG A CA 1
ATOM 5099 C C . ARG A 1 669 ? -23.695 -20.097 -8.743 1.00 77.44 669 ARG A C 1
ATOM 5101 O O . ARG A 1 669 ? -22.618 -19.744 -8.272 1.00 77.44 669 ARG A O 1
ATOM 5108 N N . ARG A 1 670 ? -24.723 -19.255 -8.867 1.00 69.81 670 ARG A N 1
ATOM 5109 C CA . ARG A 1 670 ? -24.646 -17.883 -8.363 1.00 69.81 670 ARG A CA 1
ATOM 5110 C C . ARG A 1 670 ? -24.363 -17.938 -6.874 1.00 69.81 670 ARG A C 1
ATOM 5112 O O . ARG A 1 670 ? -25.235 -18.352 -6.134 1.00 69.81 670 ARG A O 1
ATOM 5119 N N . VAL A 1 671 ? -23.162 -17.537 -6.471 1.00 66.94 671 VAL A N 1
ATOM 5120 C CA . VAL A 1 671 ? -22.823 -17.325 -5.072 1.00 66.94 671 VAL A CA 1
ATOM 5121 C C . VAL A 1 671 ? -22.693 -15.836 -4.865 1.00 66.94 671 VAL A C 1
ATOM 5123 O O . VAL A 1 671 ? -21.741 -15.201 -5.320 1.00 66.94 671 VAL A O 1
ATOM 5126 N N . THR A 1 672 ? -23.712 -15.251 -4.240 1.00 62.06 672 THR A N 1
ATOM 5127 C CA . THR A 1 672 ? -23.554 -13.947 -3.612 1.00 62.06 672 THR A CA 1
ATOM 5128 C C . THR A 1 672 ? -22.576 -14.187 -2.476 1.00 62.06 672 THR A C 1
ATOM 5130 O O . THR A 1 672 ? -22.945 -14.858 -1.519 1.00 62.06 672 THR A O 1
ATOM 5133 N N . MET A 1 673 ? -21.327 -13.740 -2.595 1.00 60.66 673 MET A N 1
ATOM 5134 C CA . MET A 1 673 ? -20.527 -13.485 -1.402 1.00 60.66 673 MET A CA 1
ATOM 5135 C C . MET A 1 673 ? -21.186 -12.281 -0.723 1.00 60.66 673 MET A C 1
ATOM 5137 O O . MET A 1 673 ? -21.242 -11.209 -1.325 1.00 60.66 673 MET A O 1
ATOM 5141 N N . PRO A 1 674 ? -21.762 -12.416 0.482 1.00 52.66 674 PRO A N 1
ATOM 5142 C CA . PRO A 1 674 ? -21.972 -11.244 1.319 1.00 52.66 674 PRO A CA 1
ATOM 5143 C C . PRO A 1 674 ? -20.628 -10.529 1.543 1.00 52.66 674 PRO A C 1
ATOM 5145 O O . PRO A 1 674 ? -19.586 -11.054 1.158 1.00 52.66 674 PRO A O 1
ATOM 5148 N N . GLU A 1 675 ? -20.651 -9.378 2.210 1.00 50.97 675 GLU A N 1
ATOM 5149 C CA . GLU A 1 675 ? -19.507 -8.627 2.768 1.00 50.97 675 GLU A CA 1
ATOM 5150 C C . GLU A 1 675 ? -18.630 -9.488 3.723 1.00 50.97 675 GLU A C 1
ATOM 5152 O O . GLU A 1 675 ? -18.504 -9.222 4.914 1.00 50.97 675 GLU A O 1
ATOM 5157 N N . LEU A 1 676 ? -18.095 -10.608 3.239 1.00 46.03 676 LEU A N 1
ATOM 5158 C CA . LEU A 1 676 ? -17.411 -11.663 3.990 1.00 46.03 676 LEU A CA 1
ATOM 5159 C C . LEU A 1 676 ? -15.907 -11.432 4.091 1.00 46.03 676 LEU A C 1
ATOM 5161 O O . LEU A 1 676 ? -15.244 -12.093 4.886 1.00 46.03 676 LEU A O 1
ATOM 5165 N N . PHE A 1 677 ? -15.405 -10.498 3.297 1.00 51.09 677 PHE A N 1
ATOM 5166 C CA . PHE A 1 677 ? -14.076 -9.934 3.403 1.00 51.09 677 PHE A CA 1
ATOM 5167 C C . PHE A 1 677 ? -14.284 -8.473 3.796 1.00 51.09 677 PHE A C 1
ATOM 5169 O O . PHE A 1 677 ? -14.336 -7.606 2.923 1.00 51.09 677 PHE A O 1
ATOM 5176 N N . PRO A 1 678 ? -14.529 -8.161 5.087 1.00 46.25 678 PRO A N 1
ATOM 5177 C CA . PRO A 1 678 ? -14.334 -6.787 5.523 1.00 46.25 678 PRO A CA 1
ATOM 5178 C C . PRO A 1 678 ? -12.923 -6.376 5.090 1.00 46.25 678 PRO A C 1
ATOM 5180 O O . PRO A 1 678 ? -12.009 -7.197 5.144 1.00 46.25 678 PRO A O 1
ATOM 5183 N N . GLU A 1 679 ? -12.741 -5.124 4.669 1.00 47.00 679 GLU A N 1
ATOM 5184 C CA . GLU A 1 679 ? -11.490 -4.580 4.101 1.00 47.00 679 GLU A CA 1
ATOM 5185 C C . GLU A 1 679 ? -10.236 -4.762 5.008 1.00 47.00 679 GLU A C 1
ATOM 5187 O O . GLU A 1 679 ? -9.121 -4.412 4.624 1.00 47.00 679 GLU A O 1
ATOM 5192 N N . ALA A 1 680 ? -10.386 -5.351 6.202 1.00 42.00 680 ALA A N 1
ATOM 5193 C CA . ALA A 1 680 ? -9.341 -5.744 7.138 1.00 42.00 680 ALA A CA 1
ATOM 5194 C C . ALA A 1 680 ? -9.025 -7.260 7.071 1.00 42.00 680 ALA A C 1
ATOM 5196 O O . ALA A 1 680 ? -9.607 -8.097 7.763 1.00 42.00 680 ALA A O 1
ATOM 5197 N N . VAL A 1 681 ? -8.037 -7.588 6.237 1.00 48.28 681 VAL A N 1
ATOM 5198 C CA . VAL A 1 681 ? -7.401 -8.899 6.008 1.00 48.28 681 VAL A CA 1
ATOM 5199 C C . VAL A 1 681 ? -6.715 -9.453 7.273 1.00 48.28 681 VAL A C 1
ATOM 5201 O O . VAL A 1 681 ? -5.498 -9.365 7.404 1.00 48.28 681 VAL A O 1
ATOM 5204 N N . VAL A 1 682 ? -7.470 -10.013 8.223 1.00 50.50 682 VAL A N 1
ATOM 5205 C CA . VAL A 1 682 ? -6.882 -10.752 9.371 1.00 50.50 682 VAL A CA 1
ATOM 5206 C C . VAL A 1 682 ? -7.466 -12.157 9.524 1.00 50.50 682 VAL A C 1
ATOM 5208 O O . VAL A 1 682 ? -6.827 -13.037 10.099 1.00 50.50 682 VAL A O 1
ATOM 5211 N N . HIS A 1 683 ? -8.644 -12.439 8.964 1.00 53.97 683 HIS A N 1
ATOM 5212 C CA . HIS A 1 683 ? -9.270 -13.753 9.086 1.00 53.97 683 HIS A CA 1
ATOM 5213 C C . HIS A 1 683 ? -9.785 -14.265 7.741 1.00 53.97 683 HIS A C 1
ATOM 5215 O O . HIS A 1 683 ? -10.464 -13.515 7.039 1.00 53.97 683 HIS A O 1
ATOM 5221 N N . PRO A 1 684 ? -9.502 -15.533 7.382 1.00 59.16 684 PRO A N 1
ATOM 5222 C CA . PRO A 1 684 ? -10.066 -16.120 6.181 1.00 59.16 684 PRO A CA 1
ATOM 5223 C C . PRO A 1 684 ? -11.587 -16.114 6.333 1.00 59.16 684 PRO A C 1
ATOM 5225 O O . PRO A 1 684 ? -12.133 -16.648 7.305 1.00 59.16 684 PRO A O 1
ATOM 5228 N N . GLY A 1 685 ? -12.267 -15.464 5.390 1.00 71.19 685 GLY A N 1
ATOM 5229 C CA . GLY A 1 685 ? -13.706 -15.604 5.217 1.00 71.19 685 GLY A CA 1
ATOM 5230 C C . GLY A 1 685 ? -14.097 -17.074 4.988 1.00 71.19 685 GLY A C 1
ATOM 5231 O O . GLY A 1 685 ? -13.252 -17.973 4.995 1.00 71.19 685 GLY A O 1
ATOM 5232 N N . PRO A 1 686 ? -15.388 -17.365 4.793 1.00 83.50 686 PRO A N 1
ATOM 5233 C CA . PRO A 1 686 ? -15.820 -18.732 4.569 1.00 83.50 686 PRO A CA 1
ATOM 5234 C C . PRO A 1 686 ? -15.221 -19.306 3.283 1.00 83.50 686 PRO A C 1
ATOM 5236 O O . PRO A 1 686 ? -15.135 -18.631 2.255 1.00 83.50 686 PRO A O 1
ATOM 5239 N N . VAL A 1 687 ? -14.844 -20.578 3.351 1.00 88.12 687 VAL A N 1
ATOM 5240 C CA . VAL A 1 687 ? -14.215 -21.320 2.259 1.00 88.12 687 VAL A CA 1
ATOM 5241 C C . VAL A 1 687 ? -15.263 -22.208 1.598 1.00 88.12 687 VAL A C 1
ATOM 5243 O O . VAL A 1 687 ? -15.920 -22.990 2.278 1.00 88.12 687 VAL A O 1
ATOM 5246 N N . PHE A 1 688 ? -15.426 -22.102 0.282 1.00 91.31 688 PHE A N 1
ATOM 5247 C CA . PHE A 1 688 ? -16.376 -22.882 -0.507 1.00 91.31 688 PHE A CA 1
ATOM 5248 C C . PHE A 1 688 ? -15.666 -23.934 -1.361 1.00 91.31 688 PHE A C 1
ATOM 5250 O O . PHE A 1 688 ? -14.669 -23.626 -2.010 1.00 91.31 688 PHE A O 1
ATOM 5257 N N . TRP A 1 689 ? -16.212 -25.148 -1.422 1.00 94.06 689 TRP A N 1
ATOM 5258 C CA . TRP A 1 689 ? -15.757 -26.196 -2.342 1.00 94.06 689 TRP A CA 1
ATOM 5259 C C . TRP A 1 689 ? -16.910 -27.103 -2.763 1.00 94.06 689 TRP A C 1
ATOM 5261 O O . TRP A 1 689 ? -17.935 -27.167 -2.093 1.00 94.06 689 TRP A O 1
ATOM 5271 N N . TYR A 1 690 ? -16.756 -27.801 -3.879 1.00 94.50 690 TYR A N 1
ATOM 5272 C CA . TYR A 1 690 ? -17.690 -28.815 -4.351 1.00 94.50 690 TYR A CA 1
ATOM 5273 C C . TYR A 1 690 ? -17.151 -30.204 -4.020 1.00 94.50 690 TYR A C 1
ATOM 5275 O O . TYR A 1 690 ? -16.021 -30.516 -4.383 1.00 94.50 690 TYR A O 1
ATOM 5283 N N . ASP A 1 691 ? -17.945 -31.032 -3.341 1.00 93.88 691 ASP A N 1
ATOM 5284 C CA . ASP A 1 691 ? -17.534 -32.381 -2.918 1.00 93.88 691 ASP A CA 1
ATOM 5285 C C . ASP A 1 691 ? -17.875 -33.488 -3.938 1.00 93.88 691 ASP A C 1
ATOM 5287 O O . ASP A 1 691 ? -17.757 -34.677 -3.652 1.00 93.88 691 ASP A O 1
ATOM 5291 N N . GLY A 1 692 ? -18.336 -33.105 -5.132 1.00 93.62 692 GLY A N 1
ATOM 5292 C CA . GLY A 1 692 ? -18.851 -34.023 -6.150 1.00 93.62 692 GLY A CA 1
ATOM 5293 C C . GLY A 1 692 ? -20.372 -34.195 -6.126 1.00 93.62 692 GLY A C 1
ATOM 5294 O O . GLY A 1 692 ? -20.933 -34.683 -7.104 1.00 93.62 692 GLY A O 1
ATOM 5295 N N . THR A 1 693 ? -21.047 -33.769 -5.055 1.00 92.94 693 THR A N 1
ATOM 5296 C CA . THR A 1 693 ? -22.514 -33.804 -4.941 1.00 92.94 693 THR A CA 1
ATOM 5297 C C . THR A 1 693 ? -23.073 -32.412 -4.674 1.00 92.94 693 THR A C 1
ATOM 5299 O O . THR A 1 693 ? -23.910 -31.921 -5.435 1.00 92.94 693 THR A O 1
ATOM 5302 N N . ASP A 1 694 ? -22.559 -31.736 -3.649 1.00 93.19 694 ASP A N 1
ATOM 5303 C CA . ASP A 1 694 ? -23.062 -30.469 -3.139 1.00 93.19 694 ASP A CA 1
ATOM 5304 C C . ASP A 1 694 ? -21.966 -29.402 -3.049 1.00 93.19 694 ASP A C 1
ATOM 5306 O O . ASP A 1 694 ? -20.783 -29.679 -2.845 1.00 93.19 694 ASP A O 1
ATOM 5310 N N . LEU A 1 695 ? -22.379 -28.133 -3.151 1.00 93.44 695 LEU A N 1
ATOM 5311 C CA . LEU A 1 695 ? -21.497 -27.022 -2.804 1.00 93.44 695 LEU A CA 1
ATOM 5312 C C . LEU A 1 695 ? -21.471 -26.874 -1.279 1.00 93.44 695 LEU A C 1
ATOM 5314 O O . LEU A 1 695 ? -22.503 -26.630 -0.647 1.00 93.44 695 LEU A O 1
ATOM 5318 N N . ARG A 1 696 ? -20.283 -27.021 -0.708 1.00 93.62 696 ARG A N 1
ATOM 5319 C CA . ARG A 1 696 ? -19.983 -26.892 0.711 1.00 93.62 696 ARG A CA 1
ATOM 5320 C C . ARG A 1 696 ? -19.411 -25.521 1.022 1.00 93.62 696 ARG A C 1
ATOM 5322 O O . ARG A 1 696 ? -18.833 -24.855 0.165 1.00 93.62 696 ARG A O 1
ATOM 5329 N N . MET A 1 697 ? -19.585 -25.115 2.267 1.00 91.44 697 MET A N 1
ATOM 5330 C CA . MET A 1 697 ? -19.025 -23.909 2.850 1.00 91.44 697 MET A CA 1
ATOM 5331 C C . MET A 1 697 ? -18.492 -24.266 4.234 1.00 91.44 697 MET A C 1
ATOM 5333 O O . MET A 1 697 ? -19.222 -24.856 5.021 1.00 91.44 697 MET A O 1
ATOM 5337 N N . ALA A 1 698 ? -17.261 -23.892 4.559 1.00 88.44 698 ALA A N 1
ATOM 5338 C CA . ALA A 1 698 ? -16.732 -23.972 5.914 1.00 88.44 698 ALA A CA 1
ATOM 5339 C C . ALA A 1 698 ? -16.444 -22.580 6.456 1.00 88.44 698 ALA A C 1
ATOM 5341 O O . ALA A 1 698 ? -15.915 -21.723 5.750 1.00 88.44 698 ALA A O 1
ATOM 5342 N N . ASP A 1 699 ? -16.743 -22.379 7.731 1.00 85.56 699 ASP A N 1
ATOM 5343 C CA . ASP A 1 699 ? -16.201 -21.282 8.522 1.00 85.56 699 ASP A CA 1
ATOM 5344 C C . ASP A 1 699 ? -15.856 -21.782 9.936 1.00 85.56 699 ASP A C 1
ATOM 5346 O O . ASP A 1 699 ? -15.876 -22.984 10.206 1.00 85.56 699 ASP A O 1
ATOM 5350 N N . ARG A 1 700 ? -15.510 -20.870 10.853 1.00 81.25 700 ARG A N 1
ATOM 5351 C CA . ARG A 1 700 ? -15.142 -21.214 12.241 1.00 81.25 700 ARG A CA 1
ATOM 5352 C C . ARG A 1 700 ? -16.228 -21.987 12.997 1.00 81.25 700 ARG A C 1
ATOM 5354 O O . ARG A 1 700 ? -15.933 -22.592 14.020 1.00 81.25 700 ARG A O 1
ATOM 5361 N N . THR A 1 701 ? -17.476 -21.933 12.537 1.00 82.75 701 THR A N 1
ATOM 5362 C CA . THR A 1 701 ? -18.616 -22.584 13.191 1.00 82.75 701 THR A CA 1
ATOM 5363 C C . THR A 1 701 ? -18.890 -23.994 12.665 1.00 82.75 701 THR A C 1
ATOM 5365 O O . THR A 1 701 ? -19.614 -24.743 13.313 1.00 82.75 701 THR A O 1
ATOM 5368 N N . GLY A 1 702 ? -18.279 -24.391 11.543 1.00 87.62 702 GLY A N 1
ATOM 5369 C CA . GLY A 1 702 ? -18.342 -25.752 11.011 1.00 87.62 702 GLY A CA 1
ATOM 5370 C C . GLY A 1 702 ? -18.490 -25.808 9.494 1.00 87.62 702 GLY A C 1
ATOM 5371 O O . GLY A 1 702 ? -18.148 -24.857 8.791 1.00 87.62 702 GLY A O 1
ATOM 5372 N N . VAL A 1 703 ? -18.973 -26.950 8.997 1.00 91.19 703 VAL A N 1
ATOM 5373 C CA . VAL A 1 703 ? -19.206 -27.201 7.570 1.00 91.19 703 VAL A CA 1
ATOM 5374 C C . VAL A 1 703 ? -20.704 -27.158 7.280 1.00 91.19 703 VAL A C 1
ATOM 5376 O O . VAL A 1 703 ? -21.528 -27.652 8.047 1.00 91.19 703 VAL A O 1
ATOM 5379 N N . PHE A 1 704 ? -21.056 -26.539 6.160 1.00 93.50 704 PHE A N 1
ATOM 5380 C CA . PHE A 1 704 ? -22.419 -26.280 5.733 1.00 93.50 704 PHE A CA 1
ATOM 5381 C C . PHE A 1 704 ? -22.624 -26.721 4.292 1.00 93.50 704 PHE A C 1
ATOM 5383 O O . PHE A 1 704 ? -21.764 -26.522 3.434 1.00 93.50 704 PHE A O 1
ATOM 5390 N N . ARG A 1 705 ? -23.806 -27.258 4.005 1.00 94.69 705 ARG A N 1
ATOM 5391 C CA . ARG A 1 705 ? -24.306 -27.481 2.650 1.00 94.69 705 ARG A CA 1
ATOM 5392 C C . ARG A 1 705 ? -25.038 -26.230 2.167 1.00 94.69 705 ARG A C 1
ATOM 5394 O O . ARG A 1 705 ? -25.889 -25.704 2.884 1.00 94.69 705 ARG A O 1
ATOM 5401 N N . LEU A 1 706 ? -24.729 -25.756 0.960 1.00 92.94 706 LEU A N 1
ATOM 5402 C CA . LEU A 1 706 ? -25.454 -24.655 0.325 1.00 92.94 706 LEU A CA 1
ATOM 5403 C C . LEU A 1 706 ? -26.685 -25.186 -0.426 1.00 92.94 706 LEU A C 1
ATOM 5405 O O . LEU A 1 706 ? -26.590 -25.735 -1.528 1.00 92.94 706 LEU A O 1
ATOM 5409 N N . ASP A 1 707 ? -27.865 -24.951 0.137 1.00 91.50 707 ASP A N 1
ATOM 5410 C CA . ASP A 1 707 ? -29.145 -25.422 -0.400 1.00 91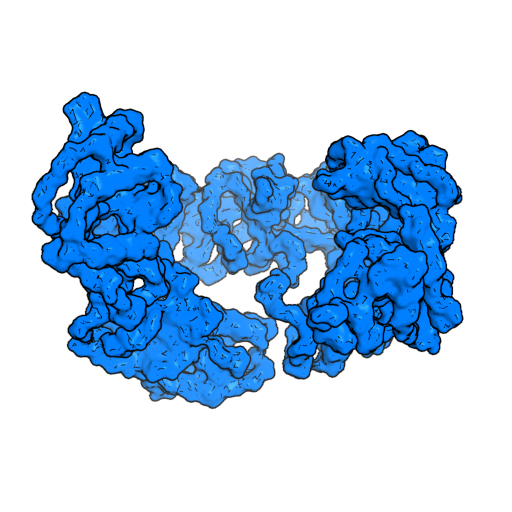.50 707 ASP A CA 1
ATOM 5411 C C . ASP A 1 707 ? -29.758 -24.511 -1.464 1.00 91.50 707 ASP A C 1
ATOM 5413 O O . ASP A 1 707 ? -30.576 -24.950 -2.273 1.00 91.50 707 ASP A O 1
ATOM 5417 N N . GLY A 1 708 ? -29.363 -23.241 -1.500 1.00 89.62 708 GLY A N 1
ATOM 5418 C CA . GLY A 1 708 ? -29.906 -22.264 -2.436 1.00 89.62 708 GLY A CA 1
ATOM 5419 C C . GLY A 1 708 ? -29.801 -20.843 -1.908 1.00 89.62 708 GLY A C 1
ATOM 5420 O O . GLY A 1 708 ? -28.944 -20.548 -1.078 1.00 89.62 708 GLY A O 1
ATOM 5421 N N . TYR A 1 709 ? -30.683 -19.980 -2.404 1.00 86.56 709 TYR A N 1
ATOM 5422 C CA . TYR A 1 709 ? -30.758 -18.571 -2.029 1.00 86.56 709 TYR A CA 1
ATOM 5423 C C . TYR A 1 709 ? -32.175 -18.211 -1.607 1.00 86.56 709 TYR A C 1
ATOM 5425 O O . TYR A 1 709 ? -33.139 -18.696 -2.205 1.00 86.56 709 TYR A O 1
ATOM 5433 N N . GLY A 1 710 ? -32.281 -17.373 -0.580 1.00 85.00 710 GLY A N 1
ATOM 5434 C CA . GLY A 1 710 ? -33.518 -16.692 -0.228 1.00 85.00 710 GLY A CA 1
ATOM 5435 C C . GLY A 1 710 ? -33.852 -15.576 -1.220 1.00 85.00 710 GLY A C 1
ATOM 5436 O O . GLY A 1 710 ? -33.067 -15.247 -2.115 1.00 85.00 710 GLY A O 1
ATOM 5437 N N . ASP A 1 711 ? -35.029 -14.975 -1.055 1.00 80.12 711 ASP A N 1
ATOM 5438 C CA . ASP A 1 711 ? -35.477 -13.846 -1.884 1.00 80.12 711 ASP A CA 1
ATOM 5439 C C . ASP A 1 711 ? -34.685 -12.559 -1.635 1.00 80.12 711 ASP A C 1
ATOM 5441 O O . ASP A 1 711 ? -34.636 -11.687 -2.495 1.00 80.12 711 ASP A O 1
ATOM 5445 N N . ASP A 1 712 ? -34.027 -12.466 -0.481 1.00 74.38 712 ASP A N 1
ATOM 5446 C CA . ASP A 1 712 ? -33.052 -11.428 -0.141 1.00 74.38 712 ASP A CA 1
ATOM 5447 C C . ASP A 1 712 ? -31.676 -11.663 -0.794 1.00 74.38 712 ASP A C 1
ATOM 5449 O O . ASP A 1 712 ? -30.723 -10.935 -0.521 1.00 74.38 712 ASP A O 1
ATOM 5453 N N . HIS A 1 713 ? -31.561 -12.686 -1.650 1.00 78.19 713 HIS A N 1
ATOM 5454 C CA . HIS A 1 713 ? -30.319 -13.152 -2.268 1.00 78.19 713 HIS A CA 1
ATOM 5455 C C . HIS A 1 713 ? -29.257 -13.653 -1.272 1.00 78.19 713 HIS A C 1
ATOM 5457 O O . HIS A 1 713 ? -28.097 -13.838 -1.662 1.00 78.19 713 HIS A O 1
ATOM 5463 N N . GLY A 1 714 ? -29.639 -13.920 -0.017 1.00 82.75 714 GLY A N 1
ATOM 5464 C CA . GLY A 1 714 ? -28.784 -14.530 0.997 1.00 82.75 714 GLY A CA 1
ATOM 5465 C C . GLY A 1 714 ? -28.689 -16.055 0.837 1.00 82.75 714 GLY A C 1
ATOM 5466 O O . GLY A 1 714 ? -29.671 -16.690 0.444 1.00 82.75 714 GLY A O 1
ATOM 5467 N N . PRO A 1 715 ? -27.528 -16.681 1.116 1.00 88.38 715 PRO A N 1
ATOM 5468 C CA . PRO A 1 715 ? -27.385 -18.132 1.028 1.00 88.38 715 PRO A CA 1
ATOM 5469 C C . PRO A 1 715 ? -28.200 -18.850 2.113 1.00 88.38 715 PRO A C 1
ATOM 5471 O O . PRO A 1 715 ? -28.185 -18.458 3.284 1.00 88.38 715 PRO A O 1
ATOM 5474 N N . LEU A 1 716 ? -28.877 -19.928 1.714 1.00 92.31 716 LEU A N 1
ATOM 5475 C CA . LEU A 1 716 ? -29.562 -20.865 2.602 1.00 92.31 716 LEU A CA 1
ATOM 5476 C C . LEU A 1 716 ? -28.624 -22.030 2.907 1.00 92.31 716 LEU A C 1
ATOM 5478 O O . LEU A 1 716 ? -28.191 -22.737 1.993 1.00 92.31 716 LEU A O 1
ATOM 5482 N N . LEU A 1 717 ? -28.309 -22.210 4.184 1.00 94.38 717 LEU A N 1
ATOM 5483 C CA . LEU A 1 717 ? -27.305 -23.152 4.660 1.00 94.38 717 LEU A CA 1
ATOM 5484 C C . LEU A 1 717 ? -27.943 -24.242 5.526 1.00 94.38 717 LEU A C 1
ATOM 5486 O O . LEU A 1 717 ? -28.842 -23.969 6.322 1.00 94.38 717 LEU A O 1
ATOM 5490 N N . THR A 1 718 ? -27.437 -25.464 5.400 1.00 95.12 718 THR A N 1
ATOM 5491 C CA . THR A 1 718 ? -27.724 -26.581 6.314 1.00 95.12 718 THR A CA 1
ATOM 5492 C C . THR A 1 718 ? -26.430 -27.018 6.978 1.00 95.12 718 THR A C 1
ATOM 5494 O O . THR A 1 718 ? -25.439 -27.227 6.283 1.00 95.12 718 THR A O 1
ATOM 5497 N N . PHE A 1 719 ? -26.421 -27.139 8.306 1.00 94.00 719 PHE A N 1
ATOM 5498 C CA . PHE A 1 719 ? -25.246 -27.595 9.050 1.00 94.00 719 PHE A CA 1
ATOM 5499 C C . PHE A 1 719 ? -24.994 -29.087 8.806 1.00 94.00 719 PHE A C 1
ATOM 5501 O O . PHE A 1 719 ? -25.927 -29.886 8.862 1.00 94.00 719 PHE A O 1
ATOM 5508 N N . ASP A 1 720 ? -23.741 -29.449 8.541 1.00 92.56 720 ASP A N 1
ATOM 5509 C CA . ASP A 1 720 ? -23.305 -30.823 8.303 1.00 92.56 720 ASP A CA 1
ATOM 5510 C C . ASP A 1 720 ? -22.088 -31.127 9.188 1.00 92.56 720 ASP A C 1
ATOM 5512 O O . ASP A 1 720 ? -20.955 -30.744 8.888 1.00 92.56 720 ASP A O 1
ATOM 5516 N N . ALA A 1 721 ? -22.339 -31.778 10.325 1.00 86.81 721 ALA A N 1
ATOM 5517 C CA . ALA A 1 721 ? -21.302 -32.090 11.306 1.00 86.81 721 ALA A CA 1
ATOM 5518 C C . ALA A 1 721 ? -20.304 -33.149 10.799 1.00 86.81 721 ALA A C 1
ATOM 5520 O O . ALA A 1 721 ? -19.136 -33.141 11.201 1.00 86.81 721 ALA A O 1
ATOM 5521 N N . ASP A 1 722 ? -20.746 -34.021 9.891 1.00 86.94 722 ASP A N 1
ATOM 5522 C CA . ASP A 1 722 ? -19.995 -35.195 9.441 1.00 86.94 722 ASP A CA 1
ATOM 5523 C C . ASP A 1 722 ? -19.193 -34.932 8.157 1.00 86.94 722 ASP A C 1
ATOM 5525 O O . ASP A 1 722 ? -18.322 -35.726 7.798 1.00 86.94 722 ASP A O 1
ATOM 5529 N N . ALA A 1 723 ? -19.430 -33.803 7.482 1.00 87.31 723 ALA A N 1
ATOM 5530 C CA . ALA A 1 723 ? -18.689 -33.430 6.285 1.00 87.31 723 ALA A CA 1
ATOM 5531 C C . ALA A 1 723 ? -17.179 -33.269 6.555 1.00 87.31 723 ALA A C 1
ATOM 5533 O O . ALA A 1 723 ? -16.747 -32.577 7.486 1.00 87.31 723 ALA A O 1
ATOM 5534 N N . ALA A 1 724 ? -16.374 -33.903 5.698 1.00 87.06 724 ALA A N 1
ATOM 5535 C CA . ALA A 1 724 ? -14.926 -33.743 5.658 1.00 87.06 724 ALA A CA 1
ATOM 5536 C C . ALA A 1 724 ? -14.528 -32.417 4.986 1.00 87.06 724 ALA A C 1
ATOM 5538 O O . ALA A 1 724 ? -15.319 -31.799 4.273 1.00 87.06 724 ALA A O 1
ATOM 5539 N N . GLY A 1 725 ? -13.286 -31.988 5.211 1.00 86.75 725 GLY A N 1
ATOM 5540 C CA . GLY A 1 725 ? -12.703 -30.834 4.528 1.00 86.75 725 GLY A CA 1
ATOM 5541 C C . GLY A 1 725 ? -12.488 -31.026 3.027 1.00 86.75 725 GLY A C 1
ATOM 5542 O O . GLY A 1 725 ? -12.657 -32.129 2.500 1.00 86.75 725 GLY A O 1
ATOM 5543 N N . PRO A 1 726 ? -12.068 -29.960 2.326 1.00 90.06 726 PRO A N 1
ATOM 5544 C CA . PRO A 1 726 ? -11.543 -30.092 0.974 1.00 90.06 726 PRO A CA 1
ATOM 5545 C C . PRO A 1 726 ? -10.326 -31.037 0.948 1.00 90.06 726 PRO A C 1
ATOM 5547 O O . PRO A 1 726 ? -9.453 -30.947 1.808 1.00 90.06 726 PRO A O 1
ATOM 5550 N N . ASP A 1 727 ? -10.268 -31.929 -0.045 1.00 88.81 727 ASP A N 1
ATOM 5551 C CA . ASP A 1 727 ? -9.115 -32.795 -0.308 1.00 88.81 727 ASP A CA 1
ATOM 5552 C C . ASP A 1 727 ? -8.228 -32.132 -1.365 1.00 88.81 727 ASP A C 1
ATOM 5554 O O . ASP A 1 727 ? -8.619 -32.011 -2.529 1.00 88.81 727 ASP A O 1
ATOM 5558 N N . TYR A 1 728 ? -7.052 -31.662 -0.962 1.00 83.50 728 TYR A N 1
ATOM 5559 C CA . TYR A 1 728 ? -6.163 -30.889 -1.820 1.00 83.50 728 TYR A CA 1
ATOM 5560 C C . TYR A 1 728 ? -4.727 -31.450 -1.731 1.00 83.50 728 TYR A C 1
ATOM 5562 O O . TYR A 1 728 ? -4.124 -31.500 -0.658 1.00 83.50 728 TYR A O 1
ATOM 5570 N N . PRO A 1 729 ? -4.127 -31.871 -2.854 1.00 88.94 729 PRO A N 1
ATOM 5571 C CA . PRO A 1 729 ? -2.723 -32.262 -2.871 1.00 88.94 729 PRO A CA 1
ATOM 5572 C C . PRO A 1 729 ? -1.806 -31.041 -2.698 1.00 88.94 729 PRO A C 1
ATOM 5574 O O . PRO A 1 729 ? -1.840 -30.114 -3.510 1.00 88.94 729 PRO A O 1
ATOM 5577 N N . GLU A 1 730 ? -0.934 -31.062 -1.685 1.00 88.56 730 GLU A N 1
ATOM 5578 C CA . GLU A 1 730 ? 0.096 -30.024 -1.461 1.00 88.56 730 GLU A CA 1
ATOM 5579 C C . GLU A 1 730 ? 1.169 -29.997 -2.553 1.00 88.56 730 GLU A C 1
ATOM 5581 O O . GLU A 1 730 ? 1.882 -29.005 -2.721 1.00 88.56 730 GLU A O 1
ATOM 5586 N N . THR A 1 731 ? 1.291 -31.094 -3.304 1.00 94.00 731 THR A N 1
ATOM 5587 C CA . THR A 1 731 ? 2.205 -31.198 -4.437 1.00 94.00 731 THR A CA 1
ATOM 5588 C C . THR A 1 731 ? 1.571 -31.924 -5.616 1.00 94.00 731 THR A C 1
ATOM 5590 O O . THR A 1 731 ? 0.687 -32.763 -5.438 1.00 94.00 731 THR A O 1
ATOM 5593 N N . ALA A 1 732 ? 2.040 -31.613 -6.821 1.00 95.56 732 ALA A N 1
ATOM 5594 C CA . ALA A 1 732 ? 1.697 -32.317 -8.049 1.00 95.56 732 ALA A CA 1
ATOM 5595 C C . ALA A 1 732 ? 2.917 -32.456 -8.961 1.00 95.56 732 ALA A C 1
ATOM 5597 O O . ALA A 1 732 ? 3.853 -31.662 -8.888 1.00 95.56 732 ALA A O 1
ATOM 5598 N N . GLU A 1 733 ? 2.880 -33.443 -9.850 1.00 96.62 733 GLU A N 1
ATOM 5599 C CA . GLU A 1 733 ? 3.855 -33.597 -10.928 1.00 96.62 733 GLU A CA 1
ATOM 5600 C C . GLU A 1 733 ? 3.199 -33.280 -12.270 1.00 96.62 733 GLU A C 1
ATOM 5602 O O . GLU A 1 733 ? 2.098 -33.752 -12.565 1.00 96.62 733 GLU A O 1
ATOM 5607 N N . VAL A 1 734 ? 3.880 -32.477 -13.086 1.00 96.38 734 VAL A N 1
ATOM 5608 C CA . VAL A 1 734 ? 3.402 -32.045 -14.403 1.00 96.38 734 VAL A CA 1
ATOM 5609 C C . VAL A 1 734 ? 4.501 -32.252 -15.431 1.00 96.38 734 VAL A C 1
ATOM 5611 O O . VAL A 1 734 ? 5.644 -31.868 -15.208 1.00 96.38 734 VAL A O 1
ATOM 5614 N N . THR A 1 735 ? 4.167 -32.845 -16.577 1.00 96.50 735 THR A N 1
ATOM 5615 C CA . THR A 1 735 ? 5.088 -32.924 -17.722 1.00 96.50 735 THR A CA 1
ATOM 5616 C C . THR A 1 735 ? 4.705 -31.856 -18.737 1.00 96.50 735 THR A C 1
ATOM 5618 O O . THR A 1 735 ? 3.664 -31.959 -19.386 1.00 96.50 735 THR A O 1
ATOM 5621 N N . PHE A 1 736 ? 5.534 -30.823 -18.874 1.00 96.38 736 PHE A N 1
ATOM 5622 C CA . PHE A 1 736 ? 5.329 -29.782 -19.881 1.00 96.38 736 PHE A CA 1
ATOM 5623 C C . PHE A 1 736 ? 5.683 -30.298 -21.289 1.00 96.38 736 PHE A C 1
ATOM 5625 O O . PHE A 1 736 ? 6.531 -31.185 -21.428 1.00 96.38 736 PHE A O 1
ATOM 5632 N N . PRO A 1 737 ? 5.081 -29.755 -22.365 1.00 97.19 737 PRO A N 1
ATOM 5633 C CA . PRO A 1 737 ? 5.380 -30.196 -23.725 1.00 97.19 737 PRO A CA 1
ATOM 5634 C C . PRO A 1 737 ? 6.874 -30.137 -24.058 1.00 97.19 737 PRO A C 1
ATOM 5636 O O . PRO A 1 737 ? 7.535 -29.115 -23.875 1.00 97.19 737 PRO A O 1
ATOM 5639 N N . GLY A 1 738 ? 7.397 -31.253 -24.571 1.00 95.94 738 GLY A N 1
ATOM 5640 C CA . GLY A 1 738 ? 8.800 -31.405 -24.956 1.00 95.94 738 GLY A CA 1
ATOM 5641 C C . GLY A 1 738 ? 9.784 -31.617 -23.799 1.00 95.94 738 GLY A C 1
ATOM 5642 O O . GLY A 1 738 ? 10.973 -31.743 -24.080 1.00 95.94 738 GLY A O 1
ATOM 5643 N N . ALA A 1 739 ? 9.331 -31.626 -22.540 1.00 95.31 739 ALA A N 1
ATOM 5644 C CA . ALA A 1 739 ? 10.177 -31.944 -21.394 1.00 95.31 739 ALA A CA 1
ATOM 5645 C C . ALA A 1 739 ? 10.455 -33.456 -21.331 1.00 95.31 739 ALA A C 1
ATOM 5647 O O . ALA A 1 739 ? 9.591 -34.276 -21.642 1.00 95.31 739 ALA A O 1
ATOM 5648 N N . ASP A 1 740 ? 11.661 -33.822 -20.915 1.00 93.38 740 ASP A N 1
ATOM 5649 C CA . ASP A 1 740 ? 12.126 -35.195 -20.693 1.00 93.38 740 ASP A CA 1
ATOM 5650 C C . ASP A 1 740 ? 12.050 -35.622 -19.216 1.00 93.38 740 ASP A C 1
ATOM 5652 O O . ASP A 1 740 ? 12.428 -36.742 -18.867 1.00 93.38 740 ASP A O 1
ATOM 5656 N N . HIS A 1 741 ? 11.534 -34.748 -18.350 1.00 94.50 741 HIS A N 1
ATOM 5657 C CA . HIS A 1 741 ? 11.299 -34.996 -16.930 1.00 94.50 741 HIS A CA 1
ATOM 5658 C C . HIS A 1 741 ? 9.987 -34.349 -16.467 1.00 94.50 741 HIS A C 1
ATOM 5660 O O . HIS A 1 741 ? 9.452 -33.445 -17.115 1.00 94.50 741 HIS A O 1
ATOM 5666 N N . THR A 1 742 ? 9.485 -34.804 -15.318 1.00 96.06 742 THR A N 1
ATOM 5667 C CA . THR A 1 742 ? 8.374 -34.171 -14.606 1.00 96.06 742 THR A CA 1
ATOM 5668 C C . THR A 1 742 ? 8.859 -32.976 -13.789 1.00 96.06 742 THR A C 1
ATOM 5670 O O . THR A 1 742 ? 9.917 -33.007 -13.162 1.00 96.06 742 THR A O 1
ATOM 5673 N N . THR A 1 743 ? 8.043 -31.929 -13.762 1.00 97.44 743 THR A N 1
ATOM 5674 C CA . THR A 1 743 ? 8.219 -30.756 -12.905 1.00 97.44 743 THR A CA 1
ATOM 5675 C C . THR A 1 743 ? 7.344 -30.924 -11.682 1.00 97.44 743 THR A C 1
ATOM 5677 O O . THR A 1 743 ? 6.132 -31.133 -11.802 1.00 97.44 743 THR A O 1
ATOM 5680 N N . ARG A 1 744 ? 7.949 -30.828 -10.499 1.00 97.62 744 ARG A N 1
ATOM 5681 C CA . ARG A 1 744 ? 7.215 -30.902 -9.236 1.00 97.62 744 ARG A CA 1
ATOM 5682 C C . ARG A 1 744 ? 6.739 -29.509 -8.846 1.00 97.62 744 ARG A C 1
ATOM 5684 O O . ARG A 1 744 ? 7.538 -28.587 -8.729 1.00 97.62 744 ARG A O 1
ATOM 5691 N N . ILE A 1 745 ? 5.442 -29.370 -8.618 1.00 96.38 745 ILE A N 1
ATOM 5692 C CA . ILE A 1 745 ? 4.797 -28.135 -8.173 1.00 96.38 745 ILE A CA 1
ATOM 5693 C C . ILE A 1 745 ? 4.384 -28.336 -6.723 1.00 96.38 745 ILE A C 1
ATOM 5695 O O . ILE A 1 745 ? 3.730 -29.329 -6.416 1.00 96.38 745 ILE A O 1
ATOM 5699 N N . GLY A 1 746 ? 4.764 -27.425 -5.833 1.00 94.06 746 GLY A N 1
ATOM 5700 C CA . GLY A 1 746 ? 4.357 -27.451 -4.426 1.00 94.06 746 GLY A CA 1
ATOM 5701 C C . GLY A 1 746 ? 3.860 -26.094 -3.947 1.00 94.06 746 GLY A C 1
ATOM 5702 O O . GLY A 1 746 ? 4.217 -25.074 -4.532 1.00 94.06 746 GLY A O 1
ATOM 5703 N N . CYS A 1 747 ? 3.047 -26.067 -2.893 1.00 89.94 747 CYS A N 1
ATOM 5704 C CA . CYS A 1 747 ? 2.646 -24.828 -2.222 1.00 89.94 747 CYS A CA 1
ATOM 5705 C C . CYS A 1 747 ? 3.439 -24.598 -0.924 1.00 89.94 747 CYS A C 1
ATOM 5707 O O . CYS A 1 747 ? 3.659 -25.531 -0.156 1.00 89.94 747 CYS A O 1
ATOM 5709 N N . GLY A 1 748 ? 3.838 -23.351 -0.654 1.00 85.06 748 GLY A N 1
ATOM 5710 C CA . GLY A 1 748 ? 4.445 -22.974 0.626 1.00 85.06 748 GLY A CA 1
ATOM 5711 C C . GLY A 1 748 ? 4.822 -21.494 0.716 1.00 85.06 748 GLY A C 1
ATOM 5712 O O . GLY A 1 748 ? 5.509 -20.967 -0.166 1.00 85.06 748 GLY A O 1
ATOM 5713 N N . GLY A 1 749 ? 4.405 -20.831 1.801 1.00 81.06 749 GLY A N 1
ATOM 5714 C CA . GLY A 1 749 ? 4.662 -19.407 2.049 1.00 81.06 749 GLY A CA 1
ATOM 5715 C C . GLY A 1 749 ? 3.917 -18.479 1.084 1.00 81.06 749 GLY A C 1
ATOM 5716 O O . GLY A 1 749 ? 4.525 -17.570 0.523 1.00 81.06 749 GLY A O 1
ATOM 5717 N N . GLY A 1 750 ? 2.634 -18.757 0.816 1.00 84.75 750 GLY A N 1
ATOM 5718 C CA . GLY A 1 750 ? 1.802 -17.947 -0.087 1.00 84.75 750 GLY A CA 1
ATOM 5719 C C . GLY A 1 750 ? 2.195 -18.019 -1.572 1.00 84.75 750 GLY A C 1
ATOM 5720 O O . GLY A 1 750 ? 1.904 -17.101 -2.347 1.00 84.75 750 GLY A O 1
ATOM 5721 N N . ARG A 1 751 ? 2.907 -19.078 -1.984 1.00 88.94 751 ARG A N 1
ATOM 5722 C CA . ARG A 1 751 ? 3.393 -19.274 -3.359 1.00 88.94 751 ARG A CA 1
ATOM 5723 C C . ARG A 1 751 ? 3.298 -20.722 -3.810 1.00 88.94 751 ARG A C 1
ATOM 5725 O O . ARG A 1 751 ? 3.467 -21.642 -3.009 1.00 88.94 751 ARG A O 1
ATOM 5732 N N . LEU A 1 752 ? 3.113 -20.903 -5.114 1.00 93.06 752 LEU A N 1
ATOM 5733 C CA . LEU A 1 752 ? 3.487 -22.124 -5.816 1.00 93.06 752 LEU A CA 1
ATOM 5734 C C . LEU A 1 752 ? 4.953 -22.056 -6.212 1.00 93.06 752 LEU A C 1
ATOM 5736 O O . LEU A 1 752 ? 5.409 -21.028 -6.713 1.00 93.06 752 LEU A O 1
ATOM 5740 N N . ARG A 1 753 ? 5.659 -23.166 -6.032 1.00 94.88 753 ARG A N 1
ATOM 5741 C CA . ARG A 1 753 ? 7.073 -23.336 -6.360 1.00 94.88 753 ARG A CA 1
ATOM 5742 C C . ARG A 1 753 ? 7.217 -24.464 -7.365 1.00 94.88 753 ARG A C 1
ATOM 5744 O O . ARG A 1 753 ? 6.638 -25.535 -7.179 1.00 94.88 753 ARG A O 1
ATOM 5751 N N . PHE A 1 754 ? 7.967 -24.205 -8.427 1.00 96.75 754 PHE A N 1
ATOM 5752 C CA . PHE A 1 754 ? 8.216 -25.141 -9.518 1.00 96.75 754 PHE A CA 1
ATOM 5753 C C . PHE A 1 754 ? 9.636 -25.661 -9.375 1.00 96.75 754 PHE A C 1
ATOM 5755 O O . PHE A 1 754 ? 10.584 -24.879 -9.424 1.00 96.75 754 PHE A O 1
ATOM 5762 N N . HIS A 1 755 ? 9.776 -26.969 -9.205 1.00 97.06 755 HIS A N 1
ATOM 5763 C CA . HIS A 1 755 ? 11.057 -27.627 -9.008 1.00 97.06 755 HIS A CA 1
ATOM 5764 C C . HIS A 1 755 ? 11.431 -28.454 -10.234 1.00 97.06 755 HIS A C 1
ATOM 5766 O O . HIS A 1 755 ? 10.625 -29.241 -10.741 1.00 97.06 755 HIS A O 1
ATOM 5772 N N . ALA A 1 756 ? 12.672 -28.280 -10.680 1.00 96.31 756 ALA A N 1
ATOM 5773 C CA . ALA A 1 756 ? 13.309 -29.139 -11.665 1.00 96.31 756 ALA A CA 1
ATOM 5774 C C . ALA A 1 756 ? 13.511 -30.561 -11.109 1.00 96.31 756 ALA A C 1
ATOM 5776 O O . ALA A 1 756 ? 13.354 -30.810 -9.912 1.00 96.31 756 ALA A O 1
ATOM 5777 N N . ALA A 1 757 ? 13.902 -31.497 -11.977 1.00 94.69 757 ALA A N 1
ATOM 5778 C CA . ALA A 1 757 ? 14.133 -32.894 -11.600 1.00 94.69 757 ALA A CA 1
ATOM 5779 C C . ALA A 1 757 ? 15.245 -33.077 -10.543 1.00 94.69 757 ALA A C 1
ATOM 5781 O O . ALA A 1 757 ? 15.229 -34.053 -9.798 1.00 94.69 757 ALA A O 1
ATOM 5782 N N . ASP A 1 758 ? 16.192 -32.138 -10.459 1.00 95.12 758 ASP A N 1
ATOM 5783 C CA . ASP A 1 758 ? 17.255 -32.098 -9.445 1.00 95.12 758 ASP A CA 1
ATOM 5784 C C . ASP A 1 758 ? 16.817 -31.441 -8.118 1.00 95.12 758 ASP A C 1
ATOM 5786 O O . ASP A 1 758 ? 17.596 -31.386 -7.168 1.00 95.12 758 ASP A O 1
ATOM 5790 N N . GLY A 1 759 ? 15.569 -30.970 -8.033 1.00 95.50 759 GLY A N 1
ATOM 5791 C CA . GLY A 1 759 ? 15.003 -30.290 -6.870 1.00 95.50 759 GLY A CA 1
ATOM 5792 C C . GLY A 1 759 ? 15.197 -28.771 -6.857 1.00 95.50 759 GLY A C 1
ATOM 5793 O O . GLY A 1 759 ? 14.597 -28.105 -6.008 1.00 95.50 759 GLY A O 1
ATOM 5794 N N . THR A 1 760 ? 15.963 -28.195 -7.792 1.00 95.50 760 THR A N 1
ATOM 5795 C CA . THR A 1 760 ? 16.154 -26.741 -7.877 1.00 95.50 760 THR A CA 1
ATOM 5796 C C . THR A 1 760 ? 14.822 -26.042 -8.139 1.00 95.50 760 THR A C 1
ATOM 5798 O O . THR A 1 760 ? 14.114 -26.378 -9.085 1.00 95.50 760 THR A O 1
ATOM 5801 N N . GLU A 1 761 ? 14.482 -25.044 -7.323 1.00 95.88 761 GLU A N 1
ATOM 5802 C CA . GLU A 1 761 ? 13.320 -24.179 -7.552 1.00 95.88 761 GLU A CA 1
ATOM 5803 C C . GLU A 1 761 ? 13.610 -23.225 -8.714 1.00 95.88 761 GLU A C 1
ATOM 5805 O O . GLU A 1 761 ? 14.508 -22.395 -8.628 1.00 95.88 761 GLU A O 1
ATOM 5810 N N . THR A 1 762 ? 12.874 -23.321 -9.815 1.00 96.31 762 THR A N 1
ATOM 5811 C CA . THR A 1 762 ? 13.187 -22.568 -11.037 1.00 96.31 762 THR A CA 1
ATOM 5812 C C . THR A 1 762 ? 12.190 -21.471 -11.367 1.00 96.31 762 THR A C 1
ATOM 5814 O O . THR A 1 762 ? 12.539 -20.545 -12.091 1.00 96.31 762 THR A O 1
ATOM 5817 N N . ALA A 1 763 ? 10.964 -21.567 -10.859 1.00 94.81 763 ALA A N 1
ATOM 5818 C CA . ALA A 1 763 ? 9.923 -20.564 -11.039 1.00 94.81 763 ALA A CA 1
ATOM 5819 C C . ALA A 1 763 ? 8.986 -20.550 -9.827 1.00 94.81 763 ALA A C 1
ATOM 5821 O O . ALA A 1 763 ? 8.910 -21.516 -9.066 1.00 94.81 763 ALA A O 1
ATOM 5822 N N . GLN A 1 764 ? 8.247 -19.455 -9.679 1.00 93.62 764 GLN A N 1
ATOM 5823 C CA . GLN A 1 764 ? 7.251 -19.285 -8.628 1.00 93.62 764 GLN A CA 1
ATOM 5824 C C . GLN A 1 764 ? 6.020 -18.552 -9.162 1.00 93.62 764 GLN A C 1
ATOM 5826 O O . GLN A 1 764 ? 6.125 -17.766 -10.102 1.00 93.62 764 GLN A O 1
ATOM 5831 N N . ALA A 1 765 ? 4.867 -18.781 -8.538 1.00 90.25 765 ALA A N 1
ATOM 5832 C CA . ALA A 1 765 ? 3.647 -18.013 -8.774 1.00 90.25 765 ALA A CA 1
ATOM 5833 C C . ALA A 1 765 ? 2.990 -17.653 -7.433 1.00 90.25 765 ALA A C 1
ATOM 5835 O O . ALA A 1 765 ? 2.997 -18.488 -6.526 1.00 90.25 765 ALA A O 1
ATOM 5836 N N . PRO A 1 766 ? 2.419 -16.447 -7.271 1.00 87.50 766 PRO A N 1
ATOM 5837 C CA . PRO A 1 766 ? 1.665 -16.111 -6.066 1.00 87.50 766 PRO A CA 1
ATOM 5838 C C . PRO A 1 766 ? 0.455 -17.041 -5.937 1.00 87.50 766 PRO A C 1
ATOM 5840 O O . PRO A 1 766 ? -0.271 -17.252 -6.908 1.00 87.50 766 PRO A O 1
ATOM 5843 N N . PHE A 1 767 ? 0.245 -17.610 -4.751 1.00 88.56 767 PHE A N 1
ATOM 5844 C CA . PHE A 1 767 ? -0.869 -18.523 -4.518 1.00 88.56 767 PHE A CA 1
ATOM 5845 C C . PHE A 1 767 ? -1.301 -18.557 -3.061 1.00 88.56 767 PHE A C 1
ATOM 5847 O O . PHE A 1 767 ? -0.514 -18.828 -2.161 1.00 88.56 767 PHE A O 1
ATOM 5854 N N . GLY A 1 768 ? -2.592 -18.338 -2.866 1.00 86.00 768 GLY A N 1
ATOM 5855 C CA . GLY A 1 768 ? -3.312 -18.570 -1.627 1.00 86.00 768 GLY A CA 1
ATOM 5856 C C . GLY A 1 768 ? -4.719 -19.028 -1.989 1.00 86.00 768 GLY A C 1
ATOM 5857 O O . GLY A 1 768 ? -5.139 -18.902 -3.143 1.00 86.00 768 GLY A O 1
ATOM 5858 N N . VAL A 1 769 ? -5.465 -19.562 -1.026 1.00 86.06 769 VAL A N 1
ATOM 5859 C CA . VAL A 1 769 ? -6.865 -19.939 -1.280 1.00 86.06 769 VAL A CA 1
ATOM 5860 C C . VAL A 1 769 ? -7.713 -18.709 -1.601 1.00 86.06 769 VAL A C 1
ATOM 5862 O O . VAL A 1 769 ? -8.582 -18.777 -2.464 1.00 86.06 769 VAL A O 1
ATOM 5865 N N . VAL A 1 770 ? -7.421 -17.572 -0.969 1.00 85.38 770 VAL A N 1
ATOM 5866 C CA . VAL A 1 770 ? -7.981 -16.262 -1.321 1.00 85.38 770 VAL A CA 1
ATOM 5867 C C . VAL A 1 770 ? -6.925 -15.480 -2.091 1.00 85.38 770 VAL A C 1
ATOM 5869 O O . VAL A 1 770 ? -5.798 -15.324 -1.620 1.00 85.38 770 VAL A O 1
ATOM 5872 N N . GLN A 1 771 ? -7.282 -15.001 -3.278 1.00 86.06 771 GLN A N 1
ATOM 5873 C CA . GLN A 1 771 ? -6.362 -14.340 -4.197 1.00 86.06 771 GLN A CA 1
ATOM 5874 C C . GLN A 1 771 ? -6.926 -13.010 -4.644 1.00 86.06 771 GLN A C 1
ATOM 5876 O O . GLN A 1 771 ? -8.064 -12.937 -5.096 1.00 86.06 771 GLN A O 1
ATOM 5881 N N . HIS A 1 772 ? -6.111 -11.964 -4.599 1.00 83.94 772 HIS A N 1
ATOM 5882 C CA . HIS A 1 772 ? -6.468 -10.700 -5.221 1.00 83.94 772 HIS A CA 1
ATOM 5883 C C . HIS A 1 772 ? -6.051 -10.721 -6.696 1.00 83.94 772 HIS A C 1
ATOM 5885 O O . HIS A 1 772 ? -4.868 -10.615 -7.028 1.00 83.94 772 HIS A O 1
ATOM 5891 N N . VAL A 1 773 ? -7.027 -10.886 -7.587 1.00 82.44 773 VAL A N 1
ATOM 5892 C CA . VAL A 1 773 ? -6.793 -11.028 -9.025 1.00 82.44 773 VAL A CA 1
ATOM 5893 C C . VAL A 1 773 ? -6.922 -9.668 -9.702 1.00 82.44 773 VAL A C 1
ATOM 5895 O O . VAL A 1 773 ? -7.964 -9.011 -9.637 1.00 82.44 773 VAL A O 1
ATOM 5898 N N . GLN A 1 774 ? -5.848 -9.240 -10.369 1.00 81.19 774 GLN A N 1
ATOM 5899 C CA . GLN A 1 774 ? -5.839 -8.000 -11.144 1.00 81.19 774 GLN A CA 1
ATOM 5900 C C . GLN A 1 774 ? -6.843 -8.067 -12.309 1.00 81.19 774 GLN A C 1
ATOM 5902 O O . GLN A 1 774 ? -7.063 -9.148 -12.865 1.00 81.19 774 GLN A O 1
ATOM 5907 N N . PRO A 1 775 ? -7.429 -6.931 -12.733 1.00 79.19 775 PRO A N 1
ATOM 5908 C CA . PRO A 1 775 ? -8.302 -6.892 -13.901 1.00 79.19 775 PRO A CA 1
ATOM 5909 C C . PRO A 1 775 ? -7.646 -7.539 -15.127 1.00 79.19 775 PRO A C 1
ATOM 5911 O O . PRO A 1 775 ? -6.534 -7.182 -15.513 1.00 79.19 775 PRO A O 1
ATOM 5914 N N . GLY A 1 776 ? -8.332 -8.501 -15.748 1.00 79.62 776 GLY A N 1
ATOM 5915 C CA . GLY A 1 776 ? -7.820 -9.207 -16.927 1.00 79.62 776 GLY A CA 1
ATOM 5916 C C . GLY A 1 776 ? -6.833 -10.351 -16.650 1.00 79.62 776 GLY A C 1
ATOM 5917 O O . GLY A 1 776 ? -6.426 -11.014 -17.609 1.00 79.62 776 GLY A O 1
ATOM 5918 N N . ALA A 1 777 ? -6.481 -10.603 -15.386 1.00 83.44 777 ALA A N 1
ATOM 5919 C CA . ALA A 1 777 ? -5.731 -11.780 -14.958 1.00 83.44 777 ALA A CA 1
ATOM 5920 C C . ALA A 1 777 ? -6.671 -12.935 -14.561 1.00 83.44 777 ALA A C 1
ATOM 5922 O O . ALA A 1 777 ? -7.895 -12.789 -14.489 1.00 83.44 777 ALA A O 1
ATOM 5923 N N . HIS A 1 778 ? -6.076 -14.099 -14.318 1.00 86.62 778 HIS A N 1
ATOM 5924 C CA . HIS A 1 778 ? -6.758 -15.307 -13.873 1.00 86.62 778 HIS A CA 1
ATOM 5925 C C . HIS A 1 778 ? -6.253 -15.704 -12.479 1.00 86.62 778 HIS A C 1
ATOM 5927 O O . HIS A 1 778 ? -5.070 -15.500 -12.197 1.00 86.62 778 HIS A O 1
ATOM 5933 N N . PRO A 1 779 ? -7.109 -16.285 -11.624 1.00 89.75 779 PRO A N 1
ATOM 5934 C CA . PRO A 1 779 ? -6.648 -16.864 -10.373 1.00 89.75 779 PRO A CA 1
ATOM 5935 C C . PRO A 1 779 ? -5.736 -18.075 -10.628 1.00 89.75 779 PRO A C 1
ATOM 5937 O O . PRO A 1 779 ? -5.872 -18.769 -11.627 1.00 89.75 779 PRO A O 1
ATOM 5940 N N . VAL A 1 780 ? -4.807 -18.353 -9.725 1.00 91.19 780 VAL A N 1
ATOM 5941 C CA . VAL A 1 780 ? -3.869 -19.477 -9.810 1.00 91.19 780 VAL A CA 1
ATOM 5942 C C . VAL A 1 780 ? -4.481 -20.694 -9.102 1.00 91.19 780 VAL A C 1
ATOM 5944 O O . VAL A 1 780 ? -4.903 -20.574 -7.955 1.00 91.19 780 VAL A O 1
ATOM 5947 N N . PRO A 1 781 ? -4.580 -21.880 -9.720 1.00 93.38 781 PRO A N 1
ATOM 5948 C CA . PRO A 1 781 ? -5.170 -23.042 -9.054 1.00 93.38 781 PRO A CA 1
ATOM 5949 C C . PRO A 1 781 ? -4.208 -23.693 -8.030 1.00 93.38 781 PRO A C 1
ATOM 5951 O O . PRO A 1 781 ? -2.991 -23.502 -8.122 1.00 93.38 781 PRO A O 1
ATOM 5954 N N . PRO A 1 782 ? -4.714 -24.532 -7.107 1.00 93.19 782 PRO A N 1
ATOM 5955 C CA . PRO A 1 782 ? -3.889 -25.330 -6.198 1.00 93.19 782 PRO A CA 1
ATOM 5956 C C . PRO A 1 782 ? -3.000 -26.345 -6.937 1.00 93.19 782 PRO A C 1
ATOM 5958 O O . PRO A 1 782 ? -3.369 -26.755 -8.042 1.00 93.19 782 PRO A O 1
ATOM 5961 N N . PRO A 1 783 ? -1.877 -26.804 -6.338 1.00 93.81 783 PRO A N 1
ATOM 5962 C CA . PRO A 1 783 ? -0.903 -27.692 -6.985 1.00 93.81 783 PRO A CA 1
ATOM 5963 C C . PRO A 1 783 ? -1.540 -28.917 -7.649 1.00 93.81 783 PRO A C 1
ATOM 5965 O O . PRO A 1 783 ? -1.290 -29.177 -8.826 1.00 93.81 783 PRO A O 1
ATOM 5968 N N . GLY A 1 784 ? -2.420 -29.625 -6.932 1.00 93.12 784 GLY A N 1
ATOM 5969 C CA . GLY A 1 784 ? -3.096 -30.831 -7.416 1.00 93.12 784 GLY A CA 1
ATOM 5970 C C . GLY A 1 784 ? -3.854 -30.663 -8.736 1.00 93.12 784 GLY A C 1
ATOM 5971 O O . GLY A 1 784 ? -4.028 -31.642 -9.461 1.00 93.12 784 GLY A O 1
ATOM 5972 N N . TRP A 1 785 ? -4.278 -29.445 -9.079 1.00 94.75 785 TRP A N 1
ATOM 5973 C CA . TRP A 1 785 ? -5.043 -29.171 -10.291 1.00 94.75 785 TRP A CA 1
ATOM 5974 C C . TRP A 1 785 ? -4.178 -29.038 -11.553 1.00 94.75 785 TRP A C 1
ATOM 5976 O O . TRP A 1 785 ? -4.670 -29.207 -12.669 1.00 94.75 785 TRP A O 1
ATOM 5986 N N . TRP A 1 786 ? -2.879 -28.765 -11.407 1.00 94.06 786 TRP A N 1
ATOM 5987 C CA . TRP A 1 786 ? -1.996 -28.435 -12.532 1.00 94.06 786 TRP A CA 1
ATOM 5988 C C . TRP A 1 786 ? -1.851 -29.568 -13.557 1.00 94.06 786 TRP A C 1
ATOM 5990 O O . TRP A 1 786 ? -1.706 -29.312 -14.750 1.00 94.06 786 TRP A O 1
ATOM 6000 N N . ARG A 1 787 ? -1.968 -30.828 -13.121 1.00 93.44 787 ARG A N 1
ATOM 6001 C CA . ARG A 1 787 ? -1.938 -32.012 -14.003 1.00 93.44 787 ARG A CA 1
ATOM 6002 C C . ARG A 1 787 ? -3.120 -32.092 -14.978 1.00 93.44 787 ARG A C 1
ATOM 6004 O O . ARG A 1 787 ? -3.047 -32.828 -15.956 1.00 93.44 787 ARG A O 1
ATOM 6011 N N . HIS A 1 788 ? -4.208 -31.373 -14.699 1.00 92.62 788 HIS A N 1
ATOM 6012 C CA . HIS A 1 788 ? -5.413 -31.349 -15.532 1.00 92.62 788 HIS A CA 1
ATOM 6013 C C . HIS A 1 788 ? -5.401 -30.205 -16.555 1.00 92.62 788 HIS A C 1
ATOM 6015 O O . HIS A 1 788 ? -6.312 -30.093 -17.374 1.00 92.62 788 HIS A O 1
ATOM 6021 N N . MET A 1 789 ? -4.382 -29.345 -16.519 1.00 92.50 789 MET A N 1
ATOM 6022 C CA . MET A 1 789 ? -4.303 -28.180 -17.390 1.00 92.50 789 MET A CA 1
ATOM 6023 C C . MET A 1 789 ? -3.788 -28.542 -18.774 1.00 92.50 789 MET A C 1
ATOM 6025 O O . MET A 1 789 ? -2.944 -29.422 -18.945 1.00 92.50 789 MET A O 1
ATOM 6029 N N . ARG A 1 790 ? -4.286 -27.827 -19.781 1.00 93.19 790 ARG A N 1
ATOM 6030 C CA . ARG A 1 790 ? -3.866 -28.004 -21.172 1.00 93.19 790 ARG A CA 1
ATOM 6031 C C . ARG A 1 790 ? -2.772 -26.998 -21.506 1.00 93.19 790 ARG A C 1
ATOM 6033 O O . ARG A 1 790 ? -2.870 -25.870 -21.048 1.00 93.19 790 ARG A O 1
ATOM 6040 N N . PRO A 1 791 ? -1.755 -27.334 -22.305 1.00 95.12 791 PRO A N 1
ATOM 6041 C CA . PRO A 1 791 ? -0.782 -26.336 -22.726 1.00 95.12 791 PRO A CA 1
ATOM 6042 C C . PRO A 1 791 ? -1.420 -25.288 -23.647 1.00 95.12 791 PRO A C 1
ATOM 6044 O O . PRO A 1 791 ? -2.128 -25.662 -24.582 1.00 95.12 791 PRO A O 1
ATOM 6047 N N . VAL A 1 792 ? -1.145 -23.999 -23.416 1.00 95.25 792 VAL A N 1
ATOM 6048 C CA . VAL A 1 792 ? -1.660 -22.899 -24.262 1.00 95.25 792 VAL A CA 1
ATOM 6049 C C . VAL A 1 792 ? -1.001 -22.880 -25.641 1.00 95.25 792 VAL A C 1
ATOM 6051 O O . VAL A 1 792 ? -1.632 -22.537 -26.635 1.00 95.25 792 VAL A O 1
ATOM 6054 N N . ASP A 1 793 ? 0.269 -23.283 -25.701 1.00 97.50 793 ASP A N 1
ATOM 6055 C CA . ASP A 1 793 ? 1.078 -23.321 -26.916 1.00 97.50 793 ASP A CA 1
ATOM 6056 C C . ASP A 1 793 ? 2.053 -24.507 -26.851 1.00 97.50 793 ASP A C 1
ATOM 6058 O O . ASP A 1 793 ? 3.211 -24.349 -26.458 1.00 97.50 793 ASP A O 1
ATOM 6062 N N . PRO A 1 794 ? 1.609 -25.729 -27.207 1.00 97.69 794 PRO A N 1
ATOM 6063 C CA . PRO A 1 794 ? 2.455 -26.917 -27.122 1.00 97.69 794 PRO A CA 1
ATOM 6064 C C . PRO A 1 794 ? 3.761 -26.806 -27.925 1.00 97.69 794 PRO A C 1
ATOM 6066 O O . PRO A 1 794 ? 4.789 -27.346 -27.512 1.00 97.69 794 PRO A O 1
ATOM 6069 N N . ALA A 1 795 ? 3.732 -26.114 -29.071 1.00 98.00 795 ALA A N 1
ATOM 6070 C CA . ALA A 1 795 ? 4.902 -25.926 -29.925 1.00 98.00 795 ALA A CA 1
ATOM 6071 C C . ALA A 1 795 ? 5.882 -24.914 -29.314 1.00 98.00 795 ALA A C 1
ATOM 6073 O O . ALA A 1 795 ? 7.087 -25.186 -29.276 1.00 98.00 795 ALA A O 1
ATOM 6074 N N . GLY A 1 796 ? 5.364 -23.799 -28.792 1.00 97.94 796 GLY A N 1
ATOM 6075 C CA . GLY A 1 796 ? 6.115 -22.806 -28.030 1.00 97.94 796 GLY A CA 1
ATOM 6076 C C . GLY A 1 796 ? 6.761 -23.407 -26.784 1.00 97.94 796 GLY A C 1
ATOM 6077 O O . GLY A 1 796 ? 7.979 -23.323 -26.635 1.00 97.94 796 GLY A O 1
ATOM 6078 N N . SER A 1 797 ? 5.991 -24.118 -25.955 1.00 97.75 797 SER A N 1
ATOM 6079 C CA . SER A 1 797 ? 6.490 -24.867 -24.790 1.00 97.75 797 SER A CA 1
ATOM 6080 C C . SER A 1 797 ? 7.629 -25.820 -25.155 1.00 97.75 797 SER A C 1
ATOM 6082 O O . SER A 1 797 ? 8.682 -25.806 -24.519 1.00 97.75 797 SER A O 1
ATOM 6084 N N . ALA A 1 798 ? 7.477 -26.601 -26.230 1.00 97.94 798 ALA A N 1
ATOM 6085 C CA . ALA A 1 798 ? 8.536 -27.497 -26.688 1.00 97.94 798 ALA A CA 1
ATOM 6086 C C . ALA A 1 798 ? 9.775 -26.738 -27.199 1.00 97.94 798 ALA A C 1
ATOM 6088 O O . ALA A 1 798 ? 10.893 -27.246 -27.093 1.00 97.94 798 ALA A O 1
ATOM 6089 N N . ALA A 1 799 ? 9.605 -25.543 -27.776 1.00 98.00 799 ALA A N 1
ATOM 6090 C CA . ALA A 1 799 ? 10.715 -24.689 -28.194 1.00 98.00 799 ALA A CA 1
ATOM 6091 C C . ALA A 1 799 ? 11.504 -24.138 -26.998 1.00 98.00 799 ALA A C 1
ATOM 6093 O O . ALA A 1 799 ? 12.733 -24.123 -27.065 1.00 98.00 799 ALA A O 1
ATOM 6094 N N . LEU A 1 800 ? 10.838 -23.794 -25.888 1.00 97.88 800 LEU A N 1
ATOM 6095 C CA . LEU A 1 800 ? 11.505 -23.369 -24.651 1.00 97.88 800 LEU A CA 1
ATOM 6096 C C . LEU A 1 800 ? 12.465 -24.439 -24.113 1.00 97.88 800 LEU A C 1
ATOM 6098 O O . LEU A 1 800 ? 13.576 -24.112 -23.706 1.00 97.88 800 LEU A O 1
ATOM 6102 N N . ARG A 1 801 ? 12.123 -25.730 -24.227 1.00 97.44 801 ARG A N 1
ATOM 6103 C CA . ARG A 1 801 ? 13.017 -26.840 -23.823 1.00 97.44 801 ARG A CA 1
ATOM 6104 C C . ARG A 1 801 ? 14.327 -26.885 -24.608 1.00 97.44 801 ARG A C 1
ATOM 6106 O O . ARG A 1 801 ? 15.332 -27.394 -24.119 1.00 97.44 801 ARG A O 1
ATOM 6113 N N . ARG A 1 802 ? 14.327 -26.340 -25.827 1.00 96.94 802 ARG A N 1
ATOM 6114 C CA . ARG A 1 802 ? 15.489 -26.298 -26.723 1.00 96.94 802 ARG A CA 1
ATOM 6115 C C . ARG A 1 802 ? 16.248 -24.977 -26.671 1.00 96.94 802 ARG A C 1
ATOM 6117 O O . ARG A 1 802 ? 17.254 -24.868 -27.367 1.00 96.94 802 ARG A O 1
ATOM 6124 N N . ILE A 1 803 ? 15.805 -23.996 -25.876 1.00 97.69 803 ILE A N 1
ATOM 6125 C CA . ILE A 1 803 ? 16.524 -22.726 -25.749 1.00 97.69 803 ILE A CA 1
ATOM 6126 C C . ILE A 1 803 ? 17.951 -22.994 -25.262 1.00 97.69 803 ILE A C 1
ATOM 6128 O O . ILE A 1 803 ? 18.167 -23.810 -24.358 1.00 97.69 803 ILE A O 1
ATOM 6132 N N . ASP A 1 804 ? 18.931 -22.357 -25.890 1.00 97.75 804 ASP A N 1
ATOM 6133 C CA . ASP A 1 804 ? 20.325 -22.409 -25.467 1.00 97.75 804 ASP A CA 1
ATOM 6134 C C . ASP A 1 804 ? 20.705 -21.163 -24.654 1.00 97.75 804 ASP A C 1
ATOM 6136 O O . ASP A 1 804 ? 19.931 -20.213 -24.502 1.00 97.75 804 ASP A O 1
ATOM 6140 N N . ARG A 1 805 ? 21.922 -21.177 -24.107 1.00 97.31 805 ARG A N 1
ATOM 6141 C CA . ARG A 1 805 ? 22.452 -20.080 -23.291 1.00 97.31 805 ARG A CA 1
ATOM 6142 C C . ARG A 1 805 ? 22.584 -18.771 -24.075 1.00 97.31 805 ARG A C 1
ATOM 6144 O O . ARG A 1 805 ? 22.427 -17.705 -23.493 1.00 97.31 805 ARG A O 1
ATOM 6151 N N . VAL A 1 806 ? 22.857 -18.830 -25.381 1.00 97.38 806 VAL A N 1
ATOM 6152 C CA . VAL A 1 806 ? 23.048 -17.635 -26.219 1.00 97.38 806 VAL A CA 1
ATOM 6153 C C . VAL A 1 806 ? 21.712 -16.928 -26.441 1.00 97.38 806 VAL A C 1
ATOM 6155 O O . VAL A 1 806 ? 21.616 -15.720 -26.231 1.00 97.38 806 VAL A O 1
ATOM 6158 N N . ALA A 1 807 ? 20.668 -17.675 -26.803 1.00 98.06 807 ALA A N 1
ATOM 6159 C CA . ALA A 1 807 ? 19.320 -17.145 -26.964 1.00 98.06 807 ALA A CA 1
ATOM 6160 C C . ALA A 1 807 ? 18.759 -16.615 -25.634 1.00 98.06 807 ALA A C 1
ATOM 6162 O O . ALA A 1 807 ? 18.224 -15.509 -25.598 1.00 98.06 807 ALA A O 1
ATOM 6163 N N . ALA A 1 808 ? 18.937 -17.349 -24.530 1.00 98.00 808 ALA A N 1
ATOM 6164 C CA . ALA A 1 808 ? 18.521 -16.880 -23.207 1.00 98.00 808 ALA A CA 1
ATOM 6165 C C . ALA A 1 808 ? 19.273 -15.608 -22.778 1.00 98.00 808 ALA A C 1
ATOM 6167 O O . ALA A 1 808 ? 18.658 -14.686 -22.248 1.00 98.00 808 ALA A O 1
ATOM 6168 N N . GLY A 1 809 ? 20.578 -15.521 -23.057 1.00 97.56 809 GLY A N 1
ATOM 6169 C CA . GLY A 1 809 ? 21.386 -14.333 -22.773 1.00 97.56 809 GLY A CA 1
ATOM 6170 C C . GLY A 1 809 ? 20.910 -13.111 -23.551 1.00 97.56 809 GLY A C 1
ATOM 6171 O O . GLY A 1 809 ? 20.691 -12.058 -22.961 1.00 97.56 809 GLY A O 1
ATOM 6172 N N . ALA A 1 810 ? 20.650 -13.267 -24.852 1.00 97.31 810 ALA A N 1
ATOM 6173 C CA . ALA A 1 810 ? 20.103 -12.197 -25.682 1.00 97.31 810 ALA A CA 1
ATOM 6174 C C . ALA A 1 810 ? 18.693 -11.761 -25.242 1.00 97.31 810 ALA A C 1
ATOM 6176 O O . ALA A 1 810 ? 18.344 -10.588 -25.373 1.00 97.31 810 ALA A O 1
ATOM 6177 N N . LEU A 1 811 ? 17.882 -12.689 -24.730 1.00 98.06 811 LEU A N 1
ATOM 6178 C CA . LEU A 1 811 ? 16.563 -12.388 -24.180 1.00 98.06 811 LEU A CA 1
ATOM 6179 C C . LEU A 1 811 ? 16.658 -11.629 -22.844 1.00 98.06 811 LEU A C 1
ATOM 6181 O O . LEU A 1 811 ? 15.967 -10.627 -22.669 1.00 98.06 811 LEU A O 1
ATOM 6185 N N . ALA A 1 812 ? 17.530 -12.064 -21.929 1.00 97.62 812 ALA A N 1
ATOM 6186 C CA . ALA A 1 812 ? 17.788 -11.373 -20.664 1.00 97.62 812 ALA A CA 1
ATOM 6187 C C . ALA A 1 812 ? 18.369 -9.968 -20.893 1.00 97.62 812 ALA A C 1
ATOM 6189 O O . ALA A 1 812 ? 17.968 -9.025 -20.219 1.00 97.62 812 ALA A O 1
ATOM 6190 N N . GLU A 1 813 ? 19.261 -9.807 -21.875 1.00 96.44 813 GLU A N 1
ATOM 6191 C CA . GLU A 1 813 ? 19.822 -8.508 -22.251 1.00 96.44 813 GLU A CA 1
ATOM 6192 C C . GLU A 1 813 ? 18.757 -7.556 -22.811 1.00 96.44 813 GLU A C 1
ATOM 6194 O O . GLU A 1 813 ? 18.700 -6.398 -22.406 1.00 96.44 813 GLU A O 1
ATOM 6199 N N . ALA A 1 814 ? 17.853 -8.037 -23.672 1.00 96.12 814 ALA A N 1
ATOM 6200 C CA . ALA A 1 814 ? 16.723 -7.231 -24.139 1.00 96.12 814 ALA A CA 1
ATOM 6201 C C . ALA A 1 814 ? 15.787 -6.824 -22.984 1.00 96.12 814 ALA A C 1
ATOM 6203 O O . ALA A 1 814 ? 15.311 -5.689 -22.938 1.00 96.12 814 ALA A O 1
ATOM 6204 N N . ALA A 1 815 ? 15.583 -7.721 -22.013 1.00 96.75 815 ALA A N 1
ATOM 6205 C CA . ALA A 1 815 ? 14.786 -7.454 -20.820 1.00 96.75 815 ALA A CA 1
ATOM 6206 C C . ALA A 1 815 ? 15.419 -6.437 -19.854 1.00 96.75 815 ALA A C 1
ATOM 6208 O O . ALA A 1 815 ? 14.698 -5.884 -19.024 1.00 96.75 815 ALA A O 1
ATOM 6209 N N . LEU A 1 816 ? 16.724 -6.143 -19.970 1.00 95.44 816 LEU A N 1
ATOM 6210 C CA . LEU A 1 816 ? 17.347 -5.029 -19.243 1.00 95.44 816 LEU A CA 1
ATOM 6211 C C . LEU A 1 816 ? 16.800 -3.673 -19.703 1.00 95.44 816 LEU A C 1
ATOM 6213 O O . LEU A 1 816 ? 16.811 -2.742 -18.912 1.00 95.44 816 LEU A O 1
ATOM 6217 N N . LEU A 1 817 ? 16.332 -3.544 -20.952 1.00 93.50 817 LEU A N 1
ATOM 6218 C CA . LEU A 1 817 ? 15.702 -2.312 -21.439 1.00 93.50 817 LEU A CA 1
ATOM 6219 C C . LEU A 1 817 ? 14.209 -2.265 -21.093 1.00 93.50 817 LEU A C 1
ATOM 6221 O O . LEU A 1 817 ? 13.699 -1.215 -20.708 1.00 93.50 817 LEU A O 1
ATOM 6225 N N . GLY A 1 818 ? 13.522 -3.406 -21.197 1.00 94.44 818 GLY A N 1
ATOM 6226 C CA . GLY A 1 818 ? 12.139 -3.542 -20.754 1.00 94.44 818 GLY A CA 1
ATOM 6227 C C . GLY A 1 818 ? 11.365 -4.701 -21.398 1.00 94.44 818 GLY A C 1
ATOM 6228 O O . GLY A 1 818 ? 11.912 -5.481 -22.187 1.00 94.44 818 GLY A O 1
ATOM 6229 N N . PRO A 1 819 ? 10.077 -4.855 -21.033 1.00 95.88 819 PRO A N 1
ATOM 6230 C CA . PRO A 1 819 ? 9.249 -5.981 -21.455 1.00 95.88 819 PRO A CA 1
ATOM 6231 C C . PRO A 1 819 ? 8.871 -5.979 -22.945 1.00 95.88 819 PRO A C 1
ATOM 6233 O O . PRO A 1 819 ? 8.768 -7.057 -23.528 1.00 95.88 819 PRO A O 1
ATOM 6236 N N . ARG A 1 820 ? 8.671 -4.819 -23.589 1.00 95.31 820 ARG A N 1
ATOM 6237 C CA . ARG A 1 820 ? 8.399 -4.745 -25.039 1.00 95.31 820 ARG A CA 1
ATOM 6238 C C . ARG A 1 820 ? 9.605 -5.226 -25.830 1.00 95.31 820 ARG A C 1
ATOM 6240 O O . ARG A 1 820 ? 9.453 -5.961 -26.804 1.00 95.31 820 ARG A O 1
ATOM 6247 N N . GLU A 1 821 ? 10.802 -4.838 -25.403 1.00 96.19 821 GLU A N 1
ATOM 6248 C CA . GLU A 1 821 ? 12.036 -5.242 -26.075 1.00 96.19 821 GLU A CA 1
ATOM 6249 C C . GLU A 1 821 ? 12.352 -6.723 -25.876 1.00 96.19 821 GLU A C 1
ATOM 6251 O O . GLU A 1 821 ? 12.732 -7.403 -26.834 1.00 96.19 821 GLU A O 1
ATOM 6256 N N . ALA A 1 822 ? 12.101 -7.252 -24.679 1.00 97.50 822 ALA A N 1
ATOM 6257 C CA . ALA A 1 822 ? 12.142 -8.687 -24.431 1.00 97.50 822 ALA A CA 1
ATOM 6258 C C . ALA A 1 822 ? 11.131 -9.457 -25.300 1.00 97.50 822 ALA A C 1
ATOM 6260 O O . ALA A 1 822 ? 11.497 -10.470 -25.891 1.00 97.50 822 ALA A O 1
ATOM 6261 N N . ASP A 1 823 ? 9.887 -8.980 -25.433 1.00 98.00 823 ASP A N 1
ATOM 6262 C CA . ASP A 1 823 ? 8.864 -9.633 -26.262 1.00 98.00 823 ASP A CA 1
ATOM 6263 C C . ASP A 1 823 ? 9.250 -9.627 -27.750 1.00 98.00 823 ASP A C 1
ATOM 6265 O O . ASP A 1 823 ? 9.223 -10.666 -28.421 1.00 98.00 823 ASP A O 1
ATOM 6269 N N . ARG A 1 824 ? 9.702 -8.479 -28.269 1.00 96.62 824 ARG A N 1
ATOM 6270 C CA . ARG A 1 824 ? 10.208 -8.372 -29.644 1.00 96.62 824 ARG A CA 1
ATOM 6271 C C . ARG A 1 824 ? 11.346 -9.366 -29.875 1.00 96.62 824 ARG A C 1
ATOM 6273 O O . ARG A 1 824 ? 11.301 -10.146 -30.828 1.00 96.62 824 ARG A O 1
ATOM 6280 N N . ARG A 1 825 ? 12.323 -9.405 -28.961 1.00 97.56 825 ARG A N 1
ATOM 6281 C CA . ARG A 1 825 ? 13.468 -10.318 -29.048 1.00 97.56 825 ARG A CA 1
ATOM 6282 C C . ARG A 1 825 ? 13.060 -11.787 -28.927 1.00 97.56 825 ARG A C 1
ATOM 6284 O O . ARG A 1 825 ? 13.618 -12.631 -29.625 1.00 97.56 825 ARG A O 1
ATOM 6291 N N . LEU A 1 826 ? 12.056 -12.099 -28.110 1.00 98.19 826 LEU A N 1
ATOM 6292 C CA . LEU A 1 826 ? 11.467 -13.433 -28.016 1.00 98.19 826 LEU A CA 1
ATOM 6293 C C . LEU A 1 826 ? 10.869 -13.880 -29.356 1.00 98.19 826 LEU A C 1
ATOM 6295 O O . LEU A 1 826 ? 11.078 -15.020 -29.759 1.00 98.19 826 LEU A O 1
ATOM 6299 N N . GLY A 1 827 ? 10.166 -12.991 -30.065 1.00 97.94 827 GLY A N 1
ATOM 6300 C CA . GLY A 1 827 ? 9.602 -13.286 -31.388 1.00 97.94 827 GLY A CA 1
ATOM 6301 C C . GLY A 1 827 ? 10.661 -13.616 -32.444 1.00 97.94 827 GLY A C 1
ATOM 6302 O O . GLY A 1 827 ? 10.438 -14.483 -33.284 1.00 97.94 827 GLY A O 1
ATOM 6303 N N . GLU A 1 828 ? 11.826 -12.972 -32.370 1.00 97.56 828 GLU A N 1
ATOM 6304 C CA . GLU A 1 828 ? 12.962 -13.239 -33.261 1.00 97.56 828 GLU A CA 1
ATOM 6305 C C . GLU A 1 828 ? 13.662 -14.566 -32.935 1.00 97.56 828 GLU A C 1
ATOM 6307 O O . GLU A 1 828 ? 13.990 -15.337 -33.837 1.00 97.56 828 GLU A O 1
ATOM 6312 N N . LEU A 1 829 ? 13.910 -14.829 -31.648 1.00 97.88 829 LEU A N 1
ATOM 6313 C CA . LEU A 1 829 ? 14.684 -15.990 -31.196 1.00 97.88 829 LEU A CA 1
ATOM 6314 C C . LEU A 1 829 ? 13.864 -17.283 -31.178 1.00 97.88 829 LEU A C 1
ATOM 6316 O O . LEU A 1 829 ? 14.383 -18.358 -31.474 1.00 97.88 829 LEU A O 1
ATOM 6320 N N . LEU A 1 830 ? 12.590 -17.187 -30.802 1.00 97.88 830 LEU A N 1
ATOM 6321 C CA . LEU A 1 830 ? 11.686 -18.315 -30.608 1.00 97.88 830 LEU A CA 1
ATOM 6322 C C . LEU A 1 830 ? 10.330 -18.024 -31.274 1.00 97.88 830 LEU A C 1
ATOM 6324 O O . LEU A 1 830 ? 9.312 -17.930 -30.588 1.00 97.88 830 LEU A O 1
ATOM 6328 N N . PRO A 1 831 ? 10.271 -17.944 -32.617 1.00 98.00 831 PRO A N 1
ATOM 6329 C CA . PRO A 1 831 ? 9.038 -17.627 -33.346 1.00 98.00 831 PRO A CA 1
ATOM 6330 C C . PRO A 1 831 ? 7.915 -18.660 -33.150 1.00 98.00 831 PRO A C 1
ATOM 6332 O O . PRO A 1 831 ? 6.764 -18.384 -33.471 1.00 98.00 831 PRO A O 1
ATOM 6335 N N . ALA A 1 832 ? 8.233 -19.849 -32.623 1.00 97.88 832 ALA A N 1
ATOM 6336 C CA . ALA A 1 832 ? 7.247 -20.860 -32.245 1.00 97.88 832 ALA A CA 1
ATOM 6337 C C . ALA A 1 832 ? 6.450 -20.499 -30.977 1.00 97.88 832 ALA A C 1
ATOM 6339 O O . ALA A 1 832 ? 5.432 -21.130 -30.733 1.00 97.88 832 ALA A O 1
ATOM 6340 N N . VAL A 1 833 ? 6.902 -19.523 -30.177 1.00 97.88 833 VAL A N 1
ATOM 6341 C CA . VAL A 1 833 ? 6.191 -19.027 -28.989 1.00 97.88 833 VAL A CA 1
ATOM 6342 C C . VAL A 1 833 ? 5.218 -17.932 -29.423 1.00 97.88 833 VAL A C 1
ATOM 6344 O O . VAL A 1 833 ? 5.573 -16.754 -29.551 1.00 97.88 833 VAL A O 1
ATOM 6347 N N . THR A 1 834 ? 3.987 -18.352 -29.690 1.00 97.38 834 THR A N 1
ATOM 6348 C CA . THR A 1 834 ? 2.945 -17.561 -30.353 1.00 97.38 834 THR A CA 1
ATOM 6349 C C . THR A 1 834 ? 1.807 -17.147 -29.424 1.00 97.38 834 THR A C 1
ATOM 6351 O O . THR A 1 834 ? 1.245 -16.071 -29.632 1.00 97.38 834 THR A O 1
ATOM 6354 N N . ASP A 1 835 ? 1.481 -17.934 -28.387 1.00 96.25 835 ASP A N 1
ATOM 6355 C CA . ASP A 1 835 ? 0.416 -17.560 -27.441 1.00 96.25 835 ASP A CA 1
ATOM 6356 C C . ASP A 1 835 ? 0.845 -16.347 -26.585 1.00 96.25 835 ASP A C 1
ATOM 6358 O O . ASP A 1 835 ? 1.897 -16.389 -25.935 1.00 96.25 835 ASP A O 1
ATOM 6362 N N . PRO A 1 836 ? 0.047 -15.261 -26.535 1.00 94.38 836 PRO A N 1
ATOM 6363 C CA . PRO A 1 836 ? 0.400 -14.051 -25.792 1.00 94.38 836 PRO A CA 1
ATOM 6364 C C . PRO A 1 836 ? 0.635 -14.261 -24.290 1.00 94.38 836 PRO A C 1
ATOM 6366 O O . PRO A 1 836 ? 1.433 -13.537 -23.697 1.00 94.38 836 PRO A O 1
ATOM 6369 N N . ARG A 1 837 ? -0.040 -15.233 -23.657 1.00 91.50 837 ARG A N 1
ATOM 6370 C CA . ARG A 1 837 ? 0.129 -15.545 -22.226 1.00 91.50 837 ARG A CA 1
ATOM 6371 C C . ARG A 1 837 ? 1.488 -16.185 -21.985 1.00 91.50 837 ARG A C 1
ATOM 6373 O O . ARG A 1 837 ? 2.203 -15.766 -21.075 1.00 91.50 837 ARG A O 1
ATOM 6380 N N . LEU A 1 838 ? 1.864 -17.145 -22.834 1.00 96.06 838 LEU A N 1
ATOM 6381 C CA . LEU A 1 838 ? 3.179 -17.769 -22.756 1.00 96.06 838 LEU A CA 1
ATOM 6382 C C . LEU A 1 838 ? 4.283 -16.741 -23.016 1.00 96.06 838 LEU A C 1
ATOM 6384 O O . LEU A 1 838 ? 5.243 -16.671 -22.252 1.00 96.06 838 LEU A O 1
ATOM 6388 N N . ARG A 1 839 ? 4.123 -15.892 -24.038 1.00 97.25 839 ARG A N 1
ATOM 6389 C CA . ARG A 1 839 ? 5.070 -14.804 -24.325 1.00 97.25 839 ARG A CA 1
ATOM 6390 C C . ARG A 1 839 ? 5.272 -13.887 -23.120 1.00 97.25 839 ARG A C 1
ATOM 6392 O O . ARG A 1 839 ? 6.410 -13.670 -22.713 1.00 97.25 839 ARG A O 1
ATOM 6399 N N . ALA A 1 840 ? 4.183 -13.427 -22.502 1.00 94.56 840 ALA A N 1
ATOM 6400 C CA . ALA A 1 840 ? 4.242 -12.583 -21.312 1.00 94.56 840 ALA A CA 1
ATOM 6401 C C . ALA A 1 840 ? 4.973 -13.264 -20.141 1.00 94.56 840 ALA A C 1
ATOM 6403 O O . ALA A 1 840 ? 5.813 -12.633 -19.505 1.00 94.56 840 ALA A O 1
ATOM 6404 N N . ALA A 1 841 ? 4.723 -14.554 -19.892 1.00 94.56 841 ALA A N 1
ATOM 6405 C CA . ALA A 1 841 ? 5.399 -15.296 -18.826 1.00 94.56 841 ALA A CA 1
ATOM 6406 C C . ALA A 1 841 ? 6.900 -15.501 -19.102 1.00 94.56 841 ALA A C 1
ATOM 6408 O O . ALA A 1 841 ? 7.719 -15.404 -18.189 1.00 94.56 841 ALA A O 1
ATOM 6409 N N . VAL A 1 842 ? 7.288 -15.747 -20.358 1.00 97.75 842 VAL A N 1
ATOM 6410 C CA . VAL A 1 842 ? 8.704 -15.832 -20.754 1.00 97.75 842 VAL A CA 1
ATOM 6411 C C . VAL A 1 842 ? 9.398 -14.480 -20.570 1.00 97.75 842 VAL A C 1
ATOM 6413 O O . VAL A 1 842 ? 10.502 -14.423 -20.028 1.00 97.75 842 VAL A O 1
ATOM 6416 N N . VAL A 1 843 ? 8.738 -13.388 -20.966 1.00 97.62 843 VAL A N 1
ATOM 6417 C CA . VAL A 1 843 ? 9.217 -12.014 -20.756 1.00 97.62 843 VAL A CA 1
ATOM 6418 C C . VAL A 1 843 ? 9.354 -11.691 -19.268 1.00 97.62 843 VAL A C 1
ATOM 6420 O O . VAL A 1 843 ? 10.339 -11.075 -18.870 1.00 97.62 843 VAL A O 1
ATOM 6423 N N . GLU A 1 844 ? 8.426 -12.145 -18.426 1.00 95.62 844 GLU A N 1
ATOM 6424 C CA . GLU A 1 844 ? 8.508 -11.980 -16.973 1.00 95.62 844 GLU A CA 1
ATOM 6425 C C . GLU A 1 844 ? 9.741 -12.686 -16.385 1.00 95.62 844 GLU A C 1
ATOM 6427 O O . GLU A 1 844 ? 10.484 -12.076 -15.613 1.00 95.62 844 GLU A O 1
ATOM 6432 N N . GLN A 1 845 ? 10.016 -13.932 -16.793 1.00 97.25 845 GLN A N 1
ATOM 6433 C CA . GLN A 1 845 ? 11.226 -14.648 -16.364 1.00 97.25 845 GLN A CA 1
ATOM 6434 C C . GLN A 1 845 ? 12.508 -13.981 -16.877 1.00 97.25 845 GLN A C 1
ATOM 6436 O O . GLN A 1 845 ? 13.492 -13.884 -16.144 1.00 97.25 845 GLN A O 1
ATOM 6441 N N . ALA A 1 846 ? 12.502 -13.470 -18.109 1.00 97.88 846 ALA A N 1
ATOM 6442 C CA . ALA A 1 846 ? 13.622 -12.700 -18.638 1.00 97.88 846 ALA A CA 1
ATOM 6443 C C . ALA A 1 846 ? 13.843 -11.401 -17.845 1.00 97.88 846 ALA A C 1
ATOM 6445 O O . ALA A 1 846 ? 14.980 -11.063 -17.524 1.00 97.88 846 ALA A O 1
ATOM 6446 N N . GLY A 1 847 ? 12.767 -10.711 -17.456 1.00 96.44 847 GLY A N 1
ATOM 6447 C CA . GLY A 1 847 ? 12.819 -9.536 -16.586 1.00 96.44 847 GLY A CA 1
ATOM 6448 C C . GLY A 1 847 ? 13.348 -9.854 -15.185 1.00 96.44 847 GLY A C 1
ATOM 6449 O O . GLY A 1 847 ? 14.112 -9.073 -14.619 1.00 96.44 847 GLY A O 1
ATOM 6450 N N . LEU A 1 848 ? 12.997 -11.016 -14.629 1.00 96.06 848 LEU A N 1
ATOM 6451 C CA . LEU A 1 848 ? 13.559 -11.526 -13.375 1.00 96.06 848 LEU A CA 1
ATOM 6452 C C . LEU A 1 848 ? 15.072 -11.774 -13.497 1.00 96.06 848 LEU A C 1
ATOM 6454 O O . LEU A 1 848 ? 15.845 -11.322 -12.650 1.00 96.06 848 LEU A O 1
ATOM 6458 N N . ALA A 1 849 ? 15.510 -12.414 -14.585 1.00 97.56 849 ALA A N 1
ATOM 6459 C CA . ALA A 1 849 ? 16.927 -12.612 -14.881 1.00 97.56 849 ALA A CA 1
ATOM 6460 C C . ALA A 1 849 ? 17.674 -11.280 -15.072 1.00 97.56 849 ALA A C 1
ATOM 6462 O O . ALA A 1 849 ? 18.771 -11.116 -14.545 1.00 97.56 849 ALA A O 1
ATOM 6463 N N . ALA A 1 850 ? 17.067 -10.299 -15.747 1.00 96.94 850 ALA A N 1
ATOM 6464 C CA . ALA A 1 850 ? 17.612 -8.954 -15.922 1.00 96.94 850 ALA A CA 1
ATOM 6465 C C . ALA A 1 850 ? 17.810 -8.220 -14.580 1.00 96.94 850 ALA A C 1
ATOM 6467 O O . ALA A 1 850 ? 18.869 -7.637 -14.339 1.00 96.94 850 ALA A O 1
ATOM 6468 N N . ARG A 1 851 ? 16.848 -8.312 -13.649 1.00 95.94 851 ARG A N 1
ATOM 6469 C CA . ARG A 1 851 ? 17.019 -7.791 -12.278 1.00 95.94 851 ARG A CA 1
ATOM 6470 C C . ARG A 1 851 ? 18.147 -8.499 -11.530 1.00 95.94 851 ARG A C 1
ATOM 6472 O O . ARG A 1 851 ? 18.932 -7.837 -10.852 1.00 95.94 851 ARG A O 1
ATOM 6479 N N . CYS A 1 852 ? 18.269 -9.818 -11.687 1.00 96.88 852 CYS A N 1
ATOM 6480 C CA . CYS A 1 852 ? 19.384 -10.572 -11.115 1.00 96.88 852 CYS A CA 1
ATOM 6481 C C . CYS A 1 852 ? 20.725 -10.136 -11.721 1.00 96.88 852 CYS A C 1
ATOM 6483 O O . CYS A 1 852 ? 21.680 -9.949 -10.978 1.00 96.88 852 CYS A O 1
ATOM 6485 N N . LEU A 1 853 ? 20.803 -9.887 -13.032 1.00 97.06 853 LEU A N 1
ATOM 6486 C CA . LEU A 1 853 ? 22.001 -9.347 -13.684 1.00 97.06 853 LEU A CA 1
ATOM 6487 C C . LEU A 1 853 ? 22.399 -7.982 -13.108 1.00 97.06 853 LEU A C 1
ATOM 6489 O O . LEU A 1 853 ? 23.572 -7.784 -12.795 1.00 97.06 853 LEU A O 1
ATOM 6493 N N . HIS A 1 854 ? 21.444 -7.069 -12.891 1.00 95.31 854 HIS A N 1
ATOM 6494 C CA . HIS A 1 854 ? 21.712 -5.818 -12.174 1.00 95.31 854 HIS A CA 1
ATOM 6495 C C . HIS A 1 854 ? 22.224 -6.081 -10.752 1.00 95.31 854 HIS A C 1
ATOM 6497 O O . HIS A 1 854 ? 23.219 -5.486 -10.345 1.00 95.31 854 HIS A O 1
ATOM 6503 N N . GLY A 1 855 ? 21.598 -6.999 -10.007 1.00 95.19 855 GLY A N 1
ATOM 6504 C CA . GLY A 1 855 ? 22.044 -7.401 -8.670 1.00 95.19 855 GLY A CA 1
ATOM 6505 C C . GLY A 1 855 ? 23.483 -7.928 -8.654 1.00 95.19 855 GLY A C 1
ATOM 6506 O O . GLY A 1 855 ? 24.299 -7.440 -7.878 1.00 95.19 855 GLY A O 1
ATOM 6507 N N . VAL A 1 856 ? 23.824 -8.849 -9.558 1.00 95.50 856 VAL A N 1
ATOM 6508 C CA . VAL A 1 856 ? 25.182 -9.395 -9.727 1.00 95.50 856 VAL A CA 1
ATOM 6509 C C . VAL A 1 856 ? 26.176 -8.298 -10.114 1.00 95.50 856 VAL A C 1
ATOM 6511 O O . VAL A 1 856 ? 27.287 -8.250 -9.583 1.00 95.50 856 VAL A O 1
ATOM 6514 N N . ALA A 1 857 ? 25.768 -7.359 -10.967 1.00 93.81 857 ALA A N 1
ATOM 6515 C CA . ALA A 1 857 ? 26.610 -6.240 -11.362 1.00 93.81 857 ALA A CA 1
ATOM 6516 C C . ALA A 1 857 ? 26.906 -5.276 -10.201 1.00 93.81 857 ALA A C 1
ATOM 6518 O O . ALA A 1 857 ? 28.046 -4.840 -10.048 1.00 93.81 857 ALA A O 1
ATOM 6519 N N . ARG A 1 858 ? 25.929 -5.021 -9.317 1.00 92.75 858 ARG A N 1
ATOM 6520 C CA . ARG A 1 858 ? 26.116 -4.218 -8.088 1.00 92.75 858 ARG A CA 1
ATOM 6521 C C . ARG A 1 858 ? 27.129 -4.824 -7.117 1.00 92.75 858 ARG A C 1
ATOM 6523 O O . ARG A 1 858 ? 27.764 -4.088 -6.363 1.00 92.75 858 ARG A O 1
ATOM 6530 N N . LEU A 1 859 ? 27.286 -6.147 -7.136 1.00 91.88 859 LEU A N 1
ATOM 6531 C CA . LEU A 1 859 ? 28.278 -6.861 -6.329 1.00 91.88 859 LEU A CA 1
ATOM 6532 C C . LEU A 1 859 ? 29.697 -6.744 -6.901 1.00 91.88 859 LEU A C 1
ATOM 6534 O O . LEU A 1 859 ? 30.659 -7.020 -6.192 1.00 91.88 859 LEU A O 1
ATOM 6538 N N . GLY A 1 860 ? 29.842 -6.345 -8.169 1.00 87.62 860 GLY A N 1
ATOM 6539 C CA . GLY A 1 860 ? 31.129 -6.322 -8.864 1.00 87.62 860 GLY A CA 1
ATOM 6540 C C . GLY A 1 860 ? 31.653 -7.714 -9.229 1.00 87.62 860 GLY A C 1
ATOM 6541 O O . GLY A 1 860 ? 32.863 -7.889 -9.375 1.00 87.62 860 GLY A O 1
ATOM 6542 N N . ALA A 1 861 ? 30.769 -8.708 -9.355 1.00 85.56 861 ALA A N 1
ATOM 6543 C CA . ALA A 1 861 ? 31.150 -10.047 -9.792 1.00 85.56 861 ALA A CA 1
ATOM 6544 C C . ALA A 1 861 ? 31.609 -10.050 -11.266 1.00 85.56 861 ALA A C 1
ATOM 6546 O O . ALA A 1 861 ? 31.165 -9.240 -12.081 1.00 85.56 861 ALA A O 1
ATOM 6547 N N . GLY A 1 862 ? 32.521 -10.962 -11.613 1.00 84.19 862 GLY A N 1
ATOM 6548 C CA . GLY A 1 862 ? 32.996 -11.137 -12.989 1.00 84.19 862 GLY A CA 1
ATOM 6549 C C . GLY A 1 862 ? 31.970 -11.829 -13.897 1.00 84.19 862 GLY A C 1
ATOM 6550 O O . GLY A 1 862 ? 30.981 -12.379 -13.427 1.00 84.19 862 GLY A O 1
ATOM 6551 N N . GLY A 1 863 ? 32.226 -11.834 -15.210 1.00 85.94 863 GLY A N 1
ATOM 6552 C CA . GLY A 1 863 ? 31.395 -12.565 -16.182 1.00 85.94 863 GLY A CA 1
ATOM 6553 C C . GLY A 1 863 ? 30.106 -11.855 -16.612 1.00 85.94 863 GLY A C 1
ATOM 6554 O O . GLY A 1 863 ? 29.265 -12.466 -17.265 1.00 85.94 863 GLY A O 1
ATOM 6555 N N . LEU A 1 864 ? 29.955 -10.573 -16.277 1.00 91.38 864 LEU A N 1
ATOM 6556 C CA . LEU A 1 864 ? 28.808 -9.762 -16.681 1.00 91.38 864 LEU A CA 1
ATOM 6557 C C . LEU A 1 864 ? 28.791 -9.505 -18.197 1.00 91.38 864 LEU A C 1
ATOM 6559 O O . LEU A 1 864 ? 29.854 -9.350 -18.808 1.00 91.38 864 LEU A O 1
ATOM 6563 N N . PRO A 1 865 ? 27.599 -9.359 -18.804 1.00 93.62 865 PRO A N 1
ATOM 6564 C CA . PRO A 1 865 ? 27.469 -8.812 -20.147 1.00 93.62 865 PRO A CA 1
ATOM 6565 C C . PRO A 1 865 ? 28.194 -7.467 -20.287 1.00 93.62 865 PRO A C 1
ATOM 6567 O O . PRO A 1 865 ? 28.232 -6.651 -19.358 1.00 93.62 865 PRO A O 1
ATOM 6570 N N . ALA A 1 866 ? 28.739 -7.202 -21.476 1.00 92.94 866 ALA A N 1
ATOM 6571 C CA . ALA A 1 866 ? 29.466 -5.964 -21.754 1.00 92.94 866 ALA A CA 1
ATOM 6572 C C . ALA A 1 866 ? 28.616 -4.720 -21.449 1.00 92.94 866 ALA A C 1
ATOM 6574 O O . ALA A 1 866 ? 29.133 -3.751 -20.899 1.00 92.94 866 ALA A O 1
ATOM 6575 N N . VAL A 1 867 ? 27.305 -4.777 -21.714 1.00 94.31 867 VAL A N 1
ATOM 6576 C CA . VAL A 1 867 ? 26.366 -3.678 -21.453 1.00 94.31 867 VAL A CA 1
ATOM 6577 C C . VAL A 1 867 ? 26.291 -3.280 -19.973 1.00 94.31 867 VAL A C 1
ATOM 6579 O O . VAL A 1 867 ? 26.177 -2.093 -19.679 1.00 94.31 867 VAL A O 1
ATOM 6582 N N . LEU A 1 868 ? 26.499 -4.228 -19.056 1.00 93.75 868 LEU A N 1
ATOM 6583 C CA . LEU A 1 868 ? 26.490 -4.026 -17.602 1.00 93.75 868 LEU A CA 1
ATOM 6584 C C . LEU A 1 868 ? 27.867 -3.691 -17.024 1.00 93.75 868 LEU A C 1
ATOM 6586 O O . LEU A 1 868 ? 27.961 -3.275 -15.877 1.00 93.75 868 LEU A O 1
ATOM 6590 N N . THR A 1 869 ? 28.947 -3.894 -17.778 1.00 93.06 869 THR A N 1
ATOM 6591 C CA . THR A 1 869 ? 30.311 -3.762 -17.249 1.00 93.06 869 THR A CA 1
ATOM 6592 C C . THR A 1 869 ? 30.707 -2.281 -17.153 1.00 93.06 869 THR A C 1
ATOM 6594 O O . THR A 1 869 ? 30.803 -1.623 -18.199 1.00 93.06 869 THR A O 1
ATOM 6597 N N . PRO A 1 870 ? 30.962 -1.718 -15.953 1.00 91.06 870 PRO A N 1
ATOM 6598 C CA . PRO A 1 870 ? 31.407 -0.332 -15.824 1.00 91.06 870 PRO A CA 1
ATOM 6599 C C . PRO A 1 870 ? 32.712 -0.074 -16.588 1.00 91.06 870 PRO A C 1
ATOM 6601 O O . PRO A 1 870 ? 33.523 -0.978 -16.799 1.00 91.06 870 PRO A O 1
ATOM 6604 N N . GLY A 1 871 ? 32.928 1.172 -17.011 1.00 88.81 871 GLY A N 1
ATOM 6605 C CA . GLY A 1 871 ? 34.185 1.584 -17.633 1.00 88.81 871 GLY A CA 1
ATOM 6606 C C . GLY A 1 871 ? 35.374 1.369 -16.692 1.00 88.81 871 GLY A C 1
ATOM 6607 O O . GLY A 1 871 ? 35.261 1.524 -15.477 1.00 88.81 871 GLY A O 1
ATOM 6608 N N . ALA A 1 872 ? 36.536 1.017 -17.247 1.00 88.31 872 ALA A N 1
ATOM 6609 C CA . ALA A 1 872 ? 37.725 0.728 -16.448 1.00 88.31 872 ALA A CA 1
ATOM 6610 C C . ALA A 1 872 ? 38.065 1.889 -15.491 1.00 88.31 872 ALA A C 1
ATOM 6612 O O . ALA A 1 872 ? 38.229 3.031 -15.918 1.00 88.31 872 ALA A O 1
ATOM 6613 N N . GLY A 1 873 ? 38.205 1.597 -14.197 1.00 87.06 873 GLY A N 1
ATOM 6614 C CA . GLY A 1 873 ? 38.540 2.594 -13.174 1.00 87.06 873 GLY A CA 1
ATOM 6615 C C . GLY A 1 873 ? 37.368 3.445 -12.672 1.00 87.06 873 GLY A C 1
ATOM 6616 O O . GLY A 1 873 ? 37.587 4.260 -11.785 1.00 87.06 873 GLY A O 1
ATOM 6617 N N . LEU A 1 874 ? 36.146 3.248 -13.176 1.00 92.12 874 LEU A N 1
ATOM 6618 C CA . LEU A 1 874 ? 34.933 3.866 -12.638 1.00 92.12 874 LEU A CA 1
ATOM 6619 C C . LEU A 1 874 ? 34.164 2.835 -11.811 1.00 92.12 874 LEU A C 1
ATOM 6621 O O . LEU A 1 874 ? 33.844 1.745 -12.284 1.00 92.12 874 LEU A O 1
ATOM 6625 N N . ARG A 1 875 ? 33.883 3.168 -10.551 1.00 89.56 875 ARG A N 1
ATOM 6626 C CA . ARG A 1 875 ? 33.126 2.295 -9.646 1.00 89.56 875 ARG A CA 1
ATOM 6627 C C . ARG A 1 875 ? 31.660 2.694 -9.691 1.00 89.56 875 ARG A C 1
ATOM 6629 O O . ARG A 1 875 ? 31.326 3.784 -9.238 1.00 89.56 875 ARG A O 1
ATOM 6636 N N . VAL A 1 876 ? 30.819 1.802 -10.208 1.00 90.94 876 VAL A N 1
ATOM 6637 C CA . VAL A 1 876 ? 29.363 1.967 -10.242 1.00 90.94 876 VAL A CA 1
ATOM 6638 C C . VAL A 1 876 ? 28.733 0.853 -9.423 1.00 90.94 876 VAL A C 1
ATOM 6640 O O . VAL A 1 876 ? 28.880 -0.323 -9.746 1.00 90.94 876 VAL A O 1
ATOM 6643 N N . ARG A 1 877 ? 28.058 1.233 -8.346 1.00 86.69 877 ARG A N 1
ATOM 6644 C CA . ARG A 1 877 ? 27.323 0.363 -7.436 1.00 86.69 877 ARG A CA 1
ATOM 6645 C C . ARG A 1 877 ? 25.833 0.640 -7.610 1.00 86.69 877 ARG A C 1
ATOM 6647 O O . ARG A 1 877 ? 25.174 -0.046 -8.380 1.00 86.69 877 ARG A O 1
ATOM 6654 N N . ARG A 1 878 ? 25.281 1.664 -6.955 1.00 87.19 878 ARG A N 1
ATOM 6655 C CA . ARG A 1 878 ? 23.821 1.887 -6.863 1.00 87.19 878 ARG A CA 1
ATOM 6656 C C . ARG A 1 878 ? 23.187 2.071 -8.244 1.00 87.19 878 ARG A C 1
ATOM 6658 O O . ARG A 1 878 ? 22.151 1.468 -8.531 1.00 87.19 878 ARG A O 1
ATOM 6665 N N . ASN A 1 879 ? 23.867 2.817 -9.108 1.00 91.00 879 ASN A N 1
ATOM 6666 C CA . ASN A 1 879 ? 23.341 3.304 -10.380 1.00 91.00 879 ASN A CA 1
ATOM 6667 C C . ASN A 1 879 ? 23.702 2.438 -11.602 1.00 91.00 879 ASN A C 1
ATOM 6669 O O . ASN A 1 879 ? 23.756 2.939 -12.721 1.00 91.00 879 ASN A O 1
ATOM 6673 N N . ILE A 1 880 ? 23.940 1.132 -11.439 1.00 92.75 880 ILE A N 1
ATOM 6674 C CA . ILE A 1 880 ? 24.328 0.256 -12.565 1.00 92.75 880 ILE A CA 1
ATOM 6675 C C . ILE A 1 880 ? 23.292 0.194 -13.702 1.00 92.75 880 ILE A C 1
ATOM 6677 O O . ILE A 1 880 ? 23.632 0.005 -14.870 1.00 92.75 880 ILE A O 1
ATOM 6681 N N . GLU A 1 881 ? 22.022 0.408 -13.366 1.00 92.38 881 GLU A N 1
ATOM 6682 C CA . GLU A 1 881 ? 20.914 0.472 -14.319 1.00 92.38 881 GLU A CA 1
ATOM 6683 C C . GLU A 1 881 ? 21.101 1.633 -15.304 1.00 92.38 881 GLU A C 1
ATOM 6685 O O . GLU A 1 881 ? 20.852 1.469 -16.492 1.00 92.38 881 GLU A O 1
ATOM 6690 N N . VAL A 1 882 ? 21.646 2.773 -14.857 1.00 92.25 882 VAL A N 1
ATOM 6691 C CA . VAL A 1 882 ? 21.962 3.923 -15.723 1.00 92.25 882 VAL A CA 1
ATOM 6692 C C . VAL A 1 882 ? 22.959 3.534 -16.814 1.00 92.25 882 VAL A C 1
ATOM 6694 O O . VAL A 1 882 ? 22.755 3.876 -17.978 1.00 92.25 882 VAL A O 1
ATOM 6697 N N . VAL A 1 883 ? 24.011 2.785 -16.457 1.00 93.56 883 VAL A N 1
ATOM 6698 C CA . VAL A 1 883 ? 25.038 2.315 -17.405 1.00 93.56 883 VAL A CA 1
ATOM 6699 C C . VAL A 1 883 ? 24.396 1.472 -18.503 1.00 93.56 883 VAL A C 1
ATOM 6701 O O . VAL A 1 883 ? 24.609 1.704 -19.694 1.00 93.56 883 VAL A O 1
ATOM 6704 N N . THR A 1 884 ? 23.586 0.511 -18.074 1.00 94.19 884 THR A N 1
ATOM 6705 C CA . THR A 1 884 ? 22.945 -0.488 -18.928 1.00 94.19 884 THR A CA 1
ATOM 6706 C C . THR A 1 884 ? 21.914 0.157 -19.844 1.00 94.19 884 THR A C 1
ATOM 6708 O O . THR A 1 884 ? 22.020 0.064 -21.066 1.00 94.19 884 THR A O 1
ATOM 6711 N N . HIS A 1 885 ? 20.963 0.890 -19.263 1.00 93.00 885 HIS A N 1
ATOM 6712 C CA . HIS A 1 885 ? 19.921 1.608 -19.986 1.00 93.00 885 HIS A CA 1
ATOM 6713 C C . HIS A 1 885 ? 20.505 2.619 -20.972 1.00 93.00 885 HIS A C 1
ATOM 6715 O O . HIS A 1 885 ? 20.077 2.669 -22.124 1.00 93.00 885 HIS A O 1
ATOM 6721 N N . GLY A 1 886 ? 21.511 3.393 -20.551 1.00 92.81 886 GLY A N 1
ATOM 6722 C CA . GLY A 1 886 ? 22.139 4.389 -21.410 1.00 92.81 886 GLY A CA 1
ATOM 6723 C C . GLY A 1 886 ? 22.820 3.771 -22.628 1.00 92.81 886 GLY A C 1
ATOM 6724 O O . GLY A 1 886 ? 22.684 4.283 -23.734 1.00 92.81 886 GLY A O 1
ATOM 6725 N N . ARG A 1 887 ? 23.497 2.630 -22.465 1.00 95.25 887 ARG A N 1
ATOM 6726 C CA . ARG A 1 887 ? 24.133 1.906 -23.578 1.00 95.25 887 ARG A CA 1
ATOM 6727 C C . ARG A 1 887 ? 23.126 1.267 -24.527 1.00 95.25 887 ARG A C 1
ATOM 6729 O O . ARG A 1 887 ? 23.290 1.402 -25.737 1.00 95.25 887 ARG A O 1
ATOM 6736 N N . LEU A 1 888 ? 22.098 0.600 -24.001 1.00 95.06 888 LEU A N 1
ATOM 6737 C CA . LEU A 1 888 ? 21.067 -0.032 -24.831 1.00 95.06 888 LEU A CA 1
ATOM 6738 C C . LEU A 1 888 ? 20.298 1.017 -25.640 1.00 95.06 888 LEU A C 1
ATOM 6740 O O . LEU A 1 888 ? 20.116 0.856 -26.845 1.00 95.06 888 LEU A O 1
ATOM 6744 N N . LEU A 1 889 ? 19.915 2.125 -25.003 1.00 93.94 889 LEU A N 1
ATOM 6745 C CA . LEU A 1 889 ? 19.206 3.212 -25.670 1.00 93.94 889 LEU A CA 1
ATOM 6746 C C . LEU A 1 889 ? 20.092 3.949 -26.687 1.00 93.94 889 LEU A C 1
ATOM 6748 O O . LEU A 1 889 ? 19.632 4.272 -27.779 1.00 93.94 889 LEU A O 1
ATOM 6752 N N . ALA A 1 890 ? 21.371 4.167 -26.368 1.00 95.25 890 ALA A N 1
ATOM 6753 C CA . ALA A 1 890 ? 22.335 4.706 -27.322 1.00 95.25 890 ALA A CA 1
ATOM 6754 C C . ALA A 1 890 ? 22.468 3.808 -28.561 1.00 95.25 890 ALA A C 1
ATOM 6756 O O . ALA A 1 890 ? 22.399 4.310 -29.679 1.00 95.25 890 ALA A O 1
ATOM 6757 N N . GLY A 1 891 ? 22.589 2.488 -28.371 1.00 96.06 891 GLY A N 1
ATOM 6758 C CA . GLY A 1 891 ? 22.631 1.519 -29.469 1.00 96.06 891 GLY A CA 1
ATOM 6759 C C . GLY A 1 891 ? 21.405 1.621 -30.376 1.00 96.06 891 GLY A C 1
ATOM 6760 O O . GLY A 1 891 ? 21.551 1.755 -31.584 1.00 96.06 891 GLY A O 1
ATOM 6761 N N . LYS A 1 892 ? 20.202 1.698 -29.791 1.00 95.75 892 LYS A N 1
ATOM 6762 C CA . LYS A 1 892 ? 18.943 1.875 -30.535 1.00 95.75 892 LYS A CA 1
ATOM 6763 C C . LYS A 1 892 ? 18.910 3.141 -31.390 1.00 95.75 892 LYS A C 1
ATOM 6765 O O . LYS A 1 892 ? 18.411 3.108 -32.511 1.00 95.75 892 LYS A O 1
ATOM 6770 N N . LEU A 1 893 ? 19.430 4.251 -30.870 1.00 96.62 893 LEU A N 1
ATOM 6771 C CA . LEU A 1 893 ? 19.508 5.511 -31.609 1.00 96.62 893 LEU A CA 1
ATOM 6772 C C . LEU A 1 893 ? 20.528 5.447 -32.750 1.00 96.62 893 LEU A C 1
ATOM 6774 O O . LEU A 1 893 ? 20.272 5.984 -33.823 1.00 96.62 893 LEU A O 1
ATOM 6778 N N . VAL A 1 894 ? 21.659 4.768 -32.548 1.00 97.00 894 VAL A N 1
ATOM 6779 C CA . VAL A 1 894 ? 22.633 4.535 -33.623 1.00 97.00 894 VAL A CA 1
ATOM 6780 C C . VAL A 1 894 ? 22.039 3.631 -34.707 1.00 97.00 894 VAL A C 1
ATOM 6782 O O . VAL A 1 894 ? 22.129 3.963 -35.887 1.00 97.00 894 VAL A O 1
ATOM 6785 N N . ASP A 1 895 ? 21.375 2.541 -34.321 1.00 96.31 895 ASP A N 1
ATOM 6786 C CA . ASP A 1 895 ? 20.734 1.608 -35.254 1.00 96.31 895 ASP A CA 1
ATOM 6787 C C . ASP A 1 895 ? 19.630 2.293 -36.073 1.00 96.31 895 ASP A C 1
ATOM 6789 O O . ASP A 1 895 ? 19.518 2.063 -37.277 1.00 96.31 895 ASP A O 1
ATOM 6793 N N . ALA A 1 896 ? 18.860 3.200 -35.460 1.00 97.25 896 ALA A N 1
ATOM 6794 C CA . ALA A 1 896 ? 17.800 3.955 -36.130 1.00 97.25 896 ALA A CA 1
ATOM 6795 C C . ALA A 1 896 ? 18.296 4.789 -37.326 1.00 97.25 896 ALA A C 1
ATOM 6797 O O . ALA A 1 896 ? 17.542 4.989 -38.276 1.00 97.25 896 ALA A O 1
ATOM 6798 N N . LEU A 1 897 ? 19.563 5.223 -37.336 1.00 97.06 897 LEU A N 1
ATOM 6799 C CA . LEU A 1 897 ? 20.157 5.929 -38.481 1.00 97.06 897 LEU A CA 1
ATOM 6800 C C . LEU A 1 897 ? 20.340 5.039 -39.718 1.00 97.06 897 LEU A C 1
ATOM 6802 O O . LEU A 1 897 ? 20.544 5.547 -40.820 1.00 97.06 897 LEU A O 1
ATOM 6806 N N . THR A 1 898 ? 20.295 3.716 -39.554 1.00 96.81 898 THR A N 1
ATOM 6807 C CA . THR A 1 898 ? 20.391 2.767 -40.674 1.00 96.81 898 THR A CA 1
ATOM 6808 C C . THR A 1 898 ? 19.044 2.521 -41.364 1.00 96.81 898 THR A C 1
ATOM 6810 O O . THR A 1 898 ? 19.004 1.964 -42.463 1.00 96.81 898 THR A O 1
ATOM 6813 N N . GLU A 1 899 ? 17.949 2.977 -40.751 1.00 96.75 899 GLU A N 1
ATOM 6814 C CA . GLU A 1 899 ? 16.578 2.821 -41.237 1.00 96.75 899 GLU A CA 1
ATOM 6815 C C . GLU A 1 899 ? 16.160 3.978 -42.158 1.00 96.75 899 GLU A C 1
ATOM 6817 O O . GLU A 1 899 ? 16.924 4.902 -42.433 1.00 96.75 899 GLU A O 1
ATOM 6822 N N . ARG A 1 900 ? 14.929 3.965 -42.679 1.00 95.75 900 ARG A N 1
ATOM 6823 C CA . ARG A 1 900 ? 14.409 5.099 -43.469 1.00 95.75 900 ARG A CA 1
ATOM 6824 C C . ARG A 1 900 ? 14.001 6.267 -42.554 1.00 95.75 900 ARG A C 1
ATOM 6826 O O . ARG A 1 900 ? 13.477 5.996 -41.476 1.00 95.75 900 ARG A O 1
ATOM 6833 N N . PRO A 1 901 ? 14.165 7.538 -42.983 1.00 97.06 901 PRO A N 1
ATOM 6834 C CA . PRO A 1 901 ? 13.678 8.687 -42.220 1.00 97.06 901 PRO A CA 1
ATOM 6835 C C . PRO A 1 901 ? 12.180 8.578 -41.899 1.00 97.06 901 PRO A C 1
ATOM 6837 O O . PRO A 1 901 ? 11.379 8.231 -42.772 1.00 97.06 901 PRO A O 1
ATOM 6840 N N . GLY A 1 902 ? 11.811 8.883 -40.656 1.00 96.88 902 GLY A N 1
ATOM 6841 C CA . GLY A 1 902 ? 10.467 8.719 -40.100 1.00 96.88 902 GLY A CA 1
ATOM 6842 C C . GLY A 1 902 ? 10.465 8.058 -38.716 1.00 96.88 902 GLY A C 1
ATOM 6843 O O . GLY A 1 902 ? 11.506 7.931 -38.072 1.00 96.88 902 GLY A O 1
ATOM 6844 N N . LEU A 1 903 ? 9.282 7.646 -38.250 1.00 97.12 903 LEU A N 1
ATOM 6845 C CA . LEU A 1 903 ? 9.136 6.839 -37.035 1.00 97.12 903 LEU A CA 1
ATOM 6846 C C . LEU A 1 903 ? 9.679 5.431 -37.309 1.00 97.12 903 LEU A C 1
ATOM 6848 O O . LEU A 1 903 ? 9.130 4.703 -38.136 1.00 97.12 903 LEU A O 1
ATOM 6852 N N . VAL A 1 904 ? 10.751 5.061 -36.615 1.00 97.44 904 VAL A N 1
ATOM 6853 C CA . VAL A 1 904 ? 11.418 3.759 -36.752 1.00 97.44 904 VAL A CA 1
ATOM 6854 C C . VAL A 1 904 ? 10.706 2.696 -35.919 1.00 97.44 904 VAL A C 1
ATOM 6856 O O . VAL A 1 904 ? 10.514 1.570 -36.372 1.00 97.44 904 VAL A O 1
ATOM 6859 N N . GLY A 1 905 ? 10.284 3.047 -34.704 1.00 95.69 905 GLY A N 1
ATOM 6860 C CA . GLY A 1 905 ? 9.592 2.127 -33.808 1.00 95.69 905 GLY A CA 1
ATOM 6861 C C . GLY A 1 905 ? 9.346 2.718 -32.427 1.00 95.69 905 GLY A C 1
ATOM 6862 O O . GLY A 1 905 ? 9.584 3.900 -32.195 1.00 95.69 905 GLY A O 1
ATOM 6863 N N . VAL A 1 906 ? 8.874 1.878 -31.508 1.00 96.19 906 VAL A N 1
ATOM 6864 C CA . VAL A 1 906 ? 8.640 2.240 -30.106 1.00 96.19 906 VAL A CA 1
ATOM 6865 C C . VAL A 1 906 ? 9.423 1.275 -29.220 1.00 96.19 906 VAL A C 1
ATOM 6867 O O . VAL A 1 906 ? 9.244 0.063 -29.330 1.00 96.19 906 VAL A O 1
ATOM 6870 N N . THR A 1 907 ? 10.275 1.808 -28.348 1.00 95.81 907 THR A N 1
ATOM 6871 C CA . THR A 1 907 ? 11.032 1.046 -27.342 1.00 95.81 907 THR A CA 1
ATOM 6872 C C . THR A 1 907 ? 10.407 1.200 -25.955 1.00 95.81 907 THR A C 1
ATOM 6874 O O . THR A 1 907 ? 9.557 2.062 -25.724 1.00 95.81 907 THR A O 1
ATOM 6877 N N . ASP A 1 908 ? 10.824 0.369 -25.004 1.00 92.88 908 ASP A N 1
ATOM 6878 C CA . ASP A 1 908 ? 10.677 0.724 -23.595 1.00 92.88 908 ASP A CA 1
ATOM 6879 C C . ASP A 1 908 ? 11.610 1.891 -23.265 1.00 92.88 908 ASP A C 1
ATOM 6881 O O . ASP A 1 908 ? 12.782 1.894 -23.659 1.00 92.88 908 ASP A O 1
ATOM 6885 N N . VAL A 1 909 ? 11.074 2.880 -22.550 1.00 89.38 909 VAL A N 1
ATOM 6886 C CA . VAL A 1 909 ? 11.877 3.940 -21.945 1.00 89.38 909 VAL A CA 1
ATOM 6887 C C . VAL A 1 909 ? 12.216 3.496 -20.530 1.00 89.38 909 VAL A C 1
ATOM 6889 O O . VAL A 1 909 ? 11.304 3.262 -19.731 1.00 89.38 909 VAL A O 1
ATOM 6892 N N . PRO A 1 910 ? 13.505 3.383 -20.195 1.00 83.94 910 PRO A N 1
ATOM 6893 C CA . PRO A 1 910 ? 13.887 3.057 -18.843 1.00 83.94 910 PRO A CA 1
ATOM 6894 C C . PRO A 1 910 ? 13.417 4.147 -17.885 1.00 83.94 910 PRO A C 1
ATOM 6896 O O . PRO A 1 910 ? 13.561 5.341 -18.152 1.00 83.94 910 PRO A O 1
ATOM 6899 N N . THR A 1 911 ? 12.882 3.731 -16.739 1.00 74.69 911 THR A N 1
ATOM 6900 C CA . THR A 1 911 ? 12.551 4.667 -15.663 1.00 74.69 911 THR A CA 1
ATOM 6901 C C . THR A 1 911 ? 13.854 5.099 -15.003 1.00 74.69 911 THR A C 1
ATOM 6903 O O . THR A 1 911 ? 14.313 4.501 -14.034 1.00 74.69 911 THR A O 1
ATOM 6906 N N . PHE A 1 912 ? 14.488 6.133 -15.536 1.00 70.50 912 PHE A N 1
ATOM 6907 C CA . PHE A 1 912 ? 15.386 6.946 -14.728 1.00 70.50 912 PHE A CA 1
ATOM 6908 C C . PHE A 1 912 ? 14.492 7.536 -13.625 1.00 70.50 912 PHE A C 1
ATOM 6910 O O . PHE A 1 912 ? 13.400 7.999 -13.957 1.00 70.50 912 PHE A O 1
ATOM 6917 N N . ASP A 1 913 ? 14.846 7.394 -12.335 1.00 55.94 913 ASP A N 1
ATOM 6918 C CA . ASP A 1 913 ? 14.057 7.923 -11.195 1.00 55.94 913 ASP A CA 1
ATOM 6919 C C . ASP A 1 913 ? 13.408 9.254 -11.600 1.00 55.94 913 ASP A C 1
ATOM 6921 O O . ASP A 1 913 ? 14.114 10.046 -12.211 1.00 55.94 913 ASP A O 1
ATOM 6925 N N . ARG A 1 914 ? 12.112 9.486 -11.295 1.00 45.09 914 ARG A N 1
ATOM 6926 C CA . ARG A 1 914 ? 11.198 10.543 -11.830 1.00 45.09 914 ARG A CA 1
ATOM 6927 C C . ARG A 1 914 ? 11.745 11.985 -11.857 1.00 45.09 914 ARG A C 1
ATOM 6929 O O . ARG A 1 914 ? 11.050 12.927 -12.233 1.00 45.09 914 ARG A O 1
ATOM 6936 N N . ARG A 1 915 ? 12.961 12.189 -11.386 1.00 52.44 915 ARG A N 1
ATOM 6937 C CA . ARG A 1 915 ? 13.810 13.341 -11.629 1.00 52.44 915 ARG A CA 1
ATOM 6938 C C . ARG A 1 915 ? 14.199 13.409 -13.110 1.00 52.44 915 ARG A C 1
ATOM 6940 O O . ARG A 1 915 ? 14.322 12.416 -13.816 1.00 52.44 915 ARG A O 1
ATOM 6947 N N . ARG A 1 916 ? 14.419 14.635 -13.572 1.00 61.25 916 ARG A N 1
ATOM 6948 C CA . ARG A 1 916 ? 14.955 14.923 -14.905 1.00 61.25 916 ARG A CA 1
ATOM 6949 C C . ARG A 1 916 ? 16.230 14.111 -15.126 1.00 61.25 916 ARG A C 1
ATOM 6951 O O . ARG A 1 916 ? 17.083 14.080 -14.244 1.00 61.25 916 ARG A O 1
ATOM 6958 N N . LEU A 1 917 ? 16.352 13.501 -16.302 1.00 68.62 917 LEU A N 1
ATOM 6959 C CA . LEU A 1 917 ? 17.576 12.867 -16.782 1.00 68.62 917 LEU A CA 1
ATOM 6960 C C . LEU A 1 917 ? 18.789 13.783 -16.542 1.00 68.62 917 LEU A C 1
ATOM 6962 O O . LEU A 1 917 ? 18.855 14.854 -17.153 1.00 68.62 917 LEU A O 1
ATOM 6966 N N . PRO A 1 918 ? 19.719 13.396 -15.653 1.00 68.12 918 PRO A N 1
ATOM 6967 C CA . PRO A 1 918 ? 20.832 14.246 -15.252 1.00 68.12 918 PRO A CA 1
ATOM 6968 C C . PRO A 1 918 ? 22.051 14.122 -16.169 1.00 68.12 918 PRO A C 1
ATOM 6970 O O . PRO A 1 918 ? 23.030 14.836 -15.953 1.00 68.12 918 PRO A O 1
ATOM 6973 N N . PHE A 1 919 ? 22.032 13.257 -17.192 1.00 68.25 919 PHE A N 1
ATOM 6974 C CA . PHE A 1 919 ? 22.967 13.460 -18.296 1.00 68.25 919 PHE A CA 1
ATOM 6975 C C . PHE A 1 919 ? 22.628 14.842 -18.878 1.00 68.25 919 PHE A C 1
ATOM 6977 O O . PHE A 1 919 ? 21.459 15.176 -19.057 1.00 68.25 919 PHE A O 1
ATOM 6984 N N . LEU A 1 920 ? 23.653 15.669 -19.053 1.00 73.38 920 LEU A N 1
ATOM 6985 C CA . LEU A 1 920 ? 23.702 17.125 -19.274 1.00 73.38 920 LEU A CA 1
ATOM 6986 C C . LEU A 1 920 ? 23.828 18.013 -18.037 1.00 73.38 920 LEU A C 1
ATOM 6988 O O . LEU A 1 920 ? 23.937 19.234 -18.167 1.00 73.38 920 LEU A O 1
ATOM 6992 N N . GLU A 1 921 ? 23.827 17.409 -16.857 1.00 87.81 921 GLU A N 1
ATOM 6993 C CA . GLU A 1 921 ? 23.995 18.073 -15.563 1.00 87.81 921 GLU A CA 1
ATOM 6994 C C . GLU A 1 921 ? 25.186 17.465 -14.800 1.00 87.81 921 GLU A C 1
ATOM 6996 O O . GLU A 1 921 ? 25.300 17.612 -13.581 1.00 87.81 921 GLU A O 1
ATOM 7001 N N . LEU A 1 922 ? 26.069 16.748 -15.509 1.00 91.00 922 LEU A N 1
ATOM 7002 C CA . LEU A 1 9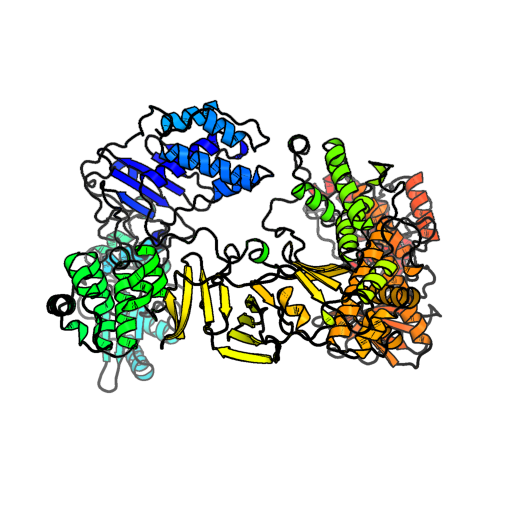22 ? 27.204 16.029 -14.931 1.00 91.00 922 LEU A CA 1
ATOM 7003 C C . LEU A 1 922 ? 28.232 16.983 -14.324 1.00 91.00 922 LEU A C 1
ATOM 7005 O O . LEU A 1 922 ? 28.695 16.746 -13.211 1.00 91.00 922 LEU A O 1
ATOM 7009 N N . GLY A 1 923 ? 28.548 18.081 -15.010 1.00 92.44 923 GLY A N 1
ATOM 7010 C CA . GLY A 1 923 ? 29.400 19.140 -14.475 1.00 92.44 923 GLY A CA 1
ATOM 7011 C C . GLY A 1 923 ? 28.739 19.853 -13.300 1.00 92.44 923 GLY A C 1
ATOM 7012 O O . GLY A 1 923 ? 29.381 20.122 -12.289 1.00 92.44 923 GLY A O 1
ATOM 7013 N N . SER A 1 924 ? 27.426 20.069 -13.369 1.00 92.50 924 SER A N 1
ATOM 7014 C CA . SER A 1 924 ? 26.640 20.611 -12.259 1.00 92.50 924 SER A CA 1
ATOM 7015 C C . SER A 1 924 ? 26.667 19.719 -11.010 1.00 92.50 924 SER A C 1
ATOM 7017 O O . SER A 1 924 ? 26.779 20.217 -9.882 1.00 92.50 924 SER A O 1
ATOM 7019 N N . ARG A 1 925 ? 26.606 18.398 -11.194 1.00 92.44 925 ARG A N 1
ATOM 7020 C CA . ARG A 1 925 ? 26.747 17.409 -10.117 1.00 92.44 925 ARG A CA 1
ATOM 7021 C C . ARG A 1 925 ? 28.164 17.356 -9.574 1.00 92.44 925 ARG A C 1
ATOM 7023 O O . ARG A 1 925 ? 28.337 17.416 -8.361 1.00 92.44 925 ARG A O 1
ATOM 7030 N N . ALA A 1 926 ? 29.169 17.339 -10.443 1.00 95.12 926 ALA A N 1
ATOM 7031 C CA . ALA A 1 926 ? 30.568 17.407 -10.037 1.00 95.12 926 ALA A CA 1
ATOM 7032 C C . ALA A 1 926 ? 30.866 18.672 -9.222 1.00 95.12 926 ALA A C 1
ATOM 7034 O O . ALA A 1 926 ? 31.481 18.590 -8.161 1.00 95.12 926 ALA A O 1
ATOM 7035 N N . LEU A 1 927 ? 30.334 19.823 -9.635 1.00 95.06 927 LEU A N 1
ATOM 7036 C CA . LEU A 1 927 ? 30.437 21.057 -8.863 1.00 95.06 927 LEU A CA 1
ATOM 7037 C C . LEU A 1 927 ? 29.721 20.951 -7.509 1.00 95.06 927 LEU A C 1
ATOM 7039 O O . LEU A 1 927 ? 30.198 21.473 -6.510 1.00 95.06 927 LEU A O 1
ATOM 7043 N N . SER A 1 928 ? 28.594 20.245 -7.444 1.00 93.00 928 SER A N 1
ATOM 7044 C CA . SER A 1 928 ? 27.897 20.018 -6.174 1.00 93.00 928 SER A CA 1
ATOM 7045 C C . SER A 1 928 ? 28.716 19.122 -5.232 1.00 93.00 928 SER A C 1
ATOM 7047 O O . SER A 1 928 ? 28.787 19.409 -4.043 1.00 93.00 928 SER A O 1
ATOM 7049 N N . ILE A 1 929 ? 29.392 18.094 -5.762 1.00 95.50 929 ILE A N 1
ATOM 7050 C CA . ILE A 1 929 ? 30.236 17.123 -5.036 1.00 95.50 929 ILE A CA 1
ATOM 7051 C C . ILE A 1 929 ? 31.439 17.777 -4.338 1.00 95.50 929 ILE A C 1
ATOM 7053 O O . ILE A 1 929 ? 31.836 17.333 -3.251 1.00 95.50 929 ILE A O 1
ATOM 7057 N N . VAL A 1 930 ? 32.040 18.808 -4.949 1.00 96.25 930 VAL A N 1
ATOM 7058 C CA . VAL A 1 930 ? 33.283 19.402 -4.429 1.00 96.25 930 VAL A CA 1
ATOM 7059 C C . VAL A 1 930 ? 33.081 20.262 -3.190 1.00 96.25 930 VAL A C 1
ATOM 7061 O O . VAL A 1 930 ? 34.064 20.569 -2.525 1.00 96.25 930 VAL A O 1
ATOM 7064 N N . TRP A 1 931 ? 31.856 20.647 -2.833 1.00 95.88 931 TRP A N 1
ATOM 7065 C CA . TRP A 1 931 ? 31.657 21.542 -1.696 1.00 95.88 931 TRP A CA 1
ATOM 7066 C C . TRP A 1 931 ? 31.913 20.858 -0.339 1.00 95.88 931 TRP A C 1
ATOM 7068 O O . TRP A 1 931 ? 31.603 19.671 -0.162 1.00 95.88 931 TRP A O 1
ATOM 7078 N N . PRO A 1 932 ? 32.447 21.593 0.659 1.00 95.06 932 PRO A N 1
ATOM 7079 C CA . PRO A 1 932 ? 32.810 21.020 1.957 1.00 95.06 932 PRO A CA 1
ATOM 7080 C C . PRO A 1 932 ? 31.598 20.637 2.815 1.00 95.06 932 PRO A C 1
ATOM 7082 O O . PRO A 1 932 ? 31.712 19.763 3.667 1.00 95.06 932 PRO A O 1
ATOM 7085 N N . TRP A 1 933 ? 30.433 21.246 2.576 1.00 92.75 933 TRP A N 1
ATOM 7086 C CA . TRP A 1 933 ? 29.196 20.983 3.324 1.00 92.75 933 TRP A CA 1
ATOM 7087 C C . TRP A 1 933 ? 28.420 19.754 2.857 1.00 92.75 933 TRP A C 1
ATOM 7089 O O . TRP A 1 933 ? 27.411 19.393 3.459 1.00 92.75 933 TRP A O 1
ATOM 7099 N N . ILE A 1 934 ? 28.868 19.108 1.781 1.00 91.69 934 ILE A N 1
ATOM 7100 C CA . ILE A 1 934 ? 28.328 17.816 1.374 1.00 91.69 934 ILE A CA 1
ATOM 7101 C C . ILE A 1 934 ? 28.921 16.742 2.281 1.00 91.69 934 ILE A C 1
ATOM 7103 O O . ILE A 1 934 ? 30.145 16.633 2.429 1.00 91.69 934 ILE A O 1
ATOM 7107 N N . THR A 1 935 ? 28.058 15.936 2.895 1.00 88.38 935 THR A N 1
ATOM 7108 C CA . THR A 1 935 ? 28.515 14.841 3.756 1.00 88.38 935 THR A CA 1
ATOM 7109 C C . THR A 1 935 ? 29.258 13.790 2.930 1.00 88.38 935 THR A C 1
ATOM 7111 O O . THR A 1 935 ? 29.042 13.663 1.724 1.00 88.38 935 THR A O 1
ATOM 7114 N N . ALA A 1 936 ? 30.142 13.007 3.555 1.00 87.06 936 ALA A N 1
ATOM 7115 C CA . ALA A 1 936 ? 30.849 11.931 2.854 1.00 87.06 936 ALA A CA 1
ATOM 7116 C C . ALA A 1 936 ? 29.875 10.950 2.172 1.00 87.06 936 ALA A C 1
ATOM 7118 O O . ALA A 1 936 ? 30.110 10.545 1.036 1.00 87.06 936 ALA A O 1
ATOM 7119 N N . HIS A 1 937 ? 28.746 10.654 2.824 1.00 84.25 937 HIS A N 1
ATOM 7120 C CA . HIS A 1 937 ? 27.679 9.825 2.273 1.00 84.25 937 HIS A CA 1
ATOM 7121 C C . HIS A 1 937 ? 27.039 10.413 1.016 1.00 84.25 937 HIS A C 1
ATOM 7123 O O . HIS A 1 937 ? 26.966 9.743 -0.014 1.00 84.25 937 HIS A O 1
ATOM 7129 N N . GLN A 1 938 ? 26.580 11.668 1.091 1.00 87.00 938 GLN A N 1
ATOM 7130 C CA . GLN A 1 938 ? 25.982 12.355 -0.055 1.00 87.00 938 GLN A CA 1
ATOM 7131 C C . GLN A 1 938 ? 26.977 12.410 -1.215 1.00 87.00 938 GLN A C 1
ATOM 7133 O O . GLN A 1 938 ? 26.629 12.090 -2.346 1.00 87.00 938 GLN A O 1
ATOM 7138 N N . ARG A 1 939 ? 28.242 12.723 -0.911 1.00 92.50 939 ARG A N 1
ATOM 7139 C CA . ARG A 1 939 ? 29.329 12.763 -1.889 1.00 92.50 939 ARG A CA 1
ATOM 7140 C C . ARG A 1 939 ? 29.532 11.415 -2.579 1.00 92.50 939 ARG A C 1
ATOM 7142 O O . ARG A 1 939 ? 29.631 11.380 -3.798 1.00 92.50 939 ARG A O 1
ATOM 7149 N N . ALA A 1 940 ? 29.572 10.317 -1.823 1.00 89.56 940 ALA A N 1
ATOM 7150 C CA . ALA A 1 940 ? 29.723 8.973 -2.376 1.00 89.56 940 ALA A CA 1
ATOM 7151 C C . ALA A 1 940 ? 28.537 8.575 -3.272 1.00 89.56 940 ALA A C 1
ATOM 7153 O O . ALA A 1 940 ? 28.746 7.970 -4.321 1.00 89.56 940 ALA A O 1
ATOM 7154 N N . GLY A 1 941 ? 27.308 8.936 -2.888 1.00 89.19 941 GLY A N 1
ATOM 7155 C CA . GLY A 1 941 ? 26.112 8.700 -3.702 1.00 89.19 941 GLY A CA 1
ATOM 7156 C C . GLY A 1 941 ? 26.123 9.475 -5.023 1.00 89.19 941 GLY A C 1
ATOM 7157 O O . GLY A 1 941 ? 25.877 8.893 -6.075 1.00 89.19 941 GLY A O 1
ATOM 7158 N N . GLU A 1 942 ? 26.464 10.763 -4.977 1.00 91.19 942 GLU A N 1
ATOM 7159 C CA . GLU A 1 942 ? 26.568 11.609 -6.173 1.00 91.19 942 GLU A CA 1
ATOM 7160 C C . GLU A 1 942 ? 27.732 11.179 -7.085 1.00 91.19 942 GLU A C 1
ATOM 7162 O O . GLU A 1 942 ? 27.590 11.186 -8.307 1.00 91.19 942 GLU A O 1
ATOM 7167 N N . LEU A 1 943 ? 28.869 10.753 -6.515 1.00 93.56 943 LEU A N 1
ATOM 7168 C CA . LEU A 1 943 ? 29.990 10.184 -7.275 1.00 93.56 943 LEU A CA 1
ATOM 7169 C C . LEU A 1 943 ? 29.601 8.879 -7.975 1.00 93.56 943 LEU A C 1
ATOM 7171 O O . LEU A 1 943 ? 29.943 8.696 -9.138 1.00 93.56 943 LEU A O 1
ATOM 7175 N N . ASP A 1 944 ? 28.871 7.986 -7.301 1.00 92.38 944 ASP A N 1
ATOM 7176 C CA . ASP A 1 944 ? 28.383 6.738 -7.897 1.00 92.38 944 ASP A CA 1
ATOM 7177 C C . ASP A 1 944 ? 27.498 6.997 -9.123 1.00 92.38 944 ASP A C 1
ATOM 7179 O O . ASP A 1 944 ? 27.654 6.353 -10.162 1.00 92.38 944 ASP A O 1
ATOM 7183 N N . GLU A 1 945 ? 26.597 7.975 -9.021 1.00 91.75 945 GLU A N 1
ATOM 7184 C CA . GLU A 1 945 ? 25.742 8.375 -10.134 1.00 91.75 945 GLU A CA 1
ATOM 7185 C C . GLU A 1 945 ? 26.549 9.039 -11.259 1.00 91.75 945 GLU A C 1
ATOM 7187 O O . GLU A 1 945 ? 26.366 8.703 -12.430 1.00 91.75 945 GLU A O 1
ATOM 7192 N N . LEU A 1 946 ? 27.496 9.921 -10.920 1.00 93.62 946 LEU A N 1
ATOM 7193 C CA . LEU A 1 946 ? 28.396 10.540 -11.891 1.00 93.62 946 LEU A CA 1
ATOM 7194 C C . LEU A 1 946 ? 29.229 9.490 -12.646 1.00 93.62 946 LEU A C 1
ATOM 7196 O O . LEU A 1 946 ? 29.340 9.555 -13.871 1.00 93.62 946 LEU A O 1
ATOM 7200 N N . HIS A 1 947 ? 29.772 8.494 -11.941 1.00 95.00 947 HIS A N 1
ATOM 7201 C CA . HIS A 1 947 ? 30.484 7.366 -12.541 1.00 95.00 947 HIS A CA 1
ATOM 7202 C C . HIS A 1 947 ? 29.582 6.563 -13.479 1.00 95.00 947 HIS A C 1
ATOM 7204 O O . HIS A 1 947 ? 30.033 6.151 -14.550 1.00 95.00 947 HIS A O 1
ATOM 7210 N N . ALA A 1 948 ? 28.321 6.345 -13.099 1.00 93.75 948 ALA A N 1
ATOM 7211 C CA . ALA A 1 948 ? 27.374 5.599 -13.915 1.00 93.75 948 ALA A CA 1
ATOM 7212 C C . ALA A 1 948 ? 27.121 6.293 -15.254 1.00 93.75 948 ALA A C 1
ATOM 7214 O O . ALA A 1 948 ? 27.267 5.667 -16.303 1.00 93.75 948 ALA A O 1
ATOM 7215 N N . TRP A 1 949 ? 26.841 7.598 -15.240 1.00 93.25 949 TRP A N 1
ATOM 7216 C CA . TRP A 1 949 ? 26.658 8.362 -16.474 1.00 93.25 949 TRP A CA 1
ATOM 7217 C C . TRP A 1 949 ? 27.925 8.427 -17.315 1.00 93.25 949 TRP A C 1
ATOM 7219 O O . TRP A 1 949 ? 27.843 8.215 -18.522 1.00 93.25 949 TRP A O 1
ATOM 7229 N N . ALA A 1 950 ? 29.093 8.604 -16.694 1.00 93.75 950 ALA A N 1
ATOM 7230 C CA . ALA A 1 950 ? 30.380 8.568 -17.387 1.00 93.75 950 ALA A CA 1
ATOM 7231 C C . ALA A 1 950 ? 30.656 7.222 -18.085 1.00 93.75 950 ALA A C 1
ATOM 7233 O O . ALA A 1 950 ? 31.450 7.162 -19.016 1.00 93.75 950 ALA A O 1
ATOM 7234 N N . CYS A 1 951 ? 29.999 6.133 -17.668 1.00 94.44 951 CYS A N 1
ATOM 7235 C CA . CYS A 1 951 ? 30.084 4.830 -18.333 1.00 94.44 951 CYS A CA 1
ATOM 7236 C C . CYS A 1 951 ? 29.102 4.662 -19.511 1.00 94.44 951 CYS A C 1
ATOM 7238 O O . CYS A 1 951 ? 29.136 3.617 -20.176 1.00 94.44 951 CYS A O 1
ATOM 7240 N N . THR A 1 952 ? 28.232 5.643 -19.764 1.00 93.94 952 THR A N 1
ATOM 7241 C CA . THR A 1 952 ? 27.284 5.652 -20.888 1.00 93.94 952 THR A CA 1
ATOM 7242 C C . THR A 1 952 ? 27.850 6.422 -22.086 1.00 93.94 952 THR A C 1
ATOM 7244 O O . THR A 1 952 ? 28.611 7.372 -21.892 1.00 93.94 952 THR A O 1
ATOM 7247 N N . PRO A 1 953 ? 27.443 6.089 -23.327 1.00 92.69 953 PRO A N 1
ATOM 7248 C CA . PRO A 1 953 ? 27.798 6.882 -24.505 1.00 92.69 953 PRO A CA 1
ATOM 7249 C C . PRO A 1 953 ? 27.349 8.343 -24.408 1.00 92.69 953 PRO A C 1
ATOM 7251 O O . PRO A 1 953 ? 28.025 9.221 -24.926 1.00 92.69 953 PRO A O 1
ATOM 7254 N N . PHE A 1 954 ? 26.266 8.629 -23.677 1.00 90.81 954 PHE A N 1
ATOM 7255 C CA . PHE A 1 954 ? 25.738 9.987 -23.522 1.00 90.81 954 PHE A CA 1
ATOM 7256 C C . PHE A 1 954 ? 26.714 10.967 -22.867 1.00 90.81 954 PHE A C 1
ATOM 7258 O O . PHE A 1 954 ? 26.553 12.177 -23.013 1.00 90.81 954 PHE A O 1
ATOM 7265 N N . ALA A 1 955 ? 27.705 10.454 -22.136 1.00 89.00 955 ALA A N 1
ATOM 7266 C CA . ALA A 1 955 ? 28.712 11.250 -21.457 1.00 89.00 955 ALA A CA 1
ATOM 7267 C C . ALA A 1 955 ? 30.050 11.303 -22.208 1.00 89.00 955 ALA A C 1
ATOM 7269 O O . ALA A 1 955 ? 31.021 11.782 -21.642 1.00 89.00 955 ALA A O 1
ATOM 7270 N N . ASP A 1 956 ? 30.143 10.842 -23.460 1.00 85.75 956 ASP A N 1
ATOM 7271 C CA . ASP A 1 956 ? 31.416 10.744 -24.197 1.00 85.75 956 ASP A CA 1
ATOM 7272 C C . ASP A 1 956 ? 32.135 12.090 -24.448 1.00 85.75 956 ASP A C 1
ATOM 7274 O O . ASP A 1 956 ? 33.309 12.102 -24.815 1.00 85.75 956 ASP A O 1
ATOM 7278 N N . GLY A 1 957 ? 31.462 13.221 -24.208 1.00 80.69 957 GLY A N 1
ATOM 7279 C CA . GLY A 1 957 ? 32.013 14.569 -24.360 1.00 80.69 957 GLY A CA 1
ATOM 7280 C C . GLY A 1 957 ? 32.186 15.013 -25.815 1.00 80.69 957 GLY A C 1
ATOM 7281 O O . GLY A 1 957 ? 32.786 16.056 -26.060 1.00 80.69 957 GLY A O 1
ATOM 7282 N N . SER A 1 958 ? 31.666 14.244 -26.774 1.00 83.88 958 SER A N 1
ATOM 7283 C CA . SER A 1 958 ? 31.789 14.509 -28.213 1.00 83.88 958 SER A CA 1
ATOM 7284 C C . SER A 1 958 ? 30.840 15.593 -28.733 1.00 83.88 958 SER A C 1
ATOM 7286 O O . SER A 1 958 ? 31.038 16.124 -29.822 1.00 83.88 958 SER A O 1
ATOM 7288 N N . GLY A 1 959 ? 29.778 15.895 -27.980 1.00 85.31 959 GLY A N 1
ATOM 7289 C CA . GLY A 1 959 ? 28.674 16.743 -28.428 1.00 85.31 959 GLY A CA 1
ATOM 7290 C C . GLY A 1 959 ? 27.641 16.031 -29.313 1.00 85.31 959 GLY A C 1
ATOM 7291 O O . GLY A 1 959 ? 26.599 16.628 -29.588 1.00 85.31 959 GLY A O 1
ATOM 7292 N N . HIS A 1 960 ? 27.869 14.766 -29.704 1.00 91.69 960 HIS A N 1
ATOM 7293 C CA . HIS A 1 960 ? 26.937 13.973 -30.524 1.00 91.69 960 HIS A CA 1
ATOM 7294 C C . HIS A 1 960 ? 25.594 13.713 -29.833 1.00 91.69 960 HIS A C 1
ATOM 7296 O O . HIS A 1 960 ? 24.585 13.456 -30.490 1.00 91.69 960 HIS A O 1
ATOM 7302 N N . TRP A 1 961 ? 25.574 13.773 -28.502 1.00 93.38 961 TRP A N 1
ATOM 7303 C CA . TRP A 1 961 ? 24.391 13.540 -27.686 1.00 93.38 961 TRP A CA 1
ATOM 7304 C C . TRP A 1 961 ? 23.821 14.857 -27.173 1.00 93.38 961 TRP A C 1
ATOM 7306 O O . TRP A 1 961 ? 24.533 15.697 -26.613 1.00 93.38 961 TRP A O 1
ATOM 7316 N N . SER A 1 962 ? 22.511 15.028 -27.332 1.00 91.69 962 SER A N 1
ATOM 7317 C CA . SER A 1 962 ? 21.804 16.199 -26.819 1.00 91.69 962 SER A CA 1
ATOM 7318 C C . SER A 1 962 ? 20.434 15.851 -26.248 1.00 91.69 962 SER A C 1
ATOM 7320 O O . SER A 1 962 ? 19.779 14.902 -26.674 1.00 91.69 962 SER A O 1
ATOM 7322 N N . ARG A 1 963 ? 19.996 16.633 -25.260 1.00 91.56 963 ARG A N 1
ATOM 7323 C CA . ARG A 1 963 ? 18.633 16.597 -24.719 1.00 91.56 963 ARG A CA 1
ATOM 7324 C C . ARG A 1 963 ? 17.811 17.606 -25.492 1.00 91.56 963 ARG A C 1
ATOM 7326 O O . ARG A 1 963 ? 18.167 18.786 -25.540 1.00 91.56 963 ARG A O 1
ATOM 7333 N N . MET A 1 964 ? 16.713 17.133 -26.048 1.00 92.44 964 MET A N 1
ATOM 7334 C CA . MET A 1 964 ? 15.732 17.934 -26.759 1.00 92.44 964 MET A CA 1
ATOM 7335 C C . MET A 1 964 ? 14.569 18.234 -25.818 1.00 92.44 964 MET A C 1
ATOM 7337 O O . MET A 1 964 ? 14.057 17.326 -25.166 1.00 92.44 964 MET A O 1
ATOM 7341 N N . LEU A 1 965 ? 14.158 19.498 -25.753 1.00 92.62 965 LEU A N 1
ATOM 7342 C CA . LEU A 1 965 ? 12.853 19.892 -25.236 1.00 92.62 965 LEU A CA 1
ATOM 7343 C C . LEU A 1 965 ? 11.956 20.192 -26.428 1.00 92.62 965 LEU A C 1
ATOM 7345 O O . LEU A 1 965 ? 12.327 20.974 -27.310 1.00 92.62 965 LEU A O 1
ATOM 7349 N N . LEU A 1 966 ? 10.792 19.560 -26.443 1.00 95.75 966 LEU A N 1
ATOM 7350 C CA . LEU A 1 966 ? 9.854 19.616 -27.550 1.00 95.75 966 LEU A CA 1
ATOM 7351 C C . LEU A 1 966 ? 8.491 20.049 -27.023 1.00 95.75 966 LEU A C 1
ATOM 7353 O O . LEU A 1 966 ? 8.004 19.484 -26.047 1.00 95.75 966 LEU A O 1
ATOM 7357 N N . ASP A 1 967 ? 7.868 21.017 -27.682 1.00 96.69 967 ASP A N 1
ATOM 7358 C CA . ASP A 1 967 ? 6.479 21.387 -27.428 1.00 96.69 967 ASP A CA 1
ATOM 7359 C C . ASP A 1 967 ? 5.600 20.730 -28.506 1.00 96.69 967 ASP A C 1
ATOM 7361 O O . ASP A 1 967 ? 5.848 20.842 -29.708 1.00 96.69 967 ASP A O 1
ATOM 7365 N N . ALA A 1 968 ? 4.576 19.996 -28.087 1.00 96.44 968 ALA A N 1
ATOM 7366 C CA . ALA A 1 968 ? 3.656 19.308 -28.976 1.00 96.44 968 ALA A CA 1
ATOM 7367 C C . ALA A 1 968 ? 2.636 20.293 -29.569 1.00 96.44 968 ALA A C 1
ATOM 7369 O O . ALA A 1 968 ? 1.936 21.021 -28.856 1.00 96.44 968 ALA A O 1
ATOM 7370 N N . THR A 1 969 ? 2.509 20.281 -30.895 1.00 96.31 969 THR A N 1
ATOM 7371 C CA . THR A 1 969 ? 1.513 21.090 -31.622 1.00 96.31 969 THR A CA 1
ATOM 7372 C C . THR A 1 969 ? 0.096 20.529 -31.483 1.00 96.31 969 THR A C 1
ATOM 7374 O O . THR A 1 969 ? -0.885 21.272 -31.562 1.00 96.31 969 THR A O 1
ATOM 7377 N N . GLU A 1 970 ? -0.010 19.233 -31.190 1.00 94.31 970 GLU A N 1
ATOM 7378 C CA . GLU A 1 970 ? -1.246 18.506 -30.918 1.00 94.31 970 GLU A CA 1
ATOM 7379 C C . GLU A 1 970 ? -1.118 17.632 -29.659 1.00 94.31 970 GLU A C 1
ATOM 7381 O O . GLU A 1 970 ? -0.114 17.682 -28.951 1.00 94.31 970 GLU A O 1
ATOM 7386 N N . ARG A 1 971 ? -2.176 16.897 -29.300 1.00 91.62 971 ARG A N 1
ATOM 7387 C CA . ARG A 1 971 ? -2.117 15.946 -28.181 1.00 91.62 971 ARG A CA 1
ATOM 7388 C C . ARG A 1 971 ? -1.721 14.571 -28.700 1.00 91.62 971 ARG A C 1
ATOM 7390 O O . ARG A 1 971 ? -2.363 14.080 -29.624 1.00 91.62 971 ARG A O 1
ATOM 7397 N N . PHE A 1 972 ? -0.744 13.951 -28.050 1.00 92.06 972 PHE A N 1
ATOM 7398 C CA . PHE A 1 972 ? -0.307 12.588 -28.341 1.00 92.06 972 PHE A CA 1
ATOM 7399 C C . PHE A 1 972 ? -0.839 11.604 -27.292 1.00 92.06 972 PHE A C 1
ATOM 7401 O O . PHE A 1 972 ? -0.939 11.939 -26.110 1.00 92.06 972 PHE A O 1
ATOM 7408 N N . ASP A 1 973 ? -1.166 10.381 -27.711 1.00 91.12 973 ASP A N 1
ATOM 7409 C CA . ASP A 1 973 ? -1.471 9.284 -26.790 1.00 91.12 973 ASP A CA 1
ATOM 7410 C C . ASP A 1 973 ? -0.197 8.473 -26.533 1.00 91.12 973 ASP A C 1
ATOM 7412 O O . ASP A 1 973 ? 0.141 7.573 -27.295 1.00 91.12 973 ASP A O 1
ATOM 7416 N N . ARG A 1 974 ? 0.516 8.838 -25.462 1.00 88.38 974 ARG A N 1
ATOM 7417 C CA . ARG A 1 974 ? 1.729 8.169 -24.963 1.00 88.38 974 ARG A CA 1
ATOM 7418 C C . ARG A 1 974 ? 2.878 8.038 -25.984 1.00 88.38 974 ARG A C 1
ATOM 7420 O O . ARG A 1 974 ? 3.221 6.917 -26.369 1.00 88.38 974 ARG A O 1
ATOM 7427 N N . PRO A 1 975 ? 3.498 9.154 -26.411 1.00 94.75 975 PRO A N 1
ATOM 7428 C CA . PRO A 1 975 ? 4.620 9.122 -27.350 1.00 94.75 975 PRO A CA 1
ATOM 7429 C C . PRO A 1 975 ? 5.925 8.594 -26.719 1.00 94.75 975 PRO A C 1
ATOM 7431 O O . PRO A 1 975 ? 6.949 8.511 -27.394 1.00 94.75 975 PRO A O 1
ATOM 7434 N N . GLU A 1 976 ? 5.943 8.263 -25.423 1.00 94.75 976 GLU A N 1
ATOM 7435 C CA . GLU A 1 976 ? 7.138 7.772 -24.742 1.00 94.75 976 GLU A CA 1
ATOM 7436 C C . GLU A 1 976 ? 7.656 6.473 -25.379 1.00 94.75 976 GLU A C 1
ATOM 7438 O O . GLU A 1 976 ? 6.952 5.465 -25.505 1.00 94.75 976 GLU A O 1
ATOM 7443 N N . GLY A 1 977 ? 8.933 6.500 -25.752 1.00 95.44 977 GLY A N 1
ATOM 7444 C CA . GLY A 1 977 ? 9.639 5.405 -26.401 1.00 95.44 977 GLY A CA 1
ATOM 7445 C C . GLY A 1 977 ? 9.640 5.476 -27.918 1.00 95.44 977 GLY A C 1
ATOM 7446 O O . GLY A 1 977 ? 10.317 4.658 -28.535 1.00 95.44 977 GLY A O 1
ATOM 7447 N N . GLU A 1 978 ? 8.936 6.423 -28.540 1.00 97.31 978 GLU A N 1
ATOM 7448 C CA . GLU A 1 978 ? 9.024 6.623 -29.987 1.00 97.31 978 GLU A CA 1
ATOM 7449 C C . GLU A 1 978 ? 10.455 6.973 -30.407 1.00 97.31 978 GLU A C 1
ATOM 7451 O O . GLU A 1 978 ? 11.023 7.959 -29.933 1.00 97.31 978 GLU A O 1
ATOM 7456 N N . ILE A 1 979 ? 11.018 6.175 -31.316 1.00 97.88 979 ILE A N 1
ATOM 7457 C CA . ILE A 1 979 ? 12.330 6.379 -31.930 1.00 97.88 979 ILE A CA 1
ATOM 7458 C C . ILE A 1 979 ? 12.130 6.896 -33.350 1.00 97.88 979 ILE A C 1
ATOM 7460 O O . ILE A 1 979 ? 11.507 6.245 -34.189 1.00 97.88 979 ILE A O 1
ATOM 7464 N N . TRP A 1 980 ? 12.721 8.045 -33.632 1.00 97.94 980 TRP A N 1
ATOM 7465 C CA . TRP A 1 980 ? 12.633 8.755 -34.894 1.00 97.94 980 TRP A CA 1
ATOM 7466 C C . TRP A 1 980 ? 13.994 8.812 -35.573 1.00 97.94 980 TRP A C 1
ATOM 7468 O O . TRP A 1 980 ? 14.988 9.167 -34.942 1.00 97.94 980 TRP A O 1
ATOM 7478 N N . HIS A 1 981 ? 14.022 8.524 -36.870 1.00 97.75 981 HIS A N 1
ATOM 7479 C CA . HIS A 1 981 ? 15.136 8.840 -37.752 1.00 97.75 981 HIS A CA 1
ATOM 7480 C C . HIS A 1 981 ? 14.828 10.145 -38.496 1.00 97.75 981 HIS A C 1
ATOM 7482 O O . HIS A 1 981 ? 13.841 10.252 -39.223 1.00 97.75 981 HIS A O 1
ATOM 7488 N N . LEU A 1 982 ? 15.680 11.140 -38.296 1.00 96.25 982 LEU A N 1
ATOM 7489 C CA . LEU A 1 982 ? 15.652 12.470 -38.901 1.00 96.25 982 LEU A CA 1
ATOM 7490 C C . LEU A 1 982 ? 16.815 12.593 -39.901 1.00 96.25 982 LEU A C 1
ATOM 7492 O O . LEU A 1 982 ? 17.741 11.790 -39.847 1.00 96.25 982 LEU A O 1
ATOM 7496 N N . SER A 1 983 ? 16.838 13.600 -40.777 1.00 92.38 983 SER A N 1
ATOM 7497 C CA . SER A 1 983 ? 17.721 13.646 -41.967 1.00 92.38 983 SER A CA 1
ATOM 7498 C C . SER A 1 983 ? 19.241 13.609 -41.702 1.00 92.38 983 SER A C 1
ATOM 7500 O O . SER A 1 983 ? 20.024 13.513 -42.644 1.00 92.38 983 SER A O 1
ATOM 7502 N N . GLY A 1 984 ? 19.671 13.652 -40.440 1.00 93.75 984 GLY A N 1
ATOM 7503 C CA . GLY A 1 984 ? 21.052 13.414 -40.006 1.00 93.75 984 GLY A CA 1
ATOM 7504 C C . GLY A 1 984 ? 21.182 13.062 -38.521 1.00 93.75 984 GLY A C 1
ATOM 7505 O O . GLY A 1 984 ? 22.251 13.224 -37.939 1.00 93.75 984 GLY A O 1
ATOM 7506 N N . SER A 1 985 ? 20.095 12.641 -37.869 1.00 96.94 985 SER A N 1
ATOM 7507 C CA . SER A 1 985 ? 20.101 12.328 -36.436 1.00 96.94 985 SER A CA 1
ATOM 7508 C C . SER A 1 985 ? 18.990 11.355 -36.069 1.00 96.94 985 SER A C 1
ATOM 7510 O O . SER A 1 985 ? 18.016 11.227 -36.801 1.00 96.94 985 SER A O 1
ATOM 7512 N N . ALA A 1 986 ? 19.109 10.701 -34.922 1.00 97.69 986 ALA A N 1
ATOM 7513 C CA . ALA A 1 986 ? 18.036 9.915 -34.333 1.00 97.69 986 ALA A CA 1
ATOM 7514 C C . ALA A 1 986 ? 17.569 10.564 -33.031 1.00 97.69 986 ALA A C 1
ATOM 7516 O O . ALA A 1 986 ? 18.367 11.183 -32.328 1.00 97.69 986 ALA A O 1
ATOM 7517 N N . LEU A 1 987 ? 16.289 10.425 -32.702 1.00 97.12 987 LEU A N 1
ATOM 7518 C CA . LEU A 1 987 ? 15.676 10.979 -31.498 1.00 97.12 987 LEU A CA 1
ATOM 7519 C C . LEU A 1 987 ? 14.800 9.921 -30.834 1.00 97.12 987 LEU A C 1
ATOM 7521 O O . LEU A 1 987 ? 14.063 9.228 -31.522 1.00 97.12 987 LEU A O 1
ATOM 7525 N N . VAL A 1 988 ? 14.826 9.840 -29.507 1.00 96.38 988 VAL A N 1
ATOM 7526 C CA . VAL A 1 988 ? 13.849 9.074 -28.722 1.00 96.38 988 VAL A CA 1
ATOM 7527 C C . VAL A 1 988 ? 13.109 9.992 -27.759 1.00 96.38 988 VAL A C 1
ATOM 7529 O O . VAL A 1 988 ? 13.744 10.804 -27.082 1.00 96.38 988 VAL A O 1
ATOM 7532 N N . ILE A 1 989 ? 11.782 9.871 -27.697 1.00 95.69 989 ILE A N 1
ATOM 7533 C CA . ILE A 1 989 ? 10.937 10.570 -26.718 1.00 95.69 989 ILE A CA 1
ATOM 7534 C C . ILE A 1 989 ? 10.960 9.800 -25.395 1.00 95.69 989 ILE A C 1
ATOM 7536 O O . ILE A 1 989 ? 10.758 8.589 -25.381 1.00 95.69 989 ILE A O 1
ATOM 7540 N N . LEU A 1 990 ? 11.217 10.480 -24.280 1.00 92.31 990 LEU A N 1
ATOM 7541 C CA . LEU A 1 990 ? 11.444 9.848 -22.973 1.00 92.31 990 LEU A CA 1
ATOM 7542 C C . LEU A 1 990 ? 10.281 10.073 -22.018 1.00 92.31 990 LEU A C 1
ATOM 7544 O O . LEU A 1 990 ? 9.846 9.142 -21.347 1.00 92.31 990 LEU A O 1
ATOM 7548 N N . ASP A 1 991 ? 9.780 11.303 -21.974 1.00 92.31 991 ASP A N 1
ATOM 7549 C CA . ASP A 1 991 ? 8.612 11.692 -21.195 1.00 92.31 991 ASP A CA 1
ATOM 7550 C C . ASP A 1 991 ? 7.711 12.628 -22.004 1.00 92.31 991 ASP A C 1
ATOM 7552 O O . ASP A 1 991 ? 8.166 13.299 -22.934 1.00 92.31 991 ASP A O 1
ATOM 7556 N N . TYR A 1 992 ? 6.422 12.649 -21.662 1.00 93.00 992 TYR A N 1
ATOM 7557 C CA . TYR A 1 992 ? 5.460 13.597 -22.207 1.00 93.00 992 TYR A CA 1
ATOM 7558 C C . TYR A 1 992 ? 4.453 14.040 -21.142 1.00 93.00 992 TYR A C 1
ATOM 7560 O O . TYR A 1 992 ? 3.637 13.263 -20.643 1.00 93.00 992 TYR A O 1
ATOM 7568 N N . ASP A 1 993 ? 4.481 15.328 -20.808 1.00 90.75 993 ASP A N 1
ATOM 7569 C CA . ASP A 1 993 ? 3.470 15.951 -19.965 1.00 90.75 993 ASP A CA 1
ATOM 7570 C C . ASP A 1 993 ? 2.286 16.399 -20.832 1.00 90.75 993 ASP A C 1
ATOM 7572 O O . ASP A 1 993 ? 2.344 17.384 -21.572 1.00 90.75 993 ASP A O 1
ATOM 7576 N N . ASN A 1 994 ? 1.176 15.670 -20.712 1.00 89.00 994 ASN A N 1
ATOM 7577 C CA . ASN A 1 994 ? -0.071 15.948 -21.423 1.00 89.00 994 ASN A CA 1
ATOM 7578 C C . ASN A 1 994 ? -0.699 17.315 -21.077 1.00 89.00 994 ASN A C 1
ATOM 7580 O O . ASN A 1 994 ? -1.452 17.874 -21.886 1.00 89.00 994 ASN A O 1
ATOM 7584 N N . HIS A 1 995 ? -0.440 17.849 -19.881 1.00 88.81 995 HIS A N 1
ATOM 7585 C CA . HIS A 1 995 ? -0.946 19.149 -19.443 1.00 88.81 995 HIS A CA 1
ATOM 7586 C C . HIS A 1 995 ? -0.108 20.291 -20.012 1.00 88.81 995 HIS A C 1
ATOM 7588 O O . HIS A 1 995 ? -0.679 21.249 -20.537 1.00 88.81 995 HIS A O 1
ATOM 7594 N N . GLU A 1 996 ? 1.220 20.173 -19.955 1.00 89.31 996 GLU A N 1
ATOM 7595 C CA . GLU A 1 996 ? 2.141 21.177 -20.507 1.00 89.31 996 GLU A CA 1
ATOM 7596 C C . GLU A 1 996 ? 2.328 21.051 -22.025 1.00 89.31 996 GLU A C 1
ATOM 7598 O O . GLU A 1 996 ? 2.845 21.972 -22.653 1.00 89.31 996 GLU A O 1
ATOM 7603 N N . ARG A 1 997 ? 1.882 19.933 -22.620 1.00 94.94 997 ARG A N 1
ATOM 7604 C CA . ARG A 1 997 ? 2.164 19.545 -24.011 1.00 94.94 997 ARG A CA 1
ATOM 7605 C C . ARG A 1 997 ? 3.660 19.567 -24.304 1.00 94.94 997 ARG A C 1
ATOM 7607 O O . ARG A 1 997 ? 4.072 19.988 -25.378 1.00 94.94 997 ARG A O 1
ATOM 7614 N N . ARG A 1 998 ? 4.468 19.115 -23.353 1.00 94.88 998 ARG A N 1
ATOM 7615 C CA . ARG A 1 998 ? 5.924 19.172 -23.438 1.00 94.88 998 ARG A CA 1
ATOM 7616 C C . ARG A 1 998 ? 6.513 17.784 -23.295 1.00 94.88 998 ARG A C 1
ATOM 7618 O O . ARG A 1 998 ? 6.065 17.016 -22.451 1.00 94.88 998 ARG A O 1
ATOM 7625 N N . ALA A 1 999 ? 7.514 17.484 -24.109 1.00 94.00 999 ALA A N 1
ATOM 7626 C CA . ALA A 1 999 ? 8.280 16.254 -24.038 1.00 94.00 999 ALA A CA 1
ATOM 7627 C C . ALA A 1 999 ? 9.773 16.530 -23.896 1.00 94.00 999 ALA A C 1
ATOM 7629 O O . ALA A 1 999 ? 10.300 17.524 -24.411 1.00 94.00 999 ALA A O 1
ATOM 7630 N N . THR A 1 1000 ? 10.457 15.596 -23.249 1.00 92.88 1000 THR A N 1
ATOM 7631 C CA . THR A 1 1000 ? 11.914 15.500 -23.235 1.00 92.88 1000 THR A CA 1
ATOM 7632 C C . THR A 1 1000 ? 12.346 14.328 -24.107 1.00 92.88 1000 THR A C 1
ATOM 7634 O O . THR A 1 1000 ? 11.770 13.244 -24.034 1.00 92.88 1000 THR A O 1
ATOM 7637 N N . GLY A 1 1001 ? 13.391 14.517 -24.913 1.00 93.69 1001 GLY A N 1
ATOM 7638 C CA . GLY A 1 1001 ? 13.979 13.448 -25.720 1.00 93.69 1001 GLY A CA 1
ATOM 7639 C C . GLY A 1 1001 ? 15.506 13.441 -25.719 1.00 93.69 1001 GLY A C 1
ATOM 7640 O O . GLY A 1 1001 ? 16.140 14.443 -25.385 1.00 93.69 1001 GLY A O 1
ATOM 7641 N N . ILE A 1 1002 ? 16.101 12.310 -26.107 1.00 94.12 1002 ILE A N 1
ATOM 7642 C CA . ILE A 1 1002 ? 17.542 12.176 -26.382 1.00 94.12 1002 ILE A CA 1
ATOM 7643 C C . ILE A 1 1002 ? 17.735 12.146 -27.889 1.00 94.12 1002 ILE A C 1
ATOM 7645 O O . ILE A 1 1002 ? 17.172 11.284 -28.562 1.00 94.12 1002 ILE A O 1
ATOM 7649 N N . ARG A 1 1003 ? 18.575 13.044 -28.400 1.00 95.19 1003 ARG A N 1
ATOM 7650 C CA . ARG A 1 1003 ? 19.026 13.068 -29.789 1.00 95.19 1003 ARG A CA 1
ATOM 7651 C C . ARG A 1 1003 ? 20.469 12.580 -29.892 1.00 95.19 1003 ARG A C 1
ATOM 7653 O O . ARG A 1 1003 ? 21.325 13.028 -29.128 1.00 95.19 1003 ARG A O 1
ATOM 7660 N N . TYR A 1 1004 ? 20.721 11.728 -30.879 1.00 96.12 1004 TYR A N 1
ATOM 7661 C CA . TYR A 1 1004 ? 22.046 11.348 -31.359 1.00 96.12 1004 TYR A CA 1
ATOM 7662 C C . TYR A 1 1004 ? 22.281 11.925 -32.755 1.00 96.12 1004 TYR A C 1
ATOM 7664 O O . TYR A 1 1004 ? 21.499 11.654 -33.667 1.00 96.12 1004 TYR A O 1
ATOM 7672 N N . ALA A 1 1005 ? 23.350 12.695 -32.937 1.00 96.06 1005 ALA A N 1
ATOM 7673 C CA . ALA A 1 1005 ? 23.761 13.246 -34.222 1.00 96.06 1005 ALA A CA 1
ATOM 7674 C C . ALA A 1 1005 ? 25.252 12.942 -34.469 1.00 96.06 1005 ALA A C 1
ATOM 7676 O O . ALA A 1 1005 ? 26.096 13.416 -33.703 1.00 96.06 1005 ALA A O 1
ATOM 7677 N N . PRO A 1 1006 ? 25.609 12.180 -35.524 1.00 95.56 1006 PRO A N 1
ATOM 7678 C CA . PRO A 1 1006 ? 27.010 11.920 -35.869 1.00 95.56 1006 PRO A CA 1
ATOM 7679 C C . PRO A 1 1006 ? 27.803 13.197 -36.163 1.00 95.56 1006 PRO A C 1
ATOM 7681 O O . PRO A 1 1006 ? 29.007 13.236 -35.940 1.00 95.56 1006 PRO A O 1
ATOM 7684 N N . ASP A 1 1007 ? 27.127 14.237 -36.646 1.00 94.62 1007 ASP A N 1
ATOM 7685 C CA . ASP A 1 1007 ? 27.650 15.597 -36.725 1.00 94.62 1007 ASP A CA 1
ATOM 7686 C C . ASP A 1 1007 ? 27.002 16.432 -35.603 1.00 94.62 1007 ASP A C 1
ATOM 7688 O O . ASP A 1 1007 ? 25.787 16.654 -35.648 1.00 94.62 1007 ASP A O 1
ATOM 7692 N N . PRO A 1 1008 ? 27.758 16.854 -34.569 1.00 88.94 1008 PRO A N 1
ATOM 7693 C CA . PRO A 1 1008 ? 27.202 17.600 -33.442 1.00 88.94 1008 PRO A CA 1
ATOM 7694 C C . PRO A 1 1008 ? 26.696 18.993 -33.845 1.00 88.94 1008 PRO A C 1
ATOM 7696 O O . PRO A 1 1008 ? 25.856 19.549 -33.134 1.00 88.94 1008 PRO A O 1
ATOM 7699 N N . ASP A 1 1009 ? 27.164 19.522 -34.983 1.00 87.94 1009 ASP A N 1
ATOM 7700 C CA . ASP A 1 1009 ? 26.777 20.826 -35.527 1.00 87.94 1009 ASP A CA 1
ATOM 7701 C C . ASP A 1 1009 ? 25.558 20.735 -36.465 1.00 87.94 1009 ASP A C 1
ATOM 7703 O O . ASP A 1 1009 ? 25.078 21.755 -36.961 1.00 87.94 1009 ASP A O 1
ATOM 7707 N N . ALA A 1 1010 ? 25.023 19.532 -36.712 1.00 88.62 1010 ALA A N 1
ATOM 7708 C CA . ALA A 1 1010 ? 23.849 19.359 -37.559 1.00 88.62 1010 ALA A CA 1
ATOM 7709 C C . ALA A 1 1010 ? 22.607 20.028 -36.949 1.00 88.62 1010 ALA A C 1
ATOM 7711 O O . ALA A 1 1010 ? 22.208 19.721 -35.813 1.00 88.62 1010 ALA A O 1
ATOM 7712 N N . ASP A 1 1011 ? 21.940 20.863 -37.754 1.00 87.81 1011 ASP A N 1
ATOM 7713 C CA . ASP A 1 1011 ? 20.717 21.566 -37.366 1.00 87.81 1011 ASP A CA 1
ATOM 7714 C C . ASP A 1 1011 ? 19.687 20.594 -36.755 1.00 87.81 1011 ASP A C 1
ATOM 7716 O O . ASP A 1 1011 ? 19.460 19.497 -37.285 1.00 87.81 1011 ASP A O 1
ATOM 7720 N N . PRO A 1 1012 ? 19.078 20.941 -35.608 1.00 85.81 1012 PRO A N 1
ATOM 7721 C CA . PRO A 1 1012 ? 18.090 20.090 -34.967 1.00 85.81 1012 PRO A CA 1
ATOM 7722 C C . PRO A 1 1012 ? 16.794 20.043 -35.778 1.00 85.81 1012 PRO A C 1
ATOM 7724 O O . PRO A 1 1012 ? 15.995 20.976 -35.765 1.00 85.81 1012 PRO A O 1
ATOM 7727 N N . GLU A 1 1013 ? 16.551 18.912 -36.434 1.00 93.44 1013 GLU A N 1
ATOM 7728 C CA . GLU A 1 1013 ? 15.218 18.550 -36.911 1.00 93.44 1013 GLU A CA 1
ATOM 7729 C C . GLU A 1 1013 ? 14.359 18.024 -35.746 1.00 93.44 1013 GLU A C 1
ATOM 7731 O O . GLU A 1 1013 ? 14.874 17.499 -34.753 1.00 93.44 1013 GLU A O 1
ATOM 7736 N N . VAL A 1 1014 ? 13.036 18.161 -35.858 1.00 95.69 1014 VAL A N 1
ATOM 7737 C CA . VAL A 1 1014 ? 12.066 17.611 -34.899 1.00 95.69 1014 VAL A CA 1
ATOM 7738 C C . VAL A 1 1014 ? 11.035 16.749 -35.634 1.00 95.69 1014 VAL A C 1
ATOM 7740 O O . VAL A 1 1014 ? 10.772 17.004 -36.814 1.00 95.69 1014 VAL A O 1
ATOM 7743 N N . PRO A 1 1015 ? 10.441 15.731 -34.986 1.00 96.69 1015 PRO A N 1
ATOM 7744 C CA . PRO A 1 1015 ? 9.443 14.896 -35.639 1.00 96.69 1015 PRO A CA 1
ATOM 7745 C C . PRO A 1 1015 ? 8.162 15.667 -36.005 1.00 96.69 1015 PRO A C 1
ATOM 7747 O O . PRO A 1 1015 ? 7.867 16.704 -35.400 1.00 96.69 1015 PRO A O 1
ATOM 7750 N N . PRO A 1 1016 ? 7.353 15.163 -36.956 1.00 96.31 1016 PRO A N 1
ATOM 7751 C CA . PRO A 1 1016 ? 6.042 15.727 -37.264 1.00 96.31 1016 PRO A CA 1
ATOM 7752 C C . PRO A 1 1016 ? 5.176 15.891 -36.009 1.00 96.31 1016 PRO A C 1
ATOM 7754 O O . PRO A 1 1016 ? 5.121 15.003 -35.164 1.00 96.31 1016 PRO A O 1
ATOM 7757 N N . GLY A 1 1017 ? 4.498 17.034 -35.895 1.00 95.81 1017 GLY A N 1
ATOM 7758 C CA . GLY A 1 1017 ? 3.640 17.350 -34.750 1.00 95.81 1017 GLY A CA 1
ATOM 7759 C C . GLY A 1 1017 ? 4.377 17.929 -33.531 1.00 95.81 1017 GLY A C 1
ATOM 7760 O O . GLY A 1 1017 ? 3.717 18.334 -32.570 1.00 95.81 1017 GLY A O 1
ATOM 7761 N N . TRP A 1 1018 ? 5.704 18.071 -33.589 1.00 97.00 1018 TRP A N 1
ATOM 7762 C CA . TRP A 1 1018 ? 6.522 18.694 -32.546 1.00 97.00 1018 TRP A CA 1
ATOM 7763 C C . TRP A 1 1018 ? 7.116 20.031 -32.995 1.00 97.00 1018 TRP A C 1
ATOM 7765 O O . TRP A 1 1018 ? 7.350 20.274 -34.178 1.00 97.00 1018 TRP A O 1
ATOM 7775 N N . GLN A 1 1019 ? 7.374 20.905 -32.028 1.00 96.12 1019 GLN A N 1
ATOM 7776 C CA . GLN A 1 1019 ? 8.112 22.151 -32.187 1.00 96.12 1019 GLN A CA 1
ATOM 7777 C C . GLN A 1 1019 ? 9.294 22.183 -31.229 1.00 96.12 1019 GLN A C 1
ATOM 7779 O O . GLN A 1 1019 ? 9.253 21.642 -30.125 1.00 96.12 1019 GLN A O 1
ATOM 7784 N N . TRP A 1 1020 ? 10.364 22.832 -31.670 1.00 92.00 1020 TRP A N 1
ATOM 7785 C CA . TRP A 1 1020 ? 11.569 22.999 -30.876 1.00 92.00 1020 TRP A CA 1
ATOM 7786 C C . TRP A 1 1020 ? 11.325 23.977 -29.720 1.00 92.00 1020 TRP A C 1
ATOM 7788 O O . TRP A 1 1020 ? 10.932 25.119 -29.954 1.00 92.00 1020 TRP A O 1
ATOM 7798 N N . ALA A 1 1021 ? 11.584 23.533 -28.488 1.00 89.81 1021 ALA A N 1
ATOM 7799 C CA . ALA A 1 1021 ? 11.533 24.374 -27.289 1.00 89.81 1021 ALA A CA 1
ATOM 7800 C C . ALA A 1 1021 ? 12.927 24.626 -26.688 1.00 89.81 1021 ALA A C 1
ATOM 7802 O O . ALA A 1 1021 ? 13.136 25.615 -25.987 1.00 89.81 1021 ALA A O 1
ATOM 7803 N N . GLY A 1 1022 ? 13.894 23.744 -26.952 1.00 87.56 1022 GLY A N 1
ATOM 7804 C CA . GLY A 1 1022 ? 15.279 23.926 -26.534 1.00 87.56 1022 GLY A CA 1
ATOM 7805 C C . GLY A 1 1022 ? 16.156 22.710 -26.816 1.00 87.56 1022 GLY A C 1
ATOM 7806 O O . GLY A 1 1022 ? 15.667 21.588 -26.936 1.00 87.56 1022 GLY A O 1
ATOM 7807 N N . GLN A 1 1023 ? 17.468 22.929 -26.881 1.00 87.94 1023 GLN A N 1
ATOM 7808 C CA . GLN A 1 1023 ? 18.467 21.871 -27.022 1.00 87.94 1023 GLN A CA 1
ATOM 7809 C C . GLN A 1 1023 ? 19.618 22.105 -26.050 1.00 87.94 1023 GLN A C 1
ATOM 7811 O O . GLN A 1 1023 ? 20.078 23.230 -25.850 1.00 87.94 1023 GLN A O 1
ATOM 7816 N N . PHE A 1 1024 ? 20.100 21.021 -25.453 1.00 86.06 1024 PHE A N 1
ATOM 7817 C CA . PHE A 1 1024 ? 21.230 21.049 -24.538 1.00 86.06 1024 PHE A CA 1
ATOM 7818 C C . PHE A 1 1024 ? 22.244 19.986 -24.963 1.00 86.06 1024 PHE A C 1
ATOM 7820 O O . PHE A 1 1024 ? 21.879 18.826 -25.131 1.00 86.06 1024 PHE A O 1
ATOM 7827 N N . HIS A 1 1025 ? 23.509 20.377 -25.116 1.00 84.50 1025 HIS A N 1
ATOM 7828 C CA . HIS A 1 1025 ? 24.618 19.463 -25.414 1.00 84.50 1025 HIS A CA 1
ATOM 7829 C C . HIS A 1 1025 ? 25.373 19.072 -24.143 1.00 84.50 1025 HIS A C 1
ATOM 7831 O O . HIS A 1 1025 ? 25.500 19.892 -23.217 1.00 84.50 1025 HIS A O 1
ATOM 7837 N N . GLN A 1 1026 ? 25.885 17.836 -24.129 1.00 81.12 1026 GLN A N 1
ATOM 7838 C CA . GLN A 1 1026 ? 26.798 17.357 -23.093 1.00 81.12 1026 GLN A CA 1
ATOM 7839 C C . GLN A 1 1026 ? 28.186 17.915 -23.371 1.00 81.12 1026 GLN A C 1
ATOM 7841 O O . GLN A 1 1026 ? 28.784 17.602 -24.395 1.00 81.12 1026 GLN A O 1
ATOM 7846 N N . ASN A 1 1027 ? 28.704 18.716 -22.444 1.00 77.88 1027 ASN A N 1
ATOM 7847 C CA . ASN A 1 1027 ? 29.979 19.413 -22.628 1.00 77.88 1027 ASN A CA 1
ATOM 7848 C C . ASN A 1 1027 ? 31.047 19.024 -21.595 1.00 77.88 1027 ASN A C 1
ATOM 7850 O O . ASN A 1 1027 ? 32.154 19.554 -21.630 1.00 77.88 1027 ASN A O 1
ATOM 7854 N N . TRP A 1 1028 ? 30.701 18.155 -20.649 1.00 87.12 1028 TRP A N 1
ATOM 7855 C CA . TRP A 1 1028 ? 31.555 17.721 -19.545 1.00 87.12 1028 TRP A CA 1
ATOM 7856 C C . TRP A 1 1028 ? 31.210 16.273 -19.161 1.00 87.12 1028 TRP A C 1
ATOM 7858 O O . TRP A 1 1028 ? 30.150 15.785 -19.531 1.00 87.12 1028 TRP A O 1
ATOM 7868 N N . GLY A 1 1029 ? 32.060 15.565 -18.422 1.00 88.75 1029 GLY A N 1
ATOM 7869 C CA . GLY A 1 1029 ? 31.688 14.258 -17.856 1.00 88.75 1029 GLY A CA 1
ATOM 7870 C C . GLY A 1 1029 ? 32.145 13.028 -18.644 1.00 88.75 1029 GLY A C 1
ATOM 7871 O O . GLY A 1 1029 ? 31.686 11.928 -18.342 1.00 88.75 1029 GLY A O 1
ATOM 7872 N N . SER A 1 1030 ? 33.087 13.190 -19.584 1.00 91.75 1030 SER A N 1
ATOM 7873 C CA . SER A 1 1030 ? 33.769 12.052 -20.221 1.00 91.75 1030 SER A CA 1
ATOM 7874 C C . SER A 1 1030 ? 34.371 11.100 -19.180 1.00 91.75 1030 SER A C 1
ATOM 7876 O O . SER A 1 1030 ? 34.768 11.559 -18.101 1.00 91.75 1030 SER A O 1
ATOM 7878 N N . PRO A 1 1031 ? 34.505 9.790 -19.477 1.00 93.12 1031 PRO A N 1
ATOM 7879 C CA . PRO A 1 1031 ? 35.157 8.853 -18.565 1.00 93.12 1031 PRO A CA 1
ATOM 7880 C C . PRO A 1 1031 ? 36.535 9.338 -18.087 1.00 93.12 1031 PRO A C 1
ATOM 7882 O O . PRO A 1 1031 ? 36.895 9.152 -16.926 1.00 93.12 1031 PRO A O 1
ATOM 7885 N N . ASP A 1 1032 ? 37.310 9.987 -18.961 1.00 93.56 1032 ASP A N 1
ATOM 7886 C CA . ASP A 1 1032 ? 38.621 10.547 -18.621 1.00 93.56 1032 ASP A CA 1
ATOM 7887 C C . ASP A 1 1032 ? 38.512 11.771 -17.712 1.00 93.56 1032 ASP A C 1
ATOM 7889 O O . ASP A 1 1032 ? 39.230 11.862 -16.712 1.00 93.56 1032 ASP A O 1
ATOM 7893 N N . THR A 1 1033 ? 37.586 12.681 -18.019 1.00 93.75 1033 THR A N 1
ATOM 7894 C CA . THR A 1 1033 ? 37.307 13.865 -17.199 1.00 93.75 1033 THR A CA 1
ATOM 7895 C C . THR A 1 1033 ? 36.855 13.460 -15.797 1.00 93.75 1033 THR A C 1
ATOM 7897 O O . THR A 1 1033 ? 37.372 13.986 -14.814 1.00 93.75 1033 THR A O 1
ATOM 7900 N N . VAL A 1 1034 ? 35.954 12.482 -15.679 1.00 95.00 1034 VAL A N 1
ATOM 7901 C CA . VAL A 1 1034 ? 35.437 12.012 -14.386 1.00 95.00 1034 VAL A CA 1
ATOM 7902 C C . VAL A 1 1034 ? 36.502 11.264 -13.586 1.00 95.00 1034 VAL A C 1
ATOM 7904 O O . VAL A 1 1034 ? 36.645 11.519 -12.394 1.00 95.00 1034 VAL A O 1
ATOM 7907 N N . ARG A 1 1035 ? 37.336 10.424 -14.218 1.00 94.81 1035 ARG A N 1
ATOM 7908 C CA . ARG A 1 1035 ? 38.487 9.799 -13.532 1.00 94.81 1035 ARG A CA 1
ATOM 7909 C C . ARG A 1 1035 ? 39.497 10.833 -13.042 1.00 94.81 1035 ARG A C 1
ATOM 7911 O O . ARG A 1 1035 ? 40.037 10.709 -11.943 1.00 94.81 1035 ARG A O 1
ATOM 7918 N N . ARG A 1 1036 ? 39.767 11.865 -13.849 1.00 95.06 1036 ARG A N 1
ATOM 7919 C CA . ARG A 1 1036 ? 40.622 12.984 -13.438 1.00 95.06 1036 ARG A CA 1
ATOM 7920 C C . ARG A 1 1036 ? 40.011 13.729 -12.254 1.00 95.06 1036 ARG A C 1
ATOM 7922 O O . ARG A 1 1036 ? 40.748 14.043 -11.323 1.00 95.06 1036 ARG A O 1
ATOM 7929 N N . PHE A 1 1037 ? 38.709 13.995 -12.297 1.00 95.88 1037 PHE A N 1
ATOM 7930 C CA . PHE A 1 1037 ? 37.964 14.650 -11.228 1.00 95.88 1037 PHE A CA 1
ATOM 7931 C C . PHE A 1 1037 ? 38.028 13.856 -9.917 1.00 95.88 1037 PHE A C 1
ATOM 7933 O O . PHE A 1 1037 ? 38.403 14.430 -8.899 1.00 95.88 1037 PHE A O 1
ATOM 7940 N N . ASP A 1 1038 ? 37.762 12.547 -9.951 1.00 95.38 1038 ASP A N 1
ATOM 7941 C CA . ASP A 1 1038 ? 37.831 11.662 -8.778 1.00 95.38 1038 ASP A CA 1
ATOM 7942 C C . ASP A 1 1038 ? 39.232 11.681 -8.145 1.00 95.38 1038 ASP A C 1
ATOM 7944 O O . ASP A 1 1038 ? 39.391 11.908 -6.946 1.00 95.38 1038 ASP A O 1
ATOM 7948 N N . ARG A 1 1039 ? 40.279 11.579 -8.977 1.00 96.00 1039 ARG A N 1
ATOM 7949 C CA . ARG A 1 1039 ? 41.670 11.706 -8.522 1.00 96.00 1039 ARG A CA 1
ATOM 7950 C C . ARG A 1 1039 ? 41.946 13.064 -7.871 1.00 96.00 1039 ARG A C 1
ATOM 7952 O O . ARG A 1 1039 ? 42.528 13.100 -6.794 1.00 96.00 1039 ARG A O 1
ATOM 7959 N N . LEU A 1 1040 ? 41.553 14.172 -8.506 1.00 96.50 1040 LEU A N 1
ATOM 7960 C CA . LEU A 1 1040 ? 41.782 15.517 -7.962 1.00 96.50 1040 LEU A CA 1
ATOM 7961 C C . LEU A 1 1040 ? 41.044 15.726 -6.637 1.00 96.50 1040 LEU A C 1
ATOM 7963 O O . LEU A 1 1040 ? 41.618 16.284 -5.705 1.00 96.50 1040 LEU A O 1
ATOM 7967 N N . LEU A 1 1041 ? 39.808 15.241 -6.535 1.00 96.38 1041 LEU A N 1
ATOM 7968 C CA . LEU A 1 1041 ? 39.014 15.292 -5.313 1.00 96.38 1041 LEU A CA 1
ATOM 7969 C C . LEU A 1 1041 ? 39.650 14.460 -4.190 1.00 96.38 1041 LEU A C 1
ATOM 7971 O O . LEU A 1 1041 ? 39.700 14.917 -3.050 1.00 96.38 1041 LEU A O 1
ATOM 7975 N N . ALA A 1 1042 ? 40.181 13.275 -4.502 1.00 95.25 1042 ALA A N 1
ATOM 7976 C CA . ALA A 1 1042 ? 40.899 12.438 -3.542 1.00 95.25 1042 ALA A CA 1
ATOM 7977 C C . ALA A 1 1042 ? 42.237 13.059 -3.095 1.00 95.25 1042 ALA A C 1
ATOM 7979 O O . ALA A 1 1042 ? 42.587 12.985 -1.919 1.00 95.25 1042 ALA A O 1
ATOM 7980 N N . GLU A 1 1043 ? 42.981 13.684 -4.013 1.00 96.25 1043 GLU A N 1
ATOM 7981 C CA . GLU A 1 1043 ? 44.281 14.312 -3.736 1.00 96.25 1043 GLU A CA 1
ATOM 7982 C C . GLU A 1 1043 ? 44.157 15.645 -2.982 1.00 96.25 1043 GLU A C 1
ATOM 7984 O O . GLU A 1 1043 ? 44.998 15.952 -2.136 1.00 96.25 1043 GLU A O 1
ATOM 7989 N N . ARG A 1 1044 ? 43.146 16.461 -3.307 1.00 96.75 1044 ARG A N 1
ATOM 7990 C CA . ARG A 1 1044 ? 43.023 17.853 -2.835 1.00 96.75 1044 ARG A CA 1
ATOM 7991 C C . ARG A 1 1044 ? 41.893 18.074 -1.831 1.00 96.75 1044 ARG A C 1
ATOM 7993 O O . ARG A 1 1044 ? 41.865 19.119 -1.188 1.00 96.75 1044 ARG A O 1
ATOM 8000 N N . GLY A 1 1045 ? 40.989 17.110 -1.676 1.00 96.00 1045 GLY A N 1
ATOM 8001 C CA . GLY A 1 1045 ? 39.791 17.250 -0.855 1.00 96.00 1045 GLY A CA 1
ATOM 8002 C C . GLY A 1 1045 ? 38.753 18.211 -1.457 1.00 96.00 1045 GLY A C 1
ATOM 8003 O O . GLY A 1 1045 ? 38.859 18.609 -2.623 1.00 96.00 1045 GLY A O 1
ATOM 8004 N N . PRO A 1 1046 ? 37.721 18.582 -0.674 1.00 96.19 1046 PRO A N 1
ATOM 8005 C CA . PRO A 1 1046 ? 36.699 19.536 -1.095 1.00 96.19 1046 PRO A CA 1
ATOM 8006 C C . PRO A 1 1046 ? 37.289 20.877 -1.562 1.00 96.19 1046 PRO A C 1
ATOM 8008 O O . PRO A 1 1046 ? 38.275 21.362 -1.011 1.00 96.19 1046 PRO A O 1
ATOM 8011 N N . LEU A 1 1047 ? 36.666 21.489 -2.568 1.00 95.69 1047 LEU A N 1
ATOM 8012 C CA . LEU A 1 1047 ? 37.013 22.816 -3.065 1.00 95.69 1047 LEU A CA 1
ATOM 8013 C C . LEU A 1 1047 ? 36.638 23.879 -2.023 1.00 95.69 1047 LEU A C 1
ATOM 8015 O O . LEU A 1 1047 ? 35.496 23.927 -1.560 1.00 95.69 1047 LEU A O 1
ATOM 8019 N N . SER A 1 1048 ? 37.584 24.758 -1.683 1.00 94.81 1048 SER A N 1
ATOM 8020 C CA . SER A 1 1048 ? 37.318 25.901 -0.805 1.00 94.81 1048 SER A CA 1
ATOM 8021 C C . SER A 1 1048 ? 36.278 26.833 -1.445 1.00 94.81 1048 SER A C 1
ATOM 8023 O O . SER A 1 1048 ? 36.509 27.308 -2.559 1.00 94.81 1048 SER A O 1
ATOM 8025 N N . PRO A 1 1049 ? 35.142 27.107 -0.782 1.00 95.00 1049 PRO A N 1
ATOM 8026 C CA . PRO A 1 1049 ? 34.126 28.000 -1.323 1.00 95.00 1049 PRO A CA 1
ATOM 8027 C C . PRO A 1 1049 ? 34.633 29.448 -1.307 1.00 95.00 1049 PRO A C 1
ATOM 8029 O O . PRO A 1 1049 ? 35.137 29.911 -0.287 1.00 95.00 1049 PRO A O 1
ATOM 8032 N N . ASP A 1 1050 ? 34.479 30.164 -2.422 1.00 96.31 1050 ASP A N 1
ATOM 8033 C CA . ASP A 1 1050 ? 34.838 31.582 -2.537 1.00 96.31 1050 ASP A CA 1
ATOM 8034 C C . ASP A 1 1050 ? 33.601 32.406 -2.941 1.00 96.31 1050 ASP A C 1
ATOM 8036 O O . ASP A 1 1050 ? 33.108 32.248 -4.066 1.00 96.31 1050 ASP A O 1
ATOM 8040 N N . PRO A 1 1051 ? 33.072 33.295 -2.071 1.00 96.81 1051 PRO A N 1
ATOM 8041 C CA . PRO A 1 1051 ? 31.924 34.138 -2.408 1.00 96.81 1051 PRO A CA 1
ATOM 8042 C C . PRO A 1 1051 ? 32.170 35.024 -3.640 1.00 96.81 1051 PRO A C 1
ATOM 8044 O O . PRO A 1 1051 ? 31.201 35.432 -4.290 1.00 96.81 1051 PRO A O 1
ATOM 8047 N N . ALA A 1 1052 ? 33.432 35.289 -4.009 1.00 97.44 1052 ALA A N 1
ATOM 8048 C CA . ALA A 1 1052 ? 33.782 36.033 -5.214 1.00 97.44 1052 ALA A CA 1
ATOM 8049 C C . ALA A 1 1052 ? 33.242 35.375 -6.492 1.00 97.44 1052 ALA A C 1
ATOM 8051 O O . ALA A 1 1052 ? 32.887 36.099 -7.417 1.00 97.44 1052 ALA A O 1
ATOM 8052 N N . PHE A 1 1053 ? 33.077 34.047 -6.535 1.00 97.56 1053 PHE A N 1
ATOM 8053 C CA . PHE A 1 1053 ? 32.490 33.362 -7.694 1.00 97.56 1053 PHE A CA 1
ATOM 8054 C C . PHE A 1 1053 ? 31.054 33.822 -7.977 1.00 97.56 1053 PHE A C 1
ATOM 8056 O O . PHE A 1 1053 ? 30.698 34.108 -9.121 1.00 97.56 1053 PHE A O 1
ATOM 8063 N N . ALA A 1 1054 ? 30.225 33.935 -6.935 1.00 97.50 1054 ALA A N 1
ATOM 8064 C CA . ALA A 1 1054 ? 28.849 34.409 -7.071 1.00 97.50 1054 ALA A CA 1
ATOM 8065 C C . ALA A 1 1054 ? 28.792 35.917 -7.352 1.00 97.50 1054 ALA A C 1
ATOM 8067 O O . ALA A 1 1054 ? 27.949 36.366 -8.126 1.00 97.50 1054 ALA A O 1
ATOM 8068 N N . VAL A 1 1055 ? 29.692 36.705 -6.753 1.00 97.69 1055 VAL A N 1
ATOM 8069 C CA . VAL A 1 1055 ? 29.782 38.148 -7.023 1.00 97.69 1055 VAL A CA 1
ATOM 8070 C C . VAL A 1 1055 ? 30.192 38.403 -8.472 1.00 97.69 1055 VAL A C 1
ATOM 8072 O O . VAL A 1 1055 ? 29.527 39.172 -9.156 1.00 97.69 1055 VAL A O 1
ATOM 8075 N N . GLU A 1 1056 ? 31.210 37.708 -8.975 1.00 97.94 1056 GLU A N 1
ATOM 8076 C CA . GLU A 1 1056 ? 31.661 37.842 -10.359 1.00 97.94 1056 GLU A CA 1
ATOM 8077 C C . GLU A 1 1056 ? 30.579 37.405 -11.354 1.00 97.94 1056 GLU A C 1
ATOM 8079 O O . GLU A 1 1056 ? 30.338 38.094 -12.349 1.00 97.94 1056 GLU A O 1
ATOM 8084 N N . LEU A 1 1057 ? 29.888 36.290 -11.086 1.00 98.00 1057 LEU A N 1
ATOM 8085 C CA . LEU A 1 1057 ? 28.781 35.843 -11.930 1.00 98.00 1057 LEU A CA 1
ATOM 8086 C C . LEU A 1 1057 ? 27.646 36.878 -11.949 1.00 98.00 1057 LEU A C 1
ATOM 8088 O O . LEU A 1 1057 ? 27.116 37.177 -13.021 1.00 98.00 1057 LEU A O 1
ATOM 8092 N N . ALA A 1 1058 ? 27.299 37.454 -10.793 1.00 97.75 1058 ALA A N 1
ATOM 8093 C CA . ALA A 1 1058 ? 26.309 38.525 -10.691 1.00 97.75 1058 ALA A CA 1
ATOM 8094 C C . ALA A 1 1058 ? 26.728 39.768 -11.490 1.00 97.75 1058 ALA A C 1
ATOM 8096 O O . ALA A 1 1058 ? 25.947 40.260 -12.303 1.00 97.75 1058 ALA A O 1
ATOM 8097 N N . ASP A 1 1059 ? 27.970 40.226 -11.330 1.00 97.88 1059 ASP A N 1
ATOM 8098 C CA . ASP A 1 1059 ? 28.485 41.424 -11.996 1.00 97.88 1059 ASP A CA 1
ATOM 8099 C C . ASP A 1 1059 ? 28.526 41.261 -13.526 1.00 97.88 1059 ASP A C 1
ATOM 8101 O O . ASP A 1 1059 ? 28.201 42.194 -14.261 1.00 97.88 1059 ASP A O 1
ATOM 8105 N N . ARG A 1 1060 ? 28.872 40.067 -14.028 1.00 97.81 1060 ARG A N 1
ATOM 8106 C CA . ARG A 1 1060 ? 28.945 39.792 -15.475 1.00 97.81 1060 ARG A CA 1
ATOM 8107 C C . ARG A 1 1060 ? 27.586 39.590 -16.147 1.00 97.81 1060 ARG A C 1
ATOM 8109 O O . ARG A 1 1060 ? 27.493 39.777 -17.358 1.00 97.81 1060 ARG A O 1
ATOM 8116 N N . THR A 1 1061 ? 26.562 39.170 -15.407 1.00 97.31 1061 THR A N 1
ATOM 8117 C CA . THR A 1 1061 ? 25.238 38.818 -15.968 1.00 97.31 1061 THR A CA 1
ATOM 8118 C C . THR A 1 1061 ? 24.125 39.789 -15.585 1.00 97.31 1061 THR A C 1
ATOM 8120 O O . THR A 1 1061 ? 23.025 39.720 -16.127 1.00 97.31 1061 THR A O 1
ATOM 8123 N N . GLY A 1 1062 ? 24.374 40.674 -14.618 1.00 96.69 1062 GLY A N 1
ATOM 8124 C CA . GLY A 1 1062 ? 23.362 41.558 -14.045 1.00 96.69 1062 GLY A CA 1
ATOM 8125 C C . GLY A 1 1062 ? 22.342 40.853 -13.143 1.00 96.69 1062 GLY A C 1
ATOM 8126 O O . GLY A 1 1062 ? 21.383 41.494 -12.706 1.00 96.69 1062 GLY A O 1
ATOM 8127 N N . MET A 1 1063 ? 22.507 39.556 -12.848 1.00 96.81 1063 MET A N 1
ATOM 8128 C CA . MET A 1 1063 ? 21.622 38.853 -11.914 1.00 96.81 1063 MET A CA 1
ATOM 8129 C C . MET A 1 1063 ? 21.863 39.301 -10.468 1.00 96.81 1063 MET A C 1
ATOM 8131 O O . MET A 1 1063 ? 22.913 39.842 -10.122 1.00 96.81 1063 MET A O 1
ATOM 8135 N N . SER A 1 1064 ? 20.889 39.066 -9.585 1.00 96.12 1064 SER A N 1
ATOM 8136 C CA . SER A 1 1064 ? 21.096 39.371 -8.168 1.00 96.12 1064 SER A CA 1
ATOM 8137 C C . SER A 1 1064 ? 22.183 38.464 -7.577 1.00 96.12 1064 SER A C 1
ATOM 8139 O O . SER A 1 1064 ? 22.286 37.295 -7.949 1.00 96.12 1064 SER A O 1
ATOM 8141 N N . ARG A 1 1065 ? 22.964 38.960 -6.607 1.00 95.94 1065 ARG A N 1
ATOM 8142 C CA . ARG A 1 1065 ? 23.985 38.150 -5.906 1.00 95.94 1065 ARG A CA 1
ATOM 8143 C C . ARG A 1 1065 ? 23.418 36.855 -5.324 1.00 95.94 1065 ARG A C 1
ATOM 8145 O O . ARG A 1 1065 ? 24.089 35.834 -5.341 1.00 95.94 1065 ARG A O 1
ATOM 8152 N N . ARG A 1 1066 ? 22.162 36.891 -4.877 1.00 95.06 1066 ARG A N 1
ATOM 8153 C CA . ARG A 1 1066 ? 21.418 35.725 -4.393 1.00 95.06 1066 ARG A CA 1
ATOM 8154 C C . ARG A 1 1066 ? 21.153 34.698 -5.490 1.00 95.06 1066 ARG A C 1
ATOM 8156 O O . ARG A 1 1066 ? 21.307 33.505 -5.257 1.00 95.06 1066 ARG A O 1
ATOM 8163 N N . ASP A 1 1067 ? 20.734 35.147 -6.669 1.00 95.88 1067 ASP A N 1
ATOM 8164 C CA . ASP A 1 1067 ? 20.508 34.255 -7.808 1.00 95.88 1067 ASP A CA 1
ATOM 8165 C C . ASP A 1 1067 ? 21.833 33.651 -8.290 1.00 95.88 1067 ASP A C 1
ATOM 8167 O O . ASP A 1 1067 ? 21.910 32.446 -8.516 1.00 95.88 1067 ASP A O 1
ATOM 8171 N N . ALA A 1 1068 ? 22.902 34.450 -8.336 1.00 97.25 1068 ALA A N 1
ATOM 8172 C CA . ALA A 1 1068 ? 24.240 33.955 -8.636 1.00 97.25 1068 ALA A CA 1
ATOM 8173 C C . ALA A 1 1068 ? 24.743 32.963 -7.576 1.00 97.25 1068 ALA A C 1
ATOM 8175 O O . ALA A 1 1068 ? 25.315 31.936 -7.925 1.00 97.25 1068 ALA A O 1
ATOM 8176 N N . ALA A 1 1069 ? 24.477 33.205 -6.290 1.00 96.44 1069 ALA A N 1
ATOM 8177 C CA . ALA A 1 1069 ? 24.794 32.261 -5.222 1.00 96.44 1069 ALA A CA 1
ATOM 8178 C C . ALA A 1 1069 ? 23.999 30.956 -5.363 1.00 96.44 1069 ALA A C 1
ATOM 8180 O O . ALA A 1 1069 ? 24.579 29.881 -5.240 1.00 96.44 1069 ALA A O 1
ATOM 8181 N N . HIS A 1 1070 ? 22.704 31.019 -5.702 1.00 95.00 1070 HIS A N 1
ATOM 8182 C CA . HIS A 1 1070 ? 21.892 29.833 -6.018 1.00 95.00 1070 HIS A CA 1
ATOM 8183 C C . HIS A 1 1070 ? 22.455 29.045 -7.205 1.00 95.00 1070 HIS A C 1
ATOM 8185 O O . HIS A 1 1070 ? 22.493 27.813 -7.171 1.00 95.00 1070 HIS A O 1
ATOM 8191 N N . ALA A 1 1071 ? 22.932 29.748 -8.235 1.00 95.62 1071 ALA A N 1
ATOM 8192 C CA . ALA A 1 1071 ? 23.626 29.135 -9.355 1.00 95.62 1071 ALA A CA 1
ATOM 8193 C C . ALA A 1 1071 ? 24.927 28.459 -8.897 1.00 95.62 1071 ALA A C 1
ATOM 8195 O O . ALA A 1 1071 ? 25.069 27.272 -9.131 1.00 95.62 1071 ALA A O 1
ATOM 8196 N N . VAL A 1 1072 ? 25.835 29.140 -8.194 1.00 96.56 1072 VAL A N 1
ATOM 8197 C CA . VAL A 1 1072 ? 27.159 28.590 -7.829 1.00 96.56 1072 VAL A CA 1
ATOM 8198 C C . VAL A 1 1072 ? 27.085 27.514 -6.734 1.00 96.56 1072 VAL A C 1
ATOM 8200 O O . VAL A 1 1072 ? 27.644 26.431 -6.896 1.00 96.56 1072 VAL A O 1
ATOM 8203 N N . PHE A 1 1073 ? 26.388 27.786 -5.628 1.00 95.31 1073 PHE A N 1
ATOM 8204 C CA . PHE A 1 1073 ? 26.430 26.980 -4.396 1.00 95.31 1073 PHE A CA 1
ATOM 8205 C C . PHE A 1 1073 ? 25.160 26.149 -4.141 1.00 95.31 1073 PHE A C 1
ATOM 8207 O O . PHE A 1 1073 ? 25.084 25.417 -3.152 1.00 95.31 1073 PHE A O 1
ATOM 8214 N N . GLY A 1 1074 ? 24.155 26.241 -5.018 1.00 91.81 1074 GLY A N 1
ATOM 8215 C CA . GLY A 1 1074 ? 22.903 25.489 -4.921 1.00 91.81 1074 GLY A CA 1
ATOM 8216 C C . GLY A 1 1074 ? 21.834 26.139 -4.036 1.00 91.81 1074 GLY A C 1
ATOM 8217 O O . GLY A 1 1074 ? 21.947 27.287 -3.611 1.00 91.81 1074 GLY A O 1
ATOM 8218 N N . SER A 1 1075 ? 20.769 25.384 -3.753 1.00 87.44 1075 SER A N 1
ATOM 8219 C CA . SER A 1 1075 ? 19.571 25.889 -3.062 1.00 87.44 1075 SER A CA 1
ATOM 8220 C C . SER A 1 1075 ? 19.837 26.380 -1.634 1.00 87.44 1075 SER A C 1
ATOM 8222 O O . SER A 1 1075 ? 20.563 25.698 -0.909 1.00 87.44 1075 SER A O 1
ATOM 8224 N N . PRO A 1 1076 ? 19.246 27.511 -1.191 1.00 77.75 1076 PRO A N 1
ATOM 8225 C CA . PRO A 1 1076 ? 19.436 28.047 0.154 1.00 77.75 1076 PRO A CA 1
ATOM 8226 C C . PRO A 1 1076 ? 18.733 27.274 1.287 1.00 77.75 1076 PRO A C 1
ATOM 8228 O O . PRO A 1 1076 ? 18.742 27.738 2.415 1.00 77.75 1076 PRO A O 1
ATOM 8231 N N . GLY A 1 1077 ? 18.078 26.135 1.052 1.00 78.00 1077 GLY A N 1
ATOM 8232 C CA . GLY A 1 1077 ? 17.283 25.488 2.112 1.00 78.00 1077 GLY A CA 1
ATOM 8233 C C . GLY A 1 1077 ? 16.042 26.309 2.507 1.00 78.00 1077 GLY A C 1
ATOM 8234 O O . GLY A 1 1077 ? 15.598 27.164 1.736 1.00 78.00 1077 GLY A O 1
ATOM 8235 N N . ARG A 1 1078 ? 15.428 26.024 3.668 1.00 75.62 1078 ARG A N 1
ATOM 8236 C CA . ARG A 1 1078 ? 14.188 26.696 4.113 1.00 75.62 1078 ARG A CA 1
ATOM 8237 C C . ARG A 1 1078 ? 14.424 27.755 5.187 1.00 75.62 1078 ARG A C 1
ATOM 8239 O O . ARG A 1 1078 ? 13.630 28.690 5.272 1.00 75.62 1078 ARG A O 1
ATOM 8246 N N . THR A 1 1079 ? 15.476 27.630 6.000 1.00 84.12 1079 THR A N 1
ATOM 8247 C CA . THR A 1 1079 ? 15.733 28.553 7.121 1.00 84.12 1079 THR A CA 1
ATOM 8248 C C . THR A 1 1079 ? 17.192 29.008 7.215 1.00 84.12 1079 THR A C 1
ATOM 8250 O O . THR A 1 1079 ? 18.108 28.337 6.744 1.00 84.12 1079 THR A O 1
ATOM 8253 N N . VAL A 1 1080 ? 17.423 30.156 7.870 1.00 81.25 1080 VAL A N 1
ATOM 8254 C CA . VAL A 1 1080 ? 18.781 30.675 8.138 1.00 81.25 1080 VAL A CA 1
ATOM 8255 C C . VAL A 1 1080 ? 19.571 29.696 9.009 1.00 81.25 1080 VAL A C 1
ATOM 8257 O O . VAL A 1 1080 ? 20.761 29.502 8.788 1.00 81.25 1080 VAL A O 1
ATOM 8260 N N . ALA A 1 1081 ? 18.910 29.053 9.977 1.00 83.00 1081 ALA A N 1
ATOM 8261 C CA . ALA A 1 1081 ? 19.552 28.108 10.886 1.00 83.00 1081 ALA A CA 1
ATOM 8262 C C . ALA A 1 1081 ? 20.049 26.856 10.144 1.00 83.00 1081 ALA A C 1
ATOM 8264 O O . ALA A 1 1081 ? 21.168 26.412 10.381 1.00 83.00 1081 ALA A O 1
ATOM 8265 N N . GLU A 1 1082 ? 19.255 26.331 9.202 1.00 81.88 1082 GLU A N 1
ATOM 8266 C CA . GLU A 1 1082 ? 19.667 25.228 8.321 1.00 81.88 1082 GLU A CA 1
ATOM 8267 C C . GLU A 1 1082 ? 20.884 25.609 7.469 1.00 81.88 1082 GLU A C 1
ATOM 8269 O O . GLU A 1 1082 ? 21.818 24.821 7.341 1.00 81.88 1082 GLU A O 1
ATOM 8274 N N . LEU A 1 1083 ? 20.905 26.826 6.912 1.00 82.69 1083 LEU A N 1
ATOM 8275 C CA . LEU A 1 1083 ? 22.044 27.307 6.129 1.00 82.69 1083 LEU A CA 1
ATOM 8276 C C . LEU A 1 1083 ? 23.302 27.486 6.959 1.00 82.69 1083 LEU A C 1
ATOM 8278 O O . LEU A 1 1083 ? 24.362 27.026 6.548 1.00 82.69 1083 LEU A O 1
ATOM 8282 N N . ALA A 1 1084 ? 23.185 28.146 8.108 1.00 85.75 1084 ALA A N 1
ATOM 8283 C CA . ALA A 1 1084 ? 24.307 28.419 8.996 1.00 85.75 1084 ALA A CA 1
ATOM 8284 C C . ALA A 1 1084 ? 24.887 27.137 9.610 1.00 85.75 1084 ALA A C 1
ATOM 8286 O O . ALA A 1 1084 ? 26.079 27.083 9.896 1.00 85.75 1084 ALA A O 1
ATOM 8287 N N . ALA A 1 1085 ? 24.070 26.093 9.779 1.00 85.62 1085 ALA A N 1
ATOM 8288 C CA . ALA A 1 1085 ? 24.541 24.782 10.215 1.00 85.62 1085 ALA A CA 1
ATOM 8289 C C . ALA A 1 1085 ? 25.388 24.067 9.150 1.00 85.62 1085 ALA A C 1
ATOM 8291 O O . ALA A 1 1085 ? 26.204 23.214 9.492 1.00 85.62 1085 ALA A O 1
ATOM 8292 N N . LEU A 1 1086 ? 25.187 24.391 7.870 1.00 84.06 1086 LEU A N 1
ATOM 8293 C CA . LEU A 1 1086 ? 25.815 23.686 6.756 1.00 84.06 1086 LEU A CA 1
ATOM 8294 C C . LEU A 1 1086 ? 26.931 24.494 6.089 1.00 84.06 1086 LEU A C 1
ATOM 8296 O O . LEU A 1 1086 ? 27.898 23.898 5.636 1.00 84.06 1086 LEU A O 1
ATOM 8300 N N . ARG A 1 1087 ? 26.825 25.823 5.989 1.00 91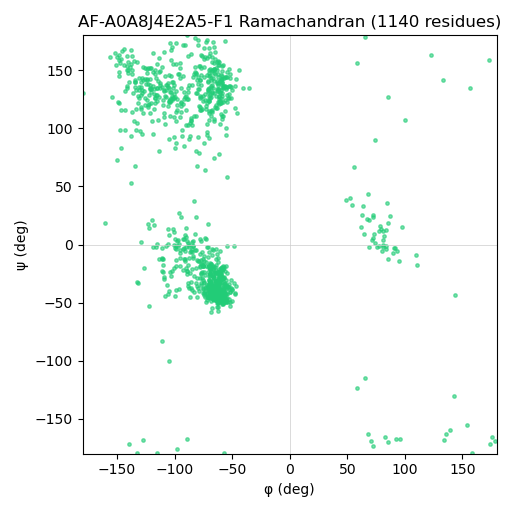.31 1087 ARG A N 1
ATOM 8301 C CA . ARG A 1 1087 ? 27.678 26.648 5.115 1.00 91.31 1087 ARG A CA 1
ATOM 8302 C C . ARG A 1 1087 ? 28.463 27.717 5.880 1.00 91.31 1087 ARG A C 1
ATOM 8304 O O . ARG A 1 1087 ? 27.976 28.211 6.895 1.00 91.31 1087 ARG A O 1
ATOM 8311 N N . PRO A 1 1088 ? 29.639 28.131 5.366 1.00 93.62 1088 PRO A N 1
ATOM 8312 C CA . PRO A 1 1088 ? 30.384 29.255 5.928 1.00 93.62 1088 PRO A CA 1
ATOM 8313 C C . PRO A 1 1088 ? 29.563 30.559 5.932 1.00 93.62 1088 PRO A C 1
ATOM 8315 O O . PRO A 1 1088 ? 28.802 30.781 4.980 1.00 93.62 1088 PRO A O 1
ATOM 8318 N N . PRO A 1 1089 ? 29.713 31.433 6.947 1.00 93.88 1089 PRO A N 1
ATOM 8319 C CA . PRO A 1 1089 ? 28.940 32.674 7.072 1.00 93.88 1089 PRO A CA 1
ATOM 8320 C C . PRO A 1 1089 ? 28.962 33.551 5.815 1.00 93.88 1089 PRO A C 1
ATOM 8322 O O . PRO A 1 1089 ? 27.922 34.038 5.385 1.00 93.88 1089 PRO A O 1
ATOM 8325 N N . GLU A 1 1090 ? 30.117 33.668 5.160 1.00 94.94 1090 GLU A N 1
ATOM 8326 C CA . GLU A 1 1090 ? 30.301 34.456 3.942 1.00 94.94 1090 GLU A CA 1
ATOM 8327 C C . GLU A 1 1090 ? 29.471 33.956 2.747 1.00 94.94 1090 GLU A C 1
ATOM 8329 O O . GLU A 1 1090 ? 29.140 34.735 1.854 1.00 94.94 1090 GLU A O 1
ATOM 8334 N N . ILE A 1 1091 ? 29.098 32.672 2.731 1.00 95.88 1091 ILE A N 1
ATOM 8335 C CA . ILE A 1 1091 ? 28.184 32.102 1.735 1.00 95.88 1091 ILE A CA 1
ATOM 8336 C C . ILE A 1 1091 ? 26.730 32.304 2.166 1.00 95.88 1091 ILE A C 1
ATOM 8338 O O . ILE A 1 1091 ? 25.880 32.582 1.321 1.00 95.88 1091 ILE A O 1
ATOM 8342 N N . VAL A 1 1092 ? 26.433 32.188 3.467 1.00 94.25 1092 VAL A N 1
ATOM 8343 C CA . VAL A 1 1092 ? 25.089 32.434 4.021 1.00 94.25 1092 VAL A CA 1
ATOM 8344 C C . VAL A 1 1092 ? 24.642 33.866 3.726 1.00 94.25 1092 VAL A C 1
ATOM 8346 O O . VAL A 1 1092 ? 23.522 34.058 3.251 1.00 94.25 1092 VAL A O 1
ATOM 8349 N N . ASP A 1 1093 ? 25.534 34.842 3.901 1.00 95.00 1093 ASP A N 1
ATOM 8350 C CA . ASP A 1 1093 ? 25.270 36.267 3.671 1.00 95.00 1093 ASP A CA 1
ATOM 8351 C C . ASP A 1 1093 ? 24.796 36.574 2.242 1.00 95.00 1093 ASP A C 1
ATOM 8353 O O . ASP A 1 1093 ? 24.016 37.504 2.031 1.00 95.00 1093 ASP A O 1
ATOM 8357 N N . LEU A 1 1094 ? 25.195 35.770 1.249 1.00 95.44 1094 LEU A N 1
ATOM 8358 C CA . LEU A 1 1094 ? 24.751 35.937 -0.139 1.00 95.44 1094 LEU A CA 1
ATOM 8359 C C . LEU A 1 1094 ? 23.263 35.601 -0.347 1.00 95.44 1094 LEU A C 1
ATOM 8361 O O . LEU A 1 1094 ? 22.673 36.041 -1.338 1.00 95.44 1094 LEU A O 1
ATOM 8365 N N . TYR A 1 1095 ? 22.652 34.832 0.559 1.00 94.31 1095 TYR A N 1
ATOM 8366 C CA . TYR A 1 1095 ? 21.244 34.424 0.483 1.00 94.31 1095 TYR A CA 1
ATOM 8367 C C . TYR A 1 1095 ? 20.301 35.261 1.348 1.00 94.31 1095 TYR A C 1
ATOM 8369 O O . TYR A 1 1095 ? 19.077 35.171 1.178 1.00 94.31 1095 TYR A O 1
ATOM 8377 N N . LEU A 1 1096 ? 20.845 36.057 2.269 1.00 93.44 1096 LEU A N 1
ATOM 8378 C CA . LEU A 1 1096 ? 20.051 36.879 3.170 1.00 93.44 1096 LEU A CA 1
ATOM 8379 C C . LEU A 1 1096 ? 19.528 38.121 2.450 1.00 93.44 1096 LEU A C 1
ATOM 8381 O O . LEU A 1 1096 ? 20.236 38.787 1.694 1.00 93.44 1096 LEU A O 1
ATOM 8385 N N . ASP A 1 1097 ? 18.265 38.450 2.700 1.00 90.50 1097 ASP A N 1
ATOM 8386 C CA . ASP A 1 1097 ? 17.729 39.751 2.328 1.00 90.50 1097 ASP A CA 1
ATOM 8387 C C . ASP A 1 1097 ? 18.315 40.821 3.267 1.00 90.50 1097 ASP A C 1
ATOM 8389 O O . ASP A 1 1097 ? 18.108 40.731 4.482 1.00 90.50 1097 ASP A O 1
ATOM 8393 N N . PRO A 1 1098 ? 19.008 41.852 2.747 1.00 88.88 1098 PRO A N 1
ATOM 8394 C CA . PRO A 1 1098 ? 19.650 42.865 3.584 1.00 88.88 1098 PRO A CA 1
ATOM 8395 C C . PRO A 1 1098 ? 18.685 43.637 4.494 1.00 88.88 1098 PRO A C 1
ATOM 8397 O O . PRO A 1 1098 ? 19.112 44.174 5.513 1.00 88.88 1098 PRO A O 1
ATOM 8400 N N . ALA A 1 1099 ? 17.402 43.729 4.132 1.00 90.81 1099 ALA A N 1
ATOM 8401 C CA . ALA A 1 1099 ? 16.399 44.460 4.898 1.00 90.81 1099 ALA A CA 1
ATOM 8402 C C . ALA A 1 1099 ? 15.778 43.617 6.018 1.00 90.81 1099 ALA A C 1
ATOM 8404 O O . ALA A 1 1099 ? 15.402 44.166 7.052 1.00 90.81 1099 ALA A O 1
ATOM 8405 N N . THR A 1 1100 ? 15.644 42.302 5.820 1.00 91.31 1100 THR A N 1
ATOM 8406 C CA . THR A 1 1100 ? 14.935 41.424 6.773 1.00 91.31 1100 THR A CA 1
ATOM 8407 C C . THR A 1 1100 ? 15.851 40.469 7.534 1.00 91.31 1100 THR A C 1
ATOM 8409 O O . THR A 1 1100 ? 15.435 39.920 8.552 1.00 91.31 1100 THR A O 1
ATOM 8412 N N . GLY A 1 1101 ? 17.075 40.238 7.050 1.00 90.81 1101 GLY A N 1
ATOM 8413 C CA . GLY A 1 1101 ? 17.984 39.218 7.577 1.00 90.81 1101 GLY A CA 1
ATOM 8414 C C . GLY A 1 1101 ? 17.477 37.782 7.391 1.00 90.81 1101 GLY A C 1
ATOM 8415 O O . GLY A 1 1101 ? 18.046 36.856 7.962 1.00 90.81 1101 GLY A O 1
ATOM 8416 N N . GLN A 1 1102 ? 16.399 37.578 6.626 1.00 90.56 1102 GLN A N 1
ATOM 8417 C CA . GLN A 1 1102 ? 15.826 36.262 6.353 1.00 90.56 1102 GLN A CA 1
ATOM 8418 C C . GLN A 1 1102 ? 16.350 35.689 5.035 1.00 90.56 1102 GLN A C 1
ATOM 8420 O O . GLN A 1 1102 ? 16.739 36.430 4.129 1.00 90.56 1102 GLN A O 1
ATOM 8425 N N . VAL A 1 1103 ? 16.314 34.357 4.909 1.00 88.06 1103 VAL A N 1
ATOM 8426 C CA . VAL A 1 1103 ? 16.576 33.673 3.636 1.00 88.06 1103 VAL A CA 1
ATOM 8427 C C . VAL A 1 1103 ? 15.509 34.084 2.639 1.00 88.06 1103 VAL A C 1
ATOM 8429 O O . VAL A 1 1103 ? 14.327 33.792 2.823 1.00 88.06 1103 VAL A O 1
ATOM 8432 N N . ALA A 1 1104 ? 15.922 34.732 1.559 1.00 87.06 1104 ALA A N 1
ATOM 8433 C CA . ALA A 1 1104 ? 15.007 35.043 0.481 1.00 87.06 1104 ALA A CA 1
ATOM 8434 C C . ALA A 1 1104 ? 15.095 33.989 -0.625 1.00 87.06 1104 ALA A C 1
ATOM 8436 O O . ALA A 1 1104 ? 16.152 33.431 -0.915 1.00 87.06 1104 ALA A O 1
ATOM 8437 N N . ARG A 1 1105 ? 13.962 33.718 -1.273 1.00 87.12 1105 ARG A N 1
ATOM 8438 C CA . ARG A 1 1105 ? 13.900 32.746 -2.367 1.00 87.12 1105 ARG A CA 1
ATOM 8439 C C . ARG A 1 1105 ? 14.610 33.297 -3.610 1.00 87.12 1105 ARG A C 1
ATOM 8441 O O . ARG A 1 1105 ? 14.360 34.439 -4.006 1.00 87.12 1105 ARG A O 1
ATOM 8448 N N . ALA A 1 1106 ? 15.465 32.484 -4.235 1.00 89.69 1106 ALA A N 1
ATOM 8449 C CA . ALA A 1 1106 ? 16.034 32.787 -5.547 1.00 89.69 1106 ALA A CA 1
ATOM 8450 C C . ALA A 1 1106 ? 14.916 32.945 -6.596 1.00 89.69 1106 ALA A C 1
ATOM 8452 O O . ALA A 1 1106 ? 13.893 32.260 -6.540 1.00 89.69 1106 ALA A O 1
ATOM 8453 N N . ARG A 1 1107 ? 15.091 33.888 -7.523 1.00 93.25 1107 ARG A N 1
ATOM 8454 C CA . ARG A 1 1107 ? 14.157 34.172 -8.622 1.00 93.25 1107 ARG A CA 1
ATOM 8455 C C . ARG A 1 1107 ? 14.507 33.408 -9.892 1.00 93.25 1107 ARG A C 1
ATOM 8457 O O . ARG A 1 1107 ? 13.631 33.225 -10.732 1.00 93.25 1107 ARG A O 1
ATOM 8464 N N . ILE A 1 1108 ? 15.760 32.979 -10.042 1.00 93.31 1108 ILE A N 1
ATOM 8465 C CA . ILE A 1 1108 ? 16.152 32.132 -11.170 1.00 93.31 1108 ILE A CA 1
ATOM 8466 C C . ILE A 1 1108 ? 15.529 30.740 -11.042 1.00 93.31 1108 ILE A C 1
ATOM 8468 O O . ILE A 1 1108 ? 15.365 30.214 -9.941 1.00 93.31 1108 ILE A O 1
ATOM 8472 N N . SER A 1 1109 ? 15.180 30.143 -12.181 1.00 88.88 1109 SER A N 1
ATOM 8473 C CA . SER A 1 1109 ? 14.676 28.771 -12.205 1.00 88.88 1109 SER A CA 1
ATOM 8474 C C . SER A 1 1109 ? 15.792 27.777 -11.864 1.00 88.88 1109 SER A C 1
ATOM 8476 O O . SER A 1 1109 ? 16.959 28.007 -12.196 1.00 88.88 1109 SER A O 1
ATOM 8478 N N . ASP A 1 1110 ? 15.442 26.633 -11.269 1.00 85.38 1110 ASP A N 1
ATOM 8479 C CA . ASP A 1 1110 ? 16.423 25.578 -10.982 1.00 85.38 1110 ASP A CA 1
ATOM 8480 C C . ASP A 1 1110 ? 17.084 25.041 -12.258 1.00 85.38 1110 ASP A C 1
ATOM 8482 O O . ASP A 1 1110 ? 18.272 24.731 -12.246 1.00 85.38 1110 ASP A O 1
ATOM 8486 N N . GLY A 1 1111 ? 16.357 25.011 -13.383 1.00 86.00 1111 GLY A N 1
ATOM 8487 C CA . GLY A 1 1111 ? 16.916 24.625 -14.682 1.00 86.00 1111 GLY A CA 1
ATOM 8488 C C . GLY A 1 1111 ? 18.019 25.577 -15.155 1.00 86.00 1111 GLY A C 1
ATOM 8489 O O . GLY A 1 1111 ? 19.076 25.125 -15.592 1.00 86.00 1111 GLY A O 1
ATOM 8490 N N . THR A 1 1112 ? 17.814 26.889 -15.005 1.00 90.12 1112 THR A N 1
ATOM 8491 C CA . THR A 1 1112 ? 18.836 27.905 -15.312 1.00 90.12 1112 THR A CA 1
ATOM 8492 C C . THR A 1 1112 ? 20.043 27.764 -14.384 1.00 90.12 1112 THR A C 1
ATOM 8494 O O . THR A 1 1112 ? 21.177 27.751 -14.853 1.00 90.12 1112 THR A O 1
ATOM 8497 N N . ALA A 1 1113 ? 19.813 27.601 -13.077 1.00 92.75 1113 ALA A N 1
ATOM 8498 C CA . ALA A 1 1113 ? 20.882 27.443 -12.091 1.00 92.75 1113 ALA A CA 1
ATOM 8499 C C . ALA A 1 1113 ? 21.753 26.208 -12.373 1.00 92.75 1113 ALA A C 1
ATOM 8501 O O . ALA A 1 1113 ? 22.978 26.298 -12.372 1.00 92.75 1113 ALA A O 1
ATOM 8502 N N . ILE A 1 1114 ? 21.124 25.065 -12.660 1.00 90.31 1114 ILE A N 1
ATOM 8503 C CA . ILE A 1 1114 ? 21.805 23.826 -13.051 1.00 90.31 1114 ILE A CA 1
ATOM 8504 C C . ILE A 1 1114 ? 22.636 24.041 -14.318 1.00 90.31 1114 ILE A C 1
ATOM 8506 O O . ILE A 1 1114 ? 23.798 23.640 -14.366 1.00 90.31 1114 ILE A O 1
ATOM 8510 N N . ARG A 1 1115 ? 22.079 24.717 -15.331 1.00 89.31 1115 ARG A N 1
ATOM 8511 C CA . ARG A 1 1115 ? 22.802 24.972 -16.581 1.00 89.31 1115 ARG A CA 1
ATOM 8512 C C . ARG A 1 1115 ? 24.024 25.863 -16.375 1.00 89.31 1115 ARG A C 1
ATOM 8514 O O . ARG A 1 1115 ? 25.068 25.595 -16.961 1.00 89.31 1115 ARG A O 1
ATOM 8521 N N . LEU A 1 1116 ? 23.920 26.884 -15.528 1.00 94.00 1116 LEU A N 1
ATOM 8522 C CA . LEU A 1 1116 ? 25.067 27.716 -15.170 1.00 94.00 1116 LEU A CA 1
ATOM 8523 C C . LEU A 1 1116 ? 26.155 26.881 -14.485 1.00 94.00 1116 LEU A C 1
ATOM 8525 O O . LEU A 1 1116 ? 27.317 27.009 -14.855 1.00 94.00 1116 LEU A O 1
ATOM 8529 N N . ARG A 1 1117 ? 25.802 25.980 -13.556 1.00 94.25 1117 ARG A N 1
ATOM 8530 C CA . ARG A 1 1117 ? 26.781 25.075 -12.918 1.00 94.25 1117 ARG A CA 1
ATOM 8531 C C . ARG A 1 1117 ? 27.477 24.160 -13.908 1.00 94.25 1117 ARG A C 1
ATOM 8533 O O . ARG A 1 1117 ? 28.689 24.007 -13.827 1.00 94.25 1117 ARG A O 1
ATOM 8540 N N . GLU A 1 1118 ? 26.722 23.601 -14.849 1.00 92.25 1118 GLU A N 1
ATOM 8541 C CA . GLU A 1 1118 ? 27.281 22.773 -15.919 1.00 92.25 1118 GLU A CA 1
ATOM 8542 C C . GLU A 1 1118 ? 28.360 23.529 -16.703 1.00 92.25 1118 GLU A C 1
ATOM 8544 O O . GLU A 1 1118 ? 29.415 22.980 -16.996 1.00 92.25 1118 GLU A O 1
ATOM 8549 N N . LEU A 1 1119 ? 28.112 24.804 -17.015 1.00 92.44 1119 LEU A N 1
ATOM 8550 C CA . LEU A 1 1119 ? 29.040 25.643 -17.774 1.00 92.44 1119 LEU A CA 1
ATOM 8551 C C . LEU A 1 1119 ? 30.231 26.141 -16.946 1.00 92.44 1119 LEU A C 1
ATOM 8553 O O . LEU A 1 1119 ? 31.292 26.370 -17.518 1.00 92.44 1119 LEU A O 1
ATOM 8557 N N . MET A 1 1120 ? 30.060 26.313 -15.631 1.00 95.62 1120 MET A N 1
ATOM 8558 C CA . MET A 1 1120 ? 31.122 26.738 -14.711 1.00 95.62 1120 MET A CA 1
ATOM 8559 C C . MET A 1 1120 ? 32.115 25.620 -14.381 1.00 95.62 1120 MET A C 1
ATOM 8561 O O . MET A 1 1120 ? 33.240 25.912 -13.970 1.00 95.62 1120 MET A O 1
ATOM 8565 N N . MET A 1 1121 ? 31.717 24.353 -14.517 1.00 94.88 1121 MET A N 1
ATOM 8566 C CA . MET A 1 1121 ? 32.583 23.226 -14.192 1.00 94.88 1121 MET A CA 1
ATOM 8567 C C . MET A 1 1121 ? 33.726 23.101 -15.213 1.00 94.88 1121 MET A C 1
ATOM 8569 O O . MET A 1 1121 ? 33.506 22.782 -16.381 1.00 94.88 1121 MET A O 1
ATOM 8573 N N . SER A 1 1122 ? 34.959 23.344 -14.758 1.00 93.00 1122 SER A N 1
ATOM 8574 C CA . SER A 1 1122 ? 36.190 23.155 -15.536 1.00 93.00 1122 SER A CA 1
ATOM 8575 C C . SER A 1 1122 ? 36.787 21.755 -15.311 1.00 93.00 1122 SER A C 1
ATOM 8577 O O . SER A 1 1122 ? 36.340 21.001 -14.446 1.00 93.00 1122 SER A O 1
ATOM 8579 N N . ASP A 1 1123 ? 37.812 21.378 -16.082 1.00 89.75 1123 ASP A N 1
ATOM 8580 C CA . ASP A 1 1123 ? 38.506 20.089 -15.904 1.00 89.75 1123 ASP A CA 1
ATOM 8581 C C . ASP A 1 1123 ? 39.357 20.019 -14.615 1.00 89.75 1123 ASP A C 1
ATOM 8583 O O . ASP A 1 1123 ? 39.741 18.929 -14.185 1.00 89.75 1123 ASP A O 1
ATOM 8587 N N . ASP A 1 1124 ? 39.702 21.168 -14.019 1.00 92.75 1124 ASP A N 1
ATOM 8588 C CA . ASP A 1 1124 ? 40.495 21.279 -12.784 1.00 92.75 1124 ASP A CA 1
ATOM 8589 C C . ASP A 1 1124 ? 40.103 22.541 -11.987 1.00 92.75 1124 ASP A C 1
ATOM 8591 O O . ASP A 1 1124 ? 40.863 23.518 -11.935 1.00 92.75 1124 ASP A O 1
ATOM 8595 N N . PRO A 1 1125 ? 38.920 22.551 -11.342 1.00 91.19 1125 PRO A N 1
ATOM 8596 C CA . PRO A 1 1125 ? 38.409 23.742 -10.663 1.00 91.19 1125 PRO A CA 1
ATOM 8597 C C . PRO A 1 1125 ? 39.274 24.194 -9.478 1.00 91.19 1125 PRO A C 1
ATOM 8599 O O . PRO A 1 1125 ? 39.191 25.347 -9.068 1.00 91.19 1125 PRO A O 1
ATOM 8602 N N . TRP A 1 1126 ? 40.149 23.333 -8.953 1.00 94.88 1126 TRP A N 1
ATOM 8603 C CA . TRP A 1 1126 ? 41.096 23.682 -7.892 1.00 94.88 1126 TRP A CA 1
ATOM 8604 C C . TRP A 1 1126 ? 42.277 24.524 -8.393 1.00 94.88 1126 TRP A C 1
ATOM 8606 O O . TRP A 1 1126 ? 42.837 25.292 -7.615 1.00 94.88 1126 TRP A O 1
ATOM 8616 N N . THR A 1 1127 ? 42.704 24.365 -9.652 1.00 93.44 1127 THR A N 1
ATOM 8617 C CA . THR A 1 1127 ? 43.823 25.140 -10.221 1.00 93.44 1127 THR A CA 1
ATOM 8618 C C . THR A 1 1127 ? 43.343 26.307 -11.068 1.00 93.44 1127 THR A C 1
ATOM 8620 O O . THR A 1 1127 ? 43.896 27.399 -10.960 1.00 93.44 1127 THR A O 1
ATOM 8623 N N . THR A 1 1128 ? 42.342 26.094 -11.921 1.00 93.06 1128 THR A N 1
ATOM 8624 C CA . THR A 1 1128 ? 41.863 27.124 -12.855 1.00 93.06 1128 THR A CA 1
ATOM 8625 C C . THR A 1 1128 ? 40.661 27.907 -12.334 1.00 93.06 1128 THR A C 1
ATOM 8627 O O . THR A 1 1128 ? 40.269 28.883 -12.967 1.00 93.06 1128 THR A O 1
ATOM 8630 N N . GLY A 1 1129 ? 40.077 27.501 -11.203 1.00 93.94 1129 GLY A N 1
ATOM 8631 C CA . GLY A 1 1129 ? 38.813 28.052 -10.720 1.00 93.94 1129 GLY A CA 1
ATOM 8632 C C . GLY A 1 1129 ? 37.609 27.597 -11.552 1.00 93.94 1129 GLY A C 1
ATOM 8633 O O . GLY A 1 1129 ? 37.712 26.737 -12.439 1.00 93.94 1129 GLY A O 1
ATOM 8634 N N . LEU A 1 1130 ? 36.452 28.184 -11.241 1.00 96.62 1130 LEU A N 1
ATOM 8635 C CA . LEU A 1 1130 ? 35.214 28.008 -12.001 1.00 96.62 1130 LEU A CA 1
ATOM 8636 C C . LEU A 1 1130 ? 35.238 28.860 -13.278 1.00 96.62 1130 LEU A C 1
ATOM 8638 O O . LEU A 1 1130 ? 35.676 30.009 -13.251 1.00 96.62 1130 LEU A O 1
ATOM 8642 N N . ASP A 1 1131 ? 34.710 28.337 -14.385 1.00 96.50 1131 ASP A N 1
ATOM 8643 C CA . ASP A 1 1131 ? 34.606 29.069 -15.655 1.00 96.50 1131 ASP A CA 1
ATOM 8644 C C . ASP A 1 1131 ? 33.385 30.011 -15.666 1.00 96.50 1131 ASP A C 1
ATOM 8646 O O . ASP A 1 1131 ? 32.391 29.826 -16.377 1.00 96.50 1131 ASP A O 1
ATOM 8650 N N . ILE A 1 1132 ? 33.449 31.047 -14.824 1.00 97.38 1132 ILE A N 1
ATOM 8651 C CA . ILE A 1 1132 ? 32.391 32.061 -14.693 1.00 97.38 1132 ILE A CA 1
ATOM 8652 C C . ILE A 1 1132 ? 32.176 32.809 -16.018 1.00 97.38 1132 ILE A C 1
ATOM 8654 O O . ILE A 1 1132 ? 31.051 33.187 -16.350 1.00 97.38 1132 ILE A O 1
ATOM 8658 N N . ALA A 1 1133 ? 33.239 33.002 -16.806 1.00 96.25 1133 ALA A N 1
ATOM 8659 C CA . ALA A 1 1133 ? 33.174 33.704 -18.083 1.00 96.25 1133 ALA A CA 1
ATOM 8660 C C . ALA A 1 1133 ? 32.311 32.953 -19.109 1.00 96.25 1133 ALA A C 1
ATOM 8662 O O . ALA A 1 1133 ? 31.477 33.577 -19.777 1.00 96.25 1133 ALA A O 1
ATOM 8663 N N . ARG A 1 1134 ? 32.458 31.626 -19.208 1.00 94.38 1134 ARG A N 1
ATOM 8664 C CA . ARG A 1 1134 ? 31.630 30.786 -20.083 1.00 94.38 1134 ARG A CA 1
ATOM 8665 C C . ARG A 1 1134 ? 30.164 30.796 -19.664 1.00 94.38 1134 ARG A C 1
ATOM 8667 O O . ARG A 1 1134 ? 29.294 30.997 -20.513 1.00 94.38 1134 ARG A O 1
ATOM 8674 N N . ALA A 1 1135 ? 29.885 30.642 -18.370 1.00 95.12 1135 ALA A N 1
ATOM 8675 C CA . ALA A 1 1135 ? 28.519 30.684 -17.848 1.00 95.12 1135 ALA A CA 1
ATOM 8676 C C . ALA A 1 1135 ? 27.849 32.051 -18.076 1.00 95.12 1135 ALA A C 1
ATOM 8678 O O . ALA A 1 1135 ? 26.702 32.111 -18.521 1.00 95.12 1135 ALA A O 1
ATOM 8679 N N . ALA A 1 1136 ? 28.580 33.149 -17.858 1.00 96.44 1136 ALA A N 1
ATOM 8680 C CA . ALA A 1 1136 ? 28.076 34.498 -18.101 1.00 96.44 1136 ALA A CA 1
ATOM 8681 C C . ALA A 1 1136 ? 27.826 34.784 -19.589 1.00 96.44 1136 ALA A C 1
ATOM 8683 O O . ALA A 1 1136 ? 26.826 35.407 -19.937 1.00 96.44 1136 ALA A O 1
ATOM 8684 N N . THR A 1 1137 ? 28.702 34.298 -20.476 1.00 95.75 1137 THR A N 1
ATOM 8685 C CA . THR A 1 1137 ? 28.526 34.440 -21.931 1.00 95.75 1137 THR A CA 1
ATOM 8686 C C . THR A 1 1137 ? 27.232 33.773 -22.392 1.00 95.75 1137 THR A C 1
ATOM 8688 O O . THR A 1 1137 ? 26.470 34.373 -23.145 1.00 95.75 1137 THR A O 1
ATOM 8691 N N . TRP A 1 1138 ? 26.948 32.566 -21.897 1.00 92.62 1138 TRP A N 1
ATOM 8692 C CA . TRP A 1 1138 ? 25.698 31.867 -22.196 1.00 92.62 1138 TRP A CA 1
ATOM 8693 C C . TRP A 1 1138 ? 24.469 32.614 -21.662 1.00 92.62 1138 TRP A C 1
ATOM 8695 O O . TRP A 1 1138 ? 23.506 32.796 -22.397 1.00 92.62 1138 TRP A O 1
ATOM 8705 N N . GLN A 1 1139 ? 24.519 33.102 -20.418 1.00 94.31 1139 GLN A N 1
ATOM 8706 C CA . GLN A 1 1139 ? 23.400 33.824 -19.802 1.00 94.31 1139 GLN A CA 1
ATOM 8707 C C . GLN A 1 1139 ? 23.067 35.148 -20.509 1.00 94.31 1139 GLN A C 1
ATOM 8709 O O . GLN A 1 1139 ? 21.912 35.560 -20.504 1.00 94.31 1139 GLN A O 1
ATOM 8714 N N . ASN A 1 1140 ? 24.070 35.815 -21.089 1.00 92.81 1140 ASN A N 1
ATOM 8715 C CA . ASN A 1 1140 ? 23.906 37.100 -21.774 1.00 92.81 1140 ASN A CA 1
ATOM 8716 C C . ASN A 1 1140 ? 23.571 36.965 -23.268 1.00 92.81 1140 ASN A C 1
ATOM 8718 O O . ASN A 1 1140 ? 23.090 37.925 -23.865 1.00 92.81 1140 ASN A O 1
ATOM 8722 N N . GLY A 1 1141 ? 23.903 35.826 -23.884 1.00 81.50 1141 GLY A N 1
ATOM 8723 C CA . GLY A 1 1141 ? 23.674 35.560 -25.308 1.00 81.50 1141 GLY A CA 1
ATOM 8724 C C . GLY A 1 1141 ? 22.384 34.797 -25.617 1.00 81.50 1141 GLY A C 1
ATOM 8725 O O . GLY A 1 1141 ? 22.104 34.575 -26.795 1.00 81.50 1141 GLY A O 1
ATOM 8726 N N . GLY A 1 1142 ? 21.658 34.361 -24.583 1.00 56.53 1142 GLY A N 1
ATOM 8727 C CA . GLY A 1 1142 ? 20.393 33.627 -24.678 1.00 56.53 1142 GLY A CA 1
ATOM 8728 C C . GLY A 1 1142 ? 19.146 34.498 -24.663 1.00 56.53 1142 GLY A C 1
ATOM 8729 O O . GLY A 1 1142 ? 19.231 35.674 -24.241 1.00 56.53 1142 GLY A O 1
#

Solvent-accessible surface area (backbone atoms only — not comparable to full-atom values): 61340 Å² total; per-residue (Å²): 133,82,78,73,59,68,63,58,57,48,13,44,48,44,29,38,23,19,49,23,44,20,32,73,92,34,57,82,43,35,33,44,80,60,85,39,28,42,32,39,46,66,85,81,61,38,36,41,33,43,30,35,26,58,84,68,22,33,40,41,36,27,29,37,77,78,59,18,56,51,55,72,30,54,25,37,62,38,42,62,48,88,63,62,41,50,43,48,42,73,61,60,70,70,42,79,72,66,47,41,38,37,40,30,77,63,86,51,80,45,58,30,80,72,77,98,54,99,40,76,52,72,72,86,70,72,53,68,42,55,51,54,56,35,70,63,36,86,53,49,68,59,38,50,50,26,52,50,51,39,30,55,23,19,62,68,26,50,39,40,68,70,49,49,50,52,50,40,64,68,44,84,65,87,51,38,60,68,51,17,48,53,43,22,39,62,58,16,19,10,68,94,36,65,60,46,57,34,67,54,32,91,37,80,66,87,85,54,55,40,77,55,80,39,78,54,26,55,24,7,32,48,45,45,37,19,58,76,39,78,64,77,92,68,84,81,82,78,89,49,74,43,50,53,53,43,46,57,51,19,49,78,72,38,73,46,47,38,34,62,25,64,43,90,54,88,35,46,33,28,23,30,42,81,64,46,72,39,57,46,67,65,33,49,38,51,48,50,25,47,60,72,64,46,37,82,49,68,35,48,69,40,34,39,37,39,42,29,60,98,90,50,70,52,75,48,76,28,66,55,35,54,59,90,81,50,68,51,58,63,37,55,65,58,27,51,52,35,50,44,57,49,55,69,57,23,40,75,92,58,53,52,86,47,56,64,61,68,78,50,62,37,74,83,61,25,40,54,69,85,44,30,55,75,98,74,91,76,88,58,79,63,57,61,50,51,57,48,31,45,75,70,51,56,51,19,76,52,56,58,66,56,54,63,70,40,34,67,56,51,25,52,46,18,62,75,31,72,68,46,36,54,38,58,68,70,36,65,46,82,64,58,69,71,41,41,46,54,49,46,43,36,38,28,71,31,56,46,17,64,76,52,60,78,68,38,33,54,52,90,40,37,58,25,44,49,74,29,43,55,46,20,42,62,47,39,60,58,69,52,54,90,61,63,64,62,60,69,76,47,67,38,67,22,54,83,90,54,64,100,57,76,58,77,86,75,60,73,81,75,93,50,96,83,57,64,49,71,73,38,44,80,62,67,54,62,70,58,52,53,48,51,37,48,50,42,80,71,51,90,89,56,59,50,43,62,52,49,49,48,47,42,74,45,35,52,64,66,52,47,54,50,49,52,52,29,50,52,30,17,51,52,51,12,43,57,38,26,39,58,17,33,53,38,53,20,34,36,43,50,44,46,43,48,80,79,36,75,65,72,66,63,94,65,72,66,49,54,38,39,60,14,41,38,48,17,50,43,45,47,55,78,38,43,44,39,70,91,66,92,64,61,51,87,46,99,55,62,44,63,31,39,43,32,43,23,74,76,28,41,17,36,38,66,70,44,28,37,31,28,42,77,91,43,80,76,42,83,44,85,38,68,75,66,90,55,72,57,96,70,91,81,69,87,48,71,47,54,37,38,78,89,86,51,47,34,38,34,48,71,74,41,36,26,41,59,73,50,64,48,95,86,58,41,48,11,31,20,50,34,92,82,64,76,55,65,46,64,47,62,50,29,65,35,71,50,48,70,48,95,54,53,23,40,29,31,64,60,86,24,20,35,39,30,20,35,82,90,61,36,45,27,35,73,44,75,31,24,33,48,30,67,28,50,58,68,39,72,80,60,76,59,35,50,54,58,64,62,44,48,62,64,35,52,63,18,41,30,48,37,48,67,57,46,63,66,59,37,38,55,28,20,56,31,18,58,45,23,62,63,41,13,43,54,46,40,47,73,75,41,65,60,48,70,41,68,58,36,45,52,43,53,29,49,49,23,36,51,24,22,53,31,46,52,28,46,41,26,60,66,54,83,91,62,57,73,63,59,52,63,43,91,94,43,67,42,30,83,34,42,62,52,19,28,39,39,39,56,53,49,49,52,38,59,55,35,62,79,53,68,75,39,82,69,49,72,51,53,59,65,82,64,68,96,59,78,78,53,80,66,33,43,23,26,48,52,56,56,52,33,36,71,66,50,49,73,59,59,34,53,55,54,47,20,46,50,33,12,47,24,45,12,69,68,16,62,48,76,37,31,32,30,43,37,34,34,36,43,77,58,91,75,88,75,60,52,13,35,30,33,16,47,104,68,33,14,36,32,31,58,46,69,41,82,86,77,33,35,32,40,26,49,34,42,20,95,49,58,83,57,80,88,80,71,62,92,61,47,40,89,69,46,78,44,62,21,82,47,36,17,53,67,54,45,51,50,40,53,50,48,41,72,75,65,45,54,48,83,86,58,61,62,60,18,47,51,36,9,72,67,55,73,48,53,48,35,35,24,30,35,26,73,75,39,82,71,77,92,39,60,67,63,33,60,75,50,42,60,68,74,57,47,60,41,39,36,35,90,90,74,71,40,68,54,82,62,82,64,52,69,70,58,24,42,51,37,24,28,46,20,45,51,90,47,47,88,81,73,37,64,34,46,67,56,26,26,50,52,68,67,74,105